Protein 2WKJ (pdb70)

Secondary structure (DSSP, 8-state):
-GGGGGG-SEEEE----B-TTSSB-HHHHHHHHHHHHHTT-SEEEESSTTTTGGGS-HHHHHHHHHHHHHHHTTTSEEEEE---SSHHHHHHHHHHHHHHT-SEEEEEPP-SS---HHHHHHHHHHHHHHHTTPPEEEE--HHHH-----HHHHHHHHTSTTEEE------HHHHHHHHHH-TT-B-EE--GGGHHHHHHHT--EEEETTHHHHHHHHHHHHHHHHHT-HHHHHHHHHHHHHHHHHHHHH-HHHHHHHHHHHTTS-SS-PPPTTS-PPPGGGHHHHHHHHHHHHHH-/-GGGGGG-SEEEE----B-TTS-B-HHHHHHHHHHHHHHT-SEEEESSTTTTGGGS-HHHHHHHHHHHHHHHBTTBEEEEE---SSHHHHHHHHHHHHHHT-SEEEEEPP-SS---HHHHHHHHHHHHHHHTTPPEEEE--HHHH-----HHHHHHHTTSTTEEE------HHHHHHHHHH-TT-B-EE--GGGHHHHHHHT--EEEETTHHHHHHHHHHHHHHHHHT-HHHHHHHHHHHHHHHHHHHHH-HHHHHHHHHHHTTS-SS-PPPTTS-PPPGGGHHHHHHHHHHHHHH-/-GGGGGG-SEEEE----B-TTS-B-HHHHHHHHHHHHHTT-SEEEESSTTTTGGGS-HHHHHHHHHHHHHHHBTTBEEEEE---SSHHHHHHHHHHHHHHT-SEEEEEPP-SS---HHHHHHHHHHHHHHHTTPPEEEE--HHHH-----HHHHHHHHTSTTEEE------HHHHHHHHHH-TT-B-EE--GGGHHHHHHHT--EEEESTHHHHHHHHHHHHHHHHTT-HHHHHHHHHHHHHHHHHHHHH-HHHHHHHHHHHTTS-S--PPPTTS-PPPGGGHHHHHHHHHHHHHH-/-GGGGGG-SEEEE----B-TTSSB-HHHHHHHHHHHHHHT-SEEEESSTTTTGGGS-HHHHHHHHHHHHHHHTTTSEEEEE---SSHHHHHHHHHHHHHTT-SEEEEEPP-SS---HHHHHHHHHHHHHHTTTPPEEEE--HHHH-----HHHHHHHHTSTTEEE------HHHHHHHHHH-TT-B-EE--GGGHHHHHHHT--EEEETTHHHHHHHHHHHHHHHHHT-HHHHHHHHHHHHHHHHHHHHH-HHHHHHHHHHHTTS-SS-PPPTTS-PPPGGGHHHHHHHHHHHHHH-

Foldseek 3Di:
DQVVLLVFAAAEADAFFADPVRAGPLQLLLLLLVLLLVVPGQEYEALDVLNVVVVDDLVSSLVSLLSSLVRPPPSHAYEYEQEELDLVSSLVSLLSNLVSRHQAYEYEQRADDDDDLVRSQVSVVSNLVSNPQRAYEYEYACVPRVDDDDLVSVVVNCPPPRHQAYDADPPLVSLLVVCVVPVNGQYAHEDLLCLLVSVVSHHRYHYYNCCSQPVVLSVQLNVCVVVVNVVSNVVSSVVVVVVVVLCVVFPPSLLSLLLCCLLVSHVDSDDDPVDDHGDPVSNVVSNVSSVVSVVVD/DQVLLLVAAAAEADAFFADPVRHGDLQLLLLLLVLLLVLVGQEYEALDPLNVVAVDDLVRSLVSLLSSLVNDPPSHAYEYALAELDLVSSLVSLLSNLVSRHQAYEYEQRADDDDDLVVSLVSVVSSLVSNPQRAYEYEYDCVPRVDDDDLVSVVVNCPPPRHQAYDADPPLVSLLVNCVVPVNHAYAHEDLLCLLVSVVSPHRYHYYHLCSQPVNLSVQLNVCVVVVNVVSNVVSSVVVVVVVVLCVVFPPSLLSLLLCVLVVSHVHSDDDPVDDHGDPVSNVVSNVVSVVSVVVD/DLVLLLVAAAAEADAFFADPVRHGDLQLLLLLLVLLLVLVGQEYEALDVLNVVVPDDLVRSLVSLLSSLVRPPPSHAYEYALADLDLVSSLVSLLSNLVSRHQAYEYEQRADDDDDLVRSLVSVVSSLVSNPQRAYEYEYACVPRVDDDDLVSVVVNCPPPRHQAYDADPPLLSLLVVCVSPVNHAYAHEDLLCLLVSVVSHHRYHYYPLCSQNVNLSVVLNVCVVVVNVVSNVVSSVVVVVVVVLCVVFPPSLLSLLLCCLLVSHVHSDDDPPDDHGDPVSNVVSNVVSVVSVVVD/DQVLLLVFAAEEADAFFADPVRAGPLQLLLLLLVLLLVLVGQEYEALDVLNVNVVDDLVRSLVSLLSSLVRPPPSHAYEYEQAELDLVSSLVSLLSNLVSRHQAYEYEQRADDDDDLVRSQVSVVSSLVSNPQRAYEYEYACVPRVDDDDLVSVLVNCPDPRHQEYDADPPLVSLLVVCVSPVNGAYAHEDLLCLLVSVVSPHRYHYYNLCSLPVVLSVQLNVCVVVVNVVSNVVSSVVVVVVVVLCVVQPPSLLSLLLCCLLVSHVDSDDDPPDDHGDPVCNVVSNVSSVVSVVVD

InterPro domains:
  IPR002220 DapA-like [PF00701] (5-291)
  IPR002220 DapA-like [PIRSF001365] (3-296)
  IPR002220 DapA-like [PR00146] (38-59)
  IPR002220 DapA-like [PR00146] (74-92)
  IPR002220 DapA-like [PR00146] (106-122)
  IPR002220 DapA-like [PR00146] (132-149)
  IPR002220 DapA-like [SM01130] (4-293)
  IPR005264 N-acetylneuraminate lyase [MF_01237] (5-294)
  IPR005264 N-acetylneuraminate lyase [TIGR00683] (5-297)
  IPR005264 N-acetylneuraminate lyase [cd00954] (5-291)
  IPR013785 Aldolase-type TIM barrel [G3DSA:3.20.20.70] (3-297)
  IPR020624 Schiff base-forming aldolase, conserved site [PS00665] (41-58)
  IPR020625 Schiff base-forming aldolase, active site [PS00666] (137-167)

Radius of gyration: 31.46 Å; Cα contacts (8 Å, |Δi|>4): 2520; chains: 4; bounding box: 77×76×75 Å

B-factor: mean 15.59, std 8.0, range [2.0, 92.49]

Solvent-accessible surface area: 40387 Å² total

Organism: Escherichia coli (strain K12) (NCBI:txid83333)

Nearest PDB structures (foldseek):
  1f5z-assembly1_D  TM=9.590E-01  e=2.323E-27  Haemophilus influenzae
  4imd-assembly1_D  TM=9.366E-01  e=3.980E-27  Pasteurella multocida subsp. gallicida P1059
  4ime-assembly1_D  TM=9.430E-01  e=1.703E-26  Pasteurella multocida subsp. gallicida P1059
  5zjm-assembly1_B  TM=9.248E-01  e=1.076E-24  Fusobacterium nucleatum subsp. nucleatum ATCC 25586
  2yxg-assembly1_D  TM=9.087E-01  e=9.639E-21  Methanocaldococcus jannaschii DSM 2661

Structure (mmCIF, N/CA/C/O backbone):
data_2WKJ
#
_entry.id   2WKJ
#
_cell.length_a   78.329
_cell.length_b   108.049
_cell.length_c   148.309
_cell.angle_alpha   90.00
_cell.angle_beta   90.00
_cell.angle_gamma   90.00
#
_symmetry.space_group_name_H-M   'P 21 21 21'
#
loop_
_entity.id
_entity.type
_entity.pdbx_description
1 polymer 'N-ACETYLNEURAMINATE LYASE'
2 non-polymer 'PENTAETHYLENE GLYCOL'
3 non-polymer 'PYRUVIC ACID'
4 water water
#
loop_
_atom_site.group_PDB
_atom_site.id
_atom_site.type_symbol
_atom_site.label_atom_id
_atom_site.label_alt_id
_atom_site.label_comp_id
_atom_site.label_asym_id
_atom_site.label_entity_id
_atom_site.label_seq_id
_atom_site.pdbx_PDB_ins_code
_atom_site.Cartn_x
_atom_site.Cartn_y
_atom_site.Cartn_z
_atom_site.occupancy
_atom_site.B_iso_or_equiv
_atom_site.auth_seq_id
_atom_site.auth_comp_id
_atom_site.auth_asym_id
_atom_site.auth_atom_id
_atom_site.pdbx_PDB_model_num
ATOM 1 N N . HIS A 1 6 ? 29.734 -3.927 19.514 1.00 41.97 -1 HIS A N 1
ATOM 2 C CA . HIS A 1 6 ? 29.087 -5.167 19.014 1.00 40.90 -1 HIS A CA 1
ATOM 3 C C . HIS A 1 6 ? 29.918 -6.396 19.349 1.00 42.48 -1 HIS A C 1
ATOM 4 O O . HIS A 1 6 ? 29.378 -7.428 19.755 1.00 43.88 -1 HIS A O 1
ATOM 11 N N . HIS A 1 7 ? 31.228 -6.285 19.152 1.00 42.77 0 HIS A N 1
ATOM 12 C CA . HIS A 1 7 ? 32.136 -7.409 19.363 1.00 45.10 0 HIS A CA 1
ATOM 13 C C . HIS A 1 7 ? 32.084 -7.879 20.816 1.00 49.10 0 HIS A C 1
ATOM 14 O O . HIS A 1 7 ? 32.251 -9.067 21.103 1.00 52.14 0 HIS A O 1
ATOM 16 N N . HIS A 1 8 ? 31.830 -6.945 21.728 1.00 50.25 1 HIS A N 1
ATOM 17 C CA . HIS A 1 8 ? 31.829 -7.257 23.157 1.00 55.26 1 HIS A CA 1
ATOM 18 C C . HIS A 1 8 ? 30.624 -8.099 23.589 1.00 56.68 1 HIS A C 1
ATOM 19 O O . HIS A 1 8 ? 30.695 -8.800 24.595 1.00 62.10 1 HIS A O 1
ATOM 21 N N . ALA A 1 9 ? 29.528 -8.042 22.836 1.00 52.90 2 ALA A N 1
ATOM 22 C CA . ALA A 1 9 ? 28.314 -8.787 23.195 1.00 54.03 2 ALA A CA 1
ATOM 23 C C . ALA A 1 9 ? 28.142 -10.098 22.408 1.00 53.43 2 ALA A C 1
ATOM 24 O O . ALA A 1 9 ? 27.064 -10.684 22.391 1.00 53.35 2 ALA A O 1
ATOM 26 N N . THR A 1 10 ? 29.218 -10.552 21.773 1.00 53.64 3 THR A N 1
ATOM 27 C CA . THR A 1 10 ? 29.235 -11.825 21.044 1.00 54.74 3 THR A CA 1
ATOM 28 C C . THR A 1 10 ? 28.463 -12.968 21.721 1.00 58.65 3 THR A C 1
ATOM 29 O O . THR A 1 10 ? 27.803 -13.752 21.039 1.00 58.30 3 THR A O 1
ATOM 33 N N . ASN A 1 11 ? 28.565 -13.077 23.047 1.00 63.12 4 ASN A N 1
ATOM 34 C CA . ASN A 1 11 ? 27.978 -14.208 23.765 1.00 68.20 4 ASN A CA 1
ATOM 35 C C . ASN A 1 11 ? 26.447 -14.217 23.760 1.00 65.82 4 ASN A C 1
ATOM 36 O O . ASN A 1 11 ? 25.826 -15.123 24.316 1.00 69.75 4 ASN A O 1
ATOM 41 N N . LEU A 1 12 ? 25.851 -13.210 23.131 1.00 59.95 5 LEU A N 1
ATOM 42 C CA . LEU A 1 12 ? 24.397 -13.144 22.983 1.00 57.42 5 LEU A CA 1
ATOM 43 C C . LEU A 1 12 ? 23.944 -13.874 21.724 1.00 55.07 5 LEU A C 1
ATOM 44 O O . LEU A 1 12 ? 22.750 -14.035 21.477 1.00 53.34 5 LEU A O 1
ATOM 49 N N . ARG A 1 13 ? 24.905 -14.315 20.927 1.00 55.62 6 ARG A N 1
ATOM 50 C CA . ARG A 1 13 ? 24.613 -15.021 19.698 1.00 54.85 6 ARG A CA 1
ATOM 51 C C . ARG A 1 13 ? 23.951 -16.363 19.992 1.00 58.92 6 ARG A C 1
ATOM 52 O O . ARG A 1 13 ? 24.328 -17.065 20.920 1.00 64.07 6 ARG A O 1
ATOM 60 N N . GLY A 1 14 ? 22.937 -16.697 19.205 1.00 13.16 7 GLY A N 1
ATOM 61 C CA . GLY A 1 14 ? 22.259 -17.976 19.327 1.00 13.15 7 GLY A CA 1
ATOM 62 C C . GLY A 1 14 ? 20.774 -18.008 19.018 1.00 12.19 7 GLY A C 1
ATOM 63 O O . GLY A 1 14 ? 20.215 -17.102 18.372 1.00 12.47 7 GLY A O 1
ATOM 64 N N . VAL A 1 15 ? 20.146 -19.090 19.468 1.00 11.85 8 VAL A N 1
ATOM 65 C CA . VAL A 1 15 ? 18.765 -19.389 19.179 1.00 11.60 8 VAL A CA 1
ATOM 66 C C . VAL A 1 15 ? 18.020 -19.309 20.515 1.00 10.88 8 VAL A C 1
ATOM 67 O O . VAL A 1 15 ? 18.198 -20.196 21.368 1.00 11.57 8 VAL A O 1
ATOM 71 N N . MET A 1 16 ? 17.180 -18.281 20.669 1.00 10.31 9 MET A N 1
ATOM 72 C CA A MET A 1 16 ? 16.544 -17.908 21.947 0.50 10.35 9 MET A CA 1
ATOM 73 C CA B MET A 1 16 ? 16.542 -18.037 21.944 0.50 11.08 9 MET A CA 1
ATOM 74 C C . MET A 1 16 ? 15.036 -17.991 21.786 1.00 10.31 9 MET A C 1
ATOM 75 O O . MET A 1 16 ? 14.491 -17.296 20.947 1.00 10.66 9 MET A O 1
ATOM 84 N N . ALA A 1 17 ? 14.356 -18.786 22.600 1.00 9.29 10 ALA A N 1
ATOM 85 C CA . ALA A 1 17 ? 12.912 -18.855 22.493 1.00 9.03 10 ALA A CA 1
ATOM 86 C C . ALA A 1 17 ? 12.272 -17.599 23.069 1.00 8.51 10 ALA A C 1
ATOM 87 O O . ALA A 1 17 ? 12.683 -17.108 24.140 1.00 9.48 10 ALA A O 1
ATOM 89 N N . ALA A 1 18 ? 11.289 -17.068 22.347 1.00 8.52 11 ALA A N 1
ATOM 90 C CA . ALA A 1 18 ? 10.447 -15.988 22.849 1.00 8.49 11 ALA A CA 1
ATOM 91 C C . ALA A 1 18 ? 9.419 -16.639 23.752 1.00 8.23 11 ALA A C 1
ATOM 92 O O . ALA A 1 18 ? 8.450 -17.259 23.310 1.00 9.19 11 ALA A O 1
ATOM 94 N N . LEU A 1 19 ? 9.663 -16.504 25.043 1.00 8.77 12 LEU A N 1
ATOM 95 C CA . LEU A 1 19 ? 8.887 -17.254 26.031 1.00 8.83 12 LEU A CA 1
ATOM 96 C C . LEU A 1 19 ? 7.420 -16.826 26.058 1.00 8.50 12 LEU A C 1
ATOM 97 O O . LEU A 1 19 ? 7.072 -15.648 26.029 1.00 8.51 12 LEU A O 1
ATOM 102 N N . LEU A 1 20 ? 6.538 -17.826 26.096 1.00 8.43 13 LEU A N 1
ATOM 103 C CA . LEU A 1 20 ? 5.123 -17.592 26.293 1.00 8.76 13 LEU A CA 1
ATOM 104 C C . LEU A 1 20 ? 4.848 -17.357 27.769 1.00 8.56 13 LEU A C 1
ATOM 105 O O . LEU A 1 20 ? 5.579 -17.854 28.637 1.00 8.72 13 LEU A O 1
ATOM 110 N N . THR A 1 21 ? 3.770 -16.644 28.073 1.00 8.61 14 THR A N 1
ATOM 111 C CA . THR A 1 21 ? 3.373 -16.442 29.470 1.00 8.93 14 THR A CA 1
ATOM 112 C C . THR A 1 21 ? 2.114 -17.232 29.724 1.00 9.21 14 THR A C 1
ATOM 113 O O . THR A 1 21 ? 1.053 -16.864 29.264 1.00 9.43 14 THR A O 1
ATOM 117 N N . PRO A 1 22 ? 2.201 -18.298 30.547 1.00 9.17 15 PRO A N 1
ATOM 118 C CA . PRO A 1 22 ? 1.007 -19.101 30.828 1.00 9.79 15 PRO A CA 1
ATOM 119 C C . PRO A 1 22 ? 0.040 -18.385 31.759 1.00 10.38 15 PRO A C 1
ATOM 120 O O . PRO A 1 22 ? 0.469 -17.691 32.701 1.00 10.90 15 PRO A O 1
ATOM 124 N N . PHE A 1 23 ? -1.254 -18.554 31.493 1.00 10.98 16 PHE A N 1
ATOM 125 C CA . PHE A 1 23 ? -2.318 -18.010 32.354 1.00 10.82 16 PHE A CA 1
ATOM 126 C C . PHE A 1 23 ? -3.195 -19.147 32.877 1.00 12.91 16 PHE A C 1
ATOM 127 O O . PHE A 1 23 ? -3.305 -20.220 32.265 1.00 12.65 16 PHE A O 1
ATOM 135 N N . ASP A 1 24 ? -3.811 -18.913 34.024 1.00 13.24 17 ASP A N 1
ATOM 136 C CA . ASP A 1 24 ? -4.729 -19.876 34.614 1.00 15.64 17 ASP A CA 1
ATOM 137 C C . ASP A 1 24 ? -6.149 -19.636 34.069 1.00 16.21 17 ASP A C 1
ATOM 138 O O . ASP A 1 24 ? -6.384 -18.766 33.207 1.00 16.40 17 ASP A O 1
ATOM 143 N N . GLN A 1 25 ? -7.108 -20.408 34.578 1.00 18.80 18 GLN A N 1
ATOM 144 C CA . GLN A 1 25 ? -8.472 -20.305 34.073 1.00 20.70 18 GLN A CA 1
ATOM 145 C C . GLN A 1 25 ? -9.114 -18.939 34.309 1.00 20.29 18 GLN A C 1
ATOM 146 O O . GLN A 1 25 ? -10.038 -18.557 33.584 1.00 22.25 18 GLN A O 1
ATOM 152 N N . GLN A 1 26 ? -8.608 -18.195 35.287 1.00 20.00 19 GLN A N 1
ATOM 153 C CA . GLN A 1 26 ? -9.119 -16.853 35.604 1.00 20.69 19 GLN A CA 1
ATOM 154 C C . GLN A 1 26 ? -8.301 -15.767 34.909 1.00 18.91 19 GLN A C 1
ATOM 155 O O . GLN A 1 26 ? -8.506 -14.573 35.139 1.00 19.61 19 GLN A O 1
ATOM 161 N N . GLN A 1 27 ? -7.362 -16.200 34.070 1.00 17.17 20 GLN A N 1
ATOM 162 C CA . GLN A 1 27 ? -6.502 -15.312 33.274 1.00 15.73 20 GLN A CA 1
ATOM 163 C C . GLN A 1 27 ? -5.419 -14.640 34.098 1.00 14.73 20 GLN A C 1
ATOM 164 O O . GLN A 1 27 ? -4.808 -13.678 33.661 1.00 13.06 20 GLN A O 1
ATOM 170 N N . ALA A 1 28 ? -5.149 -15.157 35.291 1.00 14.21 21 ALA A N 1
ATOM 171 C CA . ALA A 1 28 ? -4.023 -14.648 36.061 1.00 14.16 21 ALA A CA 1
ATOM 172 C C . ALA A 1 28 ? -2.797 -15.428 35.651 1.00 12.16 21 ALA A C 1
ATOM 173 O O . ALA A 1 28 ? -2.903 -16.490 35.040 1.00 12.32 21 ALA A O 1
ATOM 175 N N . LEU A 1 29 ? -1.624 -14.925 36.000 1.00 12.21 22 LEU A N 1
ATOM 176 C CA A LEU A 1 29 ? -0.390 -15.641 35.751 0.50 11.41 22 LEU A CA 1
ATOM 177 C CA B LEU A 1 29 ? -0.398 -15.664 35.744 0.50 11.25 22 LEU A CA 1
ATOM 178 C C . LEU A 1 29 ? -0.469 -17.045 36.368 1.00 11.59 22 LEU A C 1
ATOM 179 O O . LEU A 1 29 ? -0.816 -17.192 37.542 1.00 13.80 22 LEU A O 1
ATOM 188 N N . ASP A 1 30 ? -0.139 -18.053 35.575 1.00 10.79 23 ASP A N 1
ATOM 189 C CA . ASP A 1 30 ? -0.019 -19.429 36.064 1.00 11.61 23 ASP A CA 1
ATOM 190 C C . ASP A 1 30 ? 1.456 -19.683 36.337 1.00 12.36 23 ASP A C 1
ATOM 191 O O . ASP A 1 30 ? 2.241 -20.073 35.469 1.00 12.55 23 ASP A O 1
ATOM 196 N N . LYS A 1 31 ? 1.827 -19.444 37.589 1.00 12.87 24 LYS A N 1
ATOM 197 C CA . LYS A 1 31 ? 3.237 -19.503 37.983 1.00 13.54 24 LYS A CA 1
ATOM 198 C C . LYS A 1 31 ? 3.822 -20.913 37.850 1.00 13.23 24 LYS A C 1
ATOM 199 O O . LYS A 1 31 ? 4.972 -21.089 37.425 1.00 13.88 24 LYS A O 1
ATOM 205 N N . ALA A 1 32 ? 3.032 -21.930 38.174 1.00 13.63 25 ALA A N 1
ATOM 206 C CA . ALA A 1 32 ? 3.502 -23.290 38.066 1.00 13.78 25 ALA A CA 1
ATOM 207 C C . ALA A 1 32 ? 3.773 -23.695 36.629 1.00 13.29 25 ALA A C 1
ATOM 208 O O . ALA A 1 32 ? 4.762 -24.338 36.341 1.00 12.03 25 ALA A O 1
ATOM 210 N N . SER A 1 33 ? 2.896 -23.292 35.727 1.00 12.69 26 SER A N 1
ATOM 211 C CA . SER A 1 33 ? 3.138 -23.548 34.306 1.00 12.12 26 SER A CA 1
ATOM 212 C C . SER A 1 33 ? 4.288 -22.704 33.755 1.00 10.58 26 SER A C 1
ATOM 213 O O . SER A 1 33 ? 5.042 -23.183 32.904 1.00 11.41 26 SER A O 1
ATOM 216 N N . LEU A 1 34 ? 4.446 -21.484 34.263 1.00 11.35 27 LEU A N 1
ATOM 217 C CA . LEU A 1 34 ? 5.572 -20.666 33.849 1.00 10.62 27 LEU A CA 1
ATOM 218 C C . LEU A 1 34 ? 6.896 -21.366 34.236 1.00 10.84 27 LEU A C 1
ATOM 219 O O . LEU A 1 34 ? 7.816 -21.478 33.437 1.00 11.01 27 LEU A O 1
ATOM 224 N N . ARG A 1 35 ? 6.991 -21.864 35.466 1.00 11.04 28 ARG A N 1
ATOM 225 C CA . ARG A 1 35 ? 8.227 -22.500 35.912 1.00 11.84 28 ARG A CA 1
ATOM 226 C C . ARG A 1 35 ? 8.480 -23.782 35.120 1.00 11.28 28 ARG A C 1
ATOM 227 O O . ARG A 1 35 ? 9.596 -24.029 34.679 1.00 11.59 28 ARG A O 1
ATOM 235 N N . ARG A 1 36 ? 7.425 -24.568 34.882 1.00 11.98 29 ARG A N 1
ATOM 236 C CA . ARG A 1 36 ? 7.562 -25.770 34.086 1.00 11.93 29 ARG A CA 1
ATOM 237 C C . ARG A 1 36 ? 8.005 -25.481 32.673 1.00 12.23 29 ARG A C 1
ATOM 238 O O . ARG A 1 36 ? 8.854 -26.169 32.111 1.00 11.60 29 ARG A O 1
ATOM 246 N N . LEU A 1 37 ? 7.479 -24.407 32.118 1.00 11.21 30 LEU A N 1
ATOM 247 C CA . LEU A 1 37 ? 7.821 -24.041 30.741 1.00 11.03 30 LEU A CA 1
ATOM 248 C C . LEU A 1 37 ? 9.277 -23.603 30.617 1.00 10.83 30 LEU A C 1
ATOM 249 O O . LEU A 1 37 ? 9.937 -23.935 29.639 1.00 10.82 30 LEU A O 1
ATOM 254 N N . VAL A 1 38 ? 9.764 -22.848 31.593 1.00 10.91 31 VAL A N 1
ATOM 255 C CA . VAL A 1 38 ? 11.184 -22.476 31.637 1.00 11.46 31 VAL A CA 1
ATOM 256 C C . VAL A 1 38 ? 12.063 -23.722 31.744 1.00 12.64 31 VAL A C 1
ATOM 257 O O . VAL A 1 38 ? 13.039 -23.864 30.996 1.00 13.27 31 VAL A O 1
ATOM 261 N N . GLN A 1 39 ? 11.736 -24.624 32.666 1.00 13.20 32 GLN A N 1
ATOM 262 C CA . GLN A 1 39 ? 12.544 -25.827 32.827 1.00 13.92 32 GLN A CA 1
ATOM 263 C C . GLN A 1 39 ? 12.517 -26.676 31.551 1.00 14.61 32 GLN A C 1
ATOM 264 O O . GLN A 1 39 ? 13.537 -27.218 31.153 1.00 15.54 32 GLN A O 1
ATOM 270 N N . PHE A 1 40 ? 11.362 -26.768 30.900 1.00 13.57 33 PHE A N 1
ATOM 271 C CA . PHE A 1 40 ? 11.209 -27.528 29.660 1.00 13.80 33 PHE A CA 1
ATOM 272 C C . PHE A 1 40 ? 12.102 -26.951 28.557 1.00 13.36 33 PHE A C 1
ATOM 273 O O . PHE A 1 40 ? 12.777 -27.687 27.859 1.00 14.18 33 PHE A O 1
ATOM 281 N N . ASN A 1 41 ? 12.104 -25.632 28.410 1.00 13.15 34 ASN A N 1
ATOM 282 C CA . ASN A 1 41 ? 12.977 -24.983 27.465 1.00 12.85 34 ASN A CA 1
ATOM 283 C C . ASN A 1 41 ? 14.459 -25.273 27.745 1.00 13.40 34 ASN A C 1
ATOM 284 O O . ASN A 1 41 ? 15.224 -25.549 26.809 1.00 14.89 34 ASN A O 1
ATOM 289 N N . ILE A 1 42 ? 14.862 -25.209 29.007 1.00 14.22 35 ILE A N 1
ATOM 290 C CA . ILE A 1 42 ? 16.229 -25.507 29.393 1.00 14.40 35 ILE A CA 1
ATOM 291 C C . ILE A 1 42 ? 16.586 -26.944 29.057 1.00 15.98 35 ILE A C 1
ATOM 292 O O . ILE A 1 42 ? 17.641 -27.214 28.452 1.00 16.81 35 ILE A O 1
ATOM 297 N N . GLN A 1 43 ? 15.683 -27.850 29.410 1.00 15.78 36 GLN A N 1
ATOM 298 C CA A GLN A 1 43 ? 15.927 -29.281 29.227 0.50 16.71 36 GLN A CA 1
ATOM 299 C CA B GLN A 1 43 ? 15.909 -29.283 29.230 0.50 16.58 36 GLN A CA 1
ATOM 300 C C . GLN A 1 43 ? 16.122 -29.628 27.758 1.00 16.79 36 GLN A C 1
ATOM 301 O O . GLN A 1 43 ? 16.920 -30.501 27.422 1.00 17.44 36 GLN A O 1
ATOM 312 N N . GLN A 1 44 ? 15.416 -28.936 26.869 1.00 16.57 37 GLN A N 1
ATOM 313 C CA . GLN A 1 44 ? 15.558 -29.236 25.446 1.00 17.51 37 GLN A CA 1
ATOM 314 C C . GLN A 1 44 ? 16.716 -28.508 24.776 1.00 16.63 37 GLN A C 1
ATOM 315 O O . GLN A 1 44 ? 16.894 -28.646 23.583 1.00 16.83 37 GLN A O 1
ATOM 321 N N . GLY A 1 45 ? 17.513 -27.764 25.540 1.00 15.48 38 GLY A N 1
ATOM 322 C CA . GLY A 1 45 ? 18.777 -27.251 25.019 1.00 15.60 38 GLY A CA 1
ATOM 323 C C . GLY A 1 45 ? 18.739 -25.877 24.377 1.00 14.59 38 GLY A C 1
ATOM 324 O O . GLY A 1 45 ? 19.644 -25.543 23.623 1.00 14.32 38 GLY A O 1
ATOM 325 N N . ILE A 1 46 ? 17.734 -25.058 24.676 1.00 13.33 39 ILE A N 1
ATOM 326 C CA . ILE A 1 46 ? 17.664 -23.729 24.084 1.00 13.19 39 ILE A CA 1
ATOM 327 C C . ILE A 1 46 ? 18.834 -22.877 24.552 1.00 13.00 39 ILE A C 1
ATOM 328 O O . ILE A 1 46 ? 19.333 -23.043 25.641 1.00 13.73 39 ILE A O 1
ATOM 333 N N . ASP A 1 47 ? 19.309 -21.958 23.718 1.00 11.89 40 ASP A N 1
ATOM 334 C CA . ASP A 1 47 ? 20.461 -21.142 24.116 1.00 11.81 40 ASP A CA 1
ATOM 335 C C . ASP A 1 47 ? 20.086 -20.068 25.126 1.00 11.89 40 ASP A C 1
ATOM 336 O O . ASP A 1 47 ? 20.934 -19.602 25.883 1.00 13.40 40 ASP A O 1
ATOM 341 N N . GLY A 1 48 ? 18.817 -19.676 25.140 1.00 10.78 41 GLY A N 1
ATOM 342 C CA . GLY A 1 48 ? 18.371 -18.605 26.024 1.00 9.99 41 GLY A CA 1
ATOM 343 C C . GLY A 1 48 ? 16.900 -18.346 25.866 1.00 9.92 41 GLY A C 1
ATOM 344 O O . GLY A 1 48 ? 16.234 -18.985 25.024 1.00 9.92 41 GLY A O 1
ATOM 345 N N . LEU A 1 49 ? 16.406 -17.406 26.663 1.00 9.88 42 LEU A N 1
ATOM 346 C CA . LEU A 1 49 ? 15.007 -17.008 26.652 1.00 10.12 42 LEU A CA 1
ATOM 347 C C . LEU A 1 49 ? 14.903 -15.506 26.509 1.00 10.48 42 LEU A C 1
ATOM 348 O O . LEU A 1 49 ? 15.649 -14.760 27.157 1.00 10.84 42 LEU A O 1
ATOM 353 N N . TYR A 1 50 ? 13.943 -15.085 25.690 1.00 8.99 43 TYR A N 1
ATOM 354 C CA . TYR A 1 50 ? 13.565 -13.715 25.470 1.00 8.94 43 TYR A CA 1
ATOM 355 C C . TYR A 1 50 ? 12.205 -13.553 26.143 1.00 8.89 43 TYR A C 1
ATOM 356 O O . TYR A 1 50 ? 11.200 -14.111 25.678 1.00 9.02 43 TYR A O 1
ATOM 365 N N . VAL A 1 51 ? 12.193 -12.822 27.264 1.00 8.19 44 VAL A N 1
ATOM 366 C CA . VAL A 1 51 ? 11.069 -12.859 28.197 1.00 9.14 44 VAL A CA 1
ATOM 367 C C . VAL A 1 51 ? 10.248 -11.547 28.125 1.00 8.59 44 VAL A C 1
ATOM 368 O O . VAL A 1 51 ? 10.808 -10.463 28.121 1.00 9.98 44 VAL A O 1
ATOM 372 N N . GLY A 1 52 ? 8.922 -11.661 28.093 1.00 8.73 45 GLY A N 1
ATOM 373 C CA . GLY A 1 52 ? 8.064 -10.493 28.105 1.00 9.28 45 GLY A CA 1
ATOM 374 C C . GLY A 1 52 ? 8.006 -9.762 26.796 1.00 8.48 45 GLY A C 1
ATOM 375 O O . GLY A 1 52 ? 7.756 -8.558 26.739 1.00 9.18 45 GLY A O 1
ATOM 376 N N . GLY A 1 53 ? 8.264 -10.500 25.723 1.00 7.80 46 GLY A N 1
ATOM 377 C CA . GLY A 1 53 ? 8.164 -9.944 24.375 1.00 8.02 46 GLY A CA 1
ATOM 378 C C . GLY A 1 53 ? 6.743 -10.002 23.847 1.00 8.84 46 GLY A C 1
ATOM 379 O O . GLY A 1 53 ? 5.782 -10.192 24.595 1.00 8.85 46 GLY A O 1
ATOM 380 N N . SER A 1 54 ? 6.601 -9.805 22.534 1.00 8.86 47 SER A N 1
ATOM 381 C CA . SER A 1 54 ? 5.302 -9.891 21.889 1.00 9.23 47 SER A CA 1
ATOM 382 C C . SER A 1 54 ? 4.660 -11.240 22.197 1.00 9.34 47 SER A C 1
ATOM 383 O O . SER A 1 54 ? 3.502 -11.310 22.576 1.00 9.65 47 SER A O 1
ATOM 386 N N . THR A 1 55 ? 5.442 -12.297 22.037 1.00 8.87 48 THR A N 1
ATOM 387 C CA . THR A 1 55 ? 4.984 -13.681 22.229 1.00 9.35 48 THR A CA 1
ATOM 388 C C . THR A 1 55 ? 4.595 -13.909 23.680 1.00 9.40 48 THR A C 1
ATOM 389 O O . THR A 1 55 ? 3.730 -14.758 23.979 1.00 10.28 48 THR A O 1
ATOM 393 N N . GLY A 1 56 ? 5.237 -13.157 24.587 1.00 9.08 49 GLY A N 1
ATOM 394 C CA . GLY A 1 56 ? 4.941 -13.246 26.008 1.00 9.27 49 GLY A CA 1
ATOM 395 C C . GLY A 1 56 ? 3.661 -12.536 26.442 1.00 8.99 49 GLY A C 1
ATOM 396 O O . GLY A 1 56 ? 3.345 -12.455 27.620 1.00 9.53 49 GLY A O 1
ATOM 397 N N . GLU A 1 57 ? 2.960 -11.931 25.473 1.00 8.34 50 GLU A N 1
ATOM 398 C CA . GLU A 1 57 ? 1.729 -11.201 25.751 1.00 8.48 50 GLU A CA 1
ATOM 399 C C . GLU A 1 57 ? 1.968 -10.006 26.667 1.00 9.36 50 GLU A C 1
ATOM 400 O O . GLU A 1 57 ? 1.114 -9.625 27.442 1.00 9.38 50 GLU A O 1
ATOM 406 N N . ALA A 1 58 ? 3.131 -9.365 26.494 1.00 8.85 51 ALA A N 1
ATOM 407 C CA . ALA A 1 58 ? 3.519 -8.225 27.303 1.00 9.61 51 ALA A CA 1
ATOM 408 C C . ALA A 1 58 ? 2.467 -7.157 27.303 1.00 8.83 51 ALA A C 1
ATOM 409 O O . ALA A 1 58 ? 2.231 -6.518 28.319 1.00 8.87 51 ALA A O 1
ATOM 411 N N . PHE A 1 59 ? 1.887 -6.899 26.133 1.00 8.39 52 PHE A N 1
ATOM 412 C CA . PHE A 1 59 ? 1.086 -5.704 25.957 1.00 9.11 52 PHE A CA 1
ATOM 413 C C . PHE A 1 59 ? -0.335 -5.844 26.461 1.00 9.19 52 PHE A C 1
ATOM 414 O O . PHE A 1 59 ? -1.133 -4.901 26.379 1.00 10.21 52 PHE A O 1
ATOM 422 N N . VAL A 1 60 ? -0.610 -7.004 27.059 1.00 9.08 53 VAL A N 1
ATOM 423 C CA . VAL A 1 60 ? -1.840 -7.210 27.798 1.00 9.91 53 VAL A CA 1
ATOM 424 C C . VAL A 1 60 ? -1.550 -7.563 29.264 1.00 10.08 53 VAL A C 1
ATOM 425 O O . VAL A 1 60 ? -2.409 -8.116 29.963 1.00 11.82 53 VAL A O 1
ATOM 429 N N . GLN A 1 61 ? -0.395 -7.188 29.789 1.00 9.93 54 GLN A N 1
ATOM 430 C CA A GLN A 1 61 ? 0.080 -7.298 31.165 0.50 10.27 54 GLN A CA 1
ATOM 431 C CA B GLN A 1 61 ? 0.082 -7.279 31.162 0.50 10.28 54 GLN A CA 1
ATOM 432 C C . GLN A 1 61 ? 0.436 -5.930 31.738 1.00 10.54 54 GLN A C 1
ATOM 433 O O . GLN A 1 61 ? 0.881 -5.035 31.039 1.00 10.78 54 GLN A O 1
ATOM 444 N N . SER A 1 62 ? 0.229 -5.793 33.033 1.00 11.18 55 SER A N 1
ATOM 445 C CA . SER A 1 62 ? 0.725 -4.634 33.762 1.00 11.61 55 SER A CA 1
ATOM 446 C C . SER A 1 62 ? 2.231 -4.723 33.956 1.00 11.07 55 SER A C 1
ATOM 447 O O . SER A 1 62 ? 2.837 -5.786 33.811 1.00 11.30 55 SER A O 1
ATOM 450 N N . LEU A 1 63 ? 2.835 -3.609 34.335 1.00 12.36 56 LEU A N 1
ATOM 451 C CA . LEU A 1 63 ? 4.276 -3.599 34.674 1.00 11.90 56 LEU A CA 1
ATOM 452 C C . LEU A 1 63 ? 4.566 -4.601 35.795 1.00 12.06 56 LEU A C 1
ATOM 453 O O . LEU A 1 63 ? 5.530 -5.355 35.714 1.00 12.07 56 LEU A O 1
ATOM 458 N N . SER A 1 64 ? 3.727 -4.611 36.826 1.00 13.43 57 SER A N 1
ATOM 459 C CA . SER A 1 64 ? 3.920 -5.520 37.941 1.00 13.17 57 SER A CA 1
ATOM 460 C C . SER A 1 64 ? 3.889 -6.987 37.486 1.00 12.06 57 SER A C 1
ATOM 461 O O . SER A 1 64 ? 4.678 -7.808 37.924 1.00 12.56 57 SER A O 1
ATOM 464 N N . GLU A 1 65 ? 2.941 -7.310 36.629 1.00 12.07 58 GLU A N 1
ATOM 465 C CA . GLU A 1 65 ? 2.836 -8.656 36.095 1.00 11.95 58 GLU A CA 1
ATOM 466 C C . GLU A 1 65 ? 4.073 -9.030 35.259 1.00 11.29 58 GLU A C 1
ATOM 467 O O . GLU A 1 65 ? 4.599 -10.124 35.379 1.00 11.74 58 GLU A O 1
ATOM 473 N N . ARG A 1 66 ? 4.537 -8.103 34.440 1.00 10.15 59 ARG A N 1
ATOM 474 C CA . ARG A 1 66 ? 5.730 -8.351 33.655 1.00 10.15 59 ARG A CA 1
ATOM 475 C C . ARG A 1 66 ? 6.947 -8.591 34.547 1.00 10.49 59 ARG A C 1
ATOM 476 O O . ARG A 1 66 ? 7.737 -9.490 34.272 1.00 10.23 59 ARG A O 1
ATOM 484 N N . GLU A 1 67 ? 7.061 -7.801 35.620 1.00 11.13 60 GLU A N 1
ATOM 485 C CA . GLU A 1 67 ? 8.149 -7.967 36.579 1.00 11.86 60 GLU A CA 1
ATOM 486 C C . GLU A 1 67 ? 8.080 -9.295 37.268 1.00 11.95 60 GLU A C 1
ATOM 487 O O . GLU A 1 67 ? 9.110 -9.954 37.463 1.00 12.75 60 GLU A O 1
ATOM 493 N N . GLN A 1 68 ? 6.882 -9.719 37.645 1.00 12.77 61 GLN A N 1
ATOM 494 C CA A GLN A 1 68 ? 6.741 -11.020 38.310 0.50 12.10 61 GLN A CA 1
ATOM 495 C CA B GLN A 1 68 ? 6.712 -11.007 38.298 0.50 12.27 61 GLN A CA 1
ATOM 496 C C . GLN A 1 68 ? 7.219 -12.157 37.412 1.00 11.88 61 GLN A C 1
ATOM 497 O O . GLN A 1 68 ? 7.881 -13.089 37.884 1.00 12.24 61 GLN A O 1
ATOM 508 N N . VAL A 1 69 ? 6.877 -12.092 36.131 1.00 11.20 62 VAL A N 1
ATOM 509 C CA . VAL A 1 69 ? 7.369 -13.077 35.176 1.00 11.06 62 VAL A CA 1
ATOM 510 C C . VAL A 1 69 ? 8.892 -13.018 35.054 1.00 10.29 62 VAL A C 1
ATOM 511 O O . VAL A 1 69 ? 9.551 -14.026 35.065 1.00 11.11 62 VAL A O 1
ATOM 515 N N . LEU A 1 70 ? 9.458 -11.835 34.871 1.00 10.12 63 LEU A N 1
ATOM 516 C CA . LEU A 1 70 ? 10.920 -11.699 34.798 1.00 11.05 63 LEU A CA 1
ATOM 517 C C . LEU A 1 70 ? 11.596 -12.318 36.028 1.00 11.76 63 LEU A C 1
ATOM 518 O O . LEU A 1 70 ? 12.586 -13.064 35.912 1.00 12.24 63 LEU A O 1
ATOM 523 N N . GLU A 1 71 ? 11.079 -11.984 37.199 1.00 12.43 64 GLU A N 1
ATOM 524 C CA . GLU A 1 71 ? 11.662 -12.459 38.444 1.00 13.17 64 GLU A CA 1
ATOM 525 C C . GLU A 1 71 ? 11.648 -13.995 38.502 1.00 13.30 64 GLU A C 1
ATOM 526 O O . GLU A 1 71 ? 12.651 -14.616 38.838 1.00 14.53 64 GLU A O 1
ATOM 532 N N . ILE A 1 72 ? 10.521 -14.612 38.162 1.00 13.56 65 ILE A N 1
ATOM 533 C CA . ILE A 1 72 ? 10.399 -16.075 38.241 1.00 13.40 65 ILE A CA 1
ATOM 534 C C . ILE A 1 72 ? 11.306 -16.759 37.195 1.00 12.92 65 ILE A C 1
ATOM 535 O O . ILE A 1 72 ? 11.976 -17.741 37.483 1.00 14.03 65 ILE A O 1
ATOM 540 N N . VAL A 1 73 ? 11.353 -16.219 35.979 1.00 11.47 66 VAL A N 1
ATOM 541 C CA . VAL A 1 73 ? 12.218 -16.824 34.966 1.00 11.67 66 VAL A CA 1
ATOM 542 C C . VAL A 1 73 ? 13.684 -16.782 35.419 1.00 11.68 66 VAL A C 1
ATOM 543 O O . VAL A 1 73 ? 14.409 -17.768 35.275 1.00 12.73 66 VAL A O 1
ATOM 547 N N . ALA A 1 74 ? 14.132 -15.651 35.952 1.00 12.30 67 ALA A N 1
ATOM 548 C CA . ALA A 1 74 ? 15.504 -15.568 36.436 1.00 12.75 67 ALA A CA 1
ATOM 549 C C . ALA A 1 74 ? 15.764 -16.548 37.589 1.00 13.76 67 ALA A C 1
ATOM 550 O O . ALA A 1 74 ? 16.818 -17.197 37.636 1.00 15.93 67 ALA A O 1
ATOM 552 N N . GLU A 1 75 ? 14.820 -16.682 38.523 1.00 14.40 68 GLU A N 1
ATOM 553 C CA . GLU A 1 75 ? 14.950 -17.688 39.603 1.00 16.25 68 GLU A CA 1
ATOM 554 C C . GLU A 1 75 ? 15.222 -19.070 39.005 1.00 16.46 68 GLU A C 1
ATOM 555 O O . GLU A 1 75 ? 16.052 -19.826 39.485 1.00 17.77 68 GLU A O 1
ATOM 561 N N . GLU A 1 76 ? 14.460 -19.421 37.978 1.00 15.17 69 GLU A N 1
ATOM 562 C CA . GLU A 1 76 ? 14.536 -20.744 37.376 1.00 15.58 69 GLU A CA 1
ATOM 563 C C . GLU A 1 76 ? 15.754 -20.945 36.480 1.00 16.00 69 GLU A C 1
ATOM 564 O O . GLU A 1 76 ? 16.264 -22.052 36.378 1.00 17.98 69 GLU A O 1
ATOM 570 N N . ALA A 1 77 ? 16.206 -19.892 35.812 1.00 15.14 70 ALA A N 1
ATOM 571 C CA . ALA A 1 77 ? 17.127 -20.041 34.672 1.00 15.39 70 ALA A CA 1
ATOM 572 C C . ALA A 1 77 ? 18.438 -19.258 34.785 1.00 15.56 70 ALA A C 1
ATOM 573 O O . ALA A 1 77 ? 19.359 -19.523 34.011 1.00 15.93 70 ALA A O 1
ATOM 575 N N . LYS A 1 78 ? 18.529 -18.260 35.666 1.00 16.43 71 LYS A N 1
ATOM 576 C CA . LYS A 1 78 ? 19.756 -17.429 35.707 1.00 16.27 71 LYS A CA 1
ATOM 577 C C . LYS A 1 78 ? 21.018 -18.305 35.826 1.00 17.18 71 LYS A C 1
ATOM 578 O O . LYS A 1 78 ? 21.077 -19.209 36.644 1.00 18.12 71 LYS A O 1
ATOM 584 N N . GLY A 1 79 ? 21.999 -18.030 34.957 1.00 17.69 72 GLY A N 1
ATOM 585 C CA . GLY A 1 79 ? 23.259 -18.768 34.920 1.00 18.79 72 GLY A CA 1
ATOM 586 C C . GLY A 1 79 ? 23.234 -20.100 34.187 1.00 19.45 72 GLY A C 1
ATOM 587 O O . GLY A 1 79 ? 24.277 -20.701 33.999 1.00 21.60 72 GLY A O 1
ATOM 588 N N . LYS A 1 80 ? 22.057 -20.579 33.781 1.00 18.14 73 LYS A N 1
ATOM 589 C CA . LYS A 1 80 ? 21.951 -21.853 33.077 1.00 17.09 73 LYS A CA 1
ATOM 590 C C . LYS A 1 80 ? 21.850 -21.621 31.568 1.00 15.65 73 LYS A C 1
ATOM 591 O O . LYS A 1 80 ? 22.425 -22.376 30.781 1.00 15.78 73 LYS A O 1
ATOM 597 N N . ILE A 1 81 ? 21.077 -20.606 31.181 1.00 14.97 74 ILE A N 1
ATOM 598 C CA . ILE A 1 81 ? 20.935 -20.191 29.778 1.00 14.00 74 ILE A CA 1
ATOM 599 C C . ILE A 1 81 ? 20.936 -18.676 29.754 1.00 12.72 74 ILE A C 1
ATOM 600 O O . ILE A 1 81 ? 20.777 -18.056 30.811 1.00 13.91 74 ILE A O 1
ATOM 605 N N . LYS A 1 82 ? 21.064 -18.066 28.564 1.00 11.77 75 LYS A N 1
ATOM 606 C CA . LYS A 1 82 ? 21.084 -16.595 28.460 1.00 12.30 75 LYS A CA 1
ATOM 607 C C . LYS A 1 82 ? 19.683 -16.067 28.665 1.00 10.94 75 LYS A C 1
ATOM 608 O O . LYS A 1 82 ? 18.726 -16.718 28.283 1.00 11.45 75 LYS A O 1
ATOM 614 N N . LEU A 1 83 ? 19.568 -14.896 29.293 1.00 10.57 76 LEU A N 1
ATOM 615 C CA . LEU A 1 83 ? 18.275 -14.294 29.591 1.00 9.96 76 LEU A CA 1
ATOM 616 C C . LEU A 1 83 ? 18.200 -12.867 29.104 1.00 9.98 76 LEU A C 1
ATOM 617 O O . LEU A 1 83 ? 18.986 -12.029 29.530 1.00 10.47 76 LEU A O 1
ATOM 622 N N . ILE A 1 84 ? 17.247 -12.601 28.220 1.00 10.04 77 ILE A N 1
ATOM 623 C CA . ILE A 1 84 ? 17.034 -11.278 27.674 1.00 9.60 77 ILE A CA 1
ATOM 624 C C . ILE A 1 84 ? 15.654 -10.817 28.087 1.00 9.04 77 ILE A C 1
ATOM 625 O O . ILE A 1 84 ? 14.655 -11.541 27.834 1.00 9.25 77 ILE A O 1
ATOM 630 N N . ALA A 1 85 ? 15.585 -9.666 28.757 1.00 7.98 78 ALA A N 1
ATOM 631 C CA . ALA A 1 85 ? 14.320 -9.102 29.210 1.00 8.25 78 ALA A CA 1
ATOM 632 C C . ALA A 1 85 ? 13.784 -8.122 28.208 1.00 8.04 78 ALA A C 1
ATOM 633 O O . ALA A 1 85 ? 14.405 -7.082 27.994 1.00 8.65 78 ALA A O 1
ATOM 635 N N . HIS A 1 86 ? 12.629 -8.413 27.628 1.00 7.88 79 HIS A N 1
ATOM 636 C CA . HIS A 1 86 ? 11.968 -7.410 26.826 1.00 8.35 79 HIS A CA 1
ATOM 637 C C . HIS A 1 86 ? 11.223 -6.460 27.784 1.00 9.02 79 HIS A C 1
ATOM 638 O O . HIS A 1 86 ? 10.215 -6.832 28.397 1.00 8.35 79 HIS A O 1
ATOM 645 N N . VAL A 1 87 ? 11.705 -5.226 27.850 1.00 9.12 80 VAL A N 1
ATOM 646 C CA . VAL A 1 87 ? 11.245 -4.214 28.783 1.00 8.39 80 VAL A CA 1
ATOM 647 C C . VAL A 1 87 ? 10.431 -3.145 28.087 1.00 8.80 80 VAL A C 1
ATOM 648 O O . VAL A 1 87 ? 9.977 -2.207 28.707 1.00 9.14 80 VAL A O 1
ATOM 652 N N . GLY A 1 88 ? 10.246 -3.278 26.780 1.00 8.68 81 GLY A N 1
ATOM 653 C CA . GLY A 1 88 ? 9.655 -2.193 26.026 1.00 8.59 81 GLY A CA 1
ATOM 654 C C . GLY A 1 88 ? 8.192 -1.961 26.280 1.00 9.10 81 GLY A C 1
ATOM 655 O O . GLY A 1 88 ? 7.406 -2.903 26.364 1.00 9.61 81 GLY A O 1
ATOM 656 N N . CYS A 1 89 ? 7.870 -0.681 26.449 1.00 9.64 82 CYS A N 1
ATOM 657 C CA . CYS A 1 89 ? 6.516 -0.140 26.501 1.00 9.49 82 CYS A CA 1
ATOM 658 C C . CYS A 1 89 ? 6.456 1.057 25.541 1.00 9.41 82 CYS A C 1
ATOM 659 O O . CYS A 1 89 ? 7.477 1.500 25.041 1.00 9.35 82 CYS A O 1
ATOM 662 N N . VAL A 1 90 ? 5.265 1.589 25.316 1.00 9.71 83 VAL A N 1
ATOM 663 C CA . VAL A 1 90 ? 5.181 2.856 24.596 1.00 9.22 83 VAL A CA 1
ATOM 664 C C . VAL A 1 90 ? 5.881 3.947 25.424 1.00 9.93 83 VAL A C 1
ATOM 665 O O . VAL A 1 90 ? 6.695 4.689 24.893 1.00 10.58 83 VAL A O 1
ATOM 669 N N . SER A 1 91 ? 5.581 4.023 26.724 1.00 9.62 84 SER A N 1
ATOM 670 C CA . SER A 1 91 ? 6.205 4.988 27.615 1.00 10.49 84 SER A CA 1
ATOM 671 C C . SER A 1 91 ? 7.678 4.680 27.854 1.00 10.59 84 SER A C 1
ATOM 672 O O . SER A 1 91 ? 8.036 3.553 28.176 1.00 9.94 84 SER A O 1
ATOM 675 N N . THR A 1 92 ? 8.534 5.699 27.746 1.00 10.02 85 THR A N 1
ATOM 676 C CA . THR A 1 92 ? 9.931 5.571 28.103 1.00 9.97 85 THR A CA 1
ATOM 677 C C . THR A 1 92 ? 10.088 5.258 29.602 1.00 9.91 85 THR A C 1
ATOM 678 O O . THR A 1 92 ? 10.810 4.337 29.972 1.00 10.47 85 THR A O 1
ATOM 682 N N . ALA A 1 93 ? 9.380 5.995 30.449 1.00 9.95 86 ALA A N 1
ATOM 683 C CA . ALA A 1 93 ? 9.519 5.782 31.903 1.00 10.89 86 ALA A CA 1
ATOM 684 C C . ALA A 1 93 ? 9.129 4.388 32.335 1.00 10.34 86 ALA A C 1
ATOM 685 O O . ALA A 1 93 ? 9.791 3.777 33.164 1.00 11.15 86 ALA A O 1
ATOM 687 N N . GLU A 1 94 ? 8.069 3.841 31.757 1.00 9.82 87 GLU A N 1
ATOM 688 C CA . GLU A 1 94 ? 7.648 2.488 32.079 1.00 10.06 87 GLU A CA 1
ATOM 689 C C . GLU A 1 94 ? 8.693 1.484 31.653 1.00 9.32 87 GLU A C 1
ATOM 690 O O . GLU A 1 94 ? 8.986 0.518 32.375 1.00 10.72 87 GLU A O 1
ATOM 696 N N . SER A 1 95 ? 9.270 1.704 30.481 1.00 8.44 88 SER A N 1
ATOM 697 C CA . SER A 1 95 ? 10.310 0.834 29.941 1.00 9.23 88 SER A CA 1
ATOM 698 C C . SER A 1 95 ? 11.539 0.863 30.867 1.00 9.21 88 SER A C 1
ATOM 699 O O . SER A 1 95 ? 12.165 -0.177 31.136 1.00 9.95 88 SER A O 1
ATOM 702 N N . GLN A 1 96 ? 11.859 2.058 31.358 1.00 9.71 89 GLN A N 1
ATOM 703 C CA . GLN A 1 96 ? 12.990 2.252 32.295 1.00 9.82 89 GLN A CA 1
ATOM 704 C C . GLN A 1 96 ? 12.742 1.492 33.598 1.00 10.31 89 GLN A C 1
ATOM 705 O O . GLN A 1 96 ? 13.675 0.908 34.156 1.00 10.19 89 GLN A O 1
ATOM 711 N N . GLN A 1 97 ? 11.510 1.527 34.115 1.00 9.47 90 GLN A N 1
ATOM 712 C CA . GLN A 1 97 ? 11.172 0.749 35.316 1.00 10.29 90 GLN A CA 1
ATOM 713 C C . GLN A 1 97 ? 11.472 -0.716 35.078 1.00 9.60 90 GLN A C 1
ATOM 714 O O . GLN A 1 97 ? 12.071 -1.380 35.938 1.00 9.81 90 GLN A O 1
ATOM 720 N N . LEU A 1 98 ? 11.011 -1.257 33.952 1.00 9.53 91 LEU A N 1
ATOM 721 C CA . LEU A 1 98 ? 11.252 -2.652 33.654 1.00 9.01 91 LEU A CA 1
ATOM 722 C C . LEU A 1 98 ? 12.731 -2.965 33.451 1.00 9.84 91 LEU A C 1
ATOM 723 O O . LEU A 1 98 ? 13.199 -4.020 33.866 1.00 9.60 91 LEU A O 1
ATOM 728 N N . ALA A 1 99 ? 13.485 -2.064 32.827 1.00 9.78 92 ALA A N 1
ATOM 729 C CA . ALA A 1 99 ? 14.932 -2.264 32.664 1.00 10.54 92 ALA A CA 1
ATOM 730 C C . ALA A 1 99 ? 15.639 -2.360 34.028 1.00 9.82 92 ALA A C 1
ATOM 731 O O . ALA A 1 99 ? 16.512 -3.204 34.250 1.00 10.47 92 ALA A O 1
ATOM 733 N N . ALA A 1 100 ? 15.267 -1.490 34.949 1.00 9.79 93 ALA A N 1
ATOM 734 C CA . ALA A 1 100 ? 15.846 -1.523 36.301 1.00 9.73 93 ALA A CA 1
ATOM 735 C C . ALA A 1 100 ? 15.540 -2.838 36.973 1.00 9.67 93 ALA A C 1
ATOM 736 O O . ALA A 1 100 ? 16.400 -3.428 37.647 1.00 10.38 93 ALA A O 1
ATOM 738 N N . SER A 1 101 ? 14.312 -3.318 36.799 1.00 9.90 94 SER A N 1
ATOM 739 C CA . SER A 1 101 ? 13.922 -4.597 37.368 1.00 10.30 94 SER A CA 1
ATOM 740 C C . SER A 1 101 ? 14.712 -5.737 36.726 1.00 9.76 94 SER A C 1
ATOM 741 O O . SER A 1 101 ? 15.197 -6.592 37.433 1.00 10.94 94 SER A O 1
ATOM 744 N N . ALA A 1 102 ? 14.875 -5.732 35.404 1.00 10.25 95 ALA A N 1
ATOM 745 C CA . ALA A 1 102 ? 15.638 -6.779 34.748 1.00 10.20 95 ALA A CA 1
ATOM 746 C C . ALA A 1 102 ? 17.071 -6.829 35.285 1.00 9.99 95 ALA A C 1
ATOM 747 O O . ALA A 1 102 ? 17.622 -7.893 35.519 1.00 10.84 95 ALA A O 1
ATOM 749 N N . LYS A 1 103 ? 17.657 -5.658 35.538 1.00 10.31 96 LYS A N 1
ATOM 750 C CA . LYS A 1 103 ? 18.979 -5.589 36.136 1.00 11.17 96 LYS A CA 1
ATOM 751 C C . LYS A 1 103 ? 18.990 -6.201 37.546 1.00 10.82 96 LYS A C 1
ATOM 752 O O . LYS A 1 103 ? 19.853 -7.024 37.867 1.00 11.62 96 LYS A O 1
ATOM 758 N N . ARG A 1 104 ? 18.045 -5.810 38.403 1.00 11.59 97 ARG A N 1
ATOM 759 C CA . ARG A 1 104 ? 17.952 -6.381 39.746 1.00 12.58 97 ARG A CA 1
ATOM 760 C C . ARG A 1 104 ? 17.806 -7.896 39.750 1.00 11.77 97 ARG A C 1
ATOM 761 O O . ARG A 1 104 ? 18.306 -8.549 40.650 1.00 12.64 97 ARG A O 1
ATOM 769 N N . TYR A 1 105 ? 17.113 -8.474 38.759 1.00 11.50 98 TYR A N 1
ATOM 770 C CA . TYR A 1 105 ? 16.904 -9.935 38.732 1.00 12.17 98 TYR A CA 1
ATOM 771 C C . TYR A 1 105 ? 18.048 -10.706 38.045 1.00 12.30 98 TYR A C 1
ATOM 772 O O . TYR A 1 105 ? 18.047 -11.943 38.024 1.00 13.88 98 TYR A O 1
ATOM 781 N N . GLY A 1 106 ? 19.032 -9.992 37.525 1.00 11.28 99 GLY A N 1
ATOM 782 C CA . GLY A 1 106 ? 20.249 -10.622 36.989 1.00 11.13 99 GLY A CA 1
ATOM 783 C C . GLY A 1 106 ? 20.138 -11.097 35.565 1.00 11.87 99 GLY A C 1
ATOM 784 O O . GLY A 1 106 ? 20.820 -12.033 35.146 1.00 13.03 99 GLY A O 1
ATOM 785 N N . PHE A 1 107 ? 19.316 -10.419 34.774 1.00 10.77 100 PHE A N 1
ATOM 786 C CA . PHE A 1 107 ? 19.268 -10.723 33.347 1.00 10.71 100 PHE A CA 1
ATOM 787 C C . PHE A 1 107 ? 20.587 -10.379 32.655 1.00 10.80 100 PHE A C 1
ATOM 788 O O . PHE A 1 107 ? 21.380 -9.562 33.139 1.00 11.32 100 PHE A O 1
ATOM 796 N N . ASP A 1 108 ? 20.800 -11.001 31.497 1.00 11.36 101 ASP A N 1
ATOM 797 C CA . ASP A 1 108 ? 22.006 -10.769 30.721 1.00 11.16 101 ASP A CA 1
ATOM 798 C C . ASP A 1 108 ? 21.874 -9.592 29.761 1.00 11.70 101 ASP A C 1
ATOM 799 O O . ASP A 1 108 ? 22.892 -9.009 29.362 1.00 12.14 101 ASP A O 1
ATOM 804 N N . ALA A 1 109 ? 20.645 -9.239 29.385 1.00 10.18 102 ALA A N 1
ATOM 805 C CA . ALA A 1 109 ? 20.403 -8.184 28.415 1.00 10.48 102 ALA A CA 1
ATOM 806 C C . ALA A 1 109 ? 18.973 -7.687 28.522 1.00 10.06 102 ALA A C 1
ATOM 807 O O . ALA A 1 109 ? 18.139 -8.368 29.115 1.00 10.69 102 ALA A O 1
ATOM 809 N N . VAL A 1 110 ? 18.716 -6.490 27.996 1.00 9.75 103 VAL A N 1
ATOM 810 C CA . VAL A 1 110 ? 17.376 -5.951 27.861 1.00 9.33 103 VAL A CA 1
ATOM 811 C C . VAL A 1 110 ? 17.079 -5.763 26.379 1.00 9.66 103 VAL A C 1
ATOM 812 O O . VAL A 1 110 ? 17.982 -5.847 25.532 1.00 9.67 103 VAL A O 1
ATOM 816 N N . SER A 1 111 ? 15.793 -5.563 26.088 1.00 8.85 104 SER A N 1
ATOM 817 C CA . SER A 1 111 ? 15.334 -5.331 24.732 1.00 8.77 104 SER A CA 1
ATOM 818 C C . SER A 1 111 ? 14.101 -4.456 24.779 1.00 8.67 104 SER A C 1
ATOM 819 O O . SER A 1 111 ? 13.357 -4.469 25.742 1.00 8.81 104 SER A O 1
ATOM 822 N N . ALA A 1 112 ? 13.863 -3.706 23.704 1.00 7.85 105 ALA A N 1
ATOM 823 C CA . ALA A 1 112 ? 12.666 -2.878 23.616 1.00 8.59 105 ALA A CA 1
ATOM 824 C C . ALA A 1 112 ? 12.199 -2.736 22.184 1.00 8.18 105 ALA A C 1
ATOM 825 O O . ALA A 1 112 ? 12.956 -2.340 21.319 1.00 7.68 105 ALA A O 1
ATOM 827 N N . VAL A 1 113 ? 10.939 -3.062 21.967 1.00 8.42 106 VAL A N 1
ATOM 828 C CA . VAL A 1 113 ? 10.279 -2.755 20.713 1.00 9.59 106 VAL A CA 1
ATOM 829 C C . VAL A 1 113 ? 10.288 -1.247 20.461 1.00 8.99 106 VAL A C 1
ATOM 830 O O . VAL A 1 113 ? 10.189 -0.430 21.392 1.00 8.96 106 VAL A O 1
ATOM 834 N N . THR A 1 114 ? 10.418 -0.821 19.204 1.00 9.86 107 THR A N 1
ATOM 835 C CA . THR A 1 114 ? 10.256 0.552 18.883 1.00 9.67 107 THR A CA 1
ATOM 836 C C . THR A 1 114 ? 8.872 0.969 19.387 1.00 9.65 107 THR A C 1
ATOM 837 O O . THR A 1 114 ? 7.872 0.334 19.045 1.00 10.79 107 THR A O 1
ATOM 841 N N . PRO A 1 115 ? 8.794 2.049 20.177 1.00 9.73 108 PRO A N 1
ATOM 842 C CA . PRO A 1 115 ? 7.505 2.377 20.742 1.00 9.92 108 PRO A CA 1
ATOM 843 C C . PRO A 1 115 ? 6.470 2.740 19.692 1.00 9.13 108 PRO A C 1
ATOM 844 O O . PRO A 1 115 ? 6.782 3.391 18.707 1.00 9.21 108 PRO A O 1
ATOM 848 N N . PHE A 1 116 ? 5.241 2.283 19.928 1.00 9.60 109 PHE A N 1
ATOM 849 C CA . PHE A 1 116 ? 4.226 2.202 18.903 1.00 9.54 109 PHE A CA 1
ATOM 850 C C . PHE A 1 116 ? 2.984 3.061 19.213 1.00 9.16 109 PHE A C 1
ATOM 851 O O . PHE A 1 116 ? 2.995 3.875 20.166 1.00 10.30 109 PHE A O 1
ATOM 859 N N . TYR A 1 117 ? 1.948 2.901 18.396 1.00 9.75 110 TYR A N 1
ATOM 860 C CA . TYR A 1 117 ? 0.682 3.690 18.459 1.00 9.71 110 TYR A CA 1
ATOM 861 C C . TYR A 1 117 ? 0.869 5.138 18.018 1.00 10.99 110 TYR A C 1
ATOM 862 O O . TYR A 1 117 ? 0.416 5.506 16.932 1.00 11.29 110 TYR A O 1
ATOM 871 N N . TYR A 1 118 ? 1.489 5.958 18.851 1.00 10.15 111 TYR A N 1
ATOM 872 C CA . TYR A 1 118 ? 1.729 7.334 18.495 1.00 10.68 111 TYR A CA 1
ATOM 873 C C . TYR A 1 118 ? 2.946 7.431 17.577 1.00 10.94 111 TYR A C 1
ATOM 874 O O . TYR A 1 118 ? 3.998 6.866 17.897 1.00 11.03 111 TYR A O 1
ATOM 883 N N . PRO A 1 119 ? 2.839 8.200 16.496 1.00 11.71 112 PRO A N 1
ATOM 884 C CA . PRO A 1 119 ? 4.055 8.428 15.723 1.00 12.60 112 PRO A CA 1
ATOM 885 C C . PRO A 1 119 ? 5.099 9.246 16.509 1.00 12.63 112 PRO A C 1
ATOM 886 O O . PRO A 1 119 ? 4.777 10.262 17.130 1.00 13.55 112 PRO A O 1
ATOM 890 N N . PHE A 1 120 ? 6.332 8.770 16.499 1.00 12.49 113 PHE A N 1
ATOM 891 C CA . PHE A 1 120 ? 7.465 9.468 17.111 1.00 11.83 113 PHE A CA 1
ATOM 892 C C . PHE A 1 120 ? 8.528 9.725 16.035 1.00 12.42 113 PHE A C 1
ATOM 893 O O . PHE A 1 120 ? 8.662 8.939 15.093 1.00 15.20 113 PHE A O 1
ATOM 901 N N . SER A 1 121 ? 9.302 10.765 16.214 1.00 13.33 114 SER A N 1
ATOM 902 C CA . SER A 1 121 ? 10.374 11.079 15.275 1.00 13.46 114 SER A CA 1
ATOM 903 C C . SER A 1 121 ? 11.519 10.100 15.525 1.00 13.49 114 SER A C 1
ATOM 904 O O . SER A 1 121 ? 11.612 9.427 16.573 1.00 12.42 114 SER A O 1
ATOM 907 N N . PHE A 1 122 ? 12.444 10.054 14.585 1.00 14.22 115 PHE A N 1
ATOM 908 C CA . PHE A 1 122 ? 13.594 9.201 14.750 1.00 13.68 115 PHE A CA 1
ATOM 909 C C . PHE A 1 122 ? 14.426 9.620 15.950 1.00 13.39 115 PHE A C 1
ATOM 910 O O . PHE A 1 122 ? 14.885 8.779 16.707 1.00 13.23 115 PHE A O 1
ATOM 918 N N . GLU A 1 123 ? 14.605 10.920 16.156 1.00 14.37 116 GLU A N 1
ATOM 919 C CA . GLU A 1 123 ? 15.345 11.395 17.298 1.00 14.65 116 GLU A CA 1
ATOM 920 C C . GLU A 1 123 ? 14.665 10.924 18.590 1.00 14.06 116 GLU A C 1
ATOM 921 O O . GLU A 1 123 ? 15.328 10.516 19.524 1.00 14.29 116 GLU A O 1
ATOM 927 N N . GLU A 1 124 ? 13.341 11.018 18.639 1.00 12.98 117 GLU A N 1
ATOM 928 C CA . GLU A 1 124 ? 12.571 10.526 19.777 1.00 12.36 117 GLU A CA 1
ATOM 929 C C . GLU A 1 124 ? 12.815 9.033 20.047 1.00 11.72 117 GLU A C 1
ATOM 930 O O . GLU A 1 124 ? 12.996 8.617 21.220 1.00 11.18 117 GLU A O 1
ATOM 936 N N . HIS A 1 125 ? 12.793 8.209 19.001 1.00 10.67 118 HIS A N 1
ATOM 937 C CA . HIS A 1 125 ? 13.158 6.812 19.120 1.00 10.63 118 HIS A CA 1
ATOM 938 C C . HIS A 1 125 ? 14.570 6.646 19.704 1.00 10.30 118 HIS A C 1
ATOM 939 O O . HIS A 1 125 ? 14.764 5.838 20.626 1.00 11.65 118 HIS A O 1
ATOM 946 N N . CYS A 1 126 ? 15.543 7.381 19.189 1.00 11.54 119 CYS A N 1
ATOM 947 C CA . CYS A 1 126 ? 16.894 7.265 19.697 1.00 11.90 119 CYS A CA 1
ATOM 948 C C . CYS A 1 126 ? 16.961 7.644 21.204 1.00 11.82 119 CYS A C 1
ATOM 949 O O . CYS A 1 126 ? 17.596 6.946 21.999 1.00 12.69 119 CYS A O 1
ATOM 952 N N . ASP A 1 127 ? 16.294 8.717 21.612 1.00 12.03 120 ASP A N 1
ATOM 953 C CA . ASP A 1 127 ? 16.375 9.154 23.001 1.00 12.31 120 ASP A CA 1
ATOM 954 C C . ASP A 1 127 ? 15.704 8.107 23.892 1.00 11.96 120 ASP A C 1
ATOM 955 O O . ASP A 1 127 ? 16.110 7.902 25.041 1.00 11.34 120 ASP A O 1
ATOM 960 N N . HIS A 1 128 ? 14.655 7.470 23.384 1.00 10.62 121 HIS A N 1
ATOM 961 C CA . HIS A 1 128 ? 13.967 6.390 24.116 1.00 10.09 121 HIS A CA 1
ATOM 962 C C . HIS A 1 128 ? 14.919 5.245 24.418 1.00 10.41 121 HIS A C 1
ATOM 963 O O . HIS A 1 128 ? 14.998 4.745 25.557 1.00 10.28 121 HIS A O 1
ATOM 970 N N . TYR A 1 129 ? 15.611 4.766 23.386 1.00 10.70 122 TYR A N 1
ATOM 971 C CA . TYR A 1 129 ? 16.595 3.716 23.611 1.00 10.19 122 TYR A CA 1
ATOM 972 C C . TYR A 1 129 ? 17.718 4.172 24.562 1.00 10.68 122 TYR A C 1
ATOM 973 O O . TYR A 1 129 ? 18.149 3.422 25.408 1.00 9.88 122 TYR A O 1
ATOM 982 N N . ARG A 1 130 ? 18.212 5.393 24.409 1.00 11.40 123 ARG A N 1
ATOM 983 C CA . ARG A 1 130 ? 19.285 5.833 25.280 1.00 11.70 123 ARG A CA 1
ATOM 984 C C . ARG A 1 130 ? 18.847 5.820 26.746 1.00 11.79 123 ARG A C 1
ATOM 985 O O . ARG A 1 130 ? 19.628 5.446 27.602 1.00 12.25 123 ARG A O 1
ATOM 993 N N . ALA A 1 131 ? 17.622 6.266 27.020 1.00 11.21 124 ALA A N 1
ATOM 994 C CA . ALA A 1 131 ? 17.118 6.286 28.390 1.00 10.82 124 ALA A CA 1
ATOM 995 C C . ALA A 1 131 ? 17.018 4.873 28.956 1.00 10.84 124 ALA A C 1
ATOM 996 O O . ALA A 1 131 ? 17.323 4.622 30.136 1.00 11.93 124 ALA A O 1
ATOM 998 N N . ILE A 1 132 ? 16.527 3.941 28.153 1.00 10.80 125 ILE A N 1
ATOM 999 C CA . ILE A 1 132 ? 16.366 2.583 28.627 1.00 10.65 125 ILE A CA 1
ATOM 1000 C C . ILE A 1 132 ? 17.720 1.936 28.866 1.00 10.79 125 ILE A C 1
ATOM 1001 O O . ILE A 1 132 ? 17.911 1.236 29.857 1.00 11.26 125 ILE A O 1
ATOM 1006 N N . ILE A 1 133 ? 18.669 2.200 27.970 1.00 10.72 126 ILE A N 1
ATOM 1007 C CA . ILE A 1 133 ? 20.017 1.673 28.112 1.00 10.86 126 ILE A CA 1
ATOM 1008 C C . ILE A 1 133 ? 20.597 2.178 29.428 1.00 11.57 126 ILE A C 1
ATOM 1009 O O . ILE A 1 133 ? 21.211 1.418 30.171 1.00 13.07 126 ILE A O 1
ATOM 1014 N N . ASP A 1 134 ? 20.380 3.448 29.745 1.00 12.54 127 ASP A N 1
ATOM 1015 C CA . ASP A 1 134 ? 20.929 4.005 30.985 1.00 13.34 127 ASP A CA 1
ATOM 1016 C C . ASP A 1 134 ? 20.338 3.284 32.196 1.00 13.11 127 ASP A C 1
ATOM 1017 O O . ASP A 1 134 ? 21.061 2.898 33.121 1.00 13.91 127 ASP A O 1
ATOM 1022 N N . SER A 1 135 ? 19.027 3.063 32.180 1.00 12.69 128 SER A N 1
ATOM 1023 C CA . SER A 1 135 ? 18.372 2.365 33.299 1.00 12.74 128 SER A CA 1
ATOM 1024 C C . SER A 1 135 ? 18.767 0.908 33.434 1.00 12.72 128 SER A C 1
ATOM 1025 O O . SER A 1 135 ? 18.700 0.347 34.535 1.00 13.19 128 SER A O 1
ATOM 1028 N N . ALA A 1 136 ? 19.132 0.282 32.322 1.00 12.15 129 ALA A N 1
ATOM 1029 C CA . ALA A 1 136 ? 19.621 -1.083 32.341 1.00 11.70 129 ALA A CA 1
ATOM 1030 C C . ALA A 1 136 ? 21.010 -1.232 32.975 1.00 11.55 129 ALA A C 1
ATOM 1031 O O . ALA A 1 136 ? 21.452 -2.342 33.254 1.00 12.40 129 ALA A O 1
ATOM 1033 N N . ASP A 1 137 ? 21.685 -0.110 33.190 1.00 12.34 130 ASP A N 1
ATOM 1034 C CA . ASP A 1 137 ? 22.932 -0.040 33.950 1.00 13.43 130 ASP A CA 1
ATOM 1035 C C . ASP A 1 137 ? 23.922 -1.134 33.645 1.00 13.48 130 ASP A C 1
ATOM 1036 O O . ASP A 1 137 ? 24.423 -1.828 34.548 1.00 15.40 130 ASP A O 1
ATOM 1041 N N . GLY A 1 138 ? 24.247 -1.290 32.373 1.00 14.08 131 GLY A N 1
ATOM 1042 C CA . GLY A 1 138 ? 25.304 -2.220 31.993 1.00 14.66 131 GLY A CA 1
ATOM 1043 C C . GLY A 1 138 ? 24.821 -3.405 31.181 1.00 14.83 131 GLY A C 1
ATOM 1044 O O . GLY A 1 138 ? 25.616 -4.035 30.479 1.00 17.59 131 GLY A O 1
ATOM 1045 N N . LEU A 1 139 ? 23.534 -3.722 31.249 1.00 14.53 132 LEU A N 1
ATOM 1046 C CA . LEU A 1 139 ? 23.011 -4.813 30.426 1.00 13.96 132 LEU A CA 1
ATOM 1047 C C . LEU A 1 139 ? 22.917 -4.343 28.983 1.00 13.98 132 LEU A C 1
ATOM 1048 O O . LEU A 1 139 ? 22.309 -3.307 28.716 1.00 14.37 132 LEU A O 1
ATOM 1053 N N . PRO A 1 140 ? 23.481 -5.122 28.054 1.00 12.76 133 PRO A N 1
ATOM 1054 C CA . PRO A 1 140 ? 23.343 -4.674 26.643 1.00 12.60 133 PRO A CA 1
ATOM 1055 C C . PRO A 1 140 ? 21.890 -4.634 26.193 1.00 11.95 133 PRO A C 1
ATOM 1056 O O . PRO A 1 140 ? 21.068 -5.407 26.693 1.00 11.16 133 PRO A O 1
ATOM 1060 N N . MET A 1 141 ? 21.619 -3.771 25.217 1.00 10.79 134 MET A N 1
ATOM 1061 C CA . MET A 1 141 ? 20.291 -3.568 24.631 1.00 10.37 134 MET A CA 1
ATOM 1062 C C . MET A 1 141 ? 20.175 -4.288 23.280 1.00 10.81 134 MET A C 1
ATOM 1063 O O . MET A 1 141 ? 21.093 -4.222 22.436 1.00 10.63 134 MET A O 1
ATOM 1068 N N . VAL A 1 142 ? 19.063 -5.017 23.118 1.00 9.31 135 VAL A N 1
ATOM 1069 C CA . VAL A 1 142 ? 18.699 -5.639 21.884 1.00 10.05 135 VAL A CA 1
ATOM 1070 C C . VAL A 1 142 ? 17.595 -4.773 21.283 1.00 9.00 135 VAL A C 1
ATOM 1071 O O . VAL A 1 142 ? 16.458 -4.777 21.768 1.00 8.91 135 VAL A O 1
ATOM 1075 N N . VAL A 1 143 ? 17.903 -3.995 20.240 1.00 8.86 136 VAL A N 1
ATOM 1076 C CA . VAL A 1 143 ? 16.871 -3.223 19.576 1.00 9.16 136 VAL A CA 1
ATOM 1077 C C . VAL A 1 143 ? 15.905 -4.240 18.937 1.00 9.27 136 VAL A C 1
ATOM 1078 O O . VAL A 1 143 ? 16.342 -5.204 18.326 1.00 9.97 136 VAL A O 1
ATOM 1082 N N . TYR A 1 144 ? 14.596 -3.993 19.024 1.00 9.80 137 TYR A N 1
ATOM 1083 C CA . TYR A 1 144 ? 13.584 -4.910 18.472 1.00 9.12 137 TYR A CA 1
ATOM 1084 C C . TYR A 1 144 ? 12.722 -4.164 17.443 1.00 9.14 137 TYR A C 1
ATOM 1085 O O . TYR A 1 144 ? 11.986 -3.253 17.761 1.00 9.74 137 TYR A O 1
ATOM 1094 N N . ASN A 1 145 ? 12.860 -4.590 16.198 1.00 9.50 138 ASN A N 1
ATOM 1095 C CA . ASN A 1 145 ? 12.210 -3.990 15.030 1.00 9.27 138 ASN A CA 1
ATOM 1096 C C . ASN A 1 145 ? 11.170 -5.001 14.517 1.00 9.26 138 ASN A C 1
ATOM 1097 O O . ASN A 1 145 ? 11.530 -6.120 14.114 1.00 10.02 138 ASN A O 1
ATOM 1102 N N . ILE A 1 146 ? 9.902 -4.613 14.537 1.00 9.06 139 ILE A N 1
ATOM 1103 C CA . ILE A 1 146 ? 8.808 -5.445 14.018 1.00 10.12 139 ILE A CA 1
ATOM 1104 C C . ILE A 1 146 ? 7.816 -4.512 13.324 1.00 10.49 139 ILE A C 1
ATOM 1105 O O . ILE A 1 146 ? 6.768 -4.139 13.864 1.00 10.96 139 ILE A O 1
ATOM 1110 N N . PRO A 1 147 ? 8.192 -4.044 12.137 1.00 10.23 140 PRO A N 1
ATOM 1111 C CA . PRO A 1 147 ? 7.352 -3.034 11.495 1.00 11.00 140 PRO A CA 1
ATOM 1112 C C . PRO A 1 147 ? 5.890 -3.443 11.272 1.00 11.36 140 PRO A C 1
ATOM 1113 O O . PRO A 1 147 ? 5.010 -2.571 11.238 1.00 12.44 140 PRO A O 1
ATOM 1117 N N . ALA A 1 148 ? 5.612 -4.729 11.064 1.00 11.00 141 ALA A N 1
ATOM 1118 C CA . ALA A 1 148 ? 4.240 -5.134 10.770 1.00 12.19 141 ALA A CA 1
ATOM 1119 C C . ALA A 1 148 ? 3.273 -4.793 11.872 1.00 13.29 141 ALA A C 1
ATOM 1120 O O . ALA A 1 148 ? 2.113 -4.451 11.593 1.00 14.46 141 ALA A O 1
ATOM 1122 N N . LEU A 1 149 ? 3.747 -4.865 13.107 1.00 12.65 142 LEU A N 1
ATOM 1123 C CA . LEU A 1 149 ? 2.896 -4.606 14.266 1.00 12.38 142 LEU A CA 1
ATOM 1124 C C . LEU A 1 149 ? 3.146 -3.232 14.871 1.00 12.30 142 LEU A C 1
ATOM 1125 O O . LEU A 1 149 ? 2.230 -2.615 15.413 1.00 12.50 142 LEU A O 1
ATOM 1130 N N . SER A 1 150 ? 4.383 -2.747 14.828 1.00 12.24 143 SER A N 1
ATOM 1131 C CA . SER A 1 150 ? 4.681 -1.465 15.485 1.00 12.46 143 SER A CA 1
ATOM 1132 C C . SER A 1 150 ? 4.212 -0.241 14.707 1.00 12.20 143 SER A C 1
ATOM 1133 O O . SER A 1 150 ? 4.012 0.841 15.280 1.00 12.70 143 SER A O 1
ATOM 1136 N N . GLY A 1 151 ? 4.087 -0.385 13.400 1.00 13.30 144 GLY A N 1
ATOM 1137 C CA . GLY A 1 151 ? 3.816 0.760 12.534 1.00 13.51 144 GLY A CA 1
ATOM 1138 C C . GLY A 1 151 ? 4.988 1.703 12.327 1.00 13.70 144 GLY A C 1
ATOM 1139 O O . GLY A 1 151 ? 4.836 2.748 11.668 1.00 14.81 144 GLY A O 1
ATOM 1140 N N . VAL A 1 152 ? 6.147 1.357 12.888 1.00 13.14 145 VAL A N 1
ATOM 1141 C CA . VAL A 1 152 ? 7.339 2.178 12.765 1.00 13.12 145 VAL A CA 1
ATOM 1142 C C . VAL A 1 152 ? 8.119 1.741 11.544 1.00 14.38 145 VAL A C 1
ATOM 1143 O O . VAL A 1 152 ? 8.415 0.559 11.397 1.00 14.81 145 VAL A O 1
ATOM 1147 N N . LYS A 1 153 ? 8.487 2.714 10.710 1.00 16.20 146 LYS A N 1
ATOM 1148 C CA . LYS A 1 153 ? 9.111 2.428 9.412 1.00 17.59 146 LYS A CA 1
ATOM 1149 C C . LYS A 1 153 ? 10.473 3.113 9.301 1.00 17.59 146 LYS A C 1
ATOM 1150 O O . LYS A 1 153 ? 10.646 4.068 8.559 1.00 18.78 146 LYS A O 1
ATOM 1156 N N . LEU A 1 154 ? 11.437 2.623 10.072 1.00 17.50 147 LEU A N 1
ATOM 1157 C CA . LEU A 1 154 ? 12.800 3.111 10.008 1.00 17.07 147 LEU A CA 1
ATOM 1158 C C . LEU A 1 154 ? 13.452 2.833 8.646 1.00 16.36 147 LEU A C 1
ATOM 1159 O O . LEU A 1 154 ? 13.218 1.795 8.021 1.00 16.49 147 LEU A O 1
ATOM 1164 N N . THR A 1 155 ? 14.249 3.787 8.180 1.00 16.24 148 THR A N 1
ATOM 1165 C CA . THR A 1 155 ? 15.120 3.551 7.013 1.00 15.77 148 THR A CA 1
ATOM 1166 C C . THR A 1 155 ? 16.332 2.713 7.445 1.00 15.25 148 THR A C 1
ATOM 1167 O O . THR A 1 155 ? 16.625 2.578 8.632 1.00 14.14 148 THR A O 1
ATOM 1171 N N . LEU A 1 156 ? 17.063 2.166 6.490 1.00 13.94 149 LEU A N 1
ATOM 1172 C CA . LEU A 1 156 ? 18.296 1.451 6.788 1.00 13.79 149 LEU A CA 1
ATOM 1173 C C . LEU A 1 156 ? 19.290 2.348 7.548 1.00 14.10 149 LEU A C 1
ATOM 1174 O O . LEU A 1 156 ? 19.897 1.918 8.527 1.00 13.71 149 LEU A O 1
ATOM 1179 N N . ASP A 1 157 ? 19.456 3.589 7.093 1.00 14.78 150 ASP A N 1
ATOM 1180 C CA . ASP A 1 157 ? 20.362 4.534 7.767 1.00 15.89 150 ASP A CA 1
ATOM 1181 C C . ASP A 1 157 ? 19.915 4.768 9.210 1.00 15.57 150 ASP A C 1
ATOM 1182 O O . ASP A 1 157 ? 20.744 4.854 10.090 1.00 15.30 150 ASP A O 1
ATOM 1187 N N . GLN A 1 158 ? 18.608 4.811 9.450 1.00 15.60 151 GLN A N 1
ATOM 1188 C CA . GLN A 1 158 ? 18.094 4.966 10.815 1.00 15.13 151 GLN A CA 1
ATOM 1189 C C . GLN A 1 158 ? 18.385 3.717 11.650 1.00 14.71 151 GLN A C 1
ATOM 1190 O O . GLN A 1 158 ? 18.817 3.831 12.796 1.00 14.48 151 GLN A O 1
ATOM 1196 N N . ILE A 1 159 ? 18.180 2.530 11.086 1.00 13.27 152 ILE A N 1
ATOM 1197 C CA . ILE A 1 159 ? 18.533 1.296 11.766 1.00 13.10 152 ILE A CA 1
ATOM 1198 C C . ILE A 1 159 ? 20.032 1.289 12.134 1.00 13.05 152 ILE A C 1
ATOM 1199 O O . ILE A 1 159 ? 20.419 0.912 13.265 1.00 12.51 152 ILE A O 1
ATOM 1204 N N . ASN A 1 160 ? 20.878 1.713 11.196 1.00 12.68 153 ASN A N 1
ATOM 1205 C CA . ASN A 1 160 ? 22.314 1.750 11.443 1.00 13.09 153 ASN A CA 1
ATOM 1206 C C . ASN A 1 160 ? 22.673 2.657 12.613 1.00 13.50 153 ASN A C 1
ATOM 1207 O O . ASN A 1 160 ? 23.516 2.320 13.434 1.00 13.90 153 ASN A O 1
ATOM 1212 N N . THR A 1 161 ? 22.058 3.832 12.679 1.00 14.07 154 THR A N 1
ATOM 1213 C CA . THR A 1 161 ? 22.271 4.737 13.800 1.00 15.03 154 THR A CA 1
ATOM 1214 C C . THR A 1 161 ? 21.791 4.116 15.122 1.00 14.86 154 THR A C 1
ATOM 1215 O O . THR A 1 161 ? 22.463 4.214 16.149 1.00 14.89 154 THR A O 1
ATOM 1219 N N . LEU A 1 162 ? 20.616 3.509 15.107 1.00 14.50 155 LEU A N 1
ATOM 1220 C CA . LEU A 1 162 ? 20.077 2.900 16.313 1.00 14.62 155 LEU A CA 1
ATOM 1221 C C . LEU A 1 162 ? 20.996 1.800 16.840 1.00 14.18 155 LEU A C 1
ATOM 1222 O O . LEU A 1 162 ? 21.266 1.720 18.035 1.00 14.02 155 LEU A O 1
ATOM 1227 N N . VAL A 1 163 ? 21.449 0.911 15.951 1.00 13.02 156 VAL A N 1
ATOM 1228 C CA . VAL A 1 163 ? 22.187 -0.267 16.406 1.00 12.76 156 VAL A CA 1
ATOM 1229 C C . VAL A 1 163 ? 23.635 0.078 16.761 1.00 13.28 156 VAL A C 1
ATOM 1230 O O . VAL A 1 163 ? 24.352 -0.772 17.275 1.00 15.14 156 VAL A O 1
ATOM 1234 N N . THR A 1 164 ? 24.046 1.328 16.547 1.00 13.28 157 THR A N 1
ATOM 1235 C CA . THR A 1 164 ? 25.395 1.749 16.931 1.00 14.00 157 THR A CA 1
ATOM 1236 C C . THR A 1 164 ? 25.350 2.710 18.110 1.00 13.79 157 THR A C 1
ATOM 1237 O O . THR A 1 164 ? 26.368 3.265 18.525 1.00 15.42 157 THR A O 1
ATOM 1241 N N . LEU A 1 165 ? 24.181 2.863 18.712 1.00 13.67 158 LEU A N 1
ATOM 1242 C CA . LEU A 1 165 ? 24.143 3.628 19.979 1.00 13.98 158 LEU A CA 1
ATOM 1243 C C . LEU A 1 165 ? 24.993 2.949 21.034 1.00 13.94 158 LEU A C 1
ATOM 1244 O O . LEU A 1 165 ? 25.040 1.737 21.119 1.00 14.84 158 LEU A O 1
ATOM 1249 N N . PRO A 1 166 ? 25.633 3.735 21.899 1.00 14.31 159 PRO A N 1
ATOM 1250 C CA . PRO A 1 166 ? 26.361 3.098 22.977 1.00 14.87 159 PRO A CA 1
ATOM 1251 C C . PRO A 1 166 ? 25.438 2.194 23.784 1.00 14.78 159 PRO A C 1
ATOM 1252 O O . PRO A 1 166 ? 24.339 2.611 24.170 1.00 15.41 159 PRO A O 1
ATOM 1256 N N . GLY A 1 167 ? 25.895 0.973 24.056 1.00 14.66 160 GLY A N 1
ATOM 1257 C CA . GLY A 1 167 ? 25.132 0.010 24.849 1.00 14.98 160 GLY A CA 1
ATOM 1258 C C . GLY A 1 167 ? 24.264 -0.943 24.046 1.00 14.89 160 GLY A C 1
ATOM 1259 O O . GLY A 1 167 ? 23.728 -1.892 24.602 1.00 15.50 160 GLY A O 1
ATOM 1260 N N . VAL A 1 168 ? 24.097 -0.697 22.752 1.00 13.49 161 VAL A N 1
ATOM 1261 C CA . VAL A 1 168 ? 23.373 -1.644 21.896 1.00 12.71 161 VAL A CA 1
ATOM 1262 C C . VAL A 1 168 ? 24.289 -2.768 21.469 1.00 13.97 161 VAL A C 1
ATOM 1263 O O . VAL A 1 168 ? 25.358 -2.532 20.856 1.00 16.09 161 VAL A O 1
ATOM 1267 N N . GLY A 1 169 ? 23.858 -3.994 21.754 1.00 13.82 162 GLY A N 1
ATOM 1268 C CA . GLY A 1 169 ? 24.637 -5.159 21.399 1.00 14.68 162 GLY A CA 1
ATOM 1269 C C . GLY A 1 169 ? 23.981 -6.137 20.437 1.00 14.43 162 GLY A C 1
ATOM 1270 O O . GLY A 1 169 ? 24.580 -7.163 20.126 1.00 17.46 162 GLY A O 1
ATOM 1271 N N . ALA A 1 170 ? 22.783 -5.838 19.944 1.00 12.37 163 ALA A N 1
ATOM 1272 C CA . ALA A 1 170 ? 22.117 -6.754 19.030 1.00 11.18 163 ALA A CA 1
ATOM 1273 C C . ALA A 1 170 ? 20.890 -6.113 18.449 1.00 10.19 163 ALA A C 1
ATOM 1274 O O . ALA A 1 170 ? 20.384 -5.119 18.981 1.00 10.17 163 ALA A O 1
ATOM 1276 N N . LEU A 1 171 ? 20.413 -6.704 17.354 1.00 9.91 164 LEU A N 1
ATOM 1277 C CA . LEU A 1 171 ? 19.157 -6.326 16.719 1.00 9.83 164 LEU A CA 1
ATOM 1278 C C . LEU A 1 171 ? 18.331 -7.571 16.578 1.00 9.85 164 LEU A C 1
ATOM 1279 O O . LEU A 1 171 ? 18.807 -8.582 16.019 1.00 10.32 164 LEU A O 1
ATOM 1298 N N . GLN A 1 173 ? 15.465 -8.612 14.436 1.00 8.63 166 GLN A N 1
ATOM 1299 C CA . GLN A 1 173 ? 14.948 -8.117 13.158 1.00 9.12 166 GLN A CA 1
ATOM 1300 C C . GLN A 1 173 ? 13.756 -8.969 12.737 1.00 8.68 166 GLN A C 1
ATOM 1301 O O . GLN A 1 173 ? 13.904 -9.990 12.067 1.00 8.58 166 GLN A O 1
ATOM 1307 N N . THR A 1 174 ? 12.557 -8.571 13.153 1.00 9.33 167 THR A N 1
ATOM 1308 C CA . THR A 1 174 ? 11.349 -9.258 12.735 1.00 9.65 167 THR A CA 1
ATOM 1309 C C . THR A 1 174 ? 10.856 -8.562 11.487 1.00 10.01 167 THR A C 1
ATOM 1310 O O . THR A 1 174 ? 9.903 -7.781 11.475 1.00 9.63 167 THR A O 1
ATOM 1314 N N . SER A 1 175 ? 11.535 -8.901 10.403 1.00 9.25 168 SER A N 1
ATOM 1315 C CA . SER A 1 175 ? 11.223 -8.377 9.064 1.00 9.16 168 SER A CA 1
ATOM 1316 C C . SER A 1 175 ? 11.548 -9.455 8.045 1.00 9.40 168 SER A C 1
ATOM 1317 O O . SER A 1 175 ? 12.540 -10.161 8.161 1.00 9.81 168 SER A O 1
ATOM 1320 N N . GLY A 1 176 ? 10.696 -9.561 7.038 1.00 9.27 169 GLY A N 1
ATOM 1321 C CA . GLY A 1 176 ? 10.917 -10.479 5.944 1.00 9.55 169 GLY A CA 1
ATOM 1322 C C . GLY A 1 176 ? 11.721 -9.892 4.798 1.00 8.70 169 GLY A C 1
ATOM 1323 O O . GLY A 1 176 ? 11.850 -10.574 3.774 1.00 10.06 169 GLY A O 1
ATOM 1324 N N . ASP A 1 177 ? 12.291 -8.707 4.962 1.00 8.42 170 ASP A N 1
ATOM 1325 C CA . ASP A 1 177 ? 13.102 -8.072 3.909 1.00 8.20 170 ASP A CA 1
ATOM 1326 C C . ASP A 1 177 ? 14.540 -8.560 4.022 1.00 7.85 170 ASP A C 1
ATOM 1327 O O . ASP A 1 177 ? 15.315 -8.091 4.839 1.00 8.07 170 ASP A O 1
ATOM 1332 N N . LEU A 1 178 ? 14.870 -9.580 3.255 1.00 8.62 171 LEU A N 1
ATOM 1333 C CA . LEU A 1 178 ? 16.187 -10.200 3.373 1.00 9.47 171 LEU A CA 1
ATOM 1334 C C . LEU A 1 178 ? 17.262 -9.484 2.567 1.00 9.39 171 LEU A C 1
ATOM 1335 O O . LEU A 1 178 ? 18.449 -9.750 2.709 1.00 10.02 171 LEU A O 1
ATOM 1340 N N . TYR A 1 179 ? 16.866 -8.497 1.770 1.00 7.87 172 TYR A N 1
ATOM 1341 C CA . TYR A 1 179 ? 17.858 -7.572 1.251 1.00 8.60 172 TYR A CA 1
ATOM 1342 C C . TYR A 1 179 ? 18.379 -6.725 2.409 1.00 8.93 172 TYR A C 1
ATOM 1343 O O . TYR A 1 179 ? 19.588 -6.571 2.576 1.00 9.45 172 TYR A O 1
ATOM 1352 N N . GLN A 1 180 ? 17.455 -6.141 3.188 1.00 8.67 173 GLN A N 1
ATOM 1353 C CA . GLN A 1 180 ? 17.837 -5.352 4.334 1.00 8.90 173 GLN A CA 1
ATOM 1354 C C . GLN A 1 180 ? 18.627 -6.206 5.332 1.00 9.09 173 GLN A C 1
ATOM 1355 O O . GLN A 1 180 ? 19.594 -5.734 5.915 1.00 8.71 173 GLN A O 1
ATOM 1361 N N . MET A 1 181 ? 18.234 -7.466 5.542 1.00 8.38 174 MET A N 1
ATOM 1362 C CA . MET A 1 181 ? 19.022 -8.320 6.434 1.00 8.12 174 MET A CA 1
ATOM 1363 C C . MET A 1 181 ? 20.499 -8.354 5.995 1.00 8.51 174 MET A C 1
ATOM 1364 O O . MET A 1 181 ? 21.416 -8.216 6.810 1.00 8.41 174 MET A O 1
ATOM 1369 N N . GLU A 1 182 ? 20.731 -8.565 4.699 1.00 7.72 175 GLU A N 1
ATOM 1370 C CA . GLU A 1 182 ? 22.077 -8.602 4.162 1.00 8.62 175 GLU A CA 1
ATOM 1371 C C . GLU A 1 182 ? 22.784 -7.252 4.304 1.00 8.94 175 GLU A C 1
ATOM 1372 O O . GLU A 1 182 ? 23.951 -7.194 4.671 1.00 10.21 175 GLU A O 1
ATOM 1378 N N . GLN A 1 183 ? 22.061 -6.163 4.075 1.00 8.27 176 GLN A N 1
ATOM 1379 C CA . GLN A 1 183 ? 22.649 -4.836 4.176 1.00 8.50 176 GLN A CA 1
ATOM 1380 C C . GLN A 1 183 ? 23.085 -4.534 5.612 1.00 8.76 176 GLN A C 1
ATOM 1381 O O . GLN A 1 183 ? 24.123 -3.922 5.868 1.00 10.85 176 GLN A O 1
ATOM 1387 N N . ILE A 1 184 ? 22.273 -4.953 6.565 1.00 9.30 177 ILE A N 1
ATOM 1388 C CA . ILE A 1 184 ? 22.641 -4.780 7.972 1.00 8.97 177 ILE A CA 1
ATOM 1389 C C . ILE A 1 184 ? 23.909 -5.587 8.325 1.00 9.81 177 ILE A C 1
ATOM 1390 O O . ILE A 1 184 ? 24.846 -5.048 8.947 1.00 9.87 177 ILE A O 1
ATOM 1395 N N . ARG A 1 185 ? 23.968 -6.844 7.919 1.00 9.54 178 ARG A N 1
ATOM 1396 C CA . ARG A 1 185 ? 25.163 -7.643 8.149 1.00 10.43 178 ARG A CA 1
ATOM 1397 C C . ARG A 1 185 ? 26.388 -6.985 7.490 1.00 10.16 178 ARG A C 1
ATOM 1398 O O . ARG A 1 185 ? 27.471 -6.896 8.077 1.00 11.86 178 ARG A O 1
ATOM 1406 N N . ARG A 1 186 ? 26.232 -6.502 6.260 1.00 10.21 179 ARG A N 1
ATOM 1407 C CA . ARG A 1 186 ? 27.334 -5.905 5.546 1.00 11.55 179 ARG A CA 1
ATOM 1408 C C . ARG A 1 186 ? 27.875 -4.669 6.266 1.00 11.67 179 ARG A C 1
ATOM 1409 O O . ARG A 1 186 ? 29.079 -4.506 6.346 1.00 13.75 179 ARG A O 1
ATOM 1417 N N . GLU A 1 187 ? 26.993 -3.845 6.821 1.00 11.89 180 GLU A N 1
ATOM 1418 C CA . GLU A 1 187 ? 27.399 -2.625 7.528 1.00 12.04 180 GLU A CA 1
ATOM 1419 C C . GLU A 1 187 ? 28.017 -2.945 8.898 1.00 12.18 180 GLU A C 1
ATOM 1420 O O . GLU A 1 187 ? 28.912 -2.244 9.366 1.00 12.83 180 GLU A O 1
ATOM 1426 N N . HIS A 1 188 ? 27.525 -4.002 9.528 1.00 12.15 181 HIS A N 1
ATOM 1427 C CA . HIS A 1 188 ? 27.890 -4.312 10.913 1.00 12.99 181 HIS A CA 1
ATOM 1428 C C . HIS A 1 188 ? 28.354 -5.759 11.006 1.00 13.28 181 HIS A C 1
ATOM 1429 O O . HIS A 1 188 ? 27.626 -6.653 11.470 1.00 12.24 181 HIS A O 1
ATOM 1436 N N . PRO A 1 189 ? 29.592 -6.021 10.570 1.00 14.35 182 PRO A N 1
ATOM 1437 C CA . PRO A 1 189 ? 30.077 -7.392 10.524 1.00 15.18 182 PRO A CA 1
ATOM 1438 C C . PRO A 1 189 ? 30.044 -8.145 11.872 1.00 15.55 182 PRO A C 1
ATOM 1439 O O . PRO A 1 189 ? 29.989 -9.367 11.881 1.00 16.54 182 PRO A O 1
ATOM 1443 N N . ASP A 1 190 ? 30.043 -7.422 12.987 1.00 15.87 183 ASP A N 1
ATOM 1444 C CA . ASP A 1 190 ? 30.150 -8.071 14.300 1.00 16.77 183 ASP A CA 1
ATOM 1445 C C . ASP A 1 190 ? 28.832 -8.049 15.084 1.00 15.38 183 ASP A C 1
ATOM 1446 O O . ASP A 1 190 ? 28.760 -8.530 16.214 1.00 16.57 183 ASP A O 1
ATOM 1451 N N . LEU A 1 191 ? 27.790 -7.459 14.516 1.00 13.61 184 LEU A N 1
ATOM 1452 C CA . LEU A 1 191 ? 26.532 -7.311 15.220 1.00 12.66 184 LEU A CA 1
ATOM 1453 C C . LEU A 1 191 ? 25.828 -8.648 15.391 1.00 12.33 184 LEU A C 1
ATOM 1454 O O . LEU A 1 191 ? 25.689 -9.413 14.429 1.00 13.15 184 LEU A O 1
ATOM 1459 N N . VAL A 1 192 ? 25.327 -8.909 16.592 1.00 11.87 185 VAL A N 1
ATOM 1460 C CA . VAL A 1 192 ? 24.416 -10.004 16.831 1.00 11.97 185 VAL A CA 1
ATOM 1461 C C . VAL A 1 192 ? 23.080 -9.646 16.172 1.00 10.89 185 VAL A C 1
ATOM 1462 O O . VAL A 1 192 ? 22.489 -8.604 16.472 1.00 11.49 185 VAL A O 1
ATOM 1466 N N . LEU A 1 193 ? 22.639 -10.510 15.266 1.00 10.04 186 LEU A N 1
ATOM 1467 C CA . LEU A 1 193 ? 21.516 -10.210 14.372 1.00 9.53 186 LEU A CA 1
ATOM 1468 C C . LEU A 1 193 ? 20.553 -11.399 14.416 1.00 9.72 186 LEU A C 1
ATOM 1469 O O . LEU A 1 193 ? 20.796 -12.449 13.814 1.00 9.81 186 LEU A O 1
ATOM 1474 N N . TYR A 1 194 ? 19.457 -11.227 15.133 1.00 8.82 187 TYR A N 1
ATOM 1475 C CA . TYR A 1 194 ? 18.496 -12.277 15.328 1.00 9.55 187 TYR A CA 1
ATOM 1476 C C . TYR A 1 194 ? 17.400 -12.204 14.280 1.00 8.95 187 TYR A C 1
ATOM 1477 O O . TYR A 1 194 ? 16.705 -11.209 14.144 1.00 9.73 187 TYR A O 1
ATOM 1486 N N . ASN A 1 195 ? 17.219 -13.299 13.542 1.00 9.38 188 ASN A N 1
ATOM 1487 C CA . ASN A 1 195 ? 16.090 -13.453 12.658 1.00 8.73 188 ASN A CA 1
ATOM 1488 C C . ASN A 1 195 ? 14.829 -13.592 13.503 1.00 9.35 188 ASN A C 1
ATOM 1489 O O . ASN A 1 195 ? 14.794 -14.447 14.382 1.00 9.89 188 ASN A O 1
ATOM 1494 N N . GLY A 1 196 ? 13.816 -12.793 13.202 1.00 8.66 189 GLY A N 1
ATOM 1495 C CA . GLY A 1 196 ? 12.570 -12.745 13.970 1.00 8.46 189 GLY A CA 1
ATOM 1496 C C . GLY A 1 196 ? 11.359 -13.507 13.428 1.00 9.10 189 GLY A C 1
ATOM 1497 O O . GLY A 1 196 ? 10.470 -13.890 14.203 1.00 11.19 189 GLY A O 1
ATOM 1498 N N . TYR A 1 197 ? 11.307 -13.723 12.108 1.00 8.08 190 TYR A N 1
ATOM 1499 C CA . TYR A 1 197 ? 10.240 -14.541 11.482 1.00 8.36 190 TYR A CA 1
ATOM 1500 C C . TYR A 1 197 ? 10.688 -15.986 11.294 1.00 8.79 190 TYR A C 1
ATOM 1501 O O . TYR A 1 197 ? 11.539 -16.315 10.465 1.00 9.49 190 TYR A O 1
ATOM 1510 N N . ASP A 1 198 ? 10.114 -16.870 12.094 1.00 8.93 191 ASP A N 1
ATOM 1511 C CA . ASP A 1 198 ? 10.571 -18.252 12.177 1.00 8.98 191 ASP A CA 1
ATOM 1512 C C . ASP A 1 198 ? 10.473 -18.936 10.813 1.00 8.20 191 ASP A C 1
ATOM 1513 O O . ASP A 1 198 ? 11.294 -19.797 10.485 1.00 9.22 191 ASP A O 1
ATOM 1518 N N . ASN A 1 199 ? 9.446 -18.562 10.044 1.00 8.47 192 ASN A N 1
ATOM 1519 C CA . ASN A 1 199 ? 9.170 -19.215 8.776 1.00 8.53 192 ASN A CA 1
ATOM 1520 C C . ASN A 1 199 ? 10.107 -18.828 7.627 1.00 8.97 192 ASN A C 1
ATOM 1521 O O . ASN A 1 199 ? 9.963 -19.327 6.529 1.00 7.88 192 ASN A O 1
ATOM 1526 N N . ILE A 1 200 ? 11.091 -17.977 7.919 1.00 7.71 193 ILE A N 1
ATOM 1527 C CA . ILE A 1 200 ? 12.176 -17.711 6.974 1.00 8.64 193 ILE A CA 1
ATOM 1528 C C . ILE A 1 200 ? 13.567 -17.894 7.582 1.00 8.89 193 ILE A C 1
ATOM 1529 O O . ILE A 1 200 ? 14.565 -17.435 7.027 1.00 9.36 193 ILE A O 1
ATOM 1534 N N . PHE A 1 201 ? 13.643 -18.589 8.715 1.00 8.56 194 PHE A N 1
ATOM 1535 C CA . PHE A 1 201 ? 14.896 -18.710 9.459 1.00 7.80 194 PHE A CA 1
ATOM 1536 C C . PHE A 1 201 ? 16.120 -19.085 8.600 1.00 8.07 194 PHE A C 1
ATOM 1537 O O . PHE A 1 201 ? 17.134 -18.394 8.636 1.00 9.42 194 PHE A O 1
ATOM 1545 N N . ALA A 1 202 ? 16.025 -20.157 7.826 1.00 9.04 195 ALA A N 1
ATOM 1546 C CA . ALA A 1 202 ? 17.177 -20.620 7.068 1.00 9.24 195 ALA A CA 1
ATOM 1547 C C . ALA A 1 202 ? 17.614 -19.525 6.085 1.00 8.67 195 ALA A C 1
ATOM 1548 O O . ALA A 1 202 ? 18.790 -19.207 5.957 1.00 9.36 195 ALA A O 1
ATOM 1550 N N . SER A 1 203 ? 16.654 -18.955 5.362 1.00 8.98 196 SER A N 1
ATOM 1551 C CA . SER A 1 203 ? 16.915 -17.855 4.433 1.00 8.56 196 SER A CA 1
ATOM 1552 C C . SER A 1 203 ? 17.472 -16.596 5.121 1.00 9.00 196 SER A C 1
ATOM 1553 O O . SER A 1 203 ? 18.313 -15.886 4.548 1.00 9.23 196 SER A O 1
ATOM 1556 N N . GLY A 1 204 ? 16.992 -16.305 6.344 1.00 8.67 197 GLY A N 1
ATOM 1557 C CA . GLY A 1 204 ? 17.503 -15.213 7.137 1.00 8.94 197 GLY A CA 1
ATOM 1558 C C . GLY A 1 204 ? 18.957 -15.399 7.530 1.00 9.35 197 GLY A C 1
ATOM 1559 O O . GLY A 1 204 ? 19.756 -14.457 7.429 1.00 9.08 197 GLY A O 1
ATOM 1560 N N . LEU A 1 205 ? 19.293 -16.592 8.014 1.00 9.98 198 LEU A N 1
ATOM 1561 C CA . LEU A 1 205 ? 20.681 -16.922 8.285 1.00 10.69 198 LEU A CA 1
ATOM 1562 C C . LEU A 1 205 ? 21.546 -16.766 7.049 1.00 10.24 198 LEU A C 1
ATOM 1563 O O . LEU A 1 205 ? 22.611 -16.152 7.110 1.00 10.46 198 LEU A O 1
ATOM 1568 N N . LEU A 1 206 ? 21.068 -17.272 5.921 1.00 9.50 199 LEU A N 1
ATOM 1569 C CA . LEU A 1 206 ? 21.869 -17.188 4.693 1.00 9.95 199 LEU A CA 1
ATOM 1570 C C . LEU A 1 206 ? 22.110 -15.727 4.308 1.00 9.51 199 LEU A C 1
ATOM 1571 O O . LEU A 1 206 ? 23.167 -15.389 3.807 1.00 11.19 199 LEU A O 1
ATOM 1576 N N . ALA A 1 207 ? 21.128 -14.865 4.536 1.00 9.29 200 ALA A N 1
ATOM 1577 C CA . ALA A 1 207 ? 21.272 -13.427 4.280 1.00 8.93 200 ALA A CA 1
ATOM 1578 C C . ALA A 1 207 ? 22.211 -12.705 5.223 1.00 9.56 200 ALA A C 1
ATOM 1579 O O . ALA A 1 207 ? 22.723 -11.621 4.887 1.00 9.31 200 ALA A O 1
ATOM 1581 N N . GLY A 1 208 ? 22.408 -13.251 6.420 1.00 9.42 201 GLY A N 1
ATOM 1582 C CA . GLY A 1 208 ? 23.356 -12.653 7.367 1.00 10.39 201 GLY A CA 1
ATOM 1583 C C . GLY A 1 208 ? 22.998 -12.695 8.835 1.00 9.37 201 GLY A C 1
ATOM 1584 O O . GLY A 1 208 ? 23.832 -12.370 9.676 1.00 9.08 201 GLY A O 1
ATOM 1585 N N . ALA A 1 209 ? 21.781 -13.102 9.173 1.00 9.18 202 ALA A N 1
ATOM 1586 C CA . ALA A 1 209 ? 21.471 -13.282 10.585 1.00 8.87 202 ALA A CA 1
ATOM 1587 C C . ALA A 1 209 ? 22.391 -14.348 11.146 1.00 9.68 202 ALA A C 1
ATOM 1588 O O . ALA A 1 209 ? 22.819 -15.243 10.433 1.00 9.70 202 ALA A O 1
ATOM 1590 N N . ASP A 1 210 ? 22.702 -14.258 12.436 1.00 9.73 203 ASP A N 1
ATOM 1591 C CA . ASP A 1 210 ? 23.542 -15.261 13.076 1.00 10.55 203 ASP A CA 1
ATOM 1592 C C . ASP A 1 210 ? 22.855 -16.033 14.227 1.00 9.99 203 ASP A C 1
ATOM 1593 O O . ASP A 1 210 ? 23.501 -16.672 15.036 1.00 12.33 203 ASP A O 1
ATOM 1598 N N . GLY A 1 211 ? 21.534 -15.961 14.252 1.00 9.00 204 GLY A N 1
ATOM 1599 C CA . GLY A 1 211 ? 20.730 -16.642 15.220 1.00 9.68 204 GLY A CA 1
ATOM 1600 C C . GLY A 1 211 ? 19.309 -16.159 15.067 1.00 9.64 204 GLY A C 1
ATOM 1601 O O . GLY A 1 211 ? 18.928 -15.618 14.041 1.00 9.33 204 GLY A O 1
ATOM 1602 N N . GLY A 1 212 ? 18.502 -16.407 16.082 1.00 9.25 205 GLY A N 1
ATOM 1603 C CA . GLY A 1 212 ? 17.124 -15.974 16.014 1.00 9.83 205 GLY A CA 1
ATOM 1604 C C . GLY A 1 212 ? 16.466 -15.900 17.362 1.00 9.80 205 GLY A C 1
ATOM 1605 O O . GLY A 1 212 ? 16.971 -16.466 18.344 1.00 9.37 205 GLY A O 1
ATOM 1606 N N . ILE A 1 213 ? 15.329 -15.224 17.399 1.00 8.59 206 ILE A N 1
ATOM 1607 C CA . ILE A 1 213 ? 14.428 -15.225 18.536 1.00 9.14 206 ILE A CA 1
ATOM 1608 C C . ILE A 1 213 ? 13.058 -15.494 17.953 1.00 9.13 206 ILE A C 1
ATOM 1609 O O . ILE A 1 213 ? 12.634 -14.788 17.025 1.00 8.79 206 ILE A O 1
ATOM 1614 N N . GLY A 1 214 ? 12.350 -16.469 18.510 1.00 8.49 207 GLY A N 1
ATOM 1615 C CA . GLY A 1 214 ? 11.095 -16.870 17.927 1.00 8.43 207 GLY A CA 1
ATOM 1616 C C . GLY A 1 214 ? 10.140 -17.578 18.850 1.00 8.61 207 GLY A C 1
ATOM 1617 O O . GLY A 1 214 ? 10.535 -18.339 19.763 1.00 9.66 207 GLY A O 1
ATOM 1618 N N . SER A 1 215 ? 8.854 -17.364 18.598 1.00 9.22 208 SER A N 1
ATOM 1619 C CA . SER A 1 215 ? 7.824 -18.017 19.359 1.00 9.05 208 SER A CA 1
ATOM 1620 C C . SER A 1 215 ? 7.802 -19.551 19.241 1.00 9.05 208 SER A C 1
ATOM 1621 O O . SER A 1 215 ? 7.590 -20.263 20.235 1.00 8.59 208 SER A O 1
ATOM 1624 N N . THR A 1 216 ? 7.995 -20.083 18.048 1.00 8.87 209 THR A N 1
ATOM 1625 C CA . THR A 1 216 ? 7.859 -21.527 17.852 1.00 9.44 209 THR A CA 1
ATOM 1626 C C . THR A 1 216 ? 9.022 -22.323 18.469 1.00 9.61 209 THR A C 1
ATOM 1627 O O . THR A 1 216 ? 8.967 -23.539 18.574 1.00 10.57 209 THR A O 1
ATOM 1631 N N . TYR A 1 217 ? 10.056 -21.631 18.910 1.00 9.34 210 TYR A N 1
ATOM 1632 C CA . TYR A 1 217 ? 11.194 -22.306 19.505 1.00 9.28 210 TYR A CA 1
ATOM 1633 C C . TYR A 1 217 ? 10.794 -22.951 20.840 1.00 9.78 210 TYR A C 1
ATOM 1634 O O . TYR A 1 217 ? 11.463 -23.873 21.331 1.00 11.30 210 TYR A O 1
ATOM 1643 N N . ASN A 1 218 ? 9.696 -22.490 21.441 1.00 9.22 211 ASN A N 1
ATOM 1644 C CA . ASN A 1 218 ? 9.204 -23.114 22.679 1.00 9.83 211 ASN A CA 1
ATOM 1645 C C . ASN A 1 218 ? 8.908 -24.576 22.449 1.00 10.61 211 ASN A C 1
ATOM 1646 O O . ASN A 1 218 ? 9.039 -25.377 23.381 1.00 10.65 211 ASN A O 1
ATOM 1651 N N . ILE A 1 219 ? 8.459 -24.946 21.249 1.00 10.71 212 ILE A N 1
ATOM 1652 C CA . ILE A 1 219 ? 8.102 -26.324 20.973 1.00 11.11 212 ILE A CA 1
ATOM 1653 C C . ILE A 1 219 ? 9.083 -27.091 20.088 1.00 12.02 212 ILE A C 1
ATOM 1654 O O . ILE A 1 219 ? 9.062 -28.324 20.077 1.00 13.62 212 ILE A O 1
ATOM 1659 N N . MET A 1 220 ? 9.920 -26.392 19.337 1.00 11.18 213 MET A N 1
ATOM 1660 C CA . MET A 1 220 ? 10.819 -27.085 18.426 1.00 11.63 213 MET A CA 1
ATOM 1661 C C . MET A 1 220 ? 12.109 -26.324 18.165 1.00 11.14 213 MET A C 1
ATOM 1662 O O . MET A 1 220 ? 12.656 -26.347 17.074 1.00 11.11 213 MET A O 1
ATOM 1667 N N . GLY A 1 221 ? 12.602 -25.629 19.186 1.00 11.66 214 GLY A N 1
ATOM 1668 C CA . GLY A 1 221 ? 13.825 -24.837 19.054 1.00 12.05 214 GLY A CA 1
ATOM 1669 C C . GLY A 1 221 ? 15.010 -25.598 18.496 1.00 12.17 214 GLY A C 1
ATOM 1670 O O . GLY A 1 221 ? 15.831 -25.002 17.815 1.00 11.63 214 GLY A O 1
ATOM 1671 N N . TRP A 1 222 ? 15.120 -26.887 18.805 1.00 13.70 215 TRP A N 1
ATOM 1672 C CA . TRP A 1 222 ? 16.261 -27.655 18.362 1.00 13.54 215 TRP A CA 1
ATOM 1673 C C . TRP A 1 222 ? 16.254 -27.778 16.841 1.00 13.02 215 TRP A C 1
ATOM 1674 O O . TRP A 1 222 ? 17.305 -28.003 16.257 1.00 13.90 215 TRP A O 1
ATOM 1685 N N . ARG A 1 223 ? 15.102 -27.611 16.189 1.00 12.55 216 ARG A N 1
ATOM 1686 C CA . ARG A 1 223 ? 15.115 -27.629 14.711 1.00 12.22 216 ARG A CA 1
ATOM 1687 C C . ARG A 1 223 ? 15.859 -26.419 14.147 1.00 11.72 216 ARG A C 1
ATOM 1688 O O . ARG A 1 223 ? 16.636 -26.523 13.192 1.00 11.53 216 ARG A O 1
ATOM 1696 N N . TYR A 1 224 ? 15.653 -25.268 14.773 1.00 11.23 217 TYR A N 1
ATOM 1697 C CA . TYR A 1 224 ? 16.347 -24.076 14.374 1.00 10.45 217 TYR A CA 1
ATOM 1698 C C . TYR A 1 224 ? 17.864 -24.199 14.650 1.00 10.76 217 TYR A C 1
ATOM 1699 O O . TYR A 1 224 ? 18.687 -23.809 13.810 1.00 11.48 217 TYR A O 1
ATOM 1708 N N . GLN A 1 225 ? 18.243 -24.731 15.808 1.00 11.70 218 GLN A N 1
ATOM 1709 C CA . GLN A 1 225 ? 19.652 -25.029 16.077 1.00 12.55 218 GLN A CA 1
ATOM 1710 C C . GLN A 1 225 ? 20.200 -25.998 15.016 1.00 12.45 218 GLN A C 1
ATOM 1711 O O . GLN A 1 225 ? 21.364 -25.890 14.630 1.00 13.72 218 GLN A O 1
ATOM 1717 N N . GLY A 1 226 ? 19.378 -26.950 14.572 1.00 12.24 219 GLY A N 1
ATOM 1718 C CA . GLY A 1 226 ? 19.769 -27.881 13.516 1.00 12.66 219 GLY A CA 1
ATOM 1719 C C . GLY A 1 226 ? 20.034 -27.182 12.196 1.00 12.42 219 GLY A C 1
ATOM 1720 O O . GLY A 1 226 ? 20.961 -27.545 11.458 1.00 13.86 219 GLY A O 1
ATOM 1721 N N . ILE A 1 227 ? 19.210 -26.194 11.889 1.00 12.25 220 ILE A N 1
ATOM 1722 C CA . ILE A 1 227 ? 19.448 -25.367 10.710 1.00 12.02 220 ILE A CA 1
ATOM 1723 C C . ILE A 1 227 ? 20.769 -24.585 10.774 1.00 13.41 220 ILE A C 1
ATOM 1724 O O . ILE A 1 227 ? 21.512 -24.537 9.791 1.00 13.87 220 ILE A O 1
ATOM 1729 N N . VAL A 1 228 ? 21.067 -24.011 11.941 1.00 13.24 221 VAL A N 1
ATOM 1730 C CA . VAL A 1 228 ? 22.334 -23.319 12.127 1.00 14.62 221 VAL A CA 1
ATOM 1731 C C . VAL A 1 228 ? 23.508 -24.256 11.828 1.00 15.43 221 VAL A C 1
ATOM 1732 O O . VAL A 1 228 ? 24.445 -23.915 11.090 1.00 16.61 221 VAL A O 1
ATOM 1736 N N . LYS A 1 229 ? 23.462 -25.444 12.421 1.00 15.36 222 LYS A N 1
ATOM 1737 C CA . LYS A 1 229 ? 24.515 -26.432 12.248 1.00 17.03 222 LYS A CA 1
ATOM 1738 C C . LYS A 1 229 ? 24.658 -26.884 10.799 1.00 17.33 222 LYS A C 1
ATOM 1739 O O . LYS A 1 229 ? 25.766 -26.975 10.273 1.00 18.50 222 LYS A O 1
ATOM 1745 N N . ALA A 1 230 ? 23.528 -27.172 10.164 1.00 16.23 223 ALA A N 1
ATOM 1746 C CA . ALA A 1 230 ? 23.539 -27.650 8.795 1.00 16.64 223 ALA A CA 1
ATOM 1747 C C . ALA A 1 230 ? 24.132 -26.598 7.869 1.00 17.56 223 ALA A C 1
ATOM 1748 O O . ALA A 1 230 ? 24.978 -26.915 7.046 1.00 18.42 223 ALA A O 1
ATOM 1750 N N . LEU A 1 231 ? 23.738 -25.335 8.016 1.00 16.97 224 LEU A N 1
ATOM 1751 C CA . LEU A 1 231 ? 24.321 -24.297 7.154 1.00 18.56 224 LEU A CA 1
ATOM 1752 C C . LEU A 1 231 ? 25.809 -24.135 7.438 1.00 20.65 224 LEU A C 1
ATOM 1753 O O . LEU A 1 231 ? 26.605 -23.974 6.524 1.00 21.15 224 LEU A O 1
ATOM 1758 N N . LYS A 1 232 ? 26.197 -24.200 8.706 1.00 19.87 225 LYS A N 1
ATOM 1759 C CA . LYS A 1 232 ? 27.612 -24.102 9.067 1.00 22.87 225 LYS A CA 1
ATOM 1760 C C . LYS A 1 232 ? 28.430 -25.222 8.405 1.00 24.52 225 LYS A C 1
ATOM 1761 O O . LYS A 1 232 ? 29.596 -25.023 8.054 1.00 26.29 225 LYS A O 1
ATOM 1767 N N . GLU A 1 233 ? 27.815 -26.395 8.255 1.00 24.14 226 GLU A N 1
ATOM 1768 C CA . GLU A 1 233 ? 28.494 -27.564 7.719 1.00 27.42 226 GLU A CA 1
ATOM 1769 C C . GLU A 1 233 ? 28.344 -27.713 6.207 1.00 28.56 226 GLU A C 1
ATOM 1770 O O . GLU A 1 233 ? 28.894 -28.641 5.629 1.00 30.49 226 GLU A O 1
ATOM 1776 N N . GLY A 1 234 ? 27.604 -26.813 5.574 1.00 27.25 227 GLY A N 1
ATOM 1777 C CA . GLY A 1 234 ? 27.440 -26.868 4.107 1.00 28.91 227 GLY A CA 1
ATOM 1778 C C . GLY A 1 234 ? 26.435 -27.921 3.667 1.00 28.64 227 GLY A C 1
ATOM 1779 O O . GLY A 1 234 ? 26.450 -28.389 2.520 1.00 31.07 227 GLY A O 1
ATOM 1780 N N . ASP A 1 235 ? 25.554 -28.293 4.587 1.00 26.75 228 ASP A N 1
ATOM 1781 C CA . ASP A 1 235 ? 24.519 -29.285 4.317 1.00 26.50 228 ASP A CA 1
ATOM 1782 C C . ASP A 1 235 ? 23.187 -28.585 4.032 1.00 24.79 228 ASP A C 1
ATOM 1783 O O . ASP A 1 235 ? 22.301 -28.500 4.885 1.00 22.39 228 ASP A O 1
ATOM 1788 N N . ILE A 1 236 ? 23.039 -28.104 2.804 1.00 25.29 229 ILE A N 1
ATOM 1789 C CA . ILE A 1 236 ? 21.892 -27.289 2.427 1.00 24.48 229 ILE A CA 1
ATOM 1790 C C . ILE A 1 236 ? 20.601 -28.118 2.471 1.00 23.48 229 ILE A C 1
ATOM 1791 O O . ILE A 1 236 ? 19.552 -27.640 2.916 1.00 20.86 229 ILE A O 1
ATOM 1796 N N . GLN A 1 237 ? 20.683 -29.376 2.057 1.00 25.17 230 GLN A N 1
ATOM 1797 C CA . GLN A 1 237 ? 19.502 -30.218 2.018 1.00 25.65 230 GLN A CA 1
ATOM 1798 C C . GLN A 1 237 ? 18.913 -30.375 3.410 1.00 23.59 230 GLN A C 1
ATOM 1799 O O . GLN A 1 237 ? 17.710 -30.212 3.594 1.00 22.46 230 GLN A O 1
ATOM 1805 N N . THR A 1 238 ? 19.759 -30.670 4.394 1.00 23.27 231 THR A N 1
ATOM 1806 C CA . THR A 1 238 ? 19.292 -30.816 5.759 1.00 21.20 231 THR A CA 1
ATOM 1807 C C . THR A 1 238 ? 18.650 -29.538 6.268 1.00 18.27 231 THR A C 1
ATOM 1808 O O . THR A 1 238 ? 17.619 -29.580 6.907 1.00 17.49 231 THR A O 1
ATOM 1812 N N . ALA A 1 239 ? 19.235 -28.390 5.951 1.00 16.58 232 ALA A N 1
ATOM 1813 C CA . ALA A 1 239 ? 18.683 -27.124 6.399 1.00 15.66 232 ALA A CA 1
ATOM 1814 C C . ALA A 1 239 ? 17.307 -26.897 5.784 1.00 14.76 232 ALA A C 1
ATOM 1815 O O . ALA A 1 239 ? 16.379 -26.460 6.465 1.00 13.60 232 ALA A O 1
ATOM 1817 N N . GLN A 1 240 ? 17.182 -27.120 4.485 1.00 15.59 233 GLN A N 1
ATOM 1818 C CA . GLN A 1 240 ? 15.906 -26.923 3.798 1.00 15.56 233 GLN A CA 1
ATOM 1819 C C . GLN A 1 240 ? 14.822 -27.854 4.344 1.00 14.89 233 GLN A C 1
ATOM 1820 O O . GLN A 1 240 ? 13.687 -27.432 4.550 1.00 14.35 233 GLN A O 1
ATOM 1826 N N . LYS A 1 241 ? 15.171 -29.120 4.554 1.00 15.57 234 LYS A N 1
ATOM 1827 C CA A LYS A 1 241 ? 14.257 -30.120 5.114 0.50 15.93 234 LYS A CA 1
ATOM 1828 C CA B LYS A 1 241 ? 14.204 -30.079 5.061 0.50 16.01 234 LYS A CA 1
ATOM 1829 C C . LYS A 1 241 ? 13.699 -29.667 6.456 1.00 14.40 234 LYS A C 1
ATOM 1830 O O . LYS A 1 241 ? 12.496 -29.763 6.737 1.00 13.79 234 LYS A O 1
ATOM 1841 N N . LEU A 1 242 ? 14.597 -29.177 7.308 1.00 13.23 235 LEU A N 1
ATOM 1842 C CA . LEU A 1 242 ? 14.213 -28.687 8.638 1.00 12.65 235 LEU A CA 1
ATOM 1843 C C . LEU A 1 242 ? 13.318 -27.476 8.500 1.00 11.52 235 LEU A C 1
ATOM 1844 O O . LEU A 1 242 ? 12.291 -27.384 9.150 1.00 10.95 235 LEU A O 1
ATOM 1849 N N . GLN A 1 243 ? 13.699 -26.534 7.642 1.00 10.61 236 GLN A N 1
ATOM 1850 C CA . GLN A 1 243 ? 12.848 -25.369 7.434 1.00 9.80 236 GLN A CA 1
ATOM 1851 C C . GLN A 1 243 ? 11.461 -25.744 6.903 1.00 9.95 236 GLN A C 1
ATOM 1852 O O . GLN A 1 243 ? 10.445 -25.158 7.324 1.00 9.96 236 GLN A O 1
ATOM 1858 N N . THR A 1 244 ? 11.400 -26.728 6.012 1.00 11.09 237 THR A N 1
ATOM 1859 C CA . THR A 1 244 ? 10.122 -27.206 5.538 1.00 10.82 237 THR A CA 1
ATOM 1860 C C . THR A 1 244 ? 9.259 -27.769 6.662 1.00 10.96 237 THR A C 1
ATOM 1861 O O . THR A 1 244 ? 8.047 -27.486 6.743 1.00 11.17 237 THR A O 1
ATOM 1865 N N . GLU A 1 245 ? 9.864 -28.544 7.552 1.00 11.69 238 GLU A N 1
ATOM 1866 C CA . GLU A 1 245 ? 9.102 -29.085 8.654 1.00 11.81 238 GLU A CA 1
ATOM 1867 C C . GLU A 1 245 ? 8.625 -27.986 9.582 1.00 11.63 238 GLU A C 1
ATOM 1868 O O . GLU A 1 245 ? 7.512 -28.036 10.087 1.00 11.04 238 GLU A O 1
ATOM 1874 N N . CYS A 1 246 ? 9.459 -26.982 9.814 1.00 10.55 239 CYS A N 1
ATOM 1875 C CA . CYS A 1 246 ? 9.033 -25.867 10.650 1.00 10.56 239 CYS A CA 1
ATOM 1876 C C . CYS A 1 246 ? 7.839 -25.173 10.010 1.00 10.31 239 CYS A C 1
ATOM 1877 O O . CYS A 1 246 ? 6.887 -24.781 10.695 1.00 10.19 239 CYS A O 1
ATOM 1880 N N . ASN A 1 247 ? 7.917 -24.931 8.697 1.00 9.71 240 ASN A N 1
ATOM 1881 C CA . ASN A 1 247 ? 6.850 -24.185 8.048 1.00 9.66 240 ASN A CA 1
ATOM 1882 C C . ASN A 1 247 ? 5.518 -24.948 7.954 1.00 10.04 240 ASN A C 1
ATOM 1883 O O . ASN A 1 247 ? 4.456 -24.347 7.961 1.00 9.82 240 ASN A O 1
ATOM 1888 N N . LYS A 1 248 ? 5.557 -26.273 7.873 1.00 10.28 241 LYS A N 1
ATOM 1889 C CA . LYS A 1 248 ? 4.309 -27.035 7.990 1.00 10.75 241 LYS A CA 1
ATOM 1890 C C . LYS A 1 248 ? 3.620 -26.739 9.308 1.00 10.93 241 LYS A C 1
ATOM 1891 O O . LYS A 1 248 ? 2.407 -26.587 9.375 1.00 11.92 241 LYS A O 1
ATOM 1897 N N . VAL A 1 249 ? 4.423 -26.646 10.365 1.00 10.54 242 VAL A N 1
ATOM 1898 C CA . VAL A 1 249 ? 3.901 -26.348 11.681 1.00 10.30 242 VAL A CA 1
ATOM 1899 C C . VAL A 1 249 ? 3.410 -24.910 11.719 1.00 9.47 242 VAL A C 1
ATOM 1900 O O . VAL A 1 249 ? 2.332 -24.616 12.269 1.00 8.71 242 VAL A O 1
ATOM 1904 N N . ILE A 1 250 ? 4.189 -23.994 11.157 1.00 9.17 243 ILE A N 1
ATOM 1905 C CA . ILE A 1 250 ? 3.783 -22.612 11.178 1.00 8.79 243 ILE A CA 1
ATOM 1906 C C . ILE A 1 250 ? 2.484 -22.348 10.391 1.00 9.78 243 ILE A C 1
ATOM 1907 O O . ILE A 1 250 ? 1.654 -21.537 10.817 1.00 9.53 243 ILE A O 1
ATOM 1912 N N . ASP A 1 251 ? 2.296 -23.027 9.274 1.00 9.87 244 ASP A N 1
ATOM 1913 C CA . ASP A 1 251 ? 1.020 -22.918 8.559 1.00 10.41 244 ASP A CA 1
ATOM 1914 C C . ASP A 1 251 ? -0.123 -23.191 9.530 1.00 10.18 244 ASP A C 1
ATOM 1915 O O . ASP A 1 251 ? -1.130 -22.483 9.550 1.00 11.92 244 ASP A O 1
ATOM 1920 N N . LEU A 1 252 ? -0.005 -24.278 10.279 1.00 10.08 245 LEU A N 1
ATOM 1921 C CA . LEU A 1 252 ? -1.052 -24.652 11.234 1.00 10.08 245 LEU A CA 1
ATOM 1922 C C . LEU A 1 252 ? -1.242 -23.572 12.308 1.00 10.31 245 LEU A C 1
ATOM 1923 O O . LEU A 1 252 ? -2.370 -23.158 12.623 1.00 9.93 245 LEU A O 1
ATOM 1928 N N . LEU A 1 253 ? -0.142 -23.109 12.889 1.00 9.07 246 LEU A N 1
ATOM 1929 C CA . LEU A 1 253 ? -0.217 -22.139 13.974 1.00 8.74 246 LEU A CA 1
ATOM 1930 C C . LEU A 1 253 ? -0.809 -20.804 13.501 1.00 9.67 246 LEU A C 1
ATOM 1931 O O . LEU A 1 253 ? -1.505 -20.134 14.261 1.00 9.71 246 LEU A O 1
ATOM 1936 N N . ILE A 1 254 ? -0.545 -20.416 12.256 1.00 10.12 247 ILE A N 1
ATOM 1937 C CA . ILE A 1 254 ? -1.180 -19.222 11.731 1.00 11.93 247 ILE A CA 1
ATOM 1938 C C . ILE A 1 254 ? -2.687 -19.411 11.629 1.00 12.55 247 ILE A C 1
ATOM 1939 O O . ILE A 1 254 ? -3.436 -18.465 11.931 1.00 13.42 247 ILE A O 1
ATOM 1944 N N . LYS A 1 255 ? -3.128 -20.597 11.215 1.00 12.50 248 LYS A N 1
ATOM 1945 C CA . LYS A 1 255 ? -4.567 -20.910 11.186 1.00 13.65 248 LYS A CA 1
ATOM 1946 C C . LYS A 1 255 ? -5.154 -20.892 12.603 1.00 13.50 248 LYS A C 1
ATOM 1947 O O . LYS A 1 255 ? -6.210 -20.296 12.847 1.00 13.05 248 LYS A O 1
ATOM 1953 N N . THR A 1 256 ? -4.477 -21.532 13.554 1.00 12.03 249 THR A N 1
ATOM 1954 C CA . THR A 1 256 ? -5.022 -21.617 14.931 1.00 11.31 249 THR A CA 1
ATOM 1955 C C . THR A 1 256 ? -4.938 -20.315 15.718 1.00 10.86 249 THR A C 1
ATOM 1956 O O . THR A 1 256 ? -5.692 -20.129 16.672 1.00 11.92 249 THR A O 1
ATOM 1960 N N . GLY A 1 257 ? -4.015 -19.439 15.347 1.00 9.92 250 GLY A N 1
ATOM 1961 C CA . GLY A 1 257 ? -3.579 -18.325 16.185 1.00 9.21 250 GLY A CA 1
ATOM 1962 C C . GLY A 1 257 ? -2.280 -18.807 16.827 1.00 9.62 250 GLY A C 1
ATOM 1963 O O . GLY A 1 257 ? -2.254 -19.869 17.435 1.00 9.35 250 GLY A O 1
ATOM 1964 N N . VAL A 1 258 ? -1.180 -18.101 16.615 1.00 9.79 251 VAL A N 1
ATOM 1965 C CA . VAL A 1 258 ? 0.140 -18.658 16.940 1.00 9.57 251 VAL A CA 1
ATOM 1966 C C . VAL A 1 258 ? 0.370 -18.881 18.453 1.00 9.97 251 VAL A C 1
ATOM 1967 O O . VAL A 1 258 ? 0.736 -19.981 18.906 1.00 9.54 251 VAL A O 1
ATOM 1971 N N . PHE A 1 259 ? 0.171 -17.859 19.269 1.00 9.39 252 PHE A N 1
ATOM 1972 C CA . PHE A 1 259 ? 0.455 -17.994 20.705 1.00 10.19 252 PHE A CA 1
ATOM 1973 C C . PHE A 1 259 ? -0.420 -19.057 21.315 1.00 9.62 252 PHE A C 1
ATOM 1974 O O . PHE A 1 259 ? 0.068 -19.912 22.051 1.00 9.97 252 PHE A O 1
ATOM 1982 N N . ARG A 1 260 ? -1.719 -19.013 21.047 1.00 9.08 253 ARG A N 1
ATOM 1983 C CA . ARG A 1 260 ? -2.621 -20.001 21.658 1.00 9.39 253 ARG A CA 1
ATOM 1984 C C . ARG A 1 260 ? -2.404 -21.416 21.090 1.00 9.88 253 ARG A C 1
ATOM 1985 O O . ARG A 1 260 ? -2.511 -22.408 21.822 1.00 10.78 253 ARG A O 1
ATOM 1993 N N . GLY A 1 261 ? -2.047 -21.510 19.819 1.00 9.35 254 GLY A N 1
ATOM 1994 C CA . GLY A 1 261 ? -1.710 -22.783 19.222 1.00 9.30 254 GLY A CA 1
ATOM 1995 C C . GLY A 1 261 ? -0.500 -23.391 19.924 1.00 8.84 254 GLY A C 1
ATOM 1996 O O . GLY A 1 261 ? -0.488 -24.584 20.283 1.00 9.19 254 GLY A O 1
ATOM 1997 N N . LEU A 1 262 ? 0.520 -22.573 20.174 1.00 8.50 255 LEU A N 1
ATOM 1998 C CA . LEU A 1 262 ? 1.736 -23.061 20.809 1.00 8.67 255 LEU A CA 1
ATOM 1999 C C . LEU A 1 262 ? 1.402 -23.477 22.241 1.00 9.14 255 LEU A C 1
ATOM 2000 O O . LEU A 1 262 ? 1.875 -24.488 22.731 1.00 9.79 255 LEU A O 1
ATOM 2005 N N . LYS A 1 263 ? 0.619 -22.650 22.930 1.00 8.93 256 LYS A N 1
ATOM 2006 C CA . LYS A 1 263 ? 0.209 -22.997 24.285 1.00 9.65 256 LYS A CA 1
ATOM 2007 C C . LYS A 1 263 ? -0.548 -24.306 24.312 1.00 9.41 256 LYS A C 1
ATOM 2008 O O . LYS A 1 263 ? -0.410 -25.133 25.235 1.00 9.91 256 LYS A O 1
ATOM 2014 N N . THR A 1 264 ? -1.370 -24.526 23.297 1.00 9.23 257 THR A N 1
ATOM 2015 C CA . THR A 1 264 ? -2.137 -25.764 23.220 1.00 9.85 257 THR A CA 1
ATOM 2016 C C . THR A 1 264 ? -1.248 -27.000 22.964 1.00 10.49 257 THR A C 1
ATOM 2017 O O . THR A 1 264 ? -1.405 -28.027 23.603 1.00 10.76 257 THR A O 1
ATOM 2021 N N . VAL A 1 265 ? -0.283 -26.893 22.058 1.00 10.36 258 VAL A N 1
ATOM 2022 C CA . VAL A 1 265 ? 0.713 -27.953 21.906 1.00 10.94 258 VAL A CA 1
ATOM 2023 C C . VAL A 1 265 ? 1.414 -28.222 23.245 1.00 10.40 258 VAL A C 1
ATOM 2024 O O . VAL A 1 265 ? 1.556 -29.365 23.682 1.00 12.13 258 VAL A O 1
ATOM 2028 N N . LEU A 1 266 ? 1.830 -27.154 23.917 1.00 10.80 259 LEU A N 1
ATOM 2029 C CA . LEU A 1 266 ? 2.511 -27.345 25.188 1.00 11.32 259 LEU A CA 1
ATOM 2030 C C . LEU A 1 266 ? 1.620 -27.972 26.258 1.00 11.80 259 LEU A C 1
ATOM 2031 O O . LEU A 1 266 ? 2.116 -28.704 27.122 1.00 11.73 259 LEU A O 1
ATOM 2036 N N . HIS A 1 267 ? 0.322 -27.687 26.206 1.00 11.79 260 HIS A N 1
ATOM 2037 C CA . HIS A 1 267 ? -0.648 -28.323 27.080 1.00 12.30 260 HIS A CA 1
ATOM 2038 C C . HIS A 1 267 ? -0.645 -29.853 26.877 1.00 12.90 260 HIS A C 1
ATOM 2039 O O . HIS A 1 267 ? -0.563 -30.627 27.842 1.00 13.34 260 HIS A O 1
ATOM 2046 N N . TYR A 1 268 ? -0.672 -30.283 25.614 1.00 12.93 261 TYR A N 1
ATOM 2047 C CA . TYR A 1 268 ? -0.672 -31.713 25.298 1.00 14.33 261 TYR A CA 1
ATOM 2048 C C . TYR A 1 268 ? 0.694 -32.368 25.546 1.00 15.30 261 TYR A C 1
ATOM 2049 O O . TYR A 1 268 ? 0.790 -33.609 25.625 1.00 17.46 261 TYR A O 1
ATOM 2058 N N . MET A 1 269 ? 1.732 -31.549 25.703 1.00 15.15 262 MET A N 1
ATOM 2059 C CA . MET A 1 269 ? 3.056 -32.019 26.120 1.00 16.47 262 MET A CA 1
ATOM 2060 C C . MET A 1 269 ? 3.198 -32.010 27.644 1.00 17.07 262 MET A C 1
ATOM 2061 O O . MET A 1 269 ? 4.283 -32.272 28.149 1.00 17.39 262 MET A O 1
ATOM 2066 N N . ASP A 1 270 ? 2.103 -31.720 28.360 1.00 16.25 263 ASP A N 1
ATOM 2067 C CA A ASP A 1 270 ? 2.068 -31.699 29.819 0.50 16.75 263 ASP A CA 1
ATOM 2068 C CA B ASP A 1 270 ? 2.117 -31.718 29.826 0.50 17.13 263 ASP A CA 1
ATOM 2069 C C . ASP A 1 270 ? 2.969 -30.605 30.397 1.00 16.27 263 ASP A C 1
ATOM 2070 O O . ASP A 1 270 ? 3.585 -30.784 31.447 1.00 16.71 263 ASP A O 1
ATOM 2079 N N . VAL A 1 271 ? 3.015 -29.450 29.716 1.00 14.57 264 VAL A N 1
ATOM 2080 C CA . VAL A 1 271 ? 3.830 -28.346 30.220 1.00 14.00 264 VAL A CA 1
ATOM 2081 C C . VAL A 1 271 ? 2.977 -27.184 30.722 1.00 13.42 264 VAL A C 1
ATOM 2082 O O . VAL A 1 271 ? 3.228 -26.596 31.801 1.00 14.00 264 VAL A O 1
ATOM 2086 N N . VAL A 1 272 ? 2.000 -26.799 29.904 1.00 12.68 265 VAL A N 1
ATOM 2087 C CA . VAL A 1 272 ? 1.092 -25.694 30.219 1.00 12.00 265 VAL A CA 1
ATOM 2088 C C . VAL A 1 272 ? -0.288 -26.224 30.619 1.00 12.52 265 VAL A C 1
ATOM 2089 O O . VAL A 1 272 ? -0.971 -26.914 29.836 1.00 13.56 265 VAL A O 1
ATOM 2093 N N . SER A 1 273 ? -0.704 -25.906 31.834 1.00 13.06 266 SER A N 1
ATOM 2094 C CA . SER A 1 273 ? -1.924 -26.459 32.392 1.00 13.62 266 SER A CA 1
ATOM 2095 C C . SER A 1 273 ? -3.192 -25.997 31.671 1.00 13.83 266 SER A C 1
ATOM 2096 O O . SER A 1 273 ? -4.091 -26.796 31.430 1.00 15.44 266 SER A O 1
ATOM 2099 N N . VAL A 1 274 ? -3.254 -24.715 31.347 1.00 12.78 267 VAL A N 1
ATOM 2100 C CA . VAL A 1 274 ? -4.435 -24.135 30.726 1.00 13.20 267 VAL A CA 1
ATOM 2101 C C . VAL A 1 274 ? -3.924 -23.285 29.557 1.00 11.45 267 VAL A C 1
ATOM 2102 O O . VAL A 1 274 ? -3.231 -22.320 29.774 1.00 13.38 267 VAL A O 1
ATOM 2106 N N . PRO A 1 275 ? -4.235 -23.671 28.314 1.00 11.78 268 PRO A N 1
ATOM 2107 C CA . PRO A 1 275 ? -3.602 -23.046 27.131 1.00 11.47 268 PRO A CA 1
ATOM 2108 C C . PRO A 1 275 ? -4.247 -21.748 26.619 1.00 12.36 268 PRO A C 1
ATOM 2109 O O . PRO A 1 275 ? -4.194 -21.461 25.421 1.00 13.15 268 PRO A O 1
ATOM 2113 N N . LEU A 1 276 ? -4.752 -20.922 27.515 1.00 12.35 269 LEU A N 1
ATOM 2114 C CA . LEU A 1 276 ? -5.423 -19.683 27.122 1.00 12.37 269 LEU A CA 1
ATOM 2115 C C . LEU A 1 276 ? -4.438 -18.533 26.954 1.00 11.37 269 LEU A C 1
ATOM 2116 O O . LEU A 1 276 ? -3.456 -18.401 27.705 1.00 10.95 269 LEU A O 1
ATOM 2121 N N . CYS A 1 277 ? -4.734 -17.685 25.980 1.00 10.80 270 CYS A N 1
ATOM 2122 C CA . CYS A 1 277 ? -4.205 -16.332 25.914 1.00 10.59 270 CYS A CA 1
ATOM 2123 C C . CYS A 1 277 ? -5.158 -15.401 26.650 1.00 11.14 270 CYS A C 1
ATOM 2124 O O . CYS A 1 277 ? -6.261 -15.784 27.009 1.00 11.10 270 CYS A O 1
ATOM 2127 N N . ARG A 1 278 ? -4.717 -14.176 26.887 1.00 9.65 271 ARG A N 1
ATOM 2128 C CA . ARG A 1 278 ? -5.549 -13.162 27.538 1.00 10.06 271 ARG A CA 1
ATOM 2129 C C . ARG A 1 278 ? -6.498 -12.457 26.582 1.00 9.96 271 ARG A C 1
ATOM 2130 O O . ARG A 1 278 ? -6.161 -12.167 25.428 1.00 9.46 271 ARG A O 1
ATOM 2138 N N . LYS A 1 279 ? -7.691 -12.159 27.081 1.00 10.12 272 LYS A N 1
ATOM 2139 C CA . LYS A 1 279 ? -8.673 -11.420 26.335 1.00 10.49 272 LYS A CA 1
ATOM 2140 C C . LYS A 1 279 ? -8.038 -10.104 25.896 1.00 10.62 272 LYS A C 1
ATOM 2141 O O . LYS A 1 279 ? -7.433 -9.415 26.725 1.00 10.46 272 LYS A O 1
ATOM 2147 N N . PRO A 1 280 ? -8.259 -9.664 24.636 1.00 9.92 273 PRO A N 1
ATOM 2148 C CA . PRO A 1 280 ? -9.324 -10.128 23.714 1.00 10.15 273 PRO A CA 1
ATOM 2149 C C . PRO A 1 280 ? -9.003 -11.303 22.825 1.00 9.67 273 PRO A C 1
ATOM 2150 O O . PRO A 1 280 ? -9.858 -11.695 22.010 1.00 10.39 273 PRO A O 1
ATOM 2154 N N . PHE A 1 281 ? -7.847 -11.933 22.990 1.00 9.12 274 PHE A N 1
ATOM 2155 C CA . PHE A 1 281 ? -7.665 -13.245 22.351 1.00 8.87 274 PHE A CA 1
ATOM 2156 C C . PHE A 1 281 ? -8.743 -14.213 22.863 1.00 9.68 274 PHE A C 1
ATOM 2157 O O . PHE A 1 281 ? -8.988 -14.301 24.079 1.00 10.42 274 PHE A O 1
ATOM 2165 N N . GLY A 1 282 ? -9.360 -14.939 21.939 1.00 10.67 275 GLY A N 1
ATOM 2166 C CA . GLY A 1 282 ? -10.258 -16.022 22.319 1.00 11.86 275 GLY A CA 1
ATOM 2167 C C . GLY A 1 282 ? -9.563 -17.378 22.330 1.00 12.48 275 GLY A C 1
ATOM 2168 O O . GLY A 1 282 ? -8.368 -17.483 22.087 1.00 11.73 275 GLY A O 1
ATOM 2169 N N . PRO A 1 283 ? -10.317 -18.420 22.642 1.00 13.97 276 PRO A N 1
ATOM 2170 C CA . PRO A 1 283 ? -9.781 -19.774 22.662 1.00 13.99 276 PRO A CA 1
ATOM 2171 C C . PRO A 1 283 ? -9.475 -20.317 21.271 1.00 14.62 276 PRO A C 1
ATOM 2172 O O . PRO A 1 283 ? -9.907 -19.781 20.264 1.00 15.58 276 PRO A O 1
ATOM 2176 N N . VAL A 1 284 ? -8.657 -21.347 21.207 1.00 14.05 277 VAL A N 1
ATOM 2177 C CA . VAL A 1 284 ? -8.441 -22.044 19.967 1.00 14.56 277 VAL A CA 1
ATOM 2178 C C . VAL A 1 284 ? -9.727 -22.748 19.564 1.00 15.31 277 VAL A C 1
ATOM 2179 O O . VAL A 1 284 ? -10.415 -23.363 20.411 1.00 15.24 277 VAL A O 1
ATOM 2183 N N . ASP A 1 285 ? -10.058 -22.676 18.280 1.00 15.94 278 ASP A N 1
ATOM 2184 C CA . ASP A 1 285 ? -11.179 -23.426 17.712 1.00 17.27 278 ASP A CA 1
ATOM 2185 C C . ASP A 1 285 ? -10.929 -24.927 17.841 1.00 17.04 278 ASP A C 1
ATOM 2186 O O . ASP A 1 285 ? -9.876 -25.428 17.466 1.00 15.42 278 ASP A O 1
ATOM 2191 N N . GLU A 1 286 ? -11.901 -25.634 18.398 1.00 18.87 279 GLU A N 1
ATOM 2192 C CA . GLU A 1 286 ? -11.759 -27.050 18.711 1.00 19.14 279 GLU A CA 1
ATOM 2193 C C . GLU A 1 286 ? -11.428 -27.894 17.496 1.00 18.02 279 GLU A C 1
ATOM 2194 O O . GLU A 1 286 ? -10.828 -28.946 17.635 1.00 15.94 279 GLU A O 1
ATOM 2200 N N . LYS A 1 287 ? -11.769 -27.406 16.304 1.00 18.22 280 LYS A N 1
ATOM 2201 C CA . LYS A 1 287 ? -11.507 -28.157 15.076 1.00 18.32 280 LYS A CA 1
ATOM 2202 C C . LYS A 1 287 ? -10.014 -28.367 14.854 1.00 16.47 280 LYS A C 1
ATOM 2203 O O . LYS A 1 287 ? -9.635 -29.270 14.110 1.00 17.03 280 LYS A O 1
ATOM 2209 N N . TYR A 1 288 ? -9.172 -27.529 15.480 1.00 15.25 281 TYR A N 1
ATOM 2210 C CA . TYR A 1 288 ? -7.720 -27.650 15.334 1.00 14.77 281 TYR A CA 1
ATOM 2211 C C . TYR A 1 288 ? -7.035 -28.570 16.334 1.00 13.78 281 TYR A C 1
ATOM 2212 O O . TYR A 1 288 ? -5.840 -28.855 16.186 1.00 13.82 281 TYR A O 1
ATOM 2221 N N . LEU A 1 289 ? -7.772 -29.057 17.329 1.00 13.93 282 LEU A N 1
ATOM 2222 C CA . LEU A 1 289 ? -7.166 -29.867 18.368 1.00 14.16 282 LEU A CA 1
ATOM 2223 C C . LEU A 1 289 ? -6.578 -31.187 17.855 1.00 13.89 282 LEU A C 1
ATOM 2224 O O . LEU A 1 289 ? -5.505 -31.580 18.280 1.00 14.74 282 LEU A O 1
ATOM 2229 N N . PRO A 1 290 ? -7.237 -31.870 16.907 1.00 14.39 283 PRO A N 1
ATOM 2230 C CA . PRO A 1 290 ? -6.566 -33.089 16.470 1.00 14.89 283 PRO A CA 1
ATOM 2231 C C . PRO A 1 290 ? -5.147 -32.840 15.938 1.00 13.81 283 PRO A C 1
ATOM 2232 O O . PRO A 1 290 ? -4.244 -33.627 16.205 1.00 15.74 283 PRO A O 1
ATOM 2236 N N . GLU A 1 291 ? -4.949 -31.788 15.162 1.00 14.04 284 GLU A N 1
ATOM 2237 C CA . GLU A 1 291 ? -3.623 -31.524 14.625 1.00 14.25 284 GLU A CA 1
ATOM 2238 C C . GLU A 1 291 ? -2.657 -31.045 15.689 1.00 13.10 284 GLU A C 1
ATOM 2239 O O . GLU A 1 291 ? -1.467 -31.374 15.648 1.00 13.62 284 GLU A O 1
ATOM 2245 N N . LEU A 1 292 ? -3.138 -30.226 16.613 1.00 12.25 285 LEU A N 1
ATOM 2246 C CA . LEU A 1 292 ? -2.261 -29.740 17.663 1.00 12.95 285 LEU A CA 1
ATOM 2247 C C . LEU A 1 292 ? -1.844 -30.896 18.574 1.00 12.91 285 LEU A C 1
ATOM 2248 O O . LEU A 1 292 ? -0.692 -30.958 19.029 1.00 14.32 285 LEU A O 1
ATOM 2253 N N . LYS A 1 293 ? -2.775 -31.815 18.843 1.00 12.81 286 LYS A N 1
ATOM 2254 C CA A LYS A 1 293 ? -2.475 -32.988 19.671 0.50 14.49 286 LYS A CA 1
ATOM 2255 C CA B LYS A 1 293 ? -2.474 -32.984 19.673 0.50 13.88 286 LYS A CA 1
ATOM 2256 C C . LYS A 1 293 ? -1.462 -33.877 18.961 1.00 14.90 286 LYS A C 1
ATOM 2257 O O . LYS A 1 293 ? -0.503 -34.368 19.565 1.00 16.04 286 LYS A O 1
ATOM 2268 N N . ALA A 1 294 ? -1.661 -34.107 17.670 1.00 16.20 287 ALA A N 1
ATOM 2269 C CA . ALA A 1 294 ? -0.713 -34.935 16.936 1.00 17.54 287 ALA A CA 1
ATOM 2270 C C . ALA A 1 294 ? 0.684 -34.313 16.946 1.00 17.04 287 ALA A C 1
ATOM 2271 O O . ALA A 1 294 ? 1.685 -35.034 17.042 1.00 19.90 287 ALA A O 1
ATOM 2273 N N . LEU A 1 295 ? 0.753 -32.994 16.794 1.00 16.43 288 LEU A N 1
ATOM 2274 C CA . LEU A 1 295 ? 2.030 -32.313 16.761 1.00 15.49 288 LEU A CA 1
ATOM 2275 C C . LEU A 1 295 ? 2.755 -32.478 18.069 1.00 15.95 288 LEU A C 1
ATOM 2276 O O . LEU A 1 295 ? 3.955 -32.713 18.093 1.00 16.51 288 LEU A O 1
ATOM 2281 N N . ALA A 1 296 ? 2.021 -32.325 19.181 1.00 14.33 289 ALA A N 1
ATOM 2282 C CA . ALA A 1 296 ? 2.595 -32.564 20.495 1.00 16.12 289 ALA A CA 1
ATOM 2283 C C . ALA A 1 296 ? 3.189 -33.955 20.564 1.00 18.07 289 ALA A C 1
ATOM 2284 O O . ALA A 1 296 ? 4.310 -34.125 21.003 1.00 19.73 289 ALA A O 1
ATOM 2286 N N . GLN A 1 297 ? 2.416 -34.952 20.145 1.00 18.67 290 GLN A N 1
ATOM 2287 C CA . GLN A 1 297 ? 2.886 -36.339 20.160 1.00 22.13 290 GLN A CA 1
ATOM 2288 C C . GLN A 1 297 ? 4.149 -36.521 19.333 1.00 23.46 290 GLN A C 1
ATOM 2289 O O . GLN A 1 297 ? 5.061 -37.229 19.736 1.00 25.88 290 GLN A O 1
ATOM 2295 N N . GLN A 1 298 ? 4.213 -35.864 18.184 1.00 22.57 291 GLN A N 1
ATOM 2296 C CA . GLN A 1 298 ? 5.364 -36.009 17.302 1.00 24.86 291 GLN A CA 1
ATOM 2297 C C . GLN A 1 298 ? 6.611 -35.379 17.912 1.00 25.19 291 GLN A C 1
ATOM 2298 O O . GLN A 1 298 ? 7.696 -35.977 17.930 1.00 26.69 291 GLN A O 1
ATOM 2304 N N . LEU A 1 299 ? 6.451 -34.164 18.424 1.00 23.67 292 LEU A N 1
ATOM 2305 C CA . LEU A 1 299 ? 7.566 -33.444 18.971 1.00 25.31 292 LEU A CA 1
ATOM 2306 C C . LEU A 1 299 ? 8.125 -34.131 20.226 1.00 27.79 292 LEU A C 1
ATOM 2307 O O . LEU A 1 299 ? 9.330 -34.122 20.441 1.00 30.12 292 LEU A O 1
ATOM 2312 N N . MET A 1 300 ? 7.268 -34.740 21.041 1.00 28.01 293 MET A N 1
ATOM 2313 C CA . MET A 1 300 ? 7.763 -35.467 22.219 1.00 30.61 293 MET A CA 1
ATOM 2314 C C . MET A 1 300 ? 8.645 -36.645 21.831 1.00 33.58 293 MET A C 1
ATOM 2315 O O . MET A 1 300 ? 9.660 -36.908 22.478 1.00 35.88 293 MET A O 1
ATOM 2320 N N . GLN A 1 301 ? 8.252 -37.335 20.766 1.00 33.79 294 GLN A N 1
ATOM 2321 C CA . GLN A 1 301 ? 8.996 -38.477 20.243 1.00 37.48 294 GLN A CA 1
ATOM 2322 C C . GLN A 1 301 ? 10.215 -38.074 19.411 1.00 39.20 294 GLN A C 1
ATOM 2323 O O . GLN A 1 301 ? 11.066 -38.913 19.099 1.00 42.50 294 GLN A O 1
ATOM 2329 N N . GLU A 1 302 ? 10.284 -36.803 19.030 1.00 37.50 295 GLU A N 1
ATOM 2330 C CA . GLU A 1 302 ? 11.431 -36.299 18.292 1.00 39.58 295 GLU A CA 1
ATOM 2331 C C . GLU A 1 302 ? 12.457 -35.764 19.283 1.00 41.60 295 GLU A C 1
ATOM 2332 O O . GLU A 1 302 ? 13.645 -36.076 19.177 1.00 45.39 295 GLU A O 1
ATOM 2338 N N . ARG A 1 303 ? 11.999 -34.969 20.253 1.00 40.10 296 ARG A N 1
ATOM 2339 C CA . ARG A 1 303 ? 12.877 -34.513 21.330 1.00 42.32 296 ARG A CA 1
ATOM 2340 C C . ARG A 1 303 ? 12.979 -35.579 22.422 1.00 44.47 296 ARG A C 1
ATOM 2341 O O . ARG A 1 303 ? 13.147 -36.769 22.142 1.00 47.22 296 ARG A O 1
ATOM 2343 N N . HIS B 1 6 ? -3.480 30.416 -13.592 1.00 35.87 -1 HIS B N 1
ATOM 2344 C CA . HIS B 1 6 ? -4.732 29.725 -13.181 1.00 34.22 -1 HIS B CA 1
ATOM 2345 C C . HIS B 1 6 ? -5.965 30.545 -13.563 1.00 35.20 -1 HIS B C 1
ATOM 2346 O O . HIS B 1 6 ? -6.985 29.997 -13.977 1.00 34.06 -1 HIS B O 1
ATOM 2353 N N . HIS B 1 7 ? -5.871 31.861 -13.419 1.00 37.34 0 HIS B N 1
ATOM 2354 C CA . HIS B 1 7 ? -7.009 32.735 -13.708 1.00 38.83 0 HIS B CA 1
ATOM 2355 C C . HIS B 1 7 ? -7.455 32.608 -15.166 1.00 40.03 0 HIS B C 1
ATOM 2356 O O . HIS B 1 7 ? -8.641 32.741 -15.478 1.00 39.97 0 HIS B O 1
ATOM 2358 N N . HIS B 1 8 ? -6.507 32.326 -16.054 1.00 41.24 1 HIS B N 1
ATOM 2359 C CA . HIS B 1 8 ? -6.799 32.280 -17.483 1.00 42.37 1 HIS B CA 1
ATOM 2360 C C . HIS B 1 8 ? -7.447 30.969 -17.929 1.00 41.24 1 HIS B C 1
ATOM 2361 O O . HIS B 1 8 ? -7.817 30.830 -19.092 1.00 42.43 1 HIS B O 1
ATOM 2363 N N . ALA B 1 9 ? -7.586 30.013 -17.017 1.00 39.55 2 ALA B N 1
ATOM 2364 C CA . ALA B 1 9 ? -8.259 28.747 -17.342 1.00 37.92 2 ALA B CA 1
ATOM 2365 C C . ALA B 1 9 ? -9.618 28.629 -16.637 1.00 36.74 2 ALA B C 1
ATOM 2366 O O . ALA B 1 9 ? -10.266 27.580 -16.673 1.00 35.24 2 ALA B O 1
ATOM 2368 N N . THR B 1 10 ? -10.041 29.714 -16.000 1.00 37.07 3 THR B N 1
ATOM 2369 C CA . THR B 1 10 ? -11.342 29.776 -15.325 1.00 36.50 3 THR B CA 1
ATOM 2370 C C . THR B 1 10 ? -12.481 29.100 -16.099 1.00 35.14 3 THR B C 1
ATOM 2371 O O . THR B 1 10 ? -13.337 28.458 -15.487 1.00 34.26 3 THR B O 1
ATOM 2375 N N . ASN B 1 11 ? -12.514 29.279 -17.428 1.00 34.97 4 ASN B N 1
ATOM 2376 C CA . ASN B 1 11 ? -13.594 28.724 -18.254 1.00 33.30 4 ASN B CA 1
ATOM 2377 C C . ASN B 1 11 ? -13.663 27.188 -18.226 1.00 30.30 4 ASN B C 1
ATOM 2378 O O . ASN B 1 11 ? -14.610 26.607 -18.753 1.00 30.02 4 ASN B O 1
ATOM 2383 N N . LEU B 1 12 ? -12.676 26.541 -17.600 1.00 26.77 5 LEU B N 1
ATOM 2384 C CA . LEU B 1 12 ? -12.675 25.079 -17.463 1.00 23.68 5 LEU B CA 1
ATOM 2385 C C . LEU B 1 12 ? -13.432 24.608 -16.211 1.00 21.10 5 LEU B C 1
ATOM 2386 O O . LEU B 1 12 ? -13.646 23.421 -16.012 1.00 17.67 5 LEU B O 1
ATOM 2391 N N . ARG B 1 13 ? -13.856 25.543 -15.373 1.00 19.64 6 ARG B N 1
ATOM 2392 C CA . ARG B 1 13 ? -14.547 25.171 -14.154 1.00 20.37 6 ARG B CA 1
ATOM 2393 C C . ARG B 1 13 ? -15.887 24.520 -14.493 1.00 19.57 6 ARG B C 1
ATOM 2394 O O . ARG B 1 13 ? -16.578 24.933 -15.430 1.00 20.87 6 ARG B O 1
ATOM 2402 N N . GLY B 1 14 ? -16.273 23.519 -13.713 1.00 18.38 7 GLY B N 1
ATOM 2403 C CA . GLY B 1 14 ? -17.559 22.860 -13.933 1.00 18.30 7 GLY B CA 1
ATOM 2404 C C . GLY B 1 14 ? -17.601 21.367 -13.663 1.00 16.80 7 GLY B C 1
ATOM 2405 O O . GLY B 1 14 ? -16.692 20.797 -13.068 1.00 16.02 7 GLY B O 1
ATOM 2406 N N . VAL B 1 15 ? -18.680 20.759 -14.139 1.00 15.87 8 VAL B N 1
ATOM 2407 C CA . VAL B 1 15 ? -19.004 19.360 -13.940 1.00 15.51 8 VAL B CA 1
ATOM 2408 C C . VAL B 1 15 ? -18.902 18.673 -15.303 1.00 15.20 8 VAL B C 1
ATOM 2409 O O . VAL B 1 15 ? -19.727 18.903 -16.207 1.00 16.02 8 VAL B O 1
ATOM 2413 N N . MET B 1 16 ? -17.852 17.870 -15.457 1.00 14.28 9 MET B N 1
ATOM 2414 C CA A MET B 1 16 ? -17.499 17.228 -16.709 0.50 14.09 9 MET B CA 1
ATOM 2415 C CA B MET B 1 16 ? -17.628 17.218 -16.735 0.50 14.48 9 MET B CA 1
ATOM 2416 C C . MET B 1 16 ? -17.638 15.712 -16.564 1.00 13.67 9 MET B C 1
ATOM 2417 O O . MET B 1 16 ? -16.995 15.150 -15.692 1.00 12.66 9 MET B O 1
ATOM 2426 N N . ALA B 1 17 ? -18.409 15.052 -17.423 1.00 13.52 10 ALA B N 1
ATOM 2427 C CA . ALA B 1 17 ? -18.467 13.598 -17.372 1.00 12.90 10 ALA B CA 1
ATOM 2428 C C . ALA B 1 17 ? -17.203 12.968 -17.929 1.00 12.24 10 ALA B C 1
ATOM 2429 O O . ALA B 1 17 ? -16.689 13.417 -18.959 1.00 13.52 10 ALA B O 1
ATOM 2431 N N . ALA B 1 18 ? -16.720 11.942 -17.226 1.00 12.36 11 ALA B N 1
ATOM 2432 C CA . ALA B 1 18 ? -15.614 11.125 -17.717 1.00 11.49 11 ALA B CA 1
ATOM 2433 C C . ALA B 1 18 ? -16.215 10.102 -18.669 1.00 11.95 11 ALA B C 1
ATOM 2434 O O . ALA B 1 18 ? -16.821 9.097 -18.253 1.00 11.93 11 ALA B O 1
ATOM 2436 N N . LEU B 1 19 ? -16.107 10.393 -19.960 1.00 11.60 12 LEU B N 1
ATOM 2437 C CA . LEU B 1 19 ? -16.831 9.650 -20.964 1.00 11.70 12 LEU B CA 1
ATOM 2438 C C . LEU B 1 19 ? -16.414 8.203 -21.059 1.00 11.39 12 LEU B C 1
ATOM 2439 O O . LEU B 1 19 ? -15.236 7.887 -21.079 1.00 11.44 12 LEU B O 1
ATOM 2444 N N . LEU B 1 20 ? -17.398 7.310 -21.093 1.00 11.48 13 LEU B N 1
ATOM 2445 C CA . LEU B 1 20 ? -17.140 5.903 -21.339 1.00 11.34 13 LEU B CA 1
ATOM 2446 C C . LEU B 1 20 ? -16.848 5.715 -22.822 1.00 11.40 13 LEU B C 1
ATOM 2447 O O . LEU B 1 20 ? -17.358 6.455 -23.646 1.00 11.66 13 LEU B O 1
ATOM 2452 N N . THR B 1 21 ? -16.041 4.717 -23.166 1.00 11.28 14 THR B N 1
ATOM 2453 C CA . THR B 1 21 ? -15.801 4.350 -24.581 1.00 11.43 14 THR B CA 1
ATOM 2454 C C . THR B 1 21 ? -16.581 3.080 -24.920 1.00 11.52 14 THR B C 1
ATOM 2455 O O . THR B 1 21 ? -16.231 2.004 -24.486 1.00 11.49 14 THR B O 1
ATOM 2459 N N . PRO B 1 22 ? -17.628 3.196 -25.731 1.00 11.78 15 PRO B N 1
ATOM 2460 C CA . PRO B 1 22 ? -18.404 2.026 -26.097 1.00 11.97 15 PRO B CA 1
ATOM 2461 C C . PRO B 1 22 ? -17.634 1.041 -26.984 1.00 11.98 15 PRO B C 1
ATOM 2462 O O . PRO B 1 22 ? -16.913 1.450 -27.889 1.00 12.51 15 PRO B O 1
ATOM 2466 N N . PHE B 1 23 ? -17.800 -0.251 -26.711 1.00 12.08 16 PHE B N 1
ATOM 2467 C CA . PHE B 1 23 ? -17.225 -1.299 -27.525 1.00 12.53 16 PHE B CA 1
ATOM 2468 C C . PHE B 1 23 ? -18.344 -2.261 -27.955 1.00 13.17 16 PHE B C 1
ATOM 2469 O O . PHE B 1 23 ? -19.439 -2.238 -27.370 1.00 13.46 16 PHE B O 1
ATOM 2477 N N . ASP B 1 24 ? -18.050 -3.125 -28.921 1.00 13.74 17 ASP B N 1
ATOM 2478 C CA . ASP B 1 24 ? -18.983 -4.178 -29.328 1.00 14.80 17 ASP B CA 1
ATOM 2479 C C . ASP B 1 24 ? -18.526 -5.573 -28.834 1.00 15.21 17 ASP B C 1
ATOM 2480 O O . ASP B 1 24 ? -17.543 -5.699 -28.096 1.00 15.69 17 ASP B O 1
ATOM 2485 N N . GLN B 1 25 ? -19.268 -6.620 -29.212 1.00 17.55 18 GLN B N 1
ATOM 2486 C CA . GLN B 1 25 ? -18.970 -7.966 -28.753 1.00 19.56 18 GLN B CA 1
ATOM 2487 C C . GLN B 1 25 ? -17.630 -8.463 -29.248 1.00 19.06 18 GLN B C 1
ATOM 2488 O O . GLN B 1 25 ? -17.044 -9.380 -28.673 1.00 20.75 18 GLN B O 1
ATOM 2494 N N . GLN B 1 26 ? -17.129 -7.856 -30.318 1.00 17.96 19 GLN B N 1
ATOM 2495 C CA . GLN B 1 26 ? -15.850 -8.251 -30.875 1.00 18.05 19 GLN B CA 1
ATOM 2496 C C . GLN B 1 26 ? -14.715 -7.454 -30.225 1.00 16.31 19 GLN B C 1
ATOM 2497 O O . GLN B 1 26 ? -13.548 -7.582 -30.606 1.00 16.89 19 GLN B O 1
ATOM 2503 N N . GLN B 1 27 ? -15.032 -6.577 -29.280 1.00 15.19 20 GLN B N 1
ATOM 2504 C CA A GLN B 1 27 ? -14.276 -5.620 -28.489 0.50 14.69 20 GLN B CA 1
ATOM 2505 C CA B GLN B 1 27 ? -14.176 -5.661 -28.524 0.50 14.36 20 GLN B CA 1
ATOM 2506 C C . GLN B 1 27 ? -13.754 -4.460 -29.358 1.00 13.95 20 GLN B C 1
ATOM 2507 O O . GLN B 1 27 ? -12.875 -3.690 -28.955 1.00 15.00 20 GLN B O 1
ATOM 2518 N N . ALA B 1 28 ? -14.347 -4.293 -30.532 1.00 13.81 21 ALA B N 1
ATOM 2519 C CA . ALA B 1 28 ? -14.009 -3.159 -31.389 1.00 12.80 21 ALA B CA 1
ATOM 2520 C C . ALA B 1 28 ? -14.719 -1.901 -30.899 1.00 12.63 21 ALA B C 1
ATOM 2521 O O . ALA B 1 28 ? -15.706 -1.997 -30.157 1.00 13.45 21 ALA B O 1
ATOM 2523 N N . LEU B 1 29 ? -14.200 -0.721 -31.243 1.00 12.50 22 LEU B N 1
ATOM 2524 C CA . LEU B 1 29 ? -14.905 0.520 -30.969 1.00 12.25 22 LEU B CA 1
ATOM 2525 C C . LEU B 1 29 ? -16.299 0.474 -31.591 1.00 11.95 22 LEU B C 1
ATOM 2526 O O . LEU B 1 29 ? -16.485 0.037 -32.718 1.00 13.06 22 LEU B O 1
ATOM 2531 N N . ASP B 1 30 ? -17.281 0.950 -30.838 1.00 11.73 23 ASP B N 1
ATOM 2532 C CA . ASP B 1 30 ? -18.626 1.133 -31.375 1.00 12.89 23 ASP B CA 1
ATOM 2533 C C . ASP B 1 30 ? -18.837 2.621 -31.531 1.00 12.46 23 ASP B C 1
ATOM 2534 O O . ASP B 1 30 ? -19.174 3.326 -30.565 1.00 12.75 23 ASP B O 1
ATOM 2539 N N . LYS B 1 31 ? -18.589 3.111 -32.732 1.00 13.34 24 LYS B N 1
ATOM 2540 C CA . LYS B 1 31 ? -18.611 4.528 -32.999 1.00 13.62 24 LYS B CA 1
ATOM 2541 C C . LYS B 1 31 ? -20.022 5.108 -32.962 1.00 14.06 24 LYS B C 1
ATOM 2542 O O . LYS B 1 31 ? -20.197 6.241 -32.565 1.00 15.12 24 LYS B O 1
ATOM 2548 N N . ALA B 1 32 ? -21.017 4.349 -33.407 1.00 14.97 25 ALA B N 1
ATOM 2549 C CA . ALA B 1 32 ? -22.391 4.821 -33.352 1.00 15.71 25 ALA B CA 1
ATOM 2550 C C . ALA B 1 32 ? -22.839 5.080 -31.905 1.00 14.51 25 ALA B C 1
ATOM 2551 O O . ALA B 1 32 ? -23.494 6.083 -31.607 1.00 16.95 25 ALA B O 1
ATOM 2553 N N . SER B 1 33 ? -22.505 4.164 -31.000 1.00 14.57 26 SER B N 1
ATOM 2554 C CA . SER B 1 33 ? -22.883 4.336 -29.587 1.00 13.58 26 SER B CA 1
ATOM 2555 C C . SER B 1 33 ? -22.089 5.470 -28.931 1.00 13.51 26 SER B C 1
ATOM 2556 O O . SER B 1 33 ? -22.604 6.181 -28.048 1.00 14.23 26 SER B O 1
ATOM 2559 N N . LEU B 1 34 ? -20.844 5.642 -29.363 1.00 13.40 27 LEU B N 1
ATOM 2560 C CA . LEU B 1 34 ? -20.052 6.772 -28.908 1.00 12.76 27 LEU B CA 1
ATOM 2561 C C . LEU B 1 34 ? -20.762 8.095 -29.236 1.00 13.36 27 LEU B C 1
ATOM 2562 O O . LEU B 1 34 ? -20.917 8.933 -28.364 1.00 14.13 27 LEU B O 1
ATOM 2567 N N . ARG B 1 35 ? -21.201 8.285 -30.478 1.00 14.43 28 ARG B N 1
ATOM 2568 C CA A ARG B 1 35 ? -21.907 9.509 -30.813 0.50 15.48 28 ARG B CA 1
ATOM 2569 C CA B ARG B 1 35 ? -21.931 9.497 -30.829 0.50 15.45 28 ARG B CA 1
ATOM 2570 C C . ARG B 1 35 ? -23.188 9.654 -29.984 1.00 15.84 28 ARG B C 1
ATOM 2571 O O . ARG B 1 35 ? -23.492 10.748 -29.487 1.00 16.30 28 ARG B O 1
ATOM 2586 N N . ARG B 1 36 ? -23.937 8.566 -29.815 1.00 16.04 29 ARG B N 1
ATOM 2587 C CA A ARG B 1 36 ? -25.166 8.615 -29.036 0.50 17.23 29 ARG B CA 1
ATOM 2588 C CA B ARG B 1 36 ? -25.162 8.638 -29.038 0.50 16.87 29 ARG B CA 1
ATOM 2589 C C . ARG B 1 36 ? -24.861 9.046 -27.605 1.00 16.43 29 ARG B C 1
ATOM 2590 O O . ARG B 1 36 ? -25.588 9.830 -27.009 1.00 17.07 29 ARG B O 1
ATOM 2605 N N . LEU B 1 37 ? -23.777 8.517 -27.055 1.00 14.75 30 LEU B N 1
ATOM 2606 C CA . LEU B 1 37 ? -23.415 8.819 -25.666 1.00 14.25 30 LEU B CA 1
ATOM 2607 C C . LEU B 1 37 ? -22.969 10.276 -25.505 1.00 14.55 30 LEU B C 1
ATOM 2608 O O . LEU B 1 37 ? -23.332 10.933 -24.515 1.00 14.31 30 LEU B O 1
ATOM 2613 N N . VAL B 1 38 ? -22.250 10.809 -26.491 1.00 14.21 31 VAL B N 1
ATOM 2614 C CA . VAL B 1 38 ? -21.899 12.234 -26.490 1.00 14.54 31 VAL B CA 1
ATOM 2615 C C . VAL B 1 38 ? -23.151 13.101 -26.485 1.00 16.14 31 VAL B C 1
ATOM 2616 O O . VAL B 1 38 ? -23.284 14.009 -25.666 1.00 16.66 31 VAL B O 1
ATOM 2620 N N . GLN B 1 39 ? -24.079 12.796 -27.377 1.00 16.10 32 GLN B N 1
ATOM 2621 C CA . GLN B 1 39 ? -25.307 13.598 -27.458 1.00 18.58 32 GLN B CA 1
ATOM 2622 C C . GLN B 1 39 ? -26.147 13.473 -26.192 1.00 18.73 32 GLN B C 1
ATOM 2623 O O . GLN B 1 39 ? -26.736 14.454 -25.736 1.00 20.44 32 GLN B O 1
ATOM 2629 N N . PHE B 1 40 ? -26.196 12.275 -25.616 1.00 18.31 33 PHE B N 1
ATOM 2630 C CA . PHE B 1 40 ? -26.956 12.064 -24.386 1.00 19.22 33 PHE B CA 1
ATOM 2631 C C . PHE B 1 40 ? -26.410 12.951 -23.254 1.00 19.38 33 PHE B C 1
ATOM 2632 O O . PHE B 1 40 ? -27.165 13.562 -22.492 1.00 20.41 33 PHE B O 1
ATOM 2640 N N . ASN B 1 41 ? -25.090 13.015 -23.151 1.00 18.71 34 ASN B N 1
ATOM 2641 C CA . ASN B 1 41 ? -24.441 13.814 -22.130 1.00 18.66 34 ASN B CA 1
ATOM 2642 C C . ASN B 1 41 ? -24.748 15.293 -22.353 1.00 19.08 34 ASN B C 1
ATOM 2643 O O . ASN B 1 41 ? -25.050 16.020 -21.416 1.00 19.05 34 ASN B O 1
ATOM 2648 N N . ILE B 1 42 ? -24.676 15.736 -23.601 1.00 19.59 35 ILE B N 1
ATOM 2649 C CA . ILE B 1 42 ? -24.984 17.128 -23.910 1.00 21.22 35 ILE B CA 1
ATOM 2650 C C . ILE B 1 42 ? -26.387 17.460 -23.418 1.00 23.55 35 ILE B C 1
ATOM 2651 O O . ILE B 1 42 ? -26.591 18.468 -22.737 1.00 24.39 35 ILE B O 1
ATOM 2656 N N . GLN B 1 43 ? -27.352 16.606 -23.744 1.00 24.61 36 GLN B N 1
ATOM 2657 C CA . GLN B 1 43 ? -28.734 16.823 -23.295 1.00 26.96 36 GLN B CA 1
ATOM 2658 C C . GLN B 1 43 ? -28.915 16.819 -21.773 1.00 27.35 36 GLN B C 1
ATOM 2659 O O . GLN B 1 43 ? -29.876 17.411 -21.283 1.00 28.81 36 GLN B O 1
ATOM 2665 N N . GLN B 1 44 ? -28.017 16.184 -21.025 1.00 26.27 37 GLN B N 1
ATOM 2666 C CA A GLN B 1 44 ? -28.155 16.221 -19.574 0.50 26.51 37 GLN B CA 1
ATOM 2667 C CA B GLN B 1 44 ? -28.059 16.179 -19.557 0.50 26.74 37 GLN B CA 1
ATOM 2668 C C . GLN B 1 44 ? -27.748 17.570 -19.013 1.00 27.19 37 GLN B C 1
ATOM 2669 O O . GLN B 1 44 ? -27.991 17.856 -17.846 1.00 27.99 37 GLN B O 1
ATOM 2680 N N . GLY B 1 45 ? -27.154 18.417 -19.844 1.00 21.51 38 GLY B N 1
ATOM 2681 C CA . GLY B 1 45 ? -26.673 19.705 -19.347 1.00 22.21 38 GLY B CA 1
ATOM 2682 C C . GLY B 1 45 ? -25.283 19.653 -18.750 1.00 21.35 38 GLY B C 1
ATOM 2683 O O . GLY B 1 45 ? -24.911 20.488 -17.931 1.00 22.54 38 GLY B O 1
ATOM 2684 N N . ILE B 1 46 ? -24.496 18.644 -19.137 1.00 20.97 39 ILE B N 1
ATOM 2685 C CA . ILE B 1 46 ? -23.143 18.517 -18.654 1.00 20.07 39 ILE B CA 1
ATOM 2686 C C . ILE B 1 46 ? -22.341 19.715 -19.141 1.00 18.78 39 ILE B C 1
ATOM 2687 O O . ILE B 1 46 ? -22.636 20.239 -20.218 1.00 18.23 39 ILE B O 1
ATOM 2692 N N . ASP B 1 47 ? -21.373 20.188 -18.359 1.00 17.81 40 ASP B N 1
ATOM 2693 C CA . ASP B 1 47 ? -20.564 21.342 -18.758 1.00 18.33 40 ASP B CA 1
ATOM 2694 C C . ASP B 1 47 ? -19.530 20.954 -19.806 1.00 16.84 40 ASP B C 1
ATOM 2695 O O . ASP B 1 47 ? -19.070 21.801 -20.582 1.00 16.95 40 ASP B O 1
ATOM 2700 N N . GLY B 1 48 ? -19.146 19.686 -19.818 1.00 15.73 41 GLY B N 1
ATOM 2701 C CA . GLY B 1 48 ? -18.125 19.205 -20.736 1.00 14.68 41 GLY B CA 1
ATOM 2702 C C . GLY B 1 48 ? -17.881 17.724 -20.598 1.00 14.25 41 GLY B C 1
ATOM 2703 O O . GLY B 1 48 ? -18.520 17.047 -19.775 1.00 13.88 41 GLY B O 1
ATOM 2704 N N . LEU B 1 49 ? -16.955 17.227 -21.420 1.00 12.90 42 LEU B N 1
ATOM 2705 C CA . LEU B 1 49 ? -16.568 15.819 -21.421 1.00 13.08 42 LEU B CA 1
ATOM 2706 C C . LEU B 1 49 ? -15.073 15.689 -21.277 1.00 12.73 42 LEU B C 1
ATOM 2707 O O . LEU B 1 49 ? -14.311 16.441 -21.875 1.00 13.69 42 LEU B O 1
ATOM 2712 N N . TYR B 1 50 ? -14.681 14.718 -20.453 1.00 12.40 43 TYR B N 1
ATOM 2713 C CA . TYR B 1 50 ? -13.302 14.316 -20.266 1.00 11.85 43 TYR B CA 1
ATOM 2714 C C . TYR B 1 50 ? -13.152 12.969 -20.961 1.00 11.10 43 TYR B C 1
ATOM 2715 O O . TYR B 1 50 ? -13.721 11.948 -20.539 1.00 11.30 43 TYR B O 1
ATOM 2724 N N . VAL B 1 51 ? -12.379 12.961 -22.033 1.00 11.22 44 VAL B N 1
ATOM 2725 C CA . VAL B 1 51 ? -12.430 11.879 -23.016 1.00 10.77 44 VAL B CA 1
ATOM 2726 C C . VAL B 1 51 ? -11.182 11.025 -22.967 1.00 10.30 44 VAL B C 1
ATOM 2727 O O . VAL B 1 51 ? -10.079 11.556 -22.900 1.00 11.35 44 VAL B O 1
ATOM 2731 N N . GLY B 1 52 ? -11.348 9.708 -22.992 1.00 9.88 45 GLY B N 1
ATOM 2732 C CA . GLY B 1 52 ? -10.225 8.783 -22.942 1.00 9.57 45 GLY B CA 1
ATOM 2733 C C . GLY B 1 52 ? -9.467 8.762 -21.633 1.00 9.19 45 GLY B C 1
ATOM 2734 O O . GLY B 1 52 ? -8.262 8.495 -21.617 1.00 10.28 45 GLY B O 1
ATOM 2735 N N . GLY B 1 53 ? -10.187 8.999 -20.539 1.00 9.79 46 GLY B N 1
ATOM 2736 C CA . GLY B 1 53 ? -9.633 8.825 -19.201 1.00 9.83 46 GLY B CA 1
ATOM 2737 C C . GLY B 1 53 ? -9.665 7.418 -18.663 1.00 10.19 46 GLY B C 1
ATOM 2738 O O . GLY B 1 53 ? -9.799 6.428 -19.411 1.00 8.85 46 GLY B O 1
ATOM 2739 N N . SER B 1 54 ? -9.485 7.293 -17.348 1.00 9.95 47 SER B N 1
ATOM 2740 C CA . SER B 1 54 ? -9.594 6.015 -16.696 1.00 10.01 47 SER B CA 1
ATOM 2741 C C . SER B 1 54 ? -10.929 5.373 -17.064 1.00 9.90 47 SER B C 1
ATOM 2742 O O . SER B 1 54 ? -10.990 4.201 -17.484 1.00 9.90 47 SER B O 1
ATOM 2745 N N . THR B 1 55 ? -11.993 6.133 -16.860 1.00 10.21 48 THR B N 1
ATOM 2746 C CA . THR B 1 55 ? -13.359 5.672 -17.139 1.00 10.13 48 THR B CA 1
ATOM 2747 C C . THR B 1 55 ? -13.540 5.328 -18.621 1.00 10.28 48 THR B C 1
ATOM 2748 O O . THR B 1 55 ? -14.359 4.481 -18.969 1.00 10.54 48 THR B O 1
ATOM 2752 N N . GLY B 1 56 ? -12.811 6.027 -19.475 1.00 9.94 49 GLY B N 1
ATOM 2753 C CA . GLY B 1 56 ? -12.840 5.760 -20.893 1.00 9.79 49 GLY B CA 1
ATOM 2754 C C . GLY B 1 56 ? -12.026 4.548 -21.342 1.00 9.17 49 GLY B C 1
ATOM 2755 O O . GLY B 1 56 ? -11.925 4.288 -22.541 1.00 9.87 49 GLY B O 1
ATOM 2756 N N . GLU B 1 57 ? -11.479 3.793 -20.388 1.00 9.04 50 GLU B N 1
ATOM 2757 C CA . GLU B 1 57 ? -10.744 2.575 -20.699 1.00 8.63 50 GLU B CA 1
ATOM 2758 C C . GLU B 1 57 ? -9.511 2.870 -21.572 1.00 8.96 50 GLU B C 1
ATOM 2759 O O . GLU B 1 57 ? -9.105 2.069 -22.387 1.00 9.38 50 GLU B O 1
ATOM 2765 N N . ALA B 1 58 ? -8.900 4.025 -21.327 1.00 9.30 51 ALA B N 1
ATOM 2766 C CA . ALA B 1 58 ? -7.696 4.436 -22.031 1.00 9.28 51 ALA B CA 1
ATOM 2767 C C . ALA B 1 58 ? -6.645 3.348 -22.107 1.00 9.06 51 ALA B C 1
ATOM 2768 O O . ALA B 1 58 ? -6.050 3.136 -23.146 1.00 9.65 51 ALA B O 1
ATOM 2770 N N . PHE B 1 59 ? -6.427 2.642 -21.000 1.00 8.95 52 PHE B N 1
ATOM 2771 C CA . PHE B 1 59 ? -5.209 1.857 -20.853 1.00 9.69 52 PHE B CA 1
ATOM 2772 C C . PHE B 1 59 ? -5.370 0.437 -21.403 1.00 10.08 52 PHE B C 1
ATOM 2773 O O . PHE B 1 59 ? -4.446 -0.377 -21.335 1.00 11.53 52 PHE B O 1
ATOM 2781 N N . VAL B 1 60 ? -6.522 0.170 -22.026 1.00 9.87 53 VAL B N 1
ATOM 2782 C CA . VAL B 1 60 ? -6.732 -1.052 -22.814 1.00 9.70 53 VAL B CA 1
ATOM 2783 C C . VAL B 1 60 ? -7.016 -0.704 -24.312 1.00 10.15 53 VAL B C 1
ATOM 2784 O O . VAL B 1 60 ? -7.520 -1.540 -25.061 1.00 10.91 53 VAL B O 1
ATOM 2788 N N . GLN B 1 61 ? -6.650 0.509 -24.724 1.00 10.29 54 GLN B N 1
ATOM 2789 C CA . GLN B 1 61 ? -6.757 0.965 -26.128 1.00 10.38 54 GLN B CA 1
ATOM 2790 C C . GLN B 1 61 ? -5.401 1.323 -26.697 1.00 11.07 54 GLN B C 1
ATOM 2791 O O . GLN B 1 61 ? -4.524 1.740 -25.955 1.00 10.99 54 GLN B O 1
ATOM 2797 N N . SER B 1 62 ? -5.273 1.240 -28.016 1.00 12.01 55 SER B N 1
ATOM 2798 C CA . SER B 1 62 ? -4.092 1.714 -28.688 1.00 12.06 55 SER B CA 1
ATOM 2799 C C . SER B 1 62 ? -4.170 3.227 -28.860 1.00 12.26 55 SER B C 1
ATOM 2800 O O . SER B 1 62 ? -5.220 3.830 -28.702 1.00 12.09 55 SER B O 1
ATOM 2803 N N . LEU B 1 63 ? -3.056 3.855 -29.195 1.00 12.79 56 LEU B N 1
ATOM 2804 C CA . LEU B 1 63 ? -3.098 5.286 -29.512 1.00 13.17 56 LEU B CA 1
ATOM 2805 C C . LEU B 1 63 ? -4.063 5.615 -30.635 1.00 12.96 56 LEU B C 1
ATOM 2806 O O . LEU B 1 63 ? -4.819 6.571 -30.567 1.00 12.64 56 LEU B O 1
ATOM 2811 N N . SER B 1 64 ? -4.036 4.812 -31.681 1.00 13.23 57 SER B N 1
ATOM 2812 C CA . SER B 1 64 ? -4.911 5.010 -32.834 1.00 13.26 57 SER B CA 1
ATOM 2813 C C . SER B 1 64 ? -6.389 4.983 -32.425 1.00 12.88 57 SER B C 1
ATOM 2814 O O . SER B 1 64 ? -7.176 5.866 -32.815 1.00 13.74 57 SER B O 1
ATOM 2817 N N . GLU B 1 65 ? -6.758 4.004 -31.590 1.00 12.99 58 GLU B N 1
ATOM 2818 C CA . GLU B 1 65 ? -8.112 3.931 -31.037 1.00 12.19 58 GLU B CA 1
ATOM 2819 C C . GLU B 1 65 ? -8.472 5.150 -30.221 1.00 11.96 58 GLU B C 1
ATOM 2820 O O . GLU B 1 65 ? -9.549 5.707 -30.401 1.00 12.37 58 GLU B O 1
ATOM 2826 N N . ARG B 1 66 ? -7.570 5.560 -29.321 1.00 11.67 59 ARG B N 1
ATOM 2827 C CA . ARG B 1 66 ? -7.836 6.748 -28.510 1.00 10.94 59 ARG B CA 1
ATOM 2828 C C . ARG B 1 66 ? -8.026 7.976 -29.404 1.00 11.10 59 ARG B C 1
ATOM 2829 O O . ARG B 1 66 ? -8.902 8.792 -29.144 1.00 11.96 59 ARG B O 1
ATOM 2837 N N . GLU B 1 67 ? -7.195 8.123 -30.435 1.00 12.06 60 GLU B N 1
ATOM 2838 C CA . GLU B 1 67 ? -7.338 9.245 -31.373 1.00 12.14 60 GLU B CA 1
ATOM 2839 C C . GLU B 1 67 ? -8.665 9.214 -32.135 1.00 12.73 60 GLU B C 1
ATOM 2840 O O . GLU B 1 67 ? -9.302 10.235 -32.369 1.00 13.20 60 GLU B O 1
ATOM 2846 N N . GLN B 1 68 ? -9.093 8.026 -32.518 1.00 13.15 61 GLN B N 1
ATOM 2847 C CA . GLN B 1 68 ? -10.347 7.908 -33.232 1.00 13.86 61 GLN B CA 1
ATOM 2848 C C . GLN B 1 68 ? -11.518 8.397 -32.357 1.00 13.68 61 GLN B C 1
ATOM 2849 O O . GLN B 1 68 ? -12.427 9.062 -32.836 1.00 14.72 61 GLN B O 1
ATOM 2855 N N . VAL B 1 69 ? -11.485 8.035 -31.080 1.00 12.79 62 VAL B N 1
ATOM 2856 C CA . VAL B 1 69 ? -12.483 8.489 -30.125 1.00 11.96 62 VAL B CA 1
ATOM 2857 C C . VAL B 1 69 ? -12.421 10.005 -29.948 1.00 12.56 62 VAL B C 1
ATOM 2858 O O . VAL B 1 69 ? -13.465 10.682 -30.011 1.00 13.19 62 VAL B O 1
ATOM 2862 N N . LEU B 1 70 ? -11.223 10.560 -29.749 1.00 12.63 63 LEU B N 1
ATOM 2863 C CA . LEU B 1 70 ? -11.103 12.002 -29.569 1.00 12.95 63 LEU B CA 1
ATOM 2864 C C . LEU B 1 70 ? -11.685 12.735 -30.781 1.00 13.76 63 LEU B C 1
ATOM 2865 O O . LEU B 1 70 ? -12.407 13.712 -30.636 1.00 14.64 63 LEU B O 1
ATOM 2870 N N . GLU B 1 71 ? -11.372 12.247 -31.966 1.00 13.76 64 GLU B N 1
ATOM 2871 C CA . GLU B 1 71 ? -11.811 12.908 -33.195 1.00 14.50 64 GLU B CA 1
ATOM 2872 C C . GLU B 1 71 ? -13.330 12.926 -33.305 1.00 14.76 64 GLU B C 1
ATOM 2873 O O . GLU B 1 71 ? -13.931 13.941 -33.628 1.00 15.51 64 GLU B O 1
ATOM 2879 N N . ILE B 1 72 ? -13.960 11.783 -33.074 1.00 14.53 65 ILE B N 1
ATOM 2880 C CA . ILE B 1 72 ? -15.413 11.685 -33.127 1.00 14.73 65 ILE B CA 1
ATOM 2881 C C . ILE B 1 72 ? -16.060 12.564 -32.056 1.00 14.35 65 ILE B C 1
ATOM 2882 O O . ILE B 1 72 ? -17.020 13.274 -32.345 1.00 13.97 65 ILE B O 1
ATOM 2887 N N . VAL B 1 73 ? -15.550 12.552 -30.813 1.00 13.24 66 VAL B N 1
ATOM 2888 C CA . VAL B 1 73 ? -16.153 13.407 -29.805 1.00 12.97 66 VAL B CA 1
ATOM 2889 C C . VAL B 1 73 ? -16.073 14.891 -30.202 1.00 13.19 66 VAL B C 1
ATOM 2890 O O . VAL B 1 73 ? -17.019 15.656 -30.015 1.00 14.19 66 VAL B O 1
ATOM 2894 N N . ALA B 1 74 ? -14.953 15.320 -30.756 1.00 14.19 67 ALA B N 1
ATOM 2895 C CA . ALA B 1 74 ? -14.865 16.708 -31.206 1.00 14.92 67 ALA B CA 1
ATOM 2896 C C . ALA B 1 74 ? -15.866 16.998 -32.336 1.00 16.12 67 ALA B C 1
ATOM 2897 O O . ALA B 1 74 ? -16.457 18.067 -32.375 1.00 16.87 67 ALA B O 1
ATOM 2899 N N . GLU B 1 75 ? -16.062 16.048 -33.243 1.00 16.49 68 GLU B N 1
ATOM 2900 C CA . GLU B 1 75 ? -17.053 16.240 -34.312 1.00 17.56 68 GLU B CA 1
ATOM 2901 C C . GLU B 1 75 ? -18.437 16.469 -33.736 1.00 17.90 68 GLU B C 1
ATOM 2902 O O . GLU B 1 75 ? -19.208 17.295 -34.234 1.00 19.23 68 GLU B O 1
ATOM 2908 N N . GLU B 1 76 ? -18.758 15.702 -32.705 1.00 17.17 69 GLU B N 1
ATOM 2909 C CA . GLU B 1 76 ? -20.077 15.704 -32.129 1.00 16.89 69 GLU B CA 1
ATOM 2910 C C . GLU B 1 76 ? -20.331 16.883 -31.220 1.00 16.75 69 GLU B C 1
ATOM 2911 O O . GLU B 1 76 ? -21.476 17.299 -31.076 1.00 18.09 69 GLU B O 1
ATOM 2917 N N . ALA B 1 77 ? -19.287 17.393 -30.567 1.00 16.86 70 ALA B N 1
ATOM 2918 C CA . ALA B 1 77 ? -19.481 18.276 -29.432 1.00 17.44 70 ALA B CA 1
ATOM 2919 C C . ALA B 1 77 ? -18.674 19.571 -29.410 1.00 17.95 70 ALA B C 1
ATOM 2920 O O . ALA B 1 77 ? -18.916 20.430 -28.572 1.00 18.34 70 ALA B O 1
ATOM 2922 N N . LYS B 1 78 ? -17.709 19.737 -30.305 1.00 18.56 71 LYS B N 1
ATOM 2923 C CA . LYS B 1 78 ? -16.868 20.945 -30.244 1.00 19.50 71 LYS B CA 1
ATOM 2924 C C . LYS B 1 78 ? -17.716 22.208 -30.361 1.00 20.38 71 LYS B C 1
ATOM 2925 O O . LYS B 1 78 ? -18.590 22.308 -31.223 1.00 21.04 71 LYS B O 1
ATOM 2931 N N . GLY B 1 79 ? -17.467 23.156 -29.458 1.00 20.81 72 GLY B N 1
ATOM 2932 C CA . GLY B 1 79 ? -18.184 24.407 -29.459 1.00 22.11 72 GLY B CA 1
ATOM 2933 C C . GLY B 1 79 ? -19.469 24.368 -28.668 1.00 22.16 72 GLY B C 1
ATOM 2934 O O . GLY B 1 79 ? -20.012 25.424 -28.372 1.00 24.29 72 GLY B O 1
ATOM 2935 N N . LYS B 1 80 ? -19.961 23.172 -28.323 1.00 20.58 73 LYS B N 1
ATOM 2936 C CA . LYS B 1 80 ? -21.251 23.046 -27.639 1.00 20.80 73 LYS B CA 1
ATOM 2937 C C . LYS B 1 80 ? -21.028 22.912 -26.138 1.00 19.49 73 LYS B C 1
ATOM 2938 O O . LYS B 1 80 ? -21.756 23.495 -25.336 1.00 19.74 73 LYS B O 1
ATOM 2944 N N . ILE B 1 81 ? -19.993 22.162 -25.781 1.00 18.60 74 ILE B N 1
ATOM 2945 C CA . ILE B 1 81 ? -19.598 21.920 -24.395 1.00 18.43 74 ILE B CA 1
ATOM 2946 C C . ILE B 1 81 ? -18.068 21.926 -24.326 1.00 17.58 74 ILE B C 1
ATOM 2947 O O . ILE B 1 81 ? -17.399 21.902 -25.356 1.00 18.44 74 ILE B O 1
ATOM 2952 N N . LYS B 1 82 ? -17.496 21.993 -23.126 1.00 17.40 75 LYS B N 1
ATOM 2953 C CA . LYS B 1 82 ? -16.041 21.971 -23.021 1.00 17.08 75 LYS B CA 1
ATOM 2954 C C . LYS B 1 82 ? -15.527 20.568 -23.283 1.00 15.85 75 LYS B C 1
ATOM 2955 O O . LYS B 1 82 ? -16.170 19.573 -22.916 1.00 15.53 75 LYS B O 1
ATOM 2961 N N . LEU B 1 83 ? -14.348 20.474 -23.884 1.00 15.12 76 LEU B N 1
ATOM 2962 C CA . LEU B 1 83 ? -13.784 19.170 -24.208 1.00 14.26 76 LEU B CA 1
ATOM 2963 C C . LEU B 1 83 ? -12.356 19.062 -23.672 1.00 13.62 76 LEU B C 1
ATOM 2964 O O . LEU B 1 83 ? -11.473 19.845 -24.077 1.00 14.02 76 LEU B O 1
ATOM 2969 N N . ILE B 1 84 ? -12.126 18.081 -22.799 1.00 13.35 77 ILE B N 1
ATOM 2970 C CA . ILE B 1 84 ? -10.801 17.811 -22.267 1.00 12.84 77 ILE B CA 1
ATOM 2971 C C . ILE B 1 84 ? -10.368 16.445 -22.755 1.00 12.31 77 ILE B C 1
ATOM 2972 O O . ILE B 1 84 ? -11.068 15.448 -22.523 1.00 12.58 77 ILE B O 1
ATOM 2977 N N . ALA B 1 85 ? -9.203 16.393 -23.401 1.00 11.82 78 ALA B N 1
ATOM 2978 C CA . ALA B 1 85 ? -8.626 15.143 -23.906 1.00 11.78 78 ALA B CA 1
ATOM 2979 C C . ALA B 1 85 ? -7.689 14.576 -22.874 1.00 11.39 78 ALA B C 1
ATOM 2980 O O . ALA B 1 85 ? -6.666 15.205 -22.572 1.00 11.82 78 ALA B O 1
ATOM 2982 N N . HIS B 1 86 ? -7.995 13.403 -22.319 1.00 11.41 79 HIS B N 1
ATOM 2983 C CA . HIS B 1 86 ? -7.006 12.733 -21.496 1.00 10.40 79 HIS B CA 1
ATOM 2984 C C . HIS B 1 86 ? -6.025 11.996 -22.432 1.00 9.76 79 HIS B C 1
ATOM 2985 O O . HIS B 1 86 ? -6.367 11.029 -23.096 1.00 9.63 79 HIS B O 1
ATOM 2992 N N . VAL B 1 87 ? -4.813 12.520 -22.498 1.00 10.13 80 VAL B N 1
ATOM 2993 C CA . VAL B 1 87 ? -3.779 12.051 -23.401 1.00 10.95 80 VAL B CA 1
ATOM 2994 C C . VAL B 1 87 ? -2.717 11.221 -22.675 1.00 10.46 80 VAL B C 1
ATOM 2995 O O . VAL B 1 87 ? -1.765 10.718 -23.319 1.00 10.65 80 VAL B O 1
ATOM 2999 N N . GLY B 1 88 ? -2.876 11.042 -21.369 1.00 10.47 81 GLY B N 1
ATOM 3000 C CA . GLY B 1 88 ? -1.843 10.388 -20.594 1.00 9.50 81 GLY B CA 1
ATOM 3001 C C . GLY B 1 88 ? -1.627 8.922 -20.926 1.00 10.18 81 GLY B C 1
ATOM 3002 O O . GLY B 1 88 ? -2.580 8.132 -21.053 1.00 9.70 81 GLY B O 1
ATOM 3003 N N . CYS B 1 89 ? -0.337 8.574 -21.021 1.00 10.29 82 CYS B N 1
ATOM 3004 C CA . CYS B 1 89 ? 0.161 7.201 -21.124 1.00 10.19 82 CYS B CA 1
ATOM 3005 C C . CYS B 1 89 ? 1.345 7.107 -20.158 1.00 10.52 82 CYS B C 1
ATOM 3006 O O . CYS B 1 89 ? 1.801 8.125 -19.625 1.00 10.86 82 CYS B O 1
ATOM 3009 N N . VAL B 1 90 ? 1.861 5.902 -19.909 1.00 11.10 83 VAL B N 1
ATOM 3010 C CA . VAL B 1 90 ? 3.139 5.778 -19.193 1.00 10.78 83 VAL B CA 1
ATOM 3011 C C . VAL B 1 90 ? 4.221 6.499 -19.990 1.00 10.23 83 VAL B C 1
ATOM 3012 O O . VAL B 1 90 ? 5.007 7.296 -19.439 1.00 10.76 83 VAL B O 1
ATOM 3016 N N . SER B 1 91 ? 4.269 6.225 -21.287 1.00 10.03 84 SER B N 1
ATOM 3017 C CA . SER B 1 91 ? 5.265 6.860 -22.164 1.00 10.93 84 SER B CA 1
ATOM 3018 C C . SER B 1 91 ? 5.019 8.349 -22.416 1.00 11.42 84 SER B C 1
ATOM 3019 O O . SER B 1 91 ? 3.904 8.747 -22.756 1.00 11.77 84 SER B O 1
ATOM 3022 N N . THR B 1 92 ? 6.045 9.174 -22.258 1.00 10.99 85 THR B N 1
ATOM 3023 C CA . THR B 1 92 ? 5.925 10.611 -22.583 1.00 10.80 85 THR B CA 1
ATOM 3024 C C . THR B 1 92 ? 5.640 10.805 -24.074 1.00 11.44 85 THR B C 1
ATOM 3025 O O . THR B 1 92 ? 4.770 11.583 -24.440 1.00 11.29 85 THR B O 1
ATOM 3029 N N . ALA B 1 93 ? 6.367 10.095 -24.923 1.00 11.41 86 ALA B N 1
ATOM 3030 C CA . ALA B 1 93 ? 6.206 10.293 -26.362 1.00 11.87 86 ALA B CA 1
ATOM 3031 C C . ALA B 1 93 ? 4.807 9.940 -26.834 1.00 11.56 86 ALA B C 1
ATOM 3032 O O . ALA B 1 93 ? 4.244 10.641 -27.682 1.00 11.94 86 ALA B O 1
ATOM 3034 N N . GLU B 1 94 ? 4.238 8.871 -26.296 1.00 11.22 87 GLU B N 1
ATOM 3035 C CA . GLU B 1 94 ? 2.877 8.466 -26.663 1.00 10.64 87 GLU B CA 1
ATOM 3036 C C . GLU B 1 94 ? 1.886 9.554 -26.223 1.00 10.40 87 GLU B C 1
ATOM 3037 O O . GLU B 1 94 ? 0.984 9.932 -26.981 1.00 10.89 87 GLU B O 1
ATOM 3043 N N . SER B 1 95 ? 2.069 10.056 -25.001 1.00 10.78 88 SER B N 1
ATOM 3044 C CA . SER B 1 95 ? 1.224 11.120 -24.479 1.00 10.99 88 SER B CA 1
ATOM 3045 C C . SER B 1 95 ? 1.317 12.371 -25.350 1.00 11.17 88 SER B C 1
ATOM 3046 O O . SER B 1 95 ? 0.284 13.029 -25.599 1.00 11.41 88 SER B O 1
ATOM 3049 N N . GLN B 1 96 ? 2.527 12.694 -25.827 1.00 11.87 89 GLN B N 1
ATOM 3050 C CA . GLN B 1 96 ? 2.726 13.830 -26.712 1.00 12.63 89 GLN B CA 1
ATOM 3051 C C . GLN B 1 96 ? 1.981 13.658 -28.039 1.00 12.98 89 GLN B C 1
ATOM 3052 O O . GLN B 1 96 ? 1.389 14.618 -28.557 1.00 12.94 89 GLN B O 1
ATOM 3058 N N . GLN B 1 97 ? 2.020 12.460 -28.610 1.00 12.39 90 GLN B N 1
ATOM 3059 C CA . GLN B 1 97 ? 1.275 12.195 -29.830 1.00 13.49 90 GLN B CA 1
ATOM 3060 C C . GLN B 1 97 ? -0.210 12.480 -29.615 1.00 12.94 90 GLN B C 1
ATOM 3061 O O . GLN B 1 97 ? -0.855 13.136 -30.447 1.00 13.40 90 GLN B O 1
ATOM 3067 N N . LEU B 1 98 ? -0.758 11.999 -28.503 1.00 11.88 91 LEU B N 1
ATOM 3068 C CA . LEU B 1 98 ? -2.173 12.220 -28.240 1.00 11.38 91 LEU B CA 1
ATOM 3069 C C . LEU B 1 98 ? -2.474 13.696 -28.017 1.00 11.62 91 LEU B C 1
ATOM 3070 O O . LEU B 1 98 ? -3.531 14.172 -28.428 1.00 12.76 91 LEU B O 1
ATOM 3075 N N . ALA B 1 99 ? -1.569 14.411 -27.364 1.00 11.76 92 ALA B N 1
ATOM 3076 C CA . ALA B 1 99 ? -1.759 15.841 -27.119 1.00 11.85 92 ALA B CA 1
ATOM 3077 C C . ALA B 1 99 ? -1.776 16.606 -28.445 1.00 12.82 92 ALA B C 1
ATOM 3078 O O . ALA B 1 99 ? -2.601 17.518 -28.638 1.00 13.24 92 ALA B O 1
ATOM 3080 N N . ALA B 1 100 ? -0.866 16.265 -29.356 1.00 12.13 93 ALA B N 1
ATOM 3081 C CA . ALA B 1 100 ? -0.821 16.926 -30.664 1.00 13.19 93 ALA B CA 1
ATOM 3082 C C . ALA B 1 100 ? -2.115 16.658 -31.406 1.00 13.31 93 ALA B C 1
ATOM 3083 O O . ALA B 1 100 ? -2.664 17.537 -32.048 1.00 14.52 93 ALA B O 1
ATOM 3085 N N . SER B 1 101 ? -2.630 15.443 -31.308 1.00 13.53 94 SER B N 1
ATOM 3086 C CA . SER B 1 101 ? -3.893 15.102 -31.962 1.00 14.20 94 SER B CA 1
ATOM 3087 C C . SER B 1 101 ? -5.070 15.878 -31.368 1.00 14.58 94 SER B C 1
ATOM 3088 O O . SER B 1 101 ? -5.901 16.417 -32.096 1.00 14.85 94 SER B O 1
ATOM 3091 N N . ALA B 1 102 ? -5.140 15.938 -30.042 1.00 13.05 95 ALA B N 1
ATOM 3092 C CA . ALA B 1 102 ? -6.164 16.731 -29.367 1.00 13.38 95 ALA B CA 1
ATOM 3093 C C . ALA B 1 102 ? -6.169 18.187 -29.830 1.00 14.12 95 ALA B C 1
ATOM 3094 O O . ALA B 1 102 ? -7.226 18.783 -30.026 1.00 15.57 95 ALA B O 1
ATOM 3096 N N . LYS B 1 103 ? -4.992 18.763 -29.999 1.00 14.83 96 LYS B N 1
ATOM 3097 C CA . LYS B 1 103 ? -4.865 20.114 -30.552 1.00 15.66 96 LYS B CA 1
ATOM 3098 C C . LYS B 1 103 ? -5.446 20.194 -31.975 1.00 16.72 96 LYS B C 1
ATOM 3099 O O . LYS B 1 103 ? -6.246 21.082 -32.312 1.00 17.97 96 LYS B O 1
ATOM 3105 N N . ARG B 1 104 ? -5.065 19.248 -32.818 1.00 15.72 97 ARG B N 1
ATOM 3106 C CA . ARG B 1 104 ? -5.548 19.268 -34.193 1.00 16.79 97 ARG B CA 1
ATOM 3107 C C . ARG B 1 104 ? -7.073 19.184 -34.200 1.00 16.97 97 ARG B C 1
ATOM 3108 O O . ARG B 1 104 ? -7.710 19.817 -35.038 1.00 17.22 97 ARG B O 1
ATOM 3116 N N . TYR B 1 105 ? -7.648 18.409 -33.276 1.00 16.05 98 TYR B N 1
ATOM 3117 C CA . TYR B 1 105 ? -9.099 18.181 -33.247 1.00 16.17 98 TYR B CA 1
ATOM 3118 C C . TYR B 1 105 ? -9.868 19.335 -32.590 1.00 15.96 98 TYR B C 1
ATOM 3119 O O . TYR B 1 105 ? -11.103 19.367 -32.630 1.00 17.09 98 TYR B O 1
ATOM 3128 N N . GLY B 1 106 ? -9.156 20.298 -32.007 1.00 16.01 99 GLY B N 1
ATOM 3129 C CA . GLY B 1 106 ? -9.805 21.469 -31.434 1.00 16.71 99 GLY B CA 1
ATOM 3130 C C . GLY B 1 106 ? -10.350 21.280 -30.029 1.00 16.48 99 GLY B C 1
ATOM 3131 O O . GLY B 1 106 ? -11.363 21.870 -29.675 1.00 17.29 99 GLY B O 1
ATOM 3132 N N . PHE B 1 107 ? -9.686 20.459 -29.229 1.00 15.67 100 PHE B N 1
ATOM 3133 C CA . PHE B 1 107 ? -10.079 20.309 -27.829 1.00 14.64 100 PHE B CA 1
ATOM 3134 C C . PHE B 1 107 ? -9.786 21.584 -27.052 1.00 14.61 100 PHE B C 1
ATOM 3135 O O . PHE B 1 107 ? -8.984 22.401 -27.472 1.00 15.62 100 PHE B O 1
ATOM 3143 N N . ASP B 1 108 ? -10.429 21.742 -25.899 1.00 14.34 101 ASP B N 1
ATOM 3144 C CA . ASP B 1 108 ? -10.195 22.916 -25.089 1.00 15.33 101 ASP B CA 1
ATOM 3145 C C . ASP B 1 108 ? -9.014 22.760 -24.140 1.00 14.89 101 ASP B C 1
ATOM 3146 O O . ASP B 1 108 ? -8.408 23.746 -23.733 1.00 16.48 101 ASP B O 1
ATOM 3151 N N . ALA B 1 109 ? -8.686 21.526 -23.785 1.00 14.62 102 ALA B N 1
ATOM 3152 C CA . ALA B 1 109 ? -7.619 21.270 -22.825 1.00 14.04 102 ALA B CA 1
ATOM 3153 C C . ALA B 1 109 ? -7.143 19.838 -22.995 1.00 13.24 102 ALA B C 1
ATOM 3154 O O . ALA B 1 109 ? -7.832 19.039 -23.602 1.00 12.08 102 ALA B O 1
ATOM 3156 N N . VAL B 1 110 ? -5.956 19.535 -22.459 1.00 11.93 103 VAL B N 1
ATOM 3157 C CA . VAL B 1 110 ? -5.445 18.179 -22.389 1.00 12.04 103 VAL B CA 1
ATOM 3158 C C . VAL B 1 110 ? -5.284 17.823 -20.900 1.00 11.37 103 VAL B C 1
ATOM 3159 O O . VAL B 1 110 ? -5.301 18.710 -20.049 1.00 12.85 103 VAL B O 1
ATOM 3163 N N . SER B 1 111 ? -5.109 16.547 -20.609 1.00 11.85 104 SER B N 1
ATOM 3164 C CA . SER B 1 111 ? -4.932 16.106 -19.266 1.00 11.62 104 SER B CA 1
ATOM 3165 C C . SER B 1 111 ? -4.097 14.849 -19.305 1.00 11.07 104 SER B C 1
ATOM 3166 O O . SER B 1 111 ? -4.126 14.122 -20.283 1.00 10.32 104 SER B O 1
ATOM 3169 N N . ALA B 1 112 ? -3.337 14.586 -18.253 1.00 10.55 105 ALA B N 1
ATOM 3170 C CA . ALA B 1 112 ? -2.542 13.368 -18.206 1.00 10.00 105 ALA B CA 1
ATOM 3171 C C . ALA B 1 112 ? -2.417 12.855 -16.773 1.00 9.96 105 ALA B C 1
ATOM 3172 O O . ALA B 1 112 ? -2.038 13.609 -15.886 1.00 11.26 105 ALA B O 1
ATOM 3174 N N . VAL B 1 113 ? -2.784 11.597 -16.574 1.00 9.99 106 VAL B N 1
ATOM 3175 C CA . VAL B 1 113 ? -2.505 10.886 -15.346 1.00 9.68 106 VAL B CA 1
ATOM 3176 C C . VAL B 1 113 ? -1.012 10.887 -15.068 1.00 9.83 106 VAL B C 1
ATOM 3177 O O . VAL B 1 113 ? -0.193 10.744 -15.982 1.00 10.32 106 VAL B O 1
ATOM 3181 N N . THR B 1 114 ? -0.631 10.983 -13.794 1.00 9.87 107 THR B N 1
ATOM 3182 C CA . THR B 1 114 ? 0.764 10.825 -13.434 1.00 10.12 107 THR B CA 1
ATOM 3183 C C . THR B 1 114 ? 1.206 9.447 -13.930 1.00 9.82 107 THR B C 1
ATOM 3184 O O . THR B 1 114 ? 0.559 8.428 -13.634 1.00 9.58 107 THR B O 1
ATOM 3188 N N . PRO B 1 115 ? 2.300 9.391 -14.718 1.00 10.23 108 PRO B N 1
ATOM 3189 C CA . PRO B 1 115 ? 2.639 8.106 -15.324 1.00 9.97 108 PRO B CA 1
ATOM 3190 C C . PRO B 1 115 ? 2.915 7.031 -14.273 1.00 9.42 108 PRO B C 1
ATOM 3191 O O . PRO B 1 115 ? 3.566 7.326 -13.282 1.00 10.21 108 PRO B O 1
ATOM 3195 N N . PHE B 1 116 ? 2.433 5.817 -14.544 1.00 9.56 109 PHE B N 1
ATOM 3196 C CA . PHE B 1 116 ? 2.317 4.770 -13.534 1.00 9.62 109 PHE B CA 1
ATOM 3197 C C . PHE B 1 116 ? 3.206 3.568 -13.840 1.00 9.41 109 PHE B C 1
ATOM 3198 O O . PHE B 1 116 ? 4.044 3.626 -14.743 1.00 10.23 109 PHE B O 1
ATOM 3206 N N . TYR B 1 117 ? 3.030 2.499 -13.053 1.00 8.99 110 TYR B N 1
ATOM 3207 C CA . TYR B 1 117 ? 3.801 1.251 -13.129 1.00 8.74 110 TYR B CA 1
ATOM 3208 C C . TYR B 1 117 ? 5.240 1.394 -12.670 1.00 9.50 110 TYR B C 1
ATOM 3209 O O . TYR B 1 117 ? 5.588 0.879 -11.615 1.00 10.69 110 TYR B O 1
ATOM 3218 N N . TYR B 1 118 ? 6.095 2.012 -13.463 1.00 8.90 111 TYR B N 1
ATOM 3219 C CA . TYR B 1 118 ? 7.479 2.221 -13.064 1.00 9.77 111 TYR B CA 1
ATOM 3220 C C . TYR B 1 118 ? 7.567 3.438 -12.166 1.00 10.46 111 TYR B C 1
ATOM 3221 O O . TYR B 1 118 ? 7.001 4.461 -12.473 1.00 12.12 111 TYR B O 1
ATOM 3230 N N . PRO B 1 119 ? 8.330 3.342 -11.081 1.00 10.80 112 PRO B N 1
ATOM 3231 C CA . PRO B 1 119 ? 8.495 4.524 -10.250 1.00 11.20 112 PRO B CA 1
ATOM 3232 C C . PRO B 1 119 ? 9.342 5.577 -10.969 1.00 11.81 112 PRO B C 1
ATOM 3233 O O . PRO B 1 119 ? 10.405 5.269 -11.532 1.00 12.95 112 PRO B O 1
ATOM 3237 N N . PHE B 1 120 ? 8.852 6.801 -10.966 1.00 12.60 113 PHE B N 1
ATOM 3238 C CA . PHE B 1 120 ? 9.587 7.924 -11.497 1.00 12.80 113 PHE B CA 1
ATOM 3239 C C . PHE B 1 120 ? 9.811 8.975 -10.425 1.00 13.15 113 PHE B C 1
ATOM 3240 O O . PHE B 1 120 ? 9.002 9.099 -9.486 1.00 13.93 113 PHE B O 1
ATOM 3248 N N . SER B 1 121 ? 10.896 9.721 -10.552 1.00 13.25 114 SER B N 1
ATOM 3249 C CA . SER B 1 121 ? 11.197 10.806 -9.611 1.00 13.74 114 SER B CA 1
ATOM 3250 C C . SER B 1 121 ? 10.279 11.988 -9.846 1.00 13.62 114 SER B C 1
ATOM 3251 O O . SER B 1 121 ? 9.637 12.100 -10.901 1.00 13.87 114 SER B O 1
ATOM 3254 N N . PHE B 1 122 ? 10.196 12.881 -8.860 1.00 13.77 115 PHE B N 1
ATOM 3255 C CA . PHE B 1 122 ? 9.367 14.046 -9.023 1.00 14.03 115 PHE B CA 1
ATOM 3256 C C . PHE B 1 122 ? 9.825 14.855 -10.234 1.00 14.25 115 PHE B C 1
ATOM 3257 O O . PHE B 1 122 ? 9.013 15.311 -11.032 1.00 14.84 115 PHE B O 1
ATOM 3265 N N . GLU B 1 123 ? 11.132 15.030 -10.380 1.00 14.50 116 GLU B N 1
ATOM 3266 C CA . GLU B 1 123 ? 11.655 15.764 -11.528 1.00 16.25 116 GLU B CA 1
ATOM 3267 C C . GLU B 1 123 ? 11.171 15.136 -12.857 1.00 14.45 116 GLU B C 1
ATOM 3268 O O . GLU B 1 123 ? 10.833 15.846 -13.818 1.00 14.19 116 GLU B O 1
ATOM 3274 N N . GLU B 1 124 ? 11.161 13.805 -12.925 1.00 13.53 117 GLU B N 1
ATOM 3275 C CA . GLU B 1 124 ? 10.707 13.082 -14.111 1.00 12.53 117 GLU B CA 1
ATOM 3276 C C . GLU B 1 124 ? 9.243 13.328 -14.379 1.00 11.68 117 GLU B C 1
ATOM 3277 O O . GLU B 1 124 ? 8.840 13.542 -15.535 1.00 11.95 117 GLU B O 1
ATOM 3283 N N . HIS B 1 125 ? 8.438 13.335 -13.321 1.00 11.26 118 HIS B N 1
ATOM 3284 C CA . HIS B 1 125 ? 7.038 13.663 -13.493 1.00 10.81 118 HIS B CA 1
ATOM 3285 C C . HIS B 1 125 ? 6.895 15.058 -14.053 1.00 11.27 118 HIS B C 1
ATOM 3286 O O . HIS B 1 125 ? 6.124 15.294 -14.974 1.00 12.46 118 HIS B O 1
ATOM 3293 N N . CYS B 1 126 ? 7.617 16.010 -13.468 1.00 11.95 119 CYS B N 1
ATOM 3294 C CA . CYS B 1 126 ? 7.543 17.389 -13.948 1.00 14.08 119 CYS B CA 1
ATOM 3295 C C . CYS B 1 126 ? 7.907 17.498 -15.432 1.00 14.18 119 CYS B C 1
ATOM 3296 O O . CYS B 1 126 ? 7.226 18.197 -16.201 1.00 14.43 119 CYS B O 1
ATOM 3299 N N . ASP B 1 127 ? 9.009 16.876 -15.828 1.00 14.18 120 ASP B N 1
ATOM 3300 C CA . ASP B 1 127 ? 9.455 16.945 -17.229 1.00 15.13 120 ASP B CA 1
ATOM 3301 C C . ASP B 1 127 ? 8.433 16.305 -18.177 1.00 13.69 120 ASP B C 1
ATOM 3302 O O . ASP B 1 127 ? 8.233 16.771 -19.291 1.00 14.37 120 ASP B O 1
ATOM 3307 N N . HIS B 1 128 ? 7.795 15.227 -17.722 1.00 12.13 121 HIS B N 1
ATOM 3308 C CA . HIS B 1 128 ? 6.730 14.568 -18.485 1.00 11.10 121 HIS B CA 1
ATOM 3309 C C . HIS B 1 128 ? 5.590 15.572 -18.770 1.00 11.34 121 HIS B C 1
ATOM 3310 O O . HIS B 1 128 ? 5.196 15.793 -19.927 1.00 11.50 121 HIS B O 1
ATOM 3317 N N . TYR B 1 129 ? 5.132 16.274 -17.737 1.00 11.49 122 TYR B N 1
ATOM 3318 C CA . TYR B 1 129 ? 4.085 17.247 -17.931 1.00 12.03 122 TYR B CA 1
ATOM 3319 C C . TYR B 1 129 ? 4.563 18.386 -18.856 1.00 12.83 122 TYR B C 1
ATOM 3320 O O . TYR B 1 129 ? 3.814 18.837 -19.718 1.00 12.98 122 TYR B O 1
ATOM 3329 N N . ARG B 1 130 ? 5.797 18.869 -18.673 1.00 13.85 123 ARG B N 1
ATOM 3330 C CA . ARG B 1 130 ? 6.331 19.938 -19.518 1.00 14.52 123 ARG B CA 1
ATOM 3331 C C . ARG B 1 130 ? 6.300 19.536 -20.992 1.00 14.83 123 ARG B C 1
ATOM 3332 O O . ARG B 1 130 ? 5.945 20.332 -21.855 1.00 14.36 123 ARG B O 1
ATOM 3340 N N . ALA B 1 131 ? 6.693 18.303 -21.287 1.00 13.42 124 ALA B N 1
ATOM 3341 C CA . ALA B 1 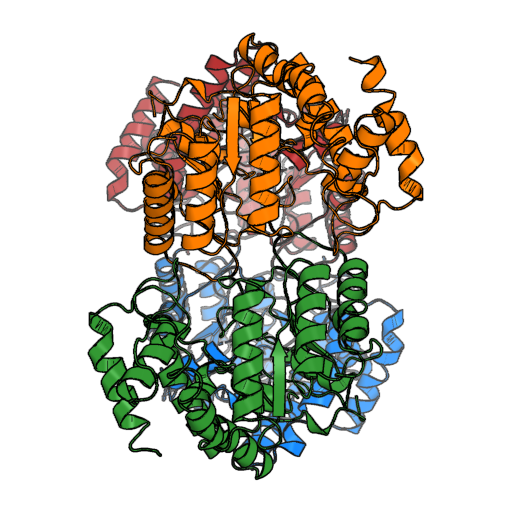131 ? 6.795 17.849 -22.669 1.00 14.05 124 ALA B CA 1
ATOM 3342 C C . ALA B 1 131 ? 5.401 17.720 -23.305 1.00 13.09 124 ALA B C 1
ATOM 3343 O O . ALA B 1 131 ? 5.184 18.051 -24.467 1.00 13.84 124 ALA B O 1
ATOM 3345 N N . ILE B 1 132 ? 4.435 17.231 -22.526 1.00 12.40 125 ILE B N 1
ATOM 3346 C CA . ILE B 1 132 ? 3.080 17.105 -23.042 1.00 12.98 125 ILE B CA 1
ATOM 3347 C C . ILE B 1 132 ? 2.468 18.482 -23.268 1.00 13.42 125 ILE B C 1
ATOM 3348 O O . ILE B 1 132 ? 1.779 18.722 -24.264 1.00 15.10 125 ILE B O 1
ATOM 3353 N N . ILE B 1 133 ? 2.751 19.414 -22.366 1.00 14.63 126 ILE B N 1
ATOM 3354 C CA . ILE B 1 133 ? 2.260 20.781 -22.522 1.00 15.07 126 ILE B CA 1
ATOM 3355 C C . ILE B 1 133 ? 2.817 21.391 -23.820 1.00 16.53 126 ILE B C 1
ATOM 3356 O O . ILE B 1 133 ? 2.099 22.038 -24.588 1.00 17.45 126 ILE B O 1
ATOM 3361 N N . ASP B 1 134 ? 4.099 21.168 -24.074 1.00 17.07 127 ASP B N 1
ATOM 3362 C CA . ASP B 1 134 ? 4.707 21.675 -25.297 1.00 18.54 127 ASP B CA 1
ATOM 3363 C C . ASP B 1 134 ? 3.964 21.142 -26.518 1.00 17.62 127 ASP B C 1
ATOM 3364 O O . ASP B 1 134 ? 3.599 21.901 -27.425 1.00 18.64 127 ASP B O 1
ATOM 3369 N N . SER B 1 135 ? 3.721 19.835 -26.540 1.00 17.06 128 SER B N 1
ATOM 3370 C CA . SER B 1 135 ? 3.022 19.205 -27.660 1.00 16.90 128 SER B CA 1
ATOM 3371 C C . SER B 1 135 ? 1.537 19.628 -27.761 1.00 16.62 128 SER B C 1
ATOM 3372 O O . SER B 1 135 ? 0.958 19.594 -28.855 1.00 17.85 128 SER B O 1
ATOM 3375 N N . ALA B 1 136 ? 0.933 20.050 -26.642 1.00 16.53 129 ALA B N 1
ATOM 3376 C CA . ALA B 1 136 ? -0.447 20.528 -26.625 1.00 16.48 129 ALA B CA 1
ATOM 3377 C C . ALA B 1 136 ? -0.578 21.910 -27.279 1.00 17.74 129 ALA B C 1
ATOM 3378 O O . ALA B 1 136 ? -1.690 22.403 -27.537 1.00 17.95 129 ALA B O 1
ATOM 3380 N N . ASP B 1 137 ? 0.561 22.551 -27.498 1.00 19.25 130 ASP B N 1
ATOM 3381 C CA . ASP B 1 137 ? 0.613 23.752 -28.327 1.00 21.23 130 ASP B CA 1
ATOM 3382 C C . ASP B 1 137 ? -0.479 24.772 -27.991 1.00 21.30 130 ASP B C 1
ATOM 3383 O O . ASP B 1 137 ? -1.197 25.247 -28.884 1.00 22.51 130 ASP B O 1
ATOM 3388 N N . GLY B 1 138 ? -0.557 25.164 -26.725 1.00 20.38 131 GLY B N 1
ATOM 3389 C CA . GLY B 1 138 ? -1.483 26.207 -26.282 1.00 21.26 131 GLY B CA 1
ATOM 3390 C C . GLY B 1 138 ? -2.662 25.725 -25.460 1.00 20.05 131 GLY B C 1
ATOM 3391 O O . GLY B 1 138 ? -3.258 26.502 -24.726 1.00 22.03 131 GLY B O 1
ATOM 3392 N N . LEU B 1 139 ? -3.048 24.467 -25.623 1.00 18.72 132 LEU B N 1
ATOM 3393 C CA . LEU B 1 139 ? -4.133 23.898 -24.835 1.00 17.94 132 LEU B CA 1
ATOM 3394 C C . LEU B 1 139 ? -3.700 23.718 -23.377 1.00 17.48 132 LEU B C 1
ATOM 3395 O O . LEU B 1 139 ? -2.694 23.076 -23.119 1.00 17.68 132 LEU B O 1
ATOM 3400 N N . PRO B 1 140 ? -4.457 24.264 -22.428 1.00 17.55 133 PRO B N 1
ATOM 3401 C CA . PRO B 1 140 ? -4.105 24.089 -21.010 1.00 16.63 133 PRO B CA 1
ATOM 3402 C C . PRO B 1 140 ? -4.070 22.640 -20.560 1.00 15.95 133 PRO B C 1
ATOM 3403 O O . PRO B 1 140 ? -4.767 21.790 -21.123 1.00 15.84 133 PRO B O 1
ATOM 3407 N N . MET B 1 141 ? -3.259 22.378 -19.530 1.00 14.74 134 MET B N 1
ATOM 3408 C CA . MET B 1 141 ? -3.100 21.045 -18.959 1.00 14.38 134 MET B CA 1
ATOM 3409 C C . MET B 1 141 ? -3.850 20.930 -17.660 1.00 13.36 134 MET B C 1
ATOM 3410 O O . MET B 1 141 ? -3.786 21.829 -16.789 1.00 14.18 134 MET B O 1
ATOM 3415 N N . VAL B 1 142 ? -4.593 19.838 -17.561 1.00 13.01 135 VAL B N 1
ATOM 3416 C CA . VAL B 1 142 ? -5.206 19.374 -16.323 1.00 12.91 135 VAL B CA 1
ATOM 3417 C C . VAL B 1 142 ? -4.380 18.223 -15.781 1.00 12.21 135 VAL B C 1
ATOM 3418 O O . VAL B 1 142 ? -4.423 17.103 -16.324 1.00 11.95 135 VAL B O 1
ATOM 3422 N N . VAL B 1 143 ? -3.630 18.493 -14.728 1.00 12.86 136 VAL B N 1
ATOM 3423 C CA . VAL B 1 143 ? -2.916 17.445 -14.028 1.00 11.94 136 VAL B CA 1
ATOM 3424 C C . VAL B 1 143 ? -3.941 16.468 -13.432 1.00 11.96 136 VAL B C 1
ATOM 3425 O O . VAL B 1 143 ? -4.944 16.879 -12.918 1.00 12.29 136 VAL B O 1
ATOM 3429 N N . TYR B 1 144 ? -3.694 15.167 -13.551 1.00 11.98 137 TYR B N 1
ATOM 3430 C CA . TYR B 1 144 ? -4.633 14.150 -13.053 1.00 11.53 137 TYR B CA 1
ATOM 3431 C C . TYR B 1 144 ? -3.933 13.258 -12.042 1.00 11.30 137 TYR B C 1
ATOM 3432 O O . TYR B 1 144 ? -3.010 12.502 -12.374 1.00 10.97 137 TYR B O 1
ATOM 3441 N N . ASN B 1 145 ? -4.376 13.412 -10.795 1.00 11.21 138 ASN B N 1
ATOM 3442 C CA . ASN B 1 145 ? -3.834 12.688 -9.621 1.00 11.15 138 ASN B CA 1
ATOM 3443 C C . ASN B 1 145 ? -4.840 11.632 -9.166 1.00 11.29 138 ASN B C 1
ATOM 3444 O O . ASN B 1 145 ? -5.977 11.971 -8.813 1.00 11.81 138 ASN B O 1
ATOM 3449 N N . ILE B 1 146 ? -4.434 10.365 -9.224 1.00 10.94 139 ILE B N 1
ATOM 3450 C CA . ILE B 1 146 ? -5.259 9.257 -8.732 1.00 11.04 139 ILE B CA 1
ATOM 3451 C C . ILE B 1 146 ? -4.369 8.230 -8.024 1.00 10.90 139 ILE B C 1
ATOM 3452 O O . ILE B 1 146 ? -4.026 7.184 -8.568 1.00 11.31 139 ILE B O 1
ATOM 3457 N N . PRO B 1 147 ? -3.969 8.548 -6.791 1.00 11.30 140 PRO B N 1
ATOM 3458 C CA . PRO B 1 147 ? -2.963 7.703 -6.134 1.00 11.33 140 PRO B CA 1
ATOM 3459 C C . PRO B 1 147 ? -3.366 6.229 -5.980 1.00 12.02 140 PRO B C 1
ATOM 3460 O O . PRO B 1 147 ? -2.490 5.358 -6.008 1.00 12.05 140 PRO B O 1
ATOM 3464 N N . ALA B 1 148 ? -4.651 5.955 -5.804 1.00 11.57 141 ALA B N 1
ATOM 3465 C CA . ALA B 1 148 ? -5.077 4.586 -5.520 1.00 11.90 141 ALA B CA 1
ATOM 3466 C C . ALA B 1 148 ? -4.686 3.669 -6.671 1.00 11.81 141 ALA B C 1
ATOM 3467 O O . ALA B 1 148 ? -4.348 2.503 -6.446 1.00 12.82 141 ALA B O 1
ATOM 3469 N N . LEU B 1 149 ? -4.728 4.182 -7.906 1.00 11.64 142 LEU B N 1
ATOM 3470 C CA . LEU B 1 149 ? -4.461 3.355 -9.098 1.00 11.94 142 LEU B CA 1
ATOM 3471 C C . LEU B 1 149 ? -3.052 3.578 -9.657 1.00 12.10 142 LEU B C 1
ATOM 3472 O O . LEU B 1 149 ? -2.415 2.659 -10.142 1.00 12.81 142 LEU B O 1
ATOM 3477 N N . SER B 1 150 ? -2.570 4.815 -9.576 1.00 12.23 143 SER B N 1
ATOM 3478 C CA . SER B 1 150 ? -1.292 5.173 -10.184 1.00 12.64 143 SER B CA 1
ATOM 3479 C C . SER B 1 150 ? -0.070 4.673 -9.431 1.00 12.82 143 SER B C 1
ATOM 3480 O O . SER B 1 150 ? 0.974 4.443 -10.026 1.00 12.60 143 SER B O 1
ATOM 3483 N N . GLY B 1 151 ? -0.192 4.539 -8.113 1.00 13.03 144 GLY B N 1
ATOM 3484 C CA . GLY B 1 151 ? 0.952 4.175 -7.278 1.00 13.37 144 GLY B CA 1
ATOM 3485 C C . GLY B 1 151 ? 1.852 5.356 -6.976 1.00 13.80 144 GLY B C 1
ATOM 3486 O O . GLY B 1 151 ? 2.844 5.207 -6.278 1.00 15.87 144 GLY B O 1
ATOM 3487 N N . VAL B 1 152 ? 1.501 6.534 -7.513 1.00 13.09 145 VAL B N 1
ATOM 3488 C CA . VAL B 1 152 ? 2.310 7.736 -7.331 1.00 13.46 145 VAL B CA 1
ATOM 3489 C C . VAL B 1 152 ? 1.837 8.474 -6.092 1.00 14.40 145 VAL B C 1
ATOM 3490 O O . VAL B 1 152 ? 0.645 8.688 -5.925 1.00 15.61 145 VAL B O 1
ATOM 3494 N N . LYS B 1 153 ? 2.783 8.819 -5.226 1.00 16.38 146 LYS B N 1
ATOM 3495 C CA . LYS B 1 153 ? 2.461 9.408 -3.939 1.00 17.82 146 LYS B CA 1
ATOM 3496 C C . LYS B 1 153 ? 3.168 10.742 -3.762 1.00 17.99 146 LYS B C 1
ATOM 3497 O O . LYS B 1 153 ? 4.087 10.889 -2.962 1.00 18.34 146 LYS B O 1
ATOM 3503 N N . LEU B 1 154 ? 2.743 11.714 -4.549 1.00 17.54 147 LEU B N 1
ATOM 3504 C CA . LEU B 1 154 ? 3.263 13.077 -4.443 1.00 18.24 147 LEU B CA 1
ATOM 3505 C C . LEU B 1 154 ? 2.958 13.734 -3.083 1.00 17.64 147 LEU B C 1
ATOM 3506 O O . LEU B 1 154 ? 1.886 13.557 -2.511 1.00 18.45 147 LEU B O 1
ATOM 3511 N N . THR B 1 155 ? 3.905 14.521 -2.586 1.00 17.07 148 THR B N 1
ATOM 3512 C CA . THR B 1 155 ? 3.661 15.337 -1.409 1.00 16.91 148 THR B CA 1
ATOM 3513 C C . THR B 1 155 ? 2.849 16.568 -1.790 1.00 17.16 148 THR B C 1
ATOM 3514 O O . THR B 1 155 ? 2.737 16.902 -2.962 1.00 17.42 148 THR B O 1
ATOM 3518 N N . LEU B 1 156 ? 2.283 17.244 -0.804 1.00 17.14 149 LEU B N 1
ATOM 3519 C CA . LEU B 1 156 ? 1.565 18.496 -1.064 1.00 17.52 149 LEU B CA 1
ATOM 3520 C C . LEU B 1 156 ? 2.470 19.518 -1.731 1.00 17.69 149 LEU B C 1
ATOM 3521 O O . LEU B 1 156 ? 2.061 20.176 -2.703 1.00 16.63 149 LEU B O 1
ATOM 3526 N N . ASP B 1 157 ? 3.696 19.684 -1.235 1.00 17.94 150 ASP B N 1
ATOM 3527 C CA A ASP B 1 157 ? 4.614 20.614 -1.884 0.50 18.83 150 ASP B CA 1
ATOM 3528 C CA B ASP B 1 157 ? 4.643 20.597 -1.875 0.50 18.72 150 ASP B CA 1
ATOM 3529 C C . ASP B 1 157 ? 4.861 20.232 -3.342 1.00 18.41 150 ASP B C 1
ATOM 3530 O O . ASP B 1 157 ? 4.994 21.108 -4.195 1.00 18.17 150 ASP B O 1
ATOM 3539 N N . GLN B 1 158 ? 4.919 18.931 -3.631 1.00 17.99 151 GLN B N 1
ATOM 3540 C CA . GLN B 1 158 ? 5.142 18.469 -5.007 1.00 17.35 151 GLN B CA 1
ATOM 3541 C C . GLN B 1 158 ? 3.941 18.774 -5.890 1.00 16.42 151 GLN B C 1
ATOM 3542 O O . GLN B 1 158 ? 4.093 19.263 -7.010 1.00 17.70 151 GLN B O 1
ATOM 3548 N N . ILE B 1 159 ? 2.744 18.543 -5.369 1.00 16.00 152 ILE B N 1
ATOM 3549 C CA . ILE B 1 159 ? 1.522 18.881 -6.063 1.00 15.98 152 ILE B CA 1
ATOM 3550 C C . ILE B 1 159 ? 1.488 20.389 -6.343 1.00 15.93 152 ILE B C 1
ATOM 3551 O O . ILE B 1 159 ? 1.093 20.829 -7.429 1.00 16.42 152 ILE B O 1
ATOM 3556 N N . ASN B 1 160 ? 1.902 21.196 -5.369 1.00 15.76 153 ASN B N 1
ATOM 3557 C CA . ASN B 1 160 ? 1.929 22.654 -5.543 1.00 16.76 153 ASN B CA 1
ATOM 3558 C C . ASN B 1 160 ? 2.831 23.080 -6.687 1.00 16.73 153 ASN B C 1
ATOM 3559 O O . ASN B 1 160 ? 2.490 23.985 -7.457 1.00 17.02 153 ASN B O 1
ATOM 3564 N N . THR B 1 161 ? 3.983 22.420 -6.798 1.00 17.04 154 THR B N 1
ATOM 3565 C CA . THR B 1 161 ? 4.915 22.721 -7.885 1.00 18.00 154 THR B CA 1
ATOM 3566 C C . THR B 1 161 ? 4.337 22.279 -9.235 1.00 17.50 154 THR B C 1
ATOM 3567 O O . THR B 1 161 ? 4.392 23.012 -10.218 1.00 18.21 154 THR B O 1
ATOM 3571 N N . LEU B 1 162 ? 3.763 21.094 -9.274 1.00 17.54 155 LEU B N 1
ATOM 3572 C CA . LEU B 1 162 ? 3.201 20.567 -10.500 1.00 18.84 155 LEU B CA 1
ATOM 3573 C C . LEU B 1 162 ? 2.101 21.440 -11.052 1.00 19.02 155 LEU B C 1
ATOM 3574 O O . LEU B 1 162 ? 2.071 21.732 -12.253 1.00 19.21 155 LEU B O 1
ATOM 3579 N N . VAL B 1 163 ? 1.183 21.879 -10.192 1.00 18.19 156 VAL B N 1
ATOM 3580 C CA . VAL B 1 163 ? 0.015 22.612 -10.671 1.00 18.40 156 VAL B CA 1
ATOM 3581 C C . VAL B 1 163 ? 0.314 24.081 -10.968 1.00 18.48 156 VAL B C 1
ATOM 3582 O O . VAL B 1 163 ? -0.549 24.817 -11.436 1.00 19.83 156 VAL B O 1
ATOM 3586 N N . THR B 1 164 ? 1.544 24.491 -10.701 1.00 18.84 157 THR B N 1
ATOM 3587 C CA . THR B 1 164 ? 1.993 25.837 -11.029 1.00 19.00 157 THR B CA 1
ATOM 3588 C C . THR B 1 164 ? 3.037 25.857 -12.169 1.00 19.60 157 THR B C 1
ATOM 3589 O O . THR B 1 164 ? 3.585 26.917 -12.491 1.00 20.09 157 THR B O 1
ATOM 3593 N N . LEU B 1 165 ? 3.302 24.710 -12.800 1.00 19.02 158 LEU B N 1
ATOM 3594 C CA . LEU B 1 165 ? 4.087 24.694 -14.038 1.00 19.83 158 LEU B CA 1
ATOM 3595 C C . LEU B 1 165 ? 3.394 25.555 -15.102 1.00 19.28 158 LEU B C 1
ATOM 3596 O O . LEU B 1 165 ? 2.176 25.557 -15.220 1.00 18.44 158 LEU B O 1
ATOM 3601 N N . PRO B 1 166 ? 4.175 26.310 -15.879 1.00 19.98 159 PRO B N 1
ATOM 3602 C CA . PRO B 1 166 ? 3.565 27.041 -16.973 1.00 20.22 159 PRO B CA 1
ATOM 3603 C C . PRO B 1 166 ? 2.708 26.119 -17.839 1.00 19.20 159 PRO B C 1
ATOM 3604 O O . PRO B 1 166 ? 3.156 25.032 -18.230 1.00 19.25 159 PRO B O 1
ATOM 3608 N N . GLY B 1 167 ? 1.479 26.548 -18.117 1.00 18.80 160 GLY B N 1
ATOM 3609 C CA . GLY B 1 167 ? 0.584 25.805 -18.974 1.00 18.19 160 GLY B CA 1
ATOM 3610 C C . GLY B 1 167 ? -0.429 24.955 -18.223 1.00 17.70 160 GLY B C 1
ATOM 3611 O O . GLY B 1 167 ? -1.358 24.401 -18.822 1.00 16.63 160 GLY B O 1
ATOM 3612 N N . VAL B 1 168 ? -0.273 24.824 -16.906 1.00 17.18 161 VAL B N 1
ATOM 3613 C CA . VAL B 1 168 ? -1.244 24.035 -16.132 1.00 16.91 161 VAL B CA 1
ATOM 3614 C C . VAL B 1 168 ? -2.411 24.914 -15.714 1.00 17.77 161 VAL B C 1
ATOM 3615 O O . VAL B 1 168 ? -2.220 25.977 -15.100 1.00 19.55 161 VAL B O 1
ATOM 3619 N N . GLY B 1 169 ? -3.616 24.493 -16.077 1.00 17.97 162 GLY B N 1
ATOM 3620 C CA . GLY B 1 169 ? -4.811 25.281 -15.793 1.00 18.99 162 GLY B CA 1
ATOM 3621 C C . GLY B 1 169 ? -5.763 24.658 -14.797 1.00 18.31 162 GLY B C 1
ATOM 3622 O O . GLY B 1 169 ? -6.792 25.275 -14.446 1.00 21.02 162 GLY B O 1
ATOM 3623 N N . ALA B 1 170 ? -5.442 23.460 -14.323 1.00 17.12 163 ALA B N 1
ATOM 3624 C CA . ALA B 1 170 ? -6.364 22.741 -13.441 1.00 15.28 163 ALA B CA 1
ATOM 3625 C C . ALA B 1 170 ? -5.761 21.489 -12.845 1.00 13.78 163 ALA B C 1
ATOM 3626 O O . ALA B 1 170 ? -4.771 20.971 -13.384 1.00 13.57 163 ALA B O 1
ATOM 3628 N N . LEU B 1 171 ? -6.392 20.984 -11.773 1.00 13.46 164 LEU B N 1
ATOM 3629 C CA . LEU B 1 171 ? -6.064 19.691 -11.166 1.00 12.81 164 LEU B CA 1
ATOM 3630 C C . LEU B 1 171 ? -7.324 18.837 -11.053 1.00 11.74 164 LEU B C 1
ATOM 3631 O O . LEU B 1 171 ? -8.340 19.249 -10.488 1.00 11.96 164 LEU B O 1
ATOM 3650 N N . GLN B 1 173 ? -8.421 15.933 -9.034 1.00 11.72 166 GLN B N 1
ATOM 3651 C CA . GLN B 1 173 ? -7.985 15.381 -7.770 1.00 10.93 166 GLN B CA 1
ATOM 3652 C C . GLN B 1 173 ? -8.867 14.182 -7.406 1.00 10.40 166 GLN B C 1
ATOM 3653 O O . GLN B 1 173 ? -9.891 14.330 -6.755 1.00 10.60 166 GLN B O 1
ATOM 3659 N N . THR B 1 174 ? -8.456 12.996 -7.837 1.00 10.78 167 THR B N 1
ATOM 3660 C CA . THR B 1 174 ? -9.172 11.776 -7.470 1.00 10.59 167 THR B CA 1
ATOM 3661 C C . THR B 1 174 ? -8.516 11.212 -6.211 1.00 10.73 167 THR B C 1
ATOM 3662 O O . THR B 1 174 ? -7.679 10.294 -6.239 1.00 10.92 167 THR B O 1
ATOM 3666 N N . SER B 1 175 ? -8.874 11.854 -5.104 1.00 10.58 168 SER B N 1
ATOM 3667 C CA . SER B 1 175 ? -8.394 11.495 -3.778 1.00 10.52 168 SER B CA 1
ATOM 3668 C C . SER B 1 175 ? -9.493 11.796 -2.800 1.00 10.39 168 SER B C 1
ATOM 3669 O O . SER B 1 175 ? -10.204 12.792 -2.949 1.00 11.61 168 SER B O 1
ATOM 3672 N N . GLY B 1 176 ? -9.639 10.921 -1.811 1.00 10.69 169 GLY B N 1
ATOM 3673 C CA . GLY B 1 176 ? -10.609 11.142 -0.743 1.00 11.04 169 GLY B CA 1
ATOM 3674 C C . GLY B 1 176 ? -10.079 11.937 0.429 1.00 10.55 169 GLY B C 1
ATOM 3675 O O . GLY B 1 176 ? -10.742 12.031 1.451 1.00 10.86 169 GLY B O 1
ATOM 3676 N N . ASP B 1 177 ? -8.882 12.495 0.315 1.00 10.39 170 ASP B N 1
ATOM 3677 C CA . ASP B 1 177 ? -8.302 13.262 1.413 1.00 10.60 170 ASP B CA 1
ATOM 3678 C C . ASP B 1 177 ? -8.770 14.697 1.298 1.00 9.70 170 ASP B C 1
ATOM 3679 O O . ASP B 1 177 ? -8.198 15.503 0.545 1.00 10.87 170 ASP B O 1
ATOM 3684 N N . LEU B 1 178 ? -9.819 15.029 2.039 1.00 10.44 171 LEU B N 1
ATOM 3685 C CA . LEU B 1 178 ? -10.415 16.367 1.934 1.00 10.36 171 LEU B CA 1
ATOM 3686 C C . LEU B 1 178 ? -9.711 17.432 2.765 1.00 10.80 171 LEU B C 1
ATOM 3687 O O . LEU B 1 178 ? -10.007 18.626 2.614 1.00 11.67 171 LEU B O 1
ATOM 3692 N N . TYR B 1 179 ? -8.729 17.033 3.576 1.00 10.27 172 TYR B N 1
ATOM 3693 C CA . TYR B 1 179 ? -7.813 18.005 4.167 1.00 11.12 172 TYR B CA 1
ATOM 3694 C C . TYR B 1 179 ? -6.930 18.547 3.063 1.00 11.53 172 TYR B C 1
ATOM 3695 O O . TYR B 1 179 ? -6.827 19.749 2.871 1.00 12.17 172 TYR B O 1
ATOM 3704 N N . GLN B 1 180 ? -6.350 17.635 2.294 1.00 11.04 173 GLN B N 1
ATOM 3705 C CA . GLN B 1 180 ? -5.508 18.039 1.173 1.00 11.17 173 GLN B CA 1
ATOM 3706 C C . GLN B 1 180 ? -6.297 18.840 0.134 1.00 11.04 173 GLN B C 1
ATOM 3707 O O . GLN B 1 180 ? -5.757 19.793 -0.430 1.00 11.18 173 GLN B O 1
ATOM 3713 N N . MET B 1 181 ? -7.562 18.476 -0.110 1.00 10.71 174 MET B N 1
ATOM 3714 C CA . MET B 1 181 ? -8.406 19.265 -1.026 1.00 10.95 174 MET B CA 1
ATOM 3715 C C . MET B 1 181 ? -8.483 20.712 -0.556 1.00 12.21 174 MET B C 1
ATOM 3716 O O . MET B 1 181 ? -8.268 21.644 -1.347 1.00 12.87 174 MET B O 1
ATOM 3721 N N . GLU B 1 182 ? -8.761 20.918 0.732 1.00 12.46 175 GLU B N 1
ATOM 3722 C CA . GLU B 1 182 ? -8.765 22.256 1.314 1.00 13.17 175 GLU B CA 1
ATOM 3723 C C . GLU B 1 182 ? -7.406 22.955 1.235 1.00 13.59 175 GLU B C 1
ATOM 3724 O O . GLU B 1 182 ? -7.344 24.129 0.900 1.00 13.74 175 GLU B O 1
ATOM 3730 N N . GLN B 1 183 ? -6.318 22.221 1.474 1.00 13.36 176 GLN B N 1
ATOM 3731 C CA . GLN B 1 183 ? -4.964 22.806 1.414 1.00 13.38 176 GLN B CA 1
ATOM 3732 C C . GLN B 1 183 ? -4.637 23.313 0.017 1.00 13.60 176 GLN B C 1
ATOM 3733 O O . GLN B 1 183 ? -4.030 24.377 -0.151 1.00 14.66 176 GLN B O 1
ATOM 3739 N N . ILE B 1 184 ? -5.061 22.548 -0.975 1.00 13.00 177 ILE B N 1
ATOM 3740 C CA . ILE B 1 184 ? -4.833 22.895 -2.384 1.00 13.09 177 ILE B CA 1
ATOM 3741 C C . ILE B 1 184 ? -5.601 24.161 -2.720 1.00 13.50 177 ILE B C 1
ATOM 3742 O O . ILE B 1 184 ? -5.024 25.098 -3.255 1.00 13.66 177 ILE B O 1
ATOM 3747 N N . ARG B 1 185 ? -6.889 24.221 -2.394 1.00 13.26 178 ARG B N 1
ATOM 3748 C CA . ARG B 1 185 ? -7.665 25.473 -2.584 1.00 13.88 178 ARG B CA 1
ATOM 3749 C C . ARG B 1 185 ? -7.047 26.680 -1.898 1.00 14.83 178 ARG B C 1
ATOM 3750 O O . ARG B 1 185 ? -6.971 27.777 -2.470 1.00 14.65 178 ARG B O 1
ATOM 3758 N N . ARG B 1 186 ? -6.609 26.484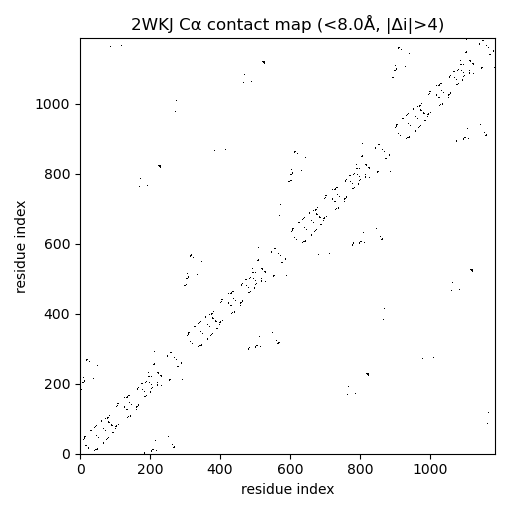 -0.656 1.00 14.97 179 ARG B N 1
ATOM 3759 C CA . ARG B 1 186 ? -6.030 27.555 0.119 1.00 15.26 179 ARG B CA 1
ATOM 3760 C C . ARG B 1 186 ? -4.769 28.112 -0.537 1.00 16.11 179 ARG B C 1
ATOM 3761 O O . ARG B 1 186 ? -4.555 29.325 -0.544 1.00 16.76 179 ARG B O 1
ATOM 3769 N N . GLU B 1 187 ? -3.938 27.233 -1.080 1.00 15.12 180 GLU B N 1
ATOM 3770 C CA . GLU B 1 187 ? -2.676 27.650 -1.670 1.00 16.37 180 GLU B CA 1
ATOM 3771 C C . GLU B 1 187 ? -2.914 28.289 -3.050 1.00 16.16 180 GLU B C 1
ATOM 3772 O O . GLU B 1 187 ? -2.167 29.162 -3.476 1.00 16.55 180 GLU B O 1
ATOM 3778 N N . HIS B 1 188 ? -3.958 27.836 -3.738 1.00 15.83 181 HIS B N 1
ATOM 3779 C CA . HIS B 1 188 ? -4.229 28.209 -5.133 1.00 16.67 181 HIS B CA 1
ATOM 3780 C C . HIS B 1 188 ? -5.658 28.683 -5.290 1.00 17.42 181 HIS B C 1
ATOM 3781 O O . HIS B 1 188 ? -6.518 27.959 -5.790 1.00 16.09 181 HIS B O 1
ATOM 3788 N N . PRO B 1 189 ? -5.923 29.932 -4.886 1.00 19.12 182 PRO B N 1
ATOM 3789 C CA . PRO B 1 189 ? -7.306 30.380 -4.832 1.00 20.26 182 PRO B CA 1
ATOM 3790 C C . PRO B 1 189 ? -8.003 30.401 -6.191 1.00 20.80 182 PRO B C 1
ATOM 3791 O O . PRO B 1 189 ? -9.248 30.305 -6.249 1.00 21.26 182 PRO B O 1
ATOM 3795 N N . ASP B 1 190 ? -7.219 30.501 -7.265 1.00 20.36 183 ASP B N 1
ATOM 3796 C CA . ASP B 1 190 ? -7.770 30.621 -8.619 1.00 21.00 183 ASP B CA 1
ATOM 3797 C C . ASP B 1 190 ? -7.755 29.302 -9.384 1.00 20.49 183 ASP B C 1
ATOM 3798 O O . ASP B 1 190 ? -8.279 29.236 -10.496 1.00 21.18 183 ASP B O 1
ATOM 3803 N N . LEU B 1 191 ? -7.179 28.254 -8.811 1.00 18.41 184 LEU B N 1
ATOM 3804 C CA . LEU B 1 191 ? -7.004 27.012 -9.548 1.00 16.95 184 LEU B CA 1
ATOM 3805 C C . LEU B 1 191 ? -8.338 26.318 -9.767 1.00 16.25 184 LEU B C 1
ATOM 3806 O O . LEU B 1 191 ? -9.141 26.176 -8.847 1.00 17.45 184 LEU B O 1
ATOM 3811 N N . VAL B 1 192 ? -8.549 25.821 -10.974 1.00 15.61 185 VAL B N 1
ATOM 3812 C CA . VAL B 1 192 ? -9.676 24.943 -11.248 1.00 14.94 185 VAL B CA 1
ATOM 3813 C C . VAL B 1 192 ? -9.364 23.597 -10.596 1.00 13.67 185 VAL B C 1
ATOM 3814 O O . VAL B 1 192 ? -8.352 22.982 -10.901 1.00 13.38 185 VAL B O 1
ATOM 3818 N N . LEU B 1 193 ? -10.258 23.142 -9.728 1.00 13.01 186 LEU B N 1
ATOM 3819 C CA . LEU B 1 193 ? -10.002 21.964 -8.901 1.00 12.19 186 LEU B CA 1
ATOM 3820 C C . LEU B 1 193 ? -11.181 21.011 -8.983 1.00 11.99 186 LEU B C 1
ATOM 3821 O O . LEU B 1 193 ? -12.244 21.228 -8.394 1.00 12.51 186 LEU B O 1
ATOM 3826 N N . TYR B 1 194 ? -10.992 19.948 -9.749 1.00 12.01 187 TYR B N 1
ATOM 3827 C CA . TYR B 1 194 ? -12.049 18.952 -9.921 1.00 11.57 187 TYR B CA 1
ATOM 3828 C C . TYR B 1 194 ? -12.020 17.834 -8.893 1.00 11.37 187 TYR B C 1
ATOM 3829 O O . TYR B 1 194 ? -11.017 17.150 -8.727 1.00 11.51 187 TYR B O 1
ATOM 3838 N N . ASN B 1 195 ? -13.150 17.620 -8.237 1.00 11.00 188 ASN B N 1
ATOM 3839 C CA . ASN B 1 195 ? -13.332 16.507 -7.338 1.00 11.08 188 ASN B CA 1
ATOM 3840 C C . ASN B 1 195 ? -13.454 15.239 -8.208 1.00 10.50 188 ASN B C 1
ATOM 3841 O O . ASN B 1 195 ? -14.282 15.191 -9.124 1.00 11.68 188 ASN B O 1
ATOM 3846 N N . GLY B 1 196 ? -12.675 14.201 -7.914 1.00 10.89 189 GLY B N 1
ATOM 3847 C CA . GLY B 1 196 ? -12.644 13.010 -8.732 1.00 10.50 189 GLY B CA 1
ATOM 3848 C C . GLY B 1 196 ? -13.413 11.799 -8.228 1.00 11.31 189 GLY B C 1
ATOM 3849 O O . GLY B 1 196 ? -13.761 10.897 -9.022 1.00 12.47 189 GLY B O 1
ATOM 3850 N N . TYR B 1 197 ? -13.708 11.745 -6.921 1.00 10.49 190 TYR B N 1
ATOM 3851 C CA . TYR B 1 197 ? -14.491 10.618 -6.392 1.00 10.20 190 TYR B CA 1
ATOM 3852 C C . TYR B 1 197 ? -15.941 11.047 -6.210 1.00 9.77 190 TYR B C 1
ATOM 3853 O O . TYR B 1 197 ? -16.287 11.844 -5.337 1.00 10.12 190 TYR B O 1
ATOM 3862 N N . ASP B 1 198 ? -16.805 10.482 -7.041 1.00 11.01 191 ASP B N 1
ATOM 3863 C CA . ASP B 1 198 ? -18.179 10.909 -7.135 1.00 11.17 191 ASP B CA 1
ATOM 3864 C C . ASP B 1 198 ? -18.923 10.783 -5.811 1.00 11.33 191 ASP B C 1
ATOM 3865 O O . ASP B 1 198 ? -19.826 11.594 -5.508 1.00 11.37 191 ASP B O 1
ATOM 3870 N N . ASN B 1 199 ? -18.556 9.758 -5.041 1.00 10.33 192 ASN B N 1
ATOM 3871 C CA . ASN B 1 199 ? -19.265 9.430 -3.805 1.00 10.55 192 ASN B CA 1
ATOM 3872 C C . ASN B 1 199 ? -18.941 10.346 -2.624 1.00 9.85 192 ASN B C 1
ATOM 3873 O O . ASN B 1 199 ? -19.483 10.164 -1.537 1.00 10.00 192 ASN B O 1
ATOM 3878 N N . ILE B 1 200 ? -18.125 11.378 -2.867 1.00 9.36 193 ILE B N 1
ATOM 3879 C CA . ILE B 1 200 ? -17.865 12.418 -1.861 1.00 10.17 193 ILE B CA 1
ATOM 3880 C C . ILE B 1 200 ? -17.984 13.813 -2.471 1.00 10.44 193 ILE B C 1
ATOM 3881 O O . ILE B 1 200 ? -17.573 14.796 -1.870 1.00 11.12 193 ILE B O 1
ATOM 3886 N N . PHE B 1 201 ? -18.604 13.915 -3.649 1.00 10.71 194 PHE B N 1
ATOM 3887 C CA . PHE B 1 201 ? -18.701 15.175 -4.396 1.00 11.05 194 PHE B CA 1
ATOM 3888 C C . PHE B 1 201 ? -19.139 16.378 -3.558 1.00 11.05 194 PHE B C 1
ATOM 3889 O O . PHE B 1 201 ? -18.473 17.410 -3.548 1.00 10.55 194 PHE B O 1
ATOM 3897 N N . ALA B 1 202 ? -20.243 16.272 -2.835 1.00 11.82 195 ALA B N 1
ATOM 3898 C CA . ALA B 1 202 ? -20.713 17.420 -2.034 1.00 11.63 195 ALA B CA 1
ATOM 3899 C C . ALA B 1 202 ? -19.665 17.872 -1.003 1.00 11.60 195 ALA B C 1
ATOM 3900 O O . ALA B 1 202 ? -19.397 19.073 -0.817 1.00 13.44 195 ALA B O 1
ATOM 3902 N N . SER B 1 203 ? -19.090 16.900 -0.300 1.00 11.17 196 SER B N 1
ATOM 3903 C CA . SER B 1 203 ? -18.048 17.183 0.695 1.00 11.24 196 SER B CA 1
ATOM 3904 C C . SER B 1 203 ? -16.774 17.723 0.035 1.00 11.24 196 SER B C 1
ATOM 3905 O O . SER B 1 203 ? -16.050 18.578 0.572 1.00 12.08 196 SER B O 1
ATOM 3908 N N . GLY B 1 204 ? -16.483 17.231 -1.155 1.00 11.42 197 GLY B N 1
ATOM 3909 C CA . GLY B 1 204 ? -15.331 17.756 -1.887 1.00 11.65 197 GLY B CA 1
ATOM 3910 C C . GLY B 1 204 ? -15.488 19.209 -2.289 1.00 12.16 197 GLY B C 1
ATOM 3911 O O . GLY B 1 204 ? -14.558 20.008 -2.129 1.00 10.85 197 GLY B O 1
ATOM 3912 N N . LEU B 1 205 ? -16.663 19.577 -2.780 1.00 12.56 198 LEU B N 1
ATOM 3913 C CA . LEU B 1 205 ? -16.944 20.975 -3.084 1.00 13.28 198 LEU B CA 1
ATOM 3914 C C . LEU B 1 205 ? -16.831 21.815 -1.798 1.00 13.51 198 LEU B C 1
ATOM 3915 O O . LEU B 1 205 ? -16.215 22.890 -1.791 1.00 13.80 198 LEU B O 1
ATOM 3920 N N . LEU B 1 206 ? -17.416 21.324 -0.702 1.00 12.01 199 LEU B N 1
ATOM 3921 C CA . LEU B 1 206 ? -17.358 22.101 0.535 1.00 12.97 199 LEU B CA 1
ATOM 3922 C C . LEU B 1 206 ? -15.910 22.341 0.984 1.00 12.58 199 LEU B C 1
ATOM 3923 O O . LEU B 1 206 ? -15.581 23.390 1.506 1.00 13.60 199 LEU B O 1
ATOM 3928 N N . ALA B 1 207 ? -15.029 21.369 0.770 1.00 12.52 200 ALA B N 1
ATOM 3929 C CA . ALA B 1 207 ? -13.610 21.490 1.124 1.00 12.55 200 ALA B CA 1
ATOM 3930 C C . ALA B 1 207 ? -12.845 22.426 0.197 1.00 12.86 200 ALA B C 1
ATOM 3931 O O . ALA B 1 207 ? -11.757 22.896 0.557 1.00 13.11 200 ALA B O 1
ATOM 3933 N N . GLY B 1 208 ? -13.375 22.690 -0.997 1.00 12.94 201 GLY B N 1
ATOM 3934 C CA . GLY B 1 208 ? -12.752 23.652 -1.886 1.00 13.23 201 GLY B CA 1
ATOM 3935 C C . GLY B 1 208 ? -12.715 23.285 -3.381 1.00 12.73 201 GLY B C 1
ATOM 3936 O O . GLY B 1 208 ? -12.339 24.110 -4.173 1.00 12.75 201 GLY B O 1
ATOM 3937 N N . ALA B 1 209 ? -13.089 22.076 -3.773 1.00 12.38 202 ALA B N 1
ATOM 3938 C CA . ALA B 1 209 ? -13.244 21.775 -5.209 1.00 12.42 202 ALA B CA 1
ATOM 3939 C C . ALA B 1 209 ? -14.286 22.741 -5.772 1.00 13.52 202 ALA B C 1
ATOM 3940 O O . ALA B 1 209 ? -15.191 23.177 -5.068 1.00 14.22 202 ALA B O 1
ATOM 3942 N N . ASP B 1 210 ? -14.132 23.123 -7.039 1.00 13.99 203 ASP B N 1
ATOM 3943 C CA . ASP B 1 210 ? -15.114 24.009 -7.674 1.00 14.35 203 ASP B CA 1
ATOM 3944 C C . ASP B 1 210 ? -15.787 23.366 -8.876 1.00 14.76 203 ASP B C 1
ATOM 3945 O O . ASP B 1 210 ? -16.388 24.024 -9.717 1.00 15.87 203 ASP B O 1
ATOM 3950 N N . GLY B 1 211 ? -15.664 22.054 -8.923 1.00 13.84 204 GLY B N 1
ATOM 3951 C CA . GLY B 1 211 ? -16.311 21.235 -9.920 1.00 12.95 204 GLY B CA 1
ATOM 3952 C C . GLY B 1 211 ? -15.904 19.782 -9.750 1.00 12.69 204 GLY B C 1
ATOM 3953 O O . GLY B 1 211 ? -15.393 19.370 -8.705 1.00 11.53 204 GLY B O 1
ATOM 3954 N N . GLY B 1 212 ? -16.122 18.987 -10.783 1.00 12.83 205 GLY B N 1
ATOM 3955 C CA . GLY B 1 212 ? -15.833 17.571 -10.698 1.00 12.37 205 GLY B CA 1
ATOM 3956 C C . GLY B 1 212 ? -15.706 16.944 -12.063 1.00 12.51 205 GLY B C 1
ATOM 3957 O O . GLY B 1 212 ? -16.218 17.479 -13.062 1.00 12.10 205 GLY B O 1
ATOM 3958 N N . ILE B 1 213 ? -14.994 15.832 -12.095 1.00 11.76 206 ILE B N 1
ATOM 3959 C CA . ILE B 1 213 ? -14.945 14.955 -13.246 1.00 11.69 206 ILE B CA 1
ATOM 3960 C C . ILE B 1 213 ? -15.218 13.565 -12.741 1.00 11.76 206 ILE B C 1
ATOM 3961 O O . ILE B 1 213 ? -14.535 13.081 -11.831 1.00 11.68 206 ILE B O 1
ATOM 3966 N N . GLY B 1 214 ? -16.214 12.891 -13.318 1.00 11.09 207 GLY B N 1
ATOM 3967 C CA . GLY B 1 214 ? -16.598 11.595 -12.760 1.00 10.55 207 GLY B CA 1
ATOM 3968 C C . GLY B 1 214 ? -17.279 10.666 -13.733 1.00 9.47 207 GLY B C 1
ATOM 3969 O O . GLY B 1 214 ? -17.936 11.104 -14.687 1.00 11.34 207 GLY B O 1
ATOM 3970 N N . SER B 1 215 ? -17.141 9.372 -13.462 1.00 10.56 208 SER B N 1
ATOM 3971 C CA . SER B 1 215 ? -17.747 8.343 -14.288 1.00 10.74 208 SER B CA 1
ATOM 3972 C C . SER B 1 215 ? -19.267 8.332 -14.209 1.00 11.08 208 SER B C 1
ATOM 3973 O O . SER B 1 215 ? -19.946 8.113 -15.223 1.00 11.07 208 SER B O 1
ATOM 3976 N N . THR B 1 216 ? -19.822 8.534 -13.019 1.00 10.93 209 THR B N 1
ATOM 3977 C CA . THR B 1 216 ? -21.253 8.316 -12.884 1.00 11.37 209 THR B CA 1
ATOM 3978 C C . THR B 1 216 ? -22.062 9.476 -13.458 1.00 11.94 209 THR B C 1
ATOM 3979 O O . THR B 1 216 ? -23.280 9.388 -13.579 1.00 12.61 209 THR B O 1
ATOM 3983 N N . TYR B 1 217 ? -21.385 10.562 -13.846 1.00 12.05 210 TYR B N 1
ATOM 3984 C CA . TYR B 1 217 ? -22.055 11.694 -14.443 1.00 12.63 210 TYR B CA 1
ATOM 3985 C C . TYR B 1 217 ? -22.697 11.292 -15.797 1.00 13.06 210 TYR B C 1
ATOM 3986 O O . TYR B 1 217 ? -23.609 11.954 -16.265 1.00 14.32 210 TYR B O 1
ATOM 3995 N N . ASN B 1 218 ? -22.213 10.205 -16.418 1.00 12.59 211 ASN B N 1
ATOM 3996 C CA . ASN B 1 218 ? -22.808 9.723 -17.684 1.00 13.64 211 ASN B CA 1
ATOM 3997 C C . ASN B 1 218 ? -24.280 9.360 -17.542 1.00 14.17 211 ASN B C 1
ATOM 3998 O O . ASN B 1 218 ? -25.021 9.453 -18.514 1.00 15.15 211 ASN B O 1
ATOM 4003 N N . ILE B 1 219 ? -24.694 8.938 -16.346 1.00 13.92 212 ILE B N 1
ATOM 4004 C CA . ILE B 1 219 ? -26.077 8.491 -16.150 1.00 14.08 212 ILE B CA 1
ATOM 4005 C C . ILE B 1 219 ? -26.915 9.391 -15.258 1.00 14.62 212 ILE B C 1
ATOM 4006 O O . ILE B 1 219 ? -28.129 9.268 -15.284 1.00 14.83 212 ILE B O 1
ATOM 4011 N N . MET B 1 220 ? -26.279 10.280 -14.496 1.00 14.36 213 MET B N 1
ATOM 4012 C CA . MET B 1 220 ? -27.027 11.168 -13.588 1.00 15.63 213 MET B CA 1
ATOM 4013 C C . MET B 1 220 ? -26.298 12.472 -13.308 1.00 16.28 213 MET B C 1
ATOM 4014 O O . MET B 1 220 ? -26.276 12.989 -12.180 1.00 16.25 213 MET B O 1
ATOM 4019 N N . GLY B 1 221 ? -25.696 13.017 -14.349 1.00 17.80 214 GLY B N 1
ATOM 4020 C CA . GLY B 1 221 ? -24.940 14.244 -14.211 1.00 18.02 214 GLY B CA 1
ATOM 4021 C C . GLY B 1 221 ? -25.756 15.407 -13.685 1.00 18.30 214 GLY B C 1
ATOM 4022 O O . GLY B 1 221 ? -25.218 16.251 -12.968 1.00 19.57 214 GLY B O 1
ATOM 4023 N N . TRP B 1 222 ? -27.050 15.441 -13.998 1.00 18.24 215 TRP B N 1
ATOM 4024 C CA . TRP B 1 222 ? -27.923 16.499 -13.494 1.00 19.46 215 TRP B CA 1
ATOM 4025 C C . TRP B 1 222 ? -27.915 16.531 -11.975 1.00 18.03 215 TRP B C 1
ATOM 4026 O O . TRP B 1 222 ? -28.092 17.585 -11.362 1.00 19.34 215 TRP B O 1
ATOM 4037 N N . ARG B 1 223 ? -27.728 15.372 -11.362 1.00 17.35 216 ARG B N 1
ATOM 4038 C CA . ARG B 1 223 ? -27.710 15.309 -9.901 1.00 16.72 216 ARG B CA 1
ATOM 4039 C C . ARG B 1 223 ? -26.533 16.082 -9.349 1.00 16.18 216 ARG B C 1
ATOM 4040 O O . ARG B 1 223 ? -26.652 16.769 -8.331 1.00 16.08 216 ARG B O 1
ATOM 4048 N N . TYR B 1 224 ? -25.384 15.939 -9.999 1.00 15.25 217 TYR B N 1
ATOM 4049 C CA . TYR B 1 224 ? -24.186 16.655 -9.593 1.00 15.31 217 TYR B CA 1
ATOM 4050 C C . TYR B 1 224 ? -24.296 18.152 -9.841 1.00 16.39 217 TYR B C 1
ATOM 4051 O O . TYR B 1 224 ? -23.900 18.934 -8.972 1.00 16.59 217 TYR B O 1
ATOM 4060 N N . GLN B 1 225 ? -24.858 18.550 -10.984 1.00 17.38 218 GLN B N 1
ATOM 4061 C CA . GLN B 1 225 ? -25.173 19.956 -11.199 1.00 17.83 218 GLN B CA 1
ATOM 4062 C C . GLN B 1 225 ? -26.151 20.457 -10.138 1.00 17.94 218 GLN B C 1
ATOM 4063 O O . GLN B 1 225 ? -26.083 21.605 -9.701 1.00 18.55 218 GLN B O 1
ATOM 4069 N N . GLY B 1 226 ? -27.073 19.598 -9.720 1.00 17.55 219 GLY B N 1
ATOM 4070 C CA . GLY B 1 226 ? -28.008 19.944 -8.640 1.00 18.07 219 GLY B CA 1
ATOM 4071 C C . GLY B 1 226 ? -27.310 20.238 -7.323 1.00 18.03 219 GLY B C 1
ATOM 4072 O O . GLY B 1 226 ? -27.714 21.128 -6.580 1.00 19.59 219 GLY B O 1
ATOM 4073 N N . ILE B 1 227 ? -26.256 19.481 -7.023 1.00 17.07 220 ILE B N 1
ATOM 4074 C CA . ILE B 1 227 ? -25.499 19.681 -5.798 1.00 16.77 220 ILE B CA 1
ATOM 4075 C C . ILE B 1 227 ? -24.721 20.995 -5.829 1.00 17.52 220 ILE B C 1
ATOM 4076 O O . ILE B 1 227 ? -24.708 21.749 -4.842 1.00 17.85 220 ILE B O 1
ATOM 4081 N N . VAL B 1 228 ? -24.098 21.301 -6.961 1.00 17.90 221 VAL B N 1
ATOM 4082 C CA . VAL B 1 228 ? -23.414 22.578 -7.129 1.00 18.44 221 VAL B CA 1
ATOM 4083 C C . VAL B 1 228 ? -24.359 23.751 -6.882 1.00 19.44 221 VAL B C 1
ATOM 4084 O O . VAL B 1 228 ? -24.025 24.679 -6.161 1.00 19.32 221 VAL B O 1
ATOM 4088 N N . LYS B 1 229 ? -25.537 23.692 -7.485 1.00 19.83 222 LYS B N 1
ATOM 4089 C CA . LYS B 1 229 ? -26.539 24.740 -7.330 1.00 21.55 222 LYS B CA 1
ATOM 4090 C C . LYS B 1 229 ? -27.018 24.848 -5.881 1.00 21.39 222 LYS B C 1
ATOM 4091 O O . LYS B 1 229 ? -27.149 25.946 -5.337 1.00 22.75 222 LYS B O 1
ATOM 4097 N N . ALA B 1 230 ? -27.306 23.711 -5.256 1.00 20.42 223 ALA B N 1
ATOM 4098 C CA . ALA B 1 230 ? -27.778 23.712 -3.873 1.00 21.19 223 ALA B CA 1
ATOM 4099 C C . ALA B 1 230 ? -26.772 24.339 -2.917 1.00 21.10 223 ALA B C 1
ATOM 4100 O O . ALA B 1 230 ? -27.126 25.202 -2.108 1.00 22.12 223 ALA B O 1
ATOM 4102 N N . LEU B 1 231 ? -25.517 23.903 -2.981 1.00 24.29 224 LEU B N 1
ATOM 4103 C CA . LEU B 1 231 ? -24.497 24.499 -2.134 1.00 24.82 224 LEU B CA 1
ATOM 4104 C C . LEU B 1 231 ? -24.339 25.997 -2.403 1.00 26.93 224 LEU B C 1
ATOM 4105 O O . LEU B 1 231 ? -24.159 26.799 -1.479 1.00 27.23 224 LEU B O 1
ATOM 4110 N N . LYS B 1 232 ? -24.432 26.394 -3.666 1.00 28.55 225 LYS B N 1
ATOM 4111 C CA . LYS B 1 232 ? -24.271 27.802 -4.013 1.00 31.32 225 LYS B CA 1
ATOM 4112 C C . LYS B 1 232 ? -25.349 28.646 -3.333 1.00 32.82 225 LYS B C 1
ATOM 4113 O O . LYS B 1 232 ? -25.099 29.788 -2.931 1.00 34.50 225 LYS B O 1
ATOM 4119 N N . GLU B 1 233 ? -26.545 28.077 -3.202 1.00 32.86 226 GLU B N 1
ATOM 4120 C CA . GLU B 1 233 ? -27.689 28.790 -2.626 1.00 35.01 226 GLU B CA 1
ATOM 4121 C C . GLU B 1 233 ? -27.749 28.712 -1.109 1.00 34.87 226 GLU B C 1
ATOM 4122 O O . GLU B 1 233 ? -28.551 29.406 -0.487 1.00 36.28 226 GLU B O 1
ATOM 4128 N N . GLY B 1 234 ? -26.914 27.870 -0.515 1.00 33.35 227 GLY B N 1
ATOM 4129 C CA . GLY B 1 234 ? -26.978 27.609 0.920 1.00 33.31 227 GLY B CA 1
ATOM 4130 C C . GLY B 1 234 ? -28.031 26.571 1.276 1.00 32.75 227 GLY B C 1
ATOM 4131 O O . GLY B 1 234 ? -28.487 26.513 2.420 1.00 34.18 227 GLY B O 1
ATOM 4132 N N . ASP B 1 235 ? -28.448 25.763 0.302 1.00 31.13 228 ASP B N 1
ATOM 4133 C CA . ASP B 1 235 ? -29.443 24.721 0.563 1.00 30.20 228 ASP B CA 1
ATOM 4134 C C . ASP B 1 235 ? -28.768 23.382 0.861 1.00 28.32 228 ASP B C 1
ATOM 4135 O O . ASP B 1 235 ? -28.718 22.483 0.024 1.00 26.93 228 ASP B O 1
ATOM 4140 N N . ILE B 1 236 ? -28.264 23.266 2.080 1.00 28.29 229 ILE B N 1
ATOM 4141 C CA . ILE B 1 236 ? -27.502 22.108 2.513 1.00 27.36 229 ILE B CA 1
ATOM 4142 C C . ILE B 1 236 ? -28.319 20.817 2.446 1.00 26.33 229 ILE B C 1
ATOM 4143 O O . ILE B 1 236 ? -27.786 19.757 2.134 1.00 25.17 229 ILE B O 1
ATOM 4148 N N . GLN B 1 237 ? -29.610 20.907 2.753 1.00 27.30 230 GLN B N 1
ATOM 4149 C CA . GLN B 1 237 ? -30.468 19.714 2.811 1.00 27.00 230 GLN B CA 1
ATOM 4150 C C . GLN B 1 237 ? -30.583 19.060 1.449 1.00 25.15 230 GLN B C 1
ATOM 4151 O O . GLN B 1 237 ? -30.478 17.838 1.318 1.00 24.47 230 GLN B O 1
ATOM 4157 N N . THR B 1 238 ? -30.828 19.876 0.433 1.00 24.48 231 THR B N 1
ATOM 4158 C CA . THR B 1 238 ? -30.988 19.354 -0.908 1.00 23.53 231 THR B CA 1
ATOM 4159 C C . THR B 1 238 ? -29.667 18.757 -1.369 1.00 21.30 231 THR B C 1
ATOM 4160 O O . THR B 1 238 ? -29.639 17.700 -1.989 1.00 20.25 231 THR B O 1
ATOM 4164 N N . ALA B 1 239 ? -28.567 19.430 -1.055 1.00 20.84 232 ALA B N 1
ATOM 4165 C CA . ALA B 1 239 ? -27.246 18.920 -1.458 1.00 19.25 232 ALA B CA 1
ATOM 4166 C C . ALA B 1 239 ? -26.977 17.549 -0.851 1.00 18.19 232 ALA B C 1
ATOM 4167 O O . ALA B 1 239 ? -26.506 16.637 -1.539 1.00 16.57 232 ALA B O 1
ATOM 4169 N N . GLN B 1 240 ? -27.267 17.403 0.437 1.00 17.54 233 GLN B N 1
ATOM 4170 C CA . GLN B 1 240 ? -27.099 16.117 1.115 1.00 17.50 233 GLN B CA 1
ATOM 4171 C C . GLN B 1 240 ? -27.995 15.046 0.538 1.00 16.88 233 GLN B C 1
ATOM 4172 O O . GLN B 1 240 ? -27.568 13.903 0.330 1.00 16.10 233 GLN B O 1
ATOM 4178 N N . LYS B 1 241 ? -29.244 15.404 0.291 1.00 18.34 234 LYS B N 1
ATOM 4179 C CA . LYS B 1 241 ? -30.191 14.440 -0.242 1.00 18.41 234 LYS B CA 1
ATOM 4180 C C . LYS B 1 241 ? -29.753 13.967 -1.615 1.00 17.01 234 LYS B C 1
ATOM 4181 O O . LYS B 1 241 ? -29.816 12.785 -1.906 1.00 16.10 234 LYS B O 1
ATOM 4187 N N . LEU B 1 242 ? -29.299 14.886 -2.457 1.00 16.16 235 LEU B N 1
ATOM 4188 C CA . LEU B 1 242 ? -28.773 14.491 -3.766 1.00 15.86 235 LEU B CA 1
ATOM 4189 C C . LEU B 1 242 ? -27.543 13.579 -3.635 1.00 13.88 235 LEU B C 1
ATOM 4190 O O . LEU B 1 242 ? -27.423 12.582 -4.358 1.00 13.52 235 LEU B O 1
ATOM 4195 N N . GLN B 1 243 ? -26.615 13.897 -2.729 1.00 13.74 236 GLN B N 1
ATOM 4196 C CA . GLN B 1 243 ? -25.428 13.066 -2.571 1.00 12.30 236 GLN B CA 1
ATOM 4197 C C . GLN B 1 243 ? -25.805 11.680 -2.099 1.00 12.49 236 GLN B C 1
ATOM 4198 O O . GLN B 1 243 ? -25.222 10.701 -2.535 1.00 12.40 236 GLN B O 1
ATOM 4204 N N . THR B 1 244 ? -26.777 11.599 -1.198 1.00 12.94 237 THR B N 1
ATOM 4205 C CA . THR B 1 244 ? -27.264 10.323 -0.732 1.00 12.92 237 THR B CA 1
ATOM 4206 C C . THR B 1 244 ? -27.801 9.475 -1.904 1.00 13.26 237 THR B C 1
ATOM 4207 O O . THR B 1 244 ? -27.532 8.262 -2.010 1.00 12.90 237 THR B O 1
ATOM 4211 N N . GLU B 1 245 ? -28.601 10.102 -2.762 1.00 13.19 238 GLU B N 1
ATOM 4212 C CA . GLU B 1 245 ? -29.136 9.375 -3.917 1.00 13.94 238 GLU B CA 1
ATOM 4213 C C . GLU B 1 245 ? -28.011 8.926 -4.829 1.00 12.92 238 GLU B C 1
ATOM 4214 O O . GLU B 1 245 ? -28.014 7.809 -5.333 1.00 13.72 238 GLU B O 1
ATOM 4220 N N . CYS B 1 246 ? -27.026 9.780 -5.048 1.00 12.76 239 CYS B N 1
ATOM 4221 C CA . CYS B 1 246 ? -25.877 9.359 -5.844 1.00 11.67 239 CYS B CA 1
ATOM 4222 C C . CYS B 1 246 ? -25.187 8.151 -5.219 1.00 11.13 239 CYS B C 1
ATOM 4223 O O . CYS B 1 246 ? -24.759 7.211 -5.918 1.00 10.61 239 CYS B O 1
ATOM 4226 N N . ASN B 1 247 ? -25.048 8.178 -3.896 1.00 9.89 240 ASN B N 1
ATOM 4227 C CA . ASN B 1 247 ? -24.338 7.108 -3.239 1.00 9.74 240 ASN B CA 1
ATOM 4228 C C . ASN B 1 247 ? -25.102 5.785 -3.236 1.00 10.76 240 ASN B C 1
ATOM 4229 O O . ASN B 1 247 ? -24.478 4.728 -3.292 1.00 10.13 240 ASN B O 1
ATOM 4234 N N . LYS B 1 248 ? -26.435 5.831 -3.180 1.00 11.10 241 LYS B N 1
ATOM 4235 C CA . LYS B 1 248 ? -27.220 4.611 -3.330 1.00 11.98 241 LYS B CA 1
ATOM 4236 C C . LYS B 1 248 ? -26.887 3.944 -4.669 1.00 12.16 241 LYS B C 1
ATOM 4237 O O . LYS B 1 248 ? -26.751 2.719 -4.767 1.00 13.28 241 LYS B O 1
ATOM 4243 N N . VAL B 1 249 ? -26.766 4.762 -5.708 1.00 11.30 242 VAL B N 1
ATOM 4244 C CA . VAL B 1 249 ? -26.427 4.258 -7.041 1.00 12.44 242 VAL B CA 1
ATOM 4245 C C . VAL B 1 249 ? -24.992 3.733 -7.059 1.00 11.10 242 VAL B C 1
ATOM 4246 O O . VAL B 1 249 ? -24.714 2.653 -7.587 1.00 12.06 242 VAL B O 1
ATOM 4250 N N . ILE B 1 250 ? -24.069 4.508 -6.494 1.00 11.18 243 ILE B N 1
ATOM 4251 C CA . ILE B 1 250 ? -22.671 4.098 -6.487 1.00 9.89 243 ILE B CA 1
ATOM 4252 C C . ILE B 1 250 ? -22.463 2.782 -5.710 1.00 10.57 243 ILE B C 1
ATOM 4253 O O . ILE B 1 250 ? -21.685 1.935 -6.139 1.00 11.12 243 ILE B O 1
ATOM 4258 N N . ASP B 1 251 ? -23.181 2.577 -4.606 1.00 11.11 244 ASP B N 1
ATOM 4259 C CA . ASP B 1 251 ? -23.107 1.273 -3.923 1.00 10.79 244 ASP B CA 1
ATOM 4260 C C . ASP B 1 251 ? -23.377 0.125 -4.907 1.00 11.26 244 ASP B C 1
ATOM 4261 O O . ASP B 1 251 ? -22.693 -0.895 -4.892 1.00 11.63 244 ASP B O 1
ATOM 4266 N N . LEU B 1 252 ? -24.439 0.270 -5.690 1.00 10.29 245 LEU B N 1
ATOM 4267 C CA . LEU B 1 252 ? -24.849 -0.749 -6.644 1.00 10.59 245 LEU B CA 1
ATOM 4268 C C . LEU B 1 252 ? -23.771 -0.935 -7.718 1.00 11.48 245 LEU B C 1
ATOM 4269 O O . LEU B 1 252 ? -23.384 -2.059 -8.014 1.00 11.94 245 LEU B O 1
ATOM 4274 N N . LEU B 1 253 ? -23.276 0.178 -8.248 1.00 11.07 246 LEU B N 1
ATOM 4275 C CA . LEU B 1 253 ? -22.251 0.131 -9.312 1.00 11.71 246 LEU B CA 1
ATOM 4276 C C . LEU B 1 253 ? -20.970 -0.530 -8.810 1.00 11.82 246 LEU B C 1
ATOM 4277 O O . LEU B 1 253 ? -20.287 -1.204 -9.566 1.00 12.14 246 LEU B O 1
ATOM 4282 N N . ILE B 1 254 ? -20.621 -0.327 -7.545 1.00 12.47 247 ILE B N 1
ATOM 4283 C CA . ILE B 1 254 ? -19.434 -0.974 -7.011 1.00 12.59 247 ILE B CA 1
ATOM 4284 C C . ILE B 1 254 ? -19.656 -2.493 -6.916 1.00 13.00 247 ILE B C 1
ATOM 4285 O O . ILE B 1 254 ? -18.758 -3.279 -7.171 1.00 13.03 247 ILE B O 1
ATOM 4290 N N . LYS B 1 255 ? -20.866 -2.893 -6.556 1.00 13.83 248 LYS B N 1
ATOM 4291 C CA . LYS B 1 255 ? -21.230 -4.294 -6.562 1.00 13.65 248 LYS B CA 1
ATOM 4292 C C . LYS B 1 255 ? -21.113 -4.911 -7.947 1.00 13.31 248 LYS B C 1
ATOM 4293 O O . LYS B 1 255 ? -20.582 -5.997 -8.107 1.00 13.30 248 LYS B O 1
ATOM 4299 N N . THR B 1 256 ? -21.604 -4.189 -8.950 1.00 12.31 249 THR B N 1
ATOM 4300 C CA . THR B 1 256 ? -21.685 -4.757 -10.291 1.00 12.02 249 THR B CA 1
ATOM 4301 C C . THR B 1 256 ? -20.396 -4.624 -11.078 1.00 11.52 249 THR B C 1
ATOM 4302 O O . THR B 1 256 ? -20.187 -5.331 -12.070 1.00 11.87 249 THR B O 1
ATOM 4306 N N . GLY B 1 257 ? -19.549 -3.703 -10.641 1.00 11.13 250 GLY B N 1
ATOM 4307 C CA . GLY B 1 257 ? -18.433 -3.218 -11.445 1.00 10.53 250 GLY B CA 1
ATOM 4308 C C . GLY B 1 257 ? -18.880 -1.912 -12.081 1.00 11.05 250 GLY B C 1
ATOM 4309 O O . GLY B 1 257 ? -19.928 -1.856 -12.704 1.00 10.14 250 GLY B O 1
ATOM 4310 N N . VAL B 1 258 ? -18.124 -0.837 -11.850 1.00 10.47 251 VAL B N 1
ATOM 4311 C CA . VAL B 1 258 ? -18.607 0.499 -12.130 1.00 10.93 251 VAL B CA 1
ATOM 4312 C C . VAL B 1 258 ? -18.736 0.798 -13.631 1.00 10.45 251 VAL B C 1
ATOM 4313 O O . VAL B 1 258 ? -19.801 1.170 -14.090 1.00 10.68 251 VAL B O 1
ATOM 4317 N N . PHE B 1 259 ? -17.662 0.656 -14.396 1.00 10.29 252 PHE B N 1
ATOM 4318 C CA . PHE B 1 259 ? -17.765 1.032 -15.811 1.00 10.38 252 PHE B CA 1
ATOM 4319 C C . PHE B 1 259 ? -18.813 0.170 -16.512 1.00 10.14 252 PHE B C 1
ATOM 4320 O O . PHE B 1 259 ? -19.633 0.686 -17.272 1.00 10.11 252 PHE B O 1
ATOM 4328 N N . ARG B 1 260 ? -18.770 -1.146 -16.300 1.00 10.41 253 ARG B N 1
ATOM 4329 C CA . ARG B 1 260 ? -19.699 -2.024 -16.993 1.00 10.84 253 ARG B CA 1
ATOM 4330 C C . ARG B 1 260 ? -21.134 -1.819 -16.486 1.00 11.28 253 ARG B C 1
ATOM 4331 O O . ARG B 1 260 ? -22.092 -1.900 -17.238 1.00 11.22 253 ARG B O 1
ATOM 4339 N N . GLY B 1 261 ? -21.265 -1.529 -15.206 1.00 10.46 254 GLY B N 1
ATOM 4340 C CA . GLY B 1 261 ? -22.580 -1.194 -14.669 1.00 11.37 254 GLY B CA 1
ATOM 4341 C C . GLY B 1 261 ? -23.163 0.051 -15.317 1.00 10.86 254 GLY B C 1
ATOM 4342 O O . GLY B 1 261 ? -24.354 0.077 -15.685 1.00 11.51 254 GLY B O 1
ATOM 4343 N N . LEU B 1 262 ? -22.340 1.099 -15.469 1.00 10.11 255 LEU B N 1
ATOM 4344 C CA . LEU B 1 262 ? -22.746 2.336 -16.139 1.00 10.74 255 LEU B CA 1
ATOM 4345 C C . LEU B 1 262 ? -23.134 2.039 -17.582 1.00 11.11 255 LEU B C 1
ATOM 4346 O O . LEU B 1 262 ? -24.159 2.519 -18.080 1.00 11.53 255 LEU B O 1
ATOM 4351 N N . LYS B 1 263 ? -22.314 1.249 -18.271 1.00 10.52 256 LYS B N 1
ATOM 4352 C CA . LYS B 1 263 ? -22.609 0.955 -19.677 1.00 11.04 256 LYS B CA 1
ATOM 4353 C C . LYS B 1 263 ? -23.932 0.193 -19.774 1.00 11.39 256 LYS B C 1
ATOM 4354 O O . LYS B 1 263 ? -24.691 0.383 -20.736 1.00 11.78 256 LYS B O 1
ATOM 4360 N N . THR B 1 264 ? -24.212 -0.642 -18.777 1.00 11.76 257 THR B N 1
ATOM 4361 C CA . THR B 1 264 ? -25.409 -1.457 -18.763 1.00 12.15 257 THR B CA 1
ATOM 4362 C C . THR B 1 264 ? -26.646 -0.581 -18.537 1.00 12.35 257 THR B C 1
ATOM 4363 O O . THR B 1 264 ? -27.645 -0.724 -19.261 1.00 12.83 257 THR B O 1
ATOM 4367 N N . VAL B 1 265 ? -26.552 0.366 -17.604 1.00 11.09 258 VAL B N 1
ATOM 4368 C CA . VAL B 1 265 ? -27.630 1.343 -17.429 1.00 11.59 258 VAL B CA 1
ATOM 4369 C C . VAL B 1 265 ? -27.880 2.107 -18.741 1.00 12.58 258 VAL B C 1
ATOM 4370 O O . VAL B 1 265 ? -29.032 2.295 -19.158 1.00 13.29 258 VAL B O 1
ATOM 4374 N N . LEU B 1 266 ? -26.798 2.541 -19.395 1.00 12.66 259 LEU B N 1
ATOM 4375 C CA . LEU B 1 266 ? -26.895 3.296 -20.639 1.00 12.50 259 LEU B CA 1
ATOM 4376 C C . LEU B 1 266 ? -27.502 2.451 -21.762 1.00 13.23 259 LEU B C 1
ATOM 4377 O O . LEU B 1 266 ? -28.235 2.962 -22.636 1.00 14.20 259 LEU B O 1
ATOM 4382 N N . HIS B 1 267 ? -27.218 1.152 -21.740 1.00 13.06 260 HIS B N 1
ATOM 4383 C CA . HIS B 1 267 ? -27.853 0.208 -22.652 1.00 14.22 260 HIS B CA 1
ATOM 4384 C C . HIS B 1 267 ? -29.370 0.170 -22.445 1.00 14.78 260 HIS B C 1
ATOM 4385 O O . HIS B 1 267 ? -30.140 0.223 -23.404 1.00 14.38 260 HIS B O 1
ATOM 4392 N N . TYR B 1 268 ? -29.792 0.096 -21.191 1.00 14.21 261 TYR B N 1
ATOM 4393 C CA . TYR B 1 268 ? -31.224 0.059 -20.894 1.00 15.35 261 TYR B CA 1
ATOM 4394 C C . TYR B 1 268 ? -31.913 1.397 -21.151 1.00 16.23 261 TYR B C 1
ATOM 4395 O O . TYR B 1 268 ? -33.138 1.454 -21.263 1.00 17.56 261 TYR B O 1
ATOM 4404 N N . MET B 1 269 ? -31.125 2.463 -21.255 1.00 15.34 262 MET B N 1
ATOM 4405 C CA . MET B 1 269 ? -31.610 3.787 -21.665 1.00 16.60 262 MET B CA 1
ATOM 4406 C C . MET B 1 269 ? -31.552 3.984 -23.179 1.00 17.56 262 MET B C 1
ATOM 4407 O O . MET B 1 269 ? -31.760 5.103 -23.653 1.00 18.34 262 MET B O 1
ATOM 4412 N N . ASP B 1 270 ? -31.218 2.924 -23.912 1.00 18.24 263 ASP B N 1
ATOM 4413 C CA . ASP B 1 270 ? -31.163 2.938 -25.384 1.00 19.48 263 ASP B CA 1
ATOM 4414 C C . ASP B 1 270 ? -30.044 3.782 -25.973 1.00 18.65 263 ASP B C 1
ATOM 4415 O O . ASP B 1 270 ? -30.156 4.281 -27.094 1.00 19.28 263 ASP B O 1
ATOM 4420 N N . VAL B 1 271 ? -28.950 3.914 -25.229 1.00 16.87 264 VAL B N 1
ATOM 4421 C CA . VAL B 1 271 ? -27.835 4.751 -25.669 1.00 16.08 264 VAL B CA 1
ATOM 4422 C C . VAL B 1 271 ? -26.685 3.894 -26.201 1.00 15.69 264 VAL B C 1
ATOM 4423 O O . VAL B 1 271 ? -26.180 4.134 -27.307 1.00 17.25 264 VAL B O 1
ATOM 4427 N N . VAL B 1 272 ? -26.312 2.883 -25.426 1.00 14.37 265 VAL B N 1
ATOM 4428 C CA . VAL B 1 272 ? -25.187 2.011 -25.735 1.00 14.90 265 VAL B CA 1
ATOM 4429 C C . VAL B 1 272 ? -25.691 0.640 -26.210 1.00 14.62 265 VAL B C 1
ATOM 4430 O O . VAL B 1 272 ? -26.373 -0.064 -25.477 1.00 15.08 265 VAL B O 1
ATOM 4434 N N . SER B 1 273 ? -25.323 0.260 -27.422 1.00 14.81 266 SER B N 1
ATOM 4435 C CA . SER B 1 273 ? -25.779 -0.989 -28.046 1.00 15.11 266 SER B CA 1
ATOM 4436 C C . SER B 1 273 ? -25.332 -2.226 -27.281 1.00 14.43 266 SER B C 1
ATOM 4437 O O . SER B 1 273 ? -26.121 -3.147 -27.080 1.00 15.28 266 SER B O 1
ATOM 4440 N N . VAL B 1 274 ? -24.067 -2.241 -26.859 1.00 14.57 267 VAL B N 1
ATOM 4441 C CA . VAL B 1 274 ? -23.478 -3.409 -26.223 1.00 14.25 267 VAL B CA 1
ATOM 4442 C C . VAL B 1 274 ? -22.705 -2.958 -25.008 1.00 13.60 267 VAL B C 1
ATOM 4443 O O . VAL B 1 274 ? -21.724 -2.266 -25.169 1.00 13.44 267 VAL B O 1
ATOM 4447 N N . PRO B 1 275 ? -23.153 -3.333 -23.801 1.00 13.25 268 PRO B N 1
ATOM 4448 C CA . PRO B 1 275 ? -22.605 -2.715 -22.584 1.00 12.63 268 PRO B CA 1
ATOM 4449 C C . PRO B 1 275 ? -21.299 -3.319 -22.073 1.00 13.36 268 PRO B C 1
ATOM 4450 O O . PRO B 1 275 ? -21.079 -3.352 -20.855 1.00 14.70 268 PRO B O 1
ATOM 4454 N N . LEU B 1 276 ? -20.420 -3.748 -22.975 1.00 12.98 269 LEU B N 1
ATOM 4455 C CA . LEU B 1 276 ? -19.184 -4.405 -22.562 1.00 12.22 269 LEU B CA 1
ATOM 4456 C C . LEU B 1 276 ? -18.015 -3.466 -22.374 1.00 12.00 269 LEU B C 1
ATOM 4457 O O . LEU B 1 276 ? -17.871 -2.474 -23.097 1.00 11.09 269 LEU B O 1
ATOM 4462 N N . CYS B 1 277 ? -17.196 -3.780 -21.378 1.00 11.44 270 CYS B N 1
ATOM 4463 C CA . CYS B 1 277 ? -15.850 -3.255 -21.250 1.00 11.40 270 CYS B CA 1
ATOM 4464 C C . CYS B 1 277 ? -14.927 -4.199 -21.995 1.00 12.56 270 CYS B C 1
ATOM 4465 O O . CYS B 1 277 ? -15.340 -5.266 -22.431 1.00 15.01 270 CYS B O 1
ATOM 4468 N N . ARG B 1 278 ? -13.680 -3.803 -22.176 1.00 11.20 271 ARG B N 1
ATOM 4469 C CA . ARG B 1 278 ? -12.699 -4.653 -22.823 1.00 10.99 271 ARG B CA 1
ATOM 4470 C C . ARG B 1 278 ? -12.055 -5.636 -21.850 1.00 10.53 271 ARG B C 1
ATOM 4471 O O . ARG B 1 278 ? -11.883 -5.351 -20.667 1.00 10.78 271 ARG B O 1
ATOM 4479 N N . LYS B 1 279 ? -11.699 -6.805 -22.359 1.00 10.29 272 LYS B N 1
ATOM 4480 C CA . LYS B 1 279 ? -10.980 -7.796 -21.563 1.00 10.37 272 LYS B CA 1
ATOM 4481 C C . LYS B 1 279 ? -9.658 -7.158 -21.096 1.00 10.26 272 LYS B C 1
ATOM 4482 O O . LYS B 1 279 ? -8.966 -6.521 -21.881 1.00 10.81 272 LYS B O 1
ATOM 4488 N N . PRO B 1 280 ? -9.274 -7.372 -19.832 1.00 9.92 273 PRO B N 1
ATOM 4489 C CA . PRO B 1 280 ? -9.791 -8.435 -18.960 1.00 10.30 273 PRO B CA 1
ATOM 4490 C C . PRO B 1 280 ? -11.023 -8.160 -18.090 1.00 10.04 273 PRO B C 1
ATOM 4491 O O . PRO B 1 280 ? -11.399 -9.030 -17.306 1.00 10.80 273 PRO B O 1
ATOM 4495 N N . PHE B 1 281 ? -11.674 -7.012 -18.213 1.00 10.09 274 PHE B N 1
ATOM 4496 C CA . PHE B 1 281 ? -12.994 -6.867 -17.635 1.00 10.37 274 PHE B CA 1
ATOM 4497 C C . PHE B 1 281 ? -13.901 -7.960 -18.186 1.00 11.68 274 PHE B C 1
ATOM 4498 O O . PHE B 1 281 ? -13.971 -8.195 -19.411 1.00 11.27 274 PHE B O 1
ATOM 4506 N N . GLY B 1 282 ? -14.594 -8.628 -17.279 1.00 11.73 275 GLY B N 1
ATOM 4507 C CA . GLY B 1 282 ? -15.682 -9.518 -17.652 1.00 12.81 275 GLY B CA 1
ATOM 4508 C C . GLY B 1 282 ? -17.017 -8.798 -17.724 1.00 12.65 275 GLY B C 1
ATOM 4509 O O . GLY B 1 282 ? -17.107 -7.595 -17.492 1.00 12.20 275 GLY B O 1
ATOM 4510 N N . PRO B 1 283 ? -18.063 -9.527 -18.106 1.00 14.24 276 PRO B N 1
ATOM 4511 C CA . PRO B 1 283 ? -19.395 -8.972 -18.222 1.00 14.25 276 PRO B CA 1
ATOM 4512 C C . PRO B 1 283 ? -20.029 -8.782 -16.872 1.00 15.17 276 PRO B C 1
ATOM 4513 O O . PRO B 1 283 ? -19.528 -9.298 -15.882 1.00 16.27 276 PRO B O 1
ATOM 4517 N N . VAL B 1 284 ? -21.148 -8.068 -16.827 1.00 15.78 277 VAL B N 1
ATOM 4518 C CA . VAL B 1 284 ? -21.914 -7.967 -15.584 1.00 15.54 277 VAL B CA 1
ATOM 4519 C C . VAL B 1 284 ? -22.501 -9.323 -15.256 1.00 16.59 277 VAL B C 1
ATOM 4520 O O . VAL B 1 284 ? -22.981 -10.024 -16.140 1.00 17.39 277 VAL B O 1
ATOM 4524 N N . ASP B 1 285 ? -22.453 -9.700 -13.982 1.00 16.00 278 ASP B N 1
ATOM 4525 C CA . ASP B 1 285 ? -23.125 -10.919 -13.506 1.00 17.02 278 ASP B CA 1
ATOM 4526 C C . ASP B 1 285 ? -24.627 -10.804 -13.785 1.00 16.65 278 ASP B C 1
ATOM 4527 O O . ASP B 1 285 ? -25.241 -9.821 -13.425 1.00 15.51 278 ASP B O 1
ATOM 4532 N N . GLU B 1 286 ? -25.215 -11.819 -14.420 1.00 21.12 279 GLU B N 1
ATOM 4533 C CA . GLU B 1 286 ? -26.639 -11.820 -14.752 1.00 21.79 279 GLU B CA 1
ATOM 4534 C C . GLU B 1 286 ? -27.542 -11.489 -13.568 1.00 20.04 279 GLU B C 1
ATOM 4535 O O . GLU B 1 286 ? -28.615 -10.892 -13.737 1.00 19.60 279 GLU B O 1
ATOM 4541 N N . LYS B 1 287 ? -27.123 -11.866 -12.364 1.00 20.14 280 LYS B N 1
ATOM 4542 C CA . LYS B 1 287 ? -27.968 -11.671 -11.199 1.00 20.28 280 LYS B CA 1
ATOM 4543 C C . LYS B 1 287 ? -28.237 -10.199 -10.928 1.00 18.24 280 LYS B C 1
ATOM 4544 O O . LYS B 1 287 ? -29.208 -9.868 -10.250 1.00 18.42 280 LYS B O 1
ATOM 4550 N N . TYR B 1 288 ? -27.375 -9.324 -11.448 1.00 16.67 281 TYR B N 1
ATOM 4551 C CA . TYR B 1 288 ? -27.497 -7.878 -11.188 1.00 15.58 281 TYR B CA 1
ATOM 4552 C C . TYR B 1 288 ? -28.296 -7.121 -12.239 1.00 14.42 281 TYR B C 1
ATOM 4553 O O . TYR B 1 288 ? -28.593 -5.921 -12.068 1.00 13.69 281 TYR B O 1
ATOM 4562 N N . LEU B 1 289 ? -28.657 -7.797 -13.328 1.00 15.45 282 LEU B N 1
ATOM 4563 C CA . LEU B 1 289 ? -29.302 -7.097 -14.440 1.00 15.73 282 LEU B CA 1
ATOM 4564 C C . LEU B 1 289 ? -30.656 -6.488 -14.062 1.00 14.71 282 LEU B C 1
ATOM 4565 O O . LEU B 1 289 ? -30.968 -5.377 -14.510 1.00 14.66 282 LEU B O 1
ATOM 4570 N N . PRO B 1 290 ? -31.485 -7.212 -13.277 1.00 15.09 283 PRO B N 1
ATOM 4571 C CA . PRO B 1 290 ? -32.753 -6.567 -12.894 1.00 15.47 283 PRO B CA 1
ATOM 4572 C C . PRO B 1 290 ? -32.548 -5.263 -12.150 1.00 14.86 283 PRO B C 1
ATOM 4573 O O . PRO B 1 290 ? -33.255 -4.288 -12.405 1.00 15.20 283 PRO B O 1
ATOM 4577 N N . GLU B 1 291 ? -31.599 -5.218 -11.227 1.00 14.97 284 GLU B N 1
ATOM 4578 C CA . GLU B 1 291 ? -31.351 -3.979 -10.509 1.00 14.46 284 GLU B CA 1
ATOM 4579 C C . GLU B 1 291 ? -30.890 -2.846 -11.441 1.00 13.13 284 GLU B C 1
ATOM 4580 O O . GLU B 1 291 ? -31.267 -1.691 -11.272 1.00 13.97 284 GLU B O 1
ATOM 4586 N N . LEU B 1 292 ? -30.032 -3.176 -12.396 1.00 13.34 285 LEU B N 1
ATOM 4587 C CA . LEU B 1 292 ? -29.518 -2.161 -13.311 1.00 12.46 285 LEU B CA 1
ATOM 4588 C C . LEU B 1 292 ? -30.617 -1.647 -14.249 1.00 12.76 285 LEU B C 1
ATOM 4589 O O . LEU B 1 292 ? -30.652 -0.453 -14.575 1.00 13.32 285 LEU B O 1
ATOM 4594 N N . LYS B 1 293 ? -31.515 -2.529 -14.671 1.00 13.07 286 LYS B N 1
ATOM 4595 C CA . LYS B 1 293 ? -32.635 -2.118 -15.546 1.00 13.23 286 LYS B CA 1
ATOM 4596 C C . LYS B 1 293 ? -33.586 -1.208 -14.760 1.00 12.88 286 LYS B C 1
ATOM 4597 O O . LYS B 1 293 ? -34.049 -0.185 -15.274 1.00 13.43 286 LYS B O 1
ATOM 4603 N N . ALA B 1 294 ? -33.872 -1.562 -13.514 1.00 13.22 287 ALA B N 1
ATOM 4604 C CA . ALA B 1 294 ? -34.775 -0.784 -12.700 1.00 13.05 287 ALA B CA 1
ATOM 4605 C C . ALA B 1 294 ? -34.142 0.569 -12.445 1.00 12.69 287 ALA B C 1
ATOM 4606 O O . ALA B 1 294 ? -34.836 1.587 -12.452 1.00 13.37 287 ALA B O 1
ATOM 4608 N N . LEU B 1 295 ? -32.827 0.592 -12.242 1.00 12.59 288 LEU B N 1
ATOM 4609 C CA . LEU B 1 295 ? -32.135 1.867 -12.050 1.00 12.15 288 LEU B CA 1
ATOM 4610 C C . LEU B 1 295 ? -32.260 2.743 -13.289 1.00 11.96 288 LEU B C 1
ATOM 4611 O O . LEU B 1 295 ? -32.575 3.935 -13.201 1.00 13.35 288 LEU B O 1
ATOM 4616 N N . ALA B 1 296 ? -32.046 2.161 -14.469 1.00 11.78 289 ALA B N 1
ATOM 4617 C CA . ALA B 1 296 ? -32.203 2.914 -15.699 1.00 12.56 289 ALA B CA 1
ATOM 4618 C C . ALA B 1 296 ? -33.625 3.463 -15.819 1.00 12.66 289 ALA B C 1
ATOM 4619 O O . ALA B 1 296 ? -33.827 4.633 -16.151 1.00 14.01 289 ALA B O 1
ATOM 4621 N N . GLN B 1 297 ? -34.616 2.629 -15.521 1.00 13.00 290 GLN B N 1
ATOM 4622 C CA . GLN B 1 297 ? -36.001 3.105 -15.549 1.00 13.65 290 GLN B CA 1
ATOM 4623 C C . GLN B 1 297 ? -36.266 4.259 -14.584 1.00 13.97 290 GLN B C 1
ATOM 4624 O O . GLN B 1 297 ? -36.956 5.220 -14.923 1.00 15.04 290 GLN B O 1
ATOM 4630 N N . GLN B 1 298 ? -35.738 4.149 -13.373 1.00 13.30 291 GLN B N 1
ATOM 4631 C CA A GLN B 1 298 ? -35.934 5.201 -12.394 0.50 14.37 291 GLN B CA 1
ATOM 4632 C CA B GLN B 1 298 ? -35.861 5.186 -12.357 0.50 14.40 291 GLN B CA 1
ATOM 4633 C C . GLN B 1 298 ? -35.281 6.509 -12.843 1.00 14.87 291 GLN B C 1
ATOM 4634 O O . GLN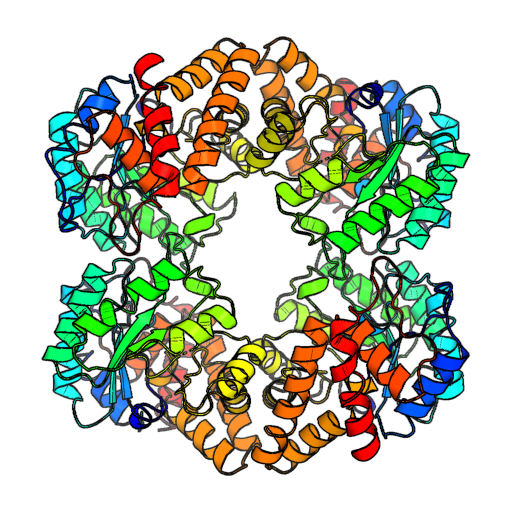 B 1 298 ? -35.899 7.560 -12.736 1.00 16.21 291 GLN B O 1
ATOM 4645 N N . LEU B 1 299 ? -34.057 6.449 -13.362 1.00 14.16 292 LEU B N 1
ATOM 4646 C CA . LEU B 1 299 ? -33.402 7.680 -13.829 1.00 15.40 292 LEU B CA 1
ATOM 4647 C C . LEU B 1 299 ? -34.102 8.275 -15.058 1.00 16.58 292 LEU B C 1
ATOM 4648 O O . LEU B 1 299 ? -34.212 9.504 -15.203 1.00 18.08 292 LEU B O 1
ATOM 4653 N N . MET B 1 300 ? -34.597 7.412 -15.938 1.00 16.50 293 MET B N 1
ATOM 4654 C CA . MET B 1 300 ? -35.364 7.941 -17.079 1.00 17.47 293 MET B CA 1
ATOM 4655 C C . MET B 1 300 ? -36.606 8.677 -16.604 1.00 18.95 293 MET B C 1
ATOM 4656 O O . MET B 1 300 ? -36.956 9.718 -17.149 1.00 20.17 293 MET B O 1
ATOM 4661 N N . GLN B 1 301 ? -37.284 8.146 -15.593 1.00 18.24 294 GLN B N 1
ATOM 4662 C CA . GLN B 1 301 ? -38.508 8.769 -15.104 1.00 19.74 294 GLN B CA 1
ATOM 4663 C C . GLN B 1 301 ? -38.161 10.066 -14.401 1.00 21.24 294 GLN B C 1
ATOM 4664 O O . GLN B 1 301 ? -38.890 11.053 -14.507 1.00 22.61 294 GLN B O 1
ATOM 4670 N N . GLU B 1 302 ? -37.016 10.071 -13.722 1.00 22.16 295 GLU B N 1
ATOM 4671 C CA . GLU B 1 302 ? -36.584 11.229 -12.947 1.00 24.63 295 GLU B CA 1
ATOM 4672 C C . GLU B 1 302 ? -36.280 12.414 -13.858 1.00 27.04 295 GLU B C 1
ATOM 4673 O O . GLU B 1 302 ? -36.599 13.556 -13.535 1.00 29.31 295 GLU B O 1
ATOM 4679 N N . ARG B 1 303 ? -35.653 12.125 -14.991 1.00 27.90 296 ARG B N 1
ATOM 4680 C CA . ARG B 1 303 ? -35.245 13.145 -15.945 1.00 30.53 296 ARG B CA 1
ATOM 4681 C C . ARG B 1 303 ? -35.984 12.906 -17.251 1.00 31.64 296 ARG B C 1
ATOM 4682 O O . ARG B 1 303 ? -37.213 12.966 -17.291 1.00 33.41 296 ARG B O 1
ATOM 4684 N N . HIS C 1 6 ? 3.350 -29.222 -14.907 1.00 31.73 -1 HIS C N 1
ATOM 4685 C CA . HIS C 1 6 ? 4.612 -28.679 -14.331 1.00 30.53 -1 HIS C CA 1
ATOM 4686 C C . HIS C 1 6 ? 5.833 -29.533 -14.708 1.00 32.10 -1 HIS C C 1
ATOM 4687 O O . HIS C 1 6 ? 6.891 -29.003 -15.061 1.00 32.07 -1 HIS C O 1
ATOM 4694 N N . HIS C 1 7 ? 5.692 -30.851 -14.622 1.00 33.77 0 HIS C N 1
ATOM 4695 C CA . HIS C 1 7 ? 6.802 -31.748 -14.945 1.00 35.96 0 HIS C CA 1
ATOM 4696 C C . HIS C 1 7 ? 7.203 -31.582 -16.414 1.00 37.64 0 HIS C C 1
ATOM 4697 O O . HIS C 1 7 ? 8.393 -31.599 -16.756 1.00 38.03 0 HIS C O 1
ATOM 4699 N N . HIS C 1 8 ? 6.198 -31.391 -17.266 1.00 38.56 1 HIS C N 1
ATOM 4700 C CA . HIS C 1 8 ? 6.415 -31.231 -18.701 1.00 41.09 1 HIS C CA 1
ATOM 4701 C C . HIS C 1 8 ? 7.308 -30.037 -19.021 1.00 40.48 1 HIS C C 1
ATOM 4702 O O . HIS C 1 8 ? 8.060 -30.074 -19.993 1.00 43.47 1 HIS C O 1
ATOM 4704 N N . ALA C 1 9 ? 7.224 -28.982 -18.217 1.00 37.79 2 ALA C N 1
ATOM 4705 C CA . ALA C 1 9 ? 7.981 -27.747 -18.484 1.00 36.91 2 ALA C CA 1
ATOM 4706 C C . ALA C 1 9 ? 9.325 -27.688 -17.745 1.00 35.41 2 ALA C C 1
ATOM 4707 O O . ALA C 1 9 ? 10.001 -26.667 -17.728 1.00 34.60 2 ALA C O 1
ATOM 4709 N N . THR C 1 10 ? 9.702 -28.795 -17.126 1.00 35.52 3 THR C N 1
ATOM 4710 C CA . THR C 1 10 ? 10.996 -28.917 -16.457 1.00 35.02 3 THR C CA 1
ATOM 4711 C C . THR C 1 10 ? 12.165 -28.174 -17.143 1.00 34.04 3 THR C C 1
ATOM 4712 O O . THR C 1 10 ? 12.982 -27.543 -16.461 1.00 31.49 3 THR C O 1
ATOM 4716 N N . ASN C 1 11 ? 12.255 -28.266 -18.479 1.00 34.67 4 ASN C N 1
ATOM 4717 C CA . ASN C 1 11 ? 13.368 -27.658 -19.229 1.00 34.09 4 ASN C CA 1
ATOM 4718 C C . ASN C 1 11 ? 13.396 -26.117 -19.232 1.00 30.89 4 ASN C C 1
ATOM 4719 O O . ASN C 1 11 ? 14.262 -25.507 -19.863 1.00 32.03 4 ASN C O 1
ATOM 4724 N N . LEU C 1 12 ? 12.447 -25.489 -18.553 1.00 26.17 5 LEU C N 1
ATOM 4725 C CA . LEU C 1 12 ? 12.484 -24.036 -18.387 1.00 24.12 5 LEU C CA 1
ATOM 4726 C C . LEU C 1 12 ? 13.225 -23.622 -17.130 1.00 21.87 5 LEU C C 1
ATOM 4727 O O . LEU C 1 12 ? 13.392 -22.440 -16.878 1.00 20.96 5 LEU C O 1
ATOM 4732 N N . ARG C 1 13 ? 13.667 -24.579 -16.326 1.00 22.07 6 ARG C N 1
ATOM 4733 C CA . ARG C 1 13 ? 14.340 -24.231 -15.080 1.00 21.34 6 ARG C CA 1
ATOM 4734 C C . ARG C 1 13 ? 15.691 -23.597 -15.341 1.00 21.39 6 ARG C C 1
ATOM 4735 O O . ARG C 1 13 ? 16.442 -24.033 -16.218 1.00 22.56 6 ARG C O 1
ATOM 4743 N N . GLY C 1 14 ? 16.020 -22.601 -14.536 1.00 13.82 7 GLY C N 1
ATOM 4744 C CA . GLY C 1 14 ? 17.317 -21.950 -14.644 1.00 14.89 7 GLY C CA 1
ATOM 4745 C C . GLY C 1 14 ? 17.341 -20.457 -14.411 1.00 13.80 7 GLY C C 1
ATOM 4746 O O . GLY C 1 14 ? 16.416 -19.871 -13.857 1.00 13.67 7 GLY C O 1
ATOM 4747 N N . VAL C 1 15 ? 18.430 -19.852 -14.877 1.00 12.95 8 VAL C N 1
ATOM 4748 C CA . VAL C 1 15 ? 18.803 -18.476 -14.612 1.00 12.81 8 VAL C CA 1
ATOM 4749 C C . VAL C 1 15 ? 18.750 -17.717 -15.941 1.00 11.15 8 VAL C C 1
ATOM 4750 O O . VAL C 1 15 ? 19.552 -17.973 -16.859 1.00 12.40 8 VAL C O 1
ATOM 4754 N N . MET C 1 16 ? 17.737 -16.874 -16.080 1.00 9.76 9 MET C N 1
ATOM 4755 C CA A MET C 1 16 ? 17.392 -16.195 -17.342 0.50 10.29 9 MET C CA 1
ATOM 4756 C CA B MET C 1 16 ? 17.499 -16.196 -17.346 0.50 10.53 9 MET C CA 1
ATOM 4757 C C . MET C 1 16 ? 17.494 -14.688 -17.154 1.00 10.20 9 MET C C 1
ATOM 4758 O O . MET C 1 16 ? 16.819 -14.153 -16.256 1.00 10.31 9 MET C O 1
ATOM 4767 N N . ALA C 1 17 ? 18.291 -13.991 -17.962 1.00 10.05 10 ALA C N 1
ATOM 4768 C CA . ALA C 1 17 ? 18.346 -12.536 -17.850 1.00 9.95 10 ALA C CA 1
ATOM 4769 C C . ALA C 1 17 ? 17.080 -11.907 -18.380 1.00 9.04 10 ALA C C 1
ATOM 4770 O O . ALA C 1 17 ? 16.572 -12.284 -19.433 1.00 10.38 10 ALA C O 1
ATOM 4772 N N . ALA C 1 18 ? 16.558 -10.959 -17.623 1.00 8.81 11 ALA C N 1
ATOM 4773 C CA . ALA C 1 18 ? 15.473 -10.102 -18.106 1.00 8.49 11 ALA C CA 1
ATOM 4774 C C . ALA C 1 18 ? 16.112 -9.062 -19.005 1.00 8.33 11 ALA C C 1
ATOM 4775 O O . ALA C 1 18 ? 16.689 -8.077 -18.547 1.00 8.80 11 ALA C O 1
ATOM 4777 N N . LEU C 1 19 ? 16.034 -9.302 -20.304 1.00 8.54 12 LEU C N 1
ATOM 4778 C CA . LEU C 1 19 ? 16.738 -8.499 -21.276 1.00 8.00 12 LEU C CA 1
ATOM 4779 C C . LEU C 1 19 ? 16.298 -7.039 -21.294 1.00 8.31 12 LEU C C 1
ATOM 4780 O O . LEU C 1 19 ? 15.107 -6.742 -21.317 1.00 8.08 12 LEU C O 1
ATOM 4785 N N . LEU C 1 20 ? 17.279 -6.137 -21.365 1.00 8.42 13 LEU C N 1
ATOM 4786 C CA . LEU C 1 20 ? 17.021 -4.720 -21.553 1.00 7.96 13 LEU C CA 1
ATOM 4787 C C . LEU C 1 20 ? 16.743 -4.478 -23.017 1.00 8.29 13 LEU C C 1
ATOM 4788 O O . LEU C 1 20 ? 17.280 -5.178 -23.875 1.00 9.54 13 LEU C O 1
ATOM 4793 N N . THR C 1 21 ? 15.949 -3.468 -23.312 1.00 7.99 14 THR C N 1
ATOM 4794 C CA . THR C 1 21 ? 15.709 -3.062 -24.689 1.00 8.21 14 THR C CA 1
ATOM 4795 C C . THR C 1 21 ? 16.486 -1.788 -25.039 1.00 8.03 14 THR C C 1
ATOM 4796 O O . THR C 1 21 ? 16.160 -0.690 -24.558 1.00 8.58 14 THR C O 1
ATOM 4800 N N . PRO C 1 22 ? 17.542 -1.905 -25.847 1.00 8.99 15 PRO C N 1
ATOM 4801 C CA . PRO C 1 22 ? 18.286 -0.695 -26.160 1.00 8.19 15 PRO C CA 1
ATOM 4802 C C . PRO C 1 22 ? 17.541 0.305 -27.058 1.00 8.99 15 PRO C C 1
ATOM 4803 O O . PRO C 1 22 ? 16.852 -0.087 -28.003 1.00 9.05 15 PRO C O 1
ATOM 4807 N N . PHE C 1 23 ? 17.730 1.574 -26.746 1.00 9.25 16 PHE C N 1
ATOM 4808 C CA . PHE C 1 23 ? 17.214 2.692 -27.552 1.00 9.58 16 PHE C CA 1
ATOM 4809 C C . PHE C 1 23 ? 18.350 3.607 -27.968 1.00 9.67 16 PHE C C 1
ATOM 4810 O O . PHE C 1 23 ? 19.458 3.550 -27.431 1.00 10.04 16 PHE C O 1
ATOM 4818 N N . ASP C 1 24 ? 18.091 4.461 -28.940 1.00 9.75 17 ASP C N 1
ATOM 4819 C CA . ASP C 1 24 ? 19.049 5.473 -29.346 1.00 11.16 17 ASP C CA 1
ATOM 4820 C C . ASP C 1 24 ? 18.623 6.866 -28.848 1.00 11.82 17 ASP C C 1
ATOM 4821 O O . ASP C 1 24 ? 17.655 7.000 -28.076 1.00 11.28 17 ASP C O 1
ATOM 4826 N N . GLN C 1 25 ? 19.380 7.888 -29.228 1.00 12.94 18 GLN C N 1
ATOM 4827 C CA . GLN C 1 25 ? 19.118 9.254 -28.752 1.00 15.30 18 GLN C CA 1
ATOM 4828 C C . GLN C 1 25 ? 17.781 9.837 -29.225 1.00 15.87 18 GLN C C 1
ATOM 4829 O O . GLN C 1 25 ? 17.229 10.728 -28.570 1.00 17.58 18 GLN C O 1
ATOM 4835 N N . GLN C 1 26 ? 17.239 9.307 -30.318 1.00 14.78 19 GLN C N 1
ATOM 4836 C CA . GLN C 1 26 ? 15.895 9.654 -30.736 1.00 16.48 19 GLN C CA 1
ATOM 4837 C C . GLN C 1 26 ? 14.830 8.793 -30.097 1.00 15.12 19 GLN C C 1
ATOM 4838 O O . GLN C 1 26 ? 13.644 8.945 -30.414 1.00 16.49 19 GLN C O 1
ATOM 4844 N N . GLN C 1 27 ? 15.257 7.922 -29.181 1.00 14.16 20 GLN C N 1
ATOM 4845 C CA . GLN C 1 27 ? 14.368 7.000 -28.437 1.00 14.82 20 GLN C CA 1
ATOM 4846 C C . GLN C 1 27 ? 13.822 5.868 -29.319 1.00 14.47 20 GLN C C 1
ATOM 4847 O O . GLN C 1 27 ? 12.938 5.108 -28.921 1.00 14.48 20 GLN C O 1
ATOM 4853 N N . ALA C 1 28 ? 14.391 5.720 -30.516 1.00 11.87 21 ALA C N 1
ATOM 4854 C CA . ALA C 1 28 ? 14.058 4.602 -31.391 1.00 11.65 21 ALA C CA 1
ATOM 4855 C C . ALA C 1 28 ? 14.747 3.341 -30.912 1.00 10.64 21 ALA C C 1
ATOM 4856 O O . ALA C 1 28 ? 15.754 3.417 -30.200 1.00 10.48 21 ALA C O 1
ATOM 4858 N N . LEU C 1 29 ? 14.231 2.182 -31.316 1.00 11.09 22 LEU C N 1
ATOM 4859 C CA . LEU C 1 29 ? 14.896 0.914 -31.030 1.00 10.55 22 LEU C CA 1
ATOM 4860 C C . LEU C 1 29 ? 16.288 0.948 -31.638 1.00 10.55 22 LEU C C 1
ATOM 4861 O O . LEU C 1 29 ? 16.478 1.433 -32.754 1.00 11.80 22 LEU C O 1
ATOM 4866 N N . ASP C 1 30 ? 17.261 0.437 -30.890 1.00 9.43 23 ASP C N 1
ATOM 4867 C CA . ASP C 1 30 ? 18.619 0.297 -31.414 1.00 10.21 23 ASP C CA 1
ATOM 4868 C C . ASP C 1 30 ? 18.820 -1.194 -31.597 1.00 9.91 23 ASP C C 1
ATOM 4869 O O . ASP C 1 30 ? 19.166 -1.917 -30.631 1.00 10.65 23 ASP C O 1
ATOM 4874 N N . LYS C 1 31 ? 18.560 -1.675 -32.801 1.00 11.83 24 LYS C N 1
ATOM 4875 C CA . LYS C 1 31 ? 18.578 -3.102 -33.070 1.00 11.32 24 LYS C CA 1
ATOM 4876 C C . LYS C 1 31 ? 19.997 -3.691 -33.068 1.00 11.39 24 LYS C C 1
ATOM 4877 O O . LYS C 1 31 ? 20.205 -4.848 -32.710 1.00 11.96 24 LYS C O 1
ATOM 4883 N N . ALA C 1 32 ? 20.978 -2.904 -33.470 1.00 11.86 25 ALA C N 1
ATOM 4884 C CA . ALA C 1 32 ? 22.341 -3.391 -33.471 1.00 12.04 25 ALA C CA 1
ATOM 4885 C C . ALA C 1 32 ? 22.811 -3.618 -32.038 1.00 10.95 25 ALA C C 1
ATOM 4886 O O . ALA C 1 32 ? 23.443 -4.616 -31.745 1.00 11.84 25 ALA C O 1
ATOM 4888 N N . SER C 1 33 ? 22.476 -2.707 -31.130 1.00 10.12 26 SER C N 1
ATOM 4889 C CA . SER C 1 33 ? 22.805 -2.935 -29.722 1.00 10.68 26 SER C CA 1
ATOM 4890 C C . SER C 1 33 ? 22.002 -4.062 -29.097 1.00 9.82 26 SER C C 1
ATOM 4891 O O . SER C 1 33 ? 22.518 -4.764 -28.224 1.00 10.49 26 SER C O 1
ATOM 4894 N N . LEU C 1 34 ? 20.761 -4.255 -29.537 1.00 9.38 27 LEU C N 1
ATOM 4895 C CA . LEU C 1 34 ? 19.968 -5.399 -29.101 1.00 9.69 27 LEU C CA 1
ATOM 4896 C C . LEU C 1 34 ? 20.682 -6.697 -29.440 1.00 10.41 27 LEU C C 1
ATOM 4897 O O . LEU C 1 34 ? 20.839 -7.588 -28.579 1.00 10.79 27 LEU C O 1
ATOM 4902 N N . ARG C 1 35 ? 21.113 -6.848 -30.690 1.00 11.54 28 ARG C N 1
ATOM 4903 C CA A ARG C 1 35 ? 21.823 -8.069 -31.071 0.50 12.46 28 ARG C CA 1
ATOM 4904 C CA B ARG C 1 35 ? 21.837 -8.056 -31.085 0.50 12.57 28 ARG C CA 1
ATOM 4905 C C . ARG C 1 35 ? 23.093 -8.263 -30.234 1.00 12.88 28 ARG C C 1
ATOM 4906 O O . ARG C 1 35 ? 23.369 -9.376 -29.766 1.00 12.73 28 ARG C O 1
ATOM 4921 N N . ARG C 1 36 ? 23.865 -7.197 -30.052 1.00 13.19 29 ARG C N 1
ATOM 4922 C CA . ARG C 1 36 ? 25.098 -7.259 -29.265 1.00 13.89 29 ARG C CA 1
ATOM 4923 C C . ARG C 1 36 ? 24.823 -7.714 -27.826 1.00 12.49 29 ARG C C 1
ATOM 4924 O O . ARG C 1 36 ? 25.567 -8.532 -27.255 1.00 12.05 29 ARG C O 1
ATOM 4932 N N . LEU C 1 37 ? 23.751 -7.174 -27.234 1.00 10.93 30 LEU C N 1
ATOM 4933 C CA . LEU C 1 37 ? 23.380 -7.535 -25.860 1.00 10.70 30 LEU C CA 1
ATOM 4934 C C . LEU C 1 37 ? 22.931 -8.991 -25.764 1.00 11.12 30 LEU C C 1
ATOM 4935 O O . LEU C 1 37 ? 23.240 -9.672 -24.785 1.00 11.31 30 LEU C O 1
ATOM 4940 N N . VAL C 1 38 ? 22.200 -9.488 -26.771 1.00 11.62 31 VAL C N 1
ATOM 4941 C CA . VAL C 1 38 ? 21.814 -10.897 -26.796 1.00 12.06 31 VAL C CA 1
ATOM 4942 C C . VAL C 1 38 ? 23.058 -11.773 -26.795 1.00 13.19 31 VAL C C 1
ATOM 4943 O O . VAL C 1 38 ? 23.199 -12.665 -25.944 1.00 13.24 31 VAL C O 1
ATOM 4947 N N . GLN C 1 39 ? 24.011 -11.457 -27.651 1.00 13.40 32 GLN C N 1
ATOM 4948 C CA . GLN C 1 39 ? 25.231 -12.260 -27.701 1.00 15.15 32 GLN C CA 1
ATOM 4949 C C . GLN C 1 39 ? 26.057 -12.124 -26.405 1.00 15.39 32 GLN C C 1
ATOM 4950 O O . GLN C 1 39 ? 26.651 -13.109 -25.924 1.00 16.52 32 GLN C O 1
ATOM 4956 N N . PHE C 1 40 ? 26.094 -10.926 -25.821 1.00 14.95 33 PHE C N 1
ATOM 4957 C CA . PHE C 1 40 ? 26.824 -10.701 -24.559 1.00 15.44 33 PHE C CA 1
ATOM 4958 C C . PHE C 1 40 ? 26.263 -11.628 -23.453 1.00 15.81 33 PHE C C 1
ATOM 4959 O O . PHE C 1 40 ? 27.015 -12.241 -22.665 1.00 16.67 33 PHE C O 1
ATOM 4967 N N . ASN C 1 41 ? 24.945 -11.717 -23.377 1.00 15.25 34 ASN C N 1
ATOM 4968 C CA . ASN C 1 41 ? 24.288 -12.570 -22.377 1.00 15.23 34 ASN C CA 1
ATOM 4969 C C . ASN C 1 41 ? 24.604 -14.052 -22.623 1.00 16.03 34 ASN C C 1
ATOM 4970 O O . ASN C 1 41 ? 24.908 -14.795 -21.670 1.00 15.86 34 ASN C O 1
ATOM 4975 N N . ILE C 1 42 ? 24.544 -14.481 -23.876 1.00 15.79 35 ILE C N 1
ATOM 4976 C CA . ILE C 1 42 ? 24.804 -15.873 -24.211 1.00 17.53 35 ILE C CA 1
ATOM 4977 C C . ILE C 1 42 ? 26.182 -16.240 -23.685 1.00 18.96 35 ILE C C 1
ATOM 4978 O O . ILE C 1 42 ? 26.370 -17.320 -23.096 1.00 18.89 35 ILE C O 1
ATOM 4983 N N . GLN C 1 43 ? 27.137 -15.332 -23.859 1.00 19.68 36 GLN C N 1
ATOM 4984 C CA . GLN C 1 43 ? 28.545 -15.615 -23.514 1.00 21.85 36 GLN C CA 1
ATOM 4985 C C . GLN C 1 43 ? 28.834 -15.698 -22.019 1.00 22.38 36 GLN C C 1
ATOM 4986 O O . GLN C 1 43 ? 29.852 -16.257 -21.631 1.00 24.03 36 GLN C O 1
ATOM 4992 N N . GLN C 1 44 ? 27.973 -15.192 -21.157 1.00 21.39 37 GLN C N 1
ATOM 4993 C CA A GLN C 1 44 ? 27.943 -15.217 -19.701 0.50 20.82 37 GLN C CA 1
ATOM 4994 C CA B GLN C 1 44 ? 27.936 -15.204 -19.707 0.50 21.51 37 GLN C CA 1
ATOM 4995 C C . GLN C 1 44 ? 27.532 -16.604 -19.244 1.00 20.51 37 GLN C C 1
ATOM 4996 O O . GLN C 1 44 ? 27.681 -16.948 -18.079 1.00 21.83 37 GLN C O 1
ATOM 5007 N N . GLY C 1 45 ? 27.001 -17.414 -20.163 1.00 20.49 38 GLY C N 1
ATOM 5008 C CA . GLY C 1 45 ? 26.523 -18.740 -19.792 1.00 20.67 38 GLY C CA 1
ATOM 5009 C C . GLY C 1 45 ? 25.136 -18.694 -19.202 1.00 19.06 38 GLY C C 1
ATOM 5010 O O . GLY C 1 45 ? 24.734 -19.582 -18.438 1.00 20.18 38 GLY C O 1
ATOM 5011 N N . ILE C 1 46 ? 24.415 -17.617 -19.511 1.00 19.24 39 ILE C N 1
ATOM 5012 C CA . ILE C 1 46 ? 23.040 -17.490 -19.114 1.00 17.90 39 ILE C CA 1
ATOM 5013 C C . ILE C 1 46 ? 22.259 -18.687 -19.668 1.00 16.70 39 ILE C C 1
ATOM 5014 O O . ILE C 1 46 ? 22.604 -19.194 -20.727 1.00 17.37 39 ILE C O 1
ATOM 5019 N N . ASP C 1 47 ? 21.252 -19.171 -18.945 1.00 14.25 40 ASP C N 1
ATOM 5020 C CA . ASP C 1 47 ? 20.414 -20.260 -19.435 1.00 14.45 40 ASP C CA 1
ATOM 5021 C C . ASP C 1 47 ? 19.382 -19.804 -20.474 1.00 13.29 40 ASP C C 1
ATOM 5022 O O . ASP C 1 47 ? 18.873 -20.626 -21.242 1.00 14.02 40 ASP C O 1
ATOM 5027 N N . GLY C 1 48 ? 19.072 -18.520 -20.521 1.00 13.54 41 GLY C N 1
ATOM 5028 C CA . GLY C 1 48 ? 17.995 -18.060 -21.350 1.00 12.15 41 GLY C CA 1
ATOM 5029 C C . GLY C 1 48 ? 17.775 -16.591 -21.183 1.00 10.88 41 GLY C C 1
ATOM 5030 O O . GLY C 1 48 ? 18.449 -15.948 -20.390 1.00 9.92 41 GLY C O 1
ATOM 5031 N N . LEU C 1 49 ? 16.825 -16.067 -21.961 1.00 10.62 42 LEU C N 1
ATOM 5032 C CA . LEU C 1 49 ? 16.455 -14.653 -21.919 1.00 10.07 42 LEU C CA 1
ATOM 5033 C C . LEU C 1 49 ? 14.952 -14.536 -21.778 1.00 9.82 42 LEU C C 1
ATOM 5034 O O . LEU C 1 49 ? 14.183 -15.258 -22.406 1.00 10.92 42 LEU C O 1
ATOM 5039 N N . TYR C 1 50 ? 14.574 -13.551 -20.979 1.00 9.23 43 TYR C N 1
ATOM 5040 C CA . TYR C 1 50 ? 13.200 -13.137 -20.754 1.00 9.08 43 TYR C CA 1
ATOM 5041 C C . TYR C 1 50 ? 13.051 -11.777 -21.405 1.00 8.99 43 TYR C C 1
ATOM 5042 O O . TYR C 1 50 ? 13.593 -10.768 -20.910 1.00 9.21 43 TYR C O 1
ATOM 5051 N N . VAL C 1 51 ? 12.309 -11.757 -22.516 1.00 9.21 44 VAL C N 1
ATOM 5052 C CA . VAL C 1 51 ? 12.309 -10.642 -23.430 1.00 8.49 44 VAL C CA 1
ATOM 5053 C C . VAL C 1 51 ? 11.062 -9.763 -23.317 1.00 9.08 44 VAL C C 1
ATOM 5054 O O . VAL C 1 51 ? 9.948 -10.279 -23.275 1.00 9.54 44 VAL C O 1
ATOM 5058 N N . GLY C 1 52 ? 11.248 -8.440 -23.280 1.00 8.54 45 GLY C N 1
ATOM 5059 C CA . GLY C 1 52 ? 10.104 -7.541 -23.273 1.00 8.34 45 GLY C CA 1
ATOM 5060 C C . GLY C 1 52 ? 9.341 -7.542 -21.967 1.00 8.21 45 GLY C C 1
ATOM 5061 O O . GLY C 1 52 ? 8.128 -7.346 -21.932 1.00 9.29 45 GLY C O 1
ATOM 5062 N N . GLY C 1 53 ? 10.066 -7.756 -20.886 1.00 8.06 46 GLY C N 1
ATOM 5063 C CA . GLY C 1 53 ? 9.476 -7.703 -19.562 1.00 7.57 46 GLY C CA 1
ATOM 5064 C C . GLY C 1 53 ? 9.495 -6.308 -18.957 1.00 8.63 46 GLY C C 1
ATOM 5065 O O . GLY C 1 53 ? 9.653 -5.342 -19.653 1.00 8.66 46 GLY C O 1
ATOM 5066 N N . SER C 1 54 ? 9.335 -6.219 -17.642 1.00 9.16 47 SER C N 1
ATOM 5067 C CA . SER C 1 54 ? 9.451 -4.947 -16.970 1.00 8.64 47 SER C CA 1
ATOM 5068 C C . SER C 1 54 ? 10.804 -4.306 -17.287 1.00 8.81 47 SER C C 1
ATOM 5069 O O . SER C 1 54 ? 10.896 -3.136 -17.645 1.00 8.00 47 SER C O 1
ATOM 5072 N N . THR C 1 55 ? 11.865 -5.070 -17.092 1.00 8.04 48 THR C N 1
ATOM 5073 C CA . THR C 1 55 ? 13.221 -4.619 -17.345 1.00 8.25 48 THR C CA 1
ATOM 5074 C C . THR C 1 55 ? 13.423 -4.243 -18.810 1.00 8.16 48 THR C C 1
ATOM 5075 O O . THR C 1 55 ? 14.219 -3.351 -19.127 1.00 8.55 48 THR C O 1
ATOM 5079 N N . GLY C 1 56 ? 12.697 -4.924 -19.679 1.00 8.14 49 GLY C N 1
ATOM 5080 C CA . GLY C 1 56 ? 12.752 -4.607 -21.098 1.00 8.19 49 GLY C CA 1
ATOM 5081 C C . GLY C 1 56 ? 11.949 -3.376 -21.514 1.00 8.76 49 GLY C C 1
ATOM 5082 O O . GLY C 1 56 ? 11.838 -3.084 -22.729 1.00 8.39 49 GLY C O 1
ATOM 5083 N N . GLU C 1 57 ? 11.409 -2.655 -20.535 1.00 7.90 50 GLU C N 1
ATOM 5084 C CA . GLU C 1 57 ? 10.658 -1.415 -20.809 1.00 7.95 50 GLU C CA 1
ATOM 5085 C C . GLU C 1 57 ? 9.442 -1.683 -21.708 1.00 7.78 50 GLU C C 1
ATOM 5086 O O . GLU C 1 57 ? 9.051 -0.880 -22.530 1.00 9.10 50 GLU C O 1
ATOM 5092 N N . ALA C 1 58 ? 8.796 -2.816 -21.483 1.00 7.85 51 ALA C N 1
ATOM 5093 C CA . ALA C 1 58 ? 7.601 -3.183 -22.230 1.00 8.02 51 ALA C CA 1
ATOM 5094 C C . ALA C 1 58 ? 6.565 -2.087 -22.285 1.00 8.58 51 ALA C C 1
ATOM 5095 O O . ALA C 1 58 ? 5.952 -1.861 -23.323 1.00 7.79 51 ALA C O 1
ATOM 5097 N N . PHE C 1 59 ? 6.319 -1.445 -21.145 1.00 8.34 52 PHE C N 1
ATOM 5098 C CA . PHE C 1 59 ? 5.122 -0.607 -21.012 1.00 8.94 52 PHE C CA 1
ATOM 5099 C C . PHE C 1 59 ? 5.287 0.808 -21.533 1.00 9.09 52 PHE C C 1
ATOM 5100 O O . PHE C 1 59 ? 4.356 1.621 -21.430 1.00 10.35 52 PHE C O 1
ATOM 5108 N N . VAL C 1 60 ? 6.455 1.061 -22.139 1.00 9.14 53 VAL C N 1
ATOM 5109 C CA . VAL C 1 60 ? 6.685 2.295 -22.875 1.00 9.52 53 VAL C CA 1
ATOM 5110 C C . VAL C 1 60 ? 7.000 2.006 -24.342 1.00 10.41 53 VAL C C 1
ATOM 5111 O O . VAL C 1 60 ? 7.519 2.875 -25.056 1.00 10.42 53 VAL C O 1
ATOM 5115 N N . GLN C 1 61 ? 6.624 0.812 -24.796 1.00 9.14 54 GLN C N 1
ATOM 5116 C CA . GLN C 1 61 ? 6.733 0.439 -26.211 1.00 10.28 54 GLN C CA 1
ATOM 5117 C C . GLN C 1 61 ? 5.385 0.082 -26.825 1.00 10.24 54 GLN C C 1
ATOM 5118 O O . GLN C 1 61 ? 4.480 -0.366 -26.123 1.00 11.28 54 GLN C O 1
ATOM 5124 N N . SER C 1 62 ? 5.269 0.230 -28.141 1.00 11.15 55 SER C N 1
ATOM 5125 C CA . SER C 1 62 ? 4.119 -0.272 -28.854 1.00 11.03 55 SER C CA 1
ATOM 5126 C C . SER C 1 62 ? 4.192 -1.780 -29.033 1.00 11.19 55 SER C C 1
ATOM 5127 O O . SER C 1 62 ? 5.241 -2.393 -28.913 1.00 10.00 55 SER C O 1
ATOM 5130 N N . LEU C 1 63 ? 3.080 -2.364 -29.453 1.00 11.91 56 LEU C N 1
ATOM 5131 C CA . LEU C 1 63 ? 3.062 -3.783 -29.747 1.00 11.93 56 LEU C CA 1
ATOM 5132 C C . LEU C 1 63 ? 4.034 -4.085 -30.888 1.00 11.99 56 LEU C C 1
ATOM 5133 O O . LEU C 1 63 ? 4.773 -5.053 -30.852 1.00 11.30 56 LEU C O 1
ATOM 5138 N N . SER C 1 64 ? 4.029 -3.248 -31.909 1.00 11.69 57 SER C N 1
ATOM 5139 C CA . SER C 1 64 ? 4.940 -3.435 -33.033 1.00 12.11 57 SER C CA 1
ATOM 5140 C C . SER C 1 64 ? 6.420 -3.460 -32.606 1.00 11.32 57 SER C C 1
ATOM 5141 O O . SER C 1 64 ? 7.213 -4.303 -33.061 1.00 11.31 57 SER C O 1
ATOM 5144 N N . GLU C 1 65 ? 6.794 -2.512 -31.756 1.00 10.97 58 GLU C N 1
ATOM 5145 C CA . GLU C 1 65 ? 8.145 -2.453 -31.235 1.00 10.44 58 GLU C CA 1
ATOM 5146 C C . GLU C 1 65 ? 8.476 -3.715 -30.454 1.00 9.43 58 GLU C C 1
ATOM 5147 O O . GLU C 1 65 ? 9.535 -4.297 -30.630 1.00 9.82 58 GLU C O 1
ATOM 5153 N N . ARG C 1 66 ? 7.561 -4.151 -29.592 1.00 8.93 59 ARG C N 1
ATOM 5154 C CA . ARG C 1 66 ? 7.797 -5.345 -28.794 1.00 9.79 59 ARG C CA 1
ATOM 5155 C C . ARG C 1 66 ? 7.969 -6.560 -29.719 1.00 10.31 59 ARG C C 1
ATOM 5156 O O . ARG C 1 66 ? 8.849 -7.383 -29.489 1.00 10.39 59 ARG C O 1
ATOM 5164 N N . GLU C 1 67 ? 7.130 -6.668 -30.743 1.00 10.61 60 GLU C N 1
ATOM 5165 C CA . GLU C 1 67 ? 7.273 -7.740 -31.726 1.00 11.14 60 GLU C CA 1
ATOM 5166 C C . GLU C 1 67 ? 8.619 -7.698 -32.442 1.00 11.06 60 GLU C C 1
ATOM 5167 O O . GLU C 1 67 ? 9.263 -8.730 -32.633 1.00 11.67 60 GLU C O 1
ATOM 5173 N N . GLN C 1 68 ? 9.040 -6.509 -32.854 1.00 10.54 61 GLN C N 1
ATOM 5174 C CA . GLN C 1 68 ? 10.311 -6.364 -33.567 1.00 11.22 61 GLN C CA 1
ATOM 5175 C C . GLN C 1 68 ? 11.458 -6.881 -32.713 1.00 10.18 61 GLN C C 1
ATOM 5176 O O . GLN C 1 68 ? 12.372 -7.545 -33.204 1.00 11.51 61 GLN C O 1
ATOM 5182 N N . VAL C 1 69 ? 11.410 -6.551 -31.426 1.00 10.15 62 VAL C N 1
ATOM 5183 C CA . VAL C 1 69 ? 12.420 -7.037 -30.475 1.00 10.17 62 VAL C CA 1
ATOM 5184 C C . VAL C 1 69 ? 12.351 -8.566 -30.272 1.00 10.75 62 VAL C C 1
ATOM 5185 O O . VAL C 1 69 ? 13.379 -9.239 -30.327 1.00 10.86 62 VAL C O 1
ATOM 5189 N N . LEU C 1 70 ? 11.163 -9.127 -30.070 1.00 10.37 63 LEU C N 1
ATOM 5190 C CA . LEU C 1 70 ? 11.021 -10.587 -29.962 1.00 9.85 63 LEU C CA 1
ATOM 5191 C C . LEU C 1 70 ? 11.614 -11.276 -31.195 1.00 10.69 63 LEU C C 1
ATOM 5192 O O . LEU C 1 70 ? 12.389 -12.240 -31.090 1.00 12.07 63 LEU C O 1
ATOM 5197 N N . GLU C 1 71 ? 11.304 -10.752 -32.374 1.00 11.26 64 GLU C N 1
ATOM 5198 C CA . GLU C 1 71 ? 11.722 -11.413 -33.607 1.00 12.40 64 GLU C CA 1
ATOM 5199 C C . GLU C 1 71 ? 13.246 -11.437 -33.698 1.00 13.01 64 GLU C C 1
ATOM 5200 O O . GLU C 1 71 ? 13.843 -12.455 -34.042 1.00 13.61 64 GLU C O 1
ATOM 5206 N N . ILE C 1 72 ? 13.882 -10.316 -33.389 1.00 12.05 65 ILE C N 1
ATOM 5207 C CA . ILE C 1 72 ? 15.333 -10.218 -33.470 1.00 13.09 65 ILE C CA 1
ATOM 5208 C C . ILE C 1 72 ? 16.002 -11.122 -32.438 1.00 13.05 65 ILE C C 1
ATOM 5209 O O . ILE C 1 72 ? 16.986 -11.801 -32.738 1.00 12.32 65 ILE C O 1
ATOM 5214 N N . VAL C 1 73 ? 15.477 -11.144 -31.209 1.00 11.06 66 VAL C N 1
ATOM 5215 C CA . VAL C 1 73 ? 16.082 -12.004 -30.212 1.00 12.07 66 VAL C CA 1
ATOM 5216 C C . VAL C 1 73 ? 16.000 -13.469 -30.660 1.00 12.67 66 VAL C C 1
ATOM 5217 O O . VAL C 1 73 ? 16.973 -14.226 -30.523 1.00 12.84 66 VAL C O 1
ATOM 5221 N N . ALA C 1 74 ? 14.875 -13.883 -31.248 1.00 13.55 67 ALA C N 1
ATOM 5222 C CA . ALA C 1 74 ? 14.754 -15.251 -31.718 1.00 14.37 67 ALA C CA 1
ATOM 5223 C C . ALA C 1 74 ? 15.789 -15.542 -32.820 1.00 14.45 67 ALA C C 1
ATOM 5224 O O . ALA C 1 74 ? 16.460 -16.592 -32.815 1.00 15.00 67 ALA C O 1
ATOM 5226 N N . GLU C 1 75 ? 15.935 -14.615 -33.758 1.00 15.20 68 GLU C N 1
ATOM 5227 C CA . GLU C 1 75 ? 16.951 -14.778 -34.809 1.00 16.41 68 GLU C CA 1
ATOM 5228 C C . GLU C 1 75 ? 18.336 -15.025 -34.231 1.00 16.59 68 GLU C C 1
ATOM 5229 O O . GLU C 1 75 ? 19.104 -15.852 -34.725 1.00 18.02 68 GLU C O 1
ATOM 5235 N N . GLU C 1 76 ? 18.662 -14.294 -33.170 1.00 16.23 69 GLU C N 1
ATOM 5236 C CA . GLU C 1 76 ? 20.002 -14.336 -32.590 1.00 16.15 69 GLU C CA 1
ATOM 5237 C C . GLU C 1 76 ? 20.241 -15.521 -31.680 1.00 16.46 69 GLU C C 1
ATOM 5238 O O . GLU C 1 76 ? 21.374 -15.984 -31.547 1.00 18.40 69 GLU C O 1
ATOM 5244 N N . ALA C 1 77 ? 19.190 -15.996 -31.034 1.00 15.34 70 ALA C N 1
ATOM 5245 C CA . ALA C 1 77 ? 19.358 -16.929 -29.905 1.00 16.18 70 ALA C CA 1
ATOM 5246 C C . ALA C 1 77 ? 18.566 -18.225 -29.956 1.00 16.86 70 ALA C C 1
ATOM 5247 O O . ALA C 1 77 ? 18.837 -19.124 -29.145 1.00 17.02 70 ALA C O 1
ATOM 5249 N N . LYS C 1 78 ? 17.579 -18.337 -30.852 1.00 18.10 71 LYS C N 1
ATOM 5250 C CA . LYS C 1 78 ? 16.727 -19.521 -30.859 1.00 19.21 71 LYS C CA 1
ATOM 5251 C C . LYS C 1 78 ? 17.580 -20.770 -31.067 1.00 20.59 71 LYS C C 1
ATOM 5252 O O . LYS C 1 78 ? 18.461 -20.809 -31.944 1.00 21.39 71 LYS C O 1
ATOM 5258 N N . GLY C 1 79 ? 17.314 -21.772 -30.235 1.00 20.52 72 GLY C N 1
ATOM 5259 C CA . GLY C 1 79 ? 18.064 -23.008 -30.230 1.00 22.11 72 GLY C CA 1
ATOM 5260 C C . GLY C 1 79 ? 19.365 -22.992 -29.447 1.00 22.05 72 GLY C C 1
ATOM 5261 O O . GLY C 1 79 ? 19.954 -24.044 -29.230 1.00 24.18 72 GLY C O 1
ATOM 5262 N N . LYS C 1 80 ? 19.855 -21.820 -29.072 1.00 20.80 73 LYS C N 1
ATOM 5263 C CA . LYS C 1 80 ? 21.132 -21.729 -28.368 1.00 20.82 73 LYS C CA 1
ATOM 5264 C C . LYS C 1 80 ? 20.908 -21.654 -26.856 1.00 19.42 73 LYS C C 1
ATOM 5265 O O . LYS C 1 80 ? 21.617 -22.290 -26.074 1.00 19.72 73 LYS C O 1
ATOM 5271 N N . ILE C 1 81 ? 19.910 -20.863 -26.474 1.00 17.74 74 ILE C N 1
ATOM 5272 C CA . ILE C 1 81 ? 19.488 -20.678 -25.085 1.00 16.77 74 ILE C CA 1
ATOM 5273 C C . ILE C 1 81 ? 17.953 -20.649 -25.082 1.00 15.81 74 ILE C C 1
ATOM 5274 O O . ILE C 1 81 ? 17.325 -20.543 -26.169 1.00 15.13 74 ILE C O 1
ATOM 5279 N N . LYS C 1 82 ? 17.343 -20.734 -23.898 1.00 15.29 75 LYS C N 1
ATOM 5280 C CA . LYS C 1 82 ? 15.901 -20.739 -23.790 1.00 14.93 75 LYS C CA 1
ATOM 5281 C C . LYS C 1 82 ? 15.412 -19.318 -23.967 1.00 13.17 75 LYS C C 1
ATOM 5282 O O . LYS C 1 82 ? 16.098 -18.349 -23.585 1.00 13.15 75 LYS C O 1
ATOM 5288 N N . LEU C 1 83 ? 14.235 -19.171 -24.566 1.00 12.72 76 LEU C N 1
ATOM 5289 C CA . LEU C 1 83 ? 13.662 -17.844 -24.845 1.00 11.86 76 LEU C CA 1
ATOM 5290 C C . LEU C 1 83 ? 12.240 -17.777 -24.339 1.00 10.59 76 LEU C C 1
ATOM 5291 O O . LEU C 1 83 ? 11.382 -18.565 -24.753 1.00 11.28 76 LEU C O 1
ATOM 5296 N N . ILE C 1 84 ? 12.008 -16.819 -23.442 1.00 9.78 77 ILE C N 1
ATOM 5297 C CA . ILE C 1 84 ? 10.677 -16.567 -22.884 1.00 10.10 77 ILE C CA 1
ATOM 5298 C C . ILE C 1 84 ? 10.248 -15.196 -23.333 1.00 10.29 77 ILE C C 1
ATOM 5299 O O . ILE C 1 84 ? 10.963 -14.232 -23.080 1.00 10.45 77 ILE C O 1
ATOM 5304 N N . ALA C 1 85 ? 9.082 -15.103 -23.957 1.00 10.22 78 ALA C N 1
ATOM 5305 C CA . ALA C 1 85 ? 8.548 -13.844 -24.463 1.00 9.91 78 ALA C CA 1
ATOM 5306 C C . ALA C 1 85 ? 7.582 -13.284 -23.416 1.00 9.42 78 ALA C C 1
ATOM 5307 O O . ALA C 1 85 ? 6.538 -13.893 -23.169 1.00 9.72 78 ALA C O 1
ATOM 5309 N N . HIS C 1 86 ? 7.914 -12.156 -22.825 1.00 9.84 79 HIS C N 1
ATOM 5310 C CA . HIS C 1 86 ? 6.922 -11.486 -21.998 1.00 9.22 79 HIS C CA 1
ATOM 5311 C C . HIS C 1 86 ? 5.948 -10.730 -22.905 1.00 9.79 79 HIS C C 1
ATOM 5312 O O . HIS C 1 86 ? 6.300 -9.707 -23.474 1.00 8.87 79 HIS C O 1
ATOM 5319 N N . VAL C 1 87 ? 4.727 -11.248 -23.001 1.00 9.49 80 VAL C N 1
ATOM 5320 C CA . VAL C 1 87 ? 3.688 -10.748 -23.889 1.00 9.85 80 VAL C CA 1
ATOM 5321 C C . VAL C 1 87 ? 2.645 -9.915 -23.135 1.00 9.83 80 VAL C C 1
ATOM 5322 O O . VAL C 1 87 ? 1.694 -9.420 -23.725 1.00 9.77 80 VAL C O 1
ATOM 5326 N N . GLY C 1 88 ? 2.805 -9.792 -21.828 1.00 9.04 81 GLY C N 1
ATOM 5327 C CA . GLY C 1 88 ? 1.774 -9.166 -21.029 1.00 8.47 81 GLY C CA 1
ATOM 5328 C C . GLY C 1 88 ? 1.541 -7.688 -21.274 1.00 9.53 81 GLY C C 1
ATOM 5329 O O . GLY C 1 88 ? 2.500 -6.883 -21.430 1.00 10.33 81 GLY C O 1
ATOM 5330 N N . CYS C 1 89 ? 0.253 -7.356 -21.353 1.00 9.43 82 CYS C N 1
ATOM 5331 C CA . CYS C 1 89 ? -0.253 -5.967 -21.441 1.00 9.74 82 CYS C CA 1
ATOM 5332 C C . CYS C 1 89 ? -1.441 -5.895 -20.478 1.00 10.41 82 CYS C C 1
ATOM 5333 O O . CYS C 1 89 ? -1.898 -6.917 -19.969 1.00 10.72 82 CYS C O 1
ATOM 5336 N N . VAL C 1 90 ? -1.947 -4.713 -20.203 1.00 10.35 83 VAL C N 1
ATOM 5337 C CA . VAL C 1 90 ? -3.200 -4.618 -19.470 1.00 10.20 83 VAL C CA 1
ATOM 5338 C C . VAL C 1 90 ? -4.298 -5.300 -20.282 1.00 10.07 83 VAL C C 1
ATOM 5339 O O . VAL C 1 90 ? -5.040 -6.107 -19.762 1.00 10.41 83 VAL C O 1
ATOM 5343 N N . SER C 1 91 ? -4.388 -4.973 -21.568 1.00 9.81 84 SER C N 1
ATOM 5344 C CA . SER C 1 91 ? -5.360 -5.594 -22.441 1.00 10.50 84 SER C CA 1
ATOM 5345 C C . SER C 1 91 ? -5.088 -7.061 -22.711 1.00 10.69 84 SER C C 1
ATOM 5346 O O . SER C 1 91 ? -3.970 -7.436 -23.116 1.00 9.93 84 SER C O 1
ATOM 5349 N N . THR C 1 92 ? -6.126 -7.886 -22.590 1.00 10.24 85 THR C N 1
ATOM 5350 C CA . THR C 1 92 ? -6.014 -9.311 -22.968 1.00 10.09 85 THR C CA 1
ATOM 5351 C C . THR C 1 92 ? -5.735 -9.469 -24.474 1.00 10.80 85 THR C C 1
ATOM 5352 O O . THR C 1 92 ? -4.852 -10.219 -24.862 1.00 11.15 85 THR C O 1
ATOM 5356 N N . ALA C 1 93 ? -6.470 -8.734 -25.310 1.00 10.36 86 ALA C N 1
ATOM 5357 C CA . ALA C 1 93 ? -6.289 -8.870 -26.759 1.00 10.90 86 ALA C CA 1
ATOM 5358 C C . ALA C 1 93 ? -4.896 -8.464 -27.206 1.00 11.35 86 ALA C C 1
ATOM 5359 O O . ALA C 1 93 ? -4.328 -9.092 -28.081 1.00 12.26 86 ALA C O 1
ATOM 5361 N N . GLU C 1 94 ? -4.350 -7.409 -26.639 1.00 10.66 87 GLU C N 1
ATOM 5362 C CA . GLU C 1 94 ? -2.988 -7.032 -27.005 1.00 11.12 87 GLU C CA 1
ATOM 5363 C C . GLU C 1 94 ? -2.000 -8.122 -26.597 1.00 9.94 87 GLU C C 1
ATOM 5364 O O . GLU C 1 94 ? -1.074 -8.458 -27.367 1.00 11.03 87 GLU C O 1
ATOM 5370 N N . SER C 1 95 ? -2.196 -8.683 -25.392 1.00 10.22 88 SER C N 1
ATOM 5371 C CA . SER C 1 95 ? -1.344 -9.758 -24.887 1.00 10.15 88 SER C CA 1
ATOM 5372 C C . SER C 1 95 ? -1.430 -10.970 -25.814 1.00 10.59 88 SER C C 1
ATOM 5373 O O . SER C 1 95 ? -0.411 -11.631 -26.076 1.00 11.93 88 SER C O 1
ATOM 5376 N N . GLN C 1 96 ? -2.628 -11.229 -26.328 1.00 10.74 89 GLN C N 1
ATOM 5377 C CA . GLN C 1 96 ? -2.836 -12.338 -27.235 1.00 11.14 89 GLN C CA 1
ATOM 5378 C C . GLN C 1 96 ? -2.084 -12.156 -28.549 1.00 11.99 89 GLN C C 1
ATOM 5379 O O . GLN C 1 96 ? -1.509 -13.129 -29.078 1.00 12.28 89 GLN C O 1
ATOM 5385 N N . GLN C 1 97 ? -2.109 -10.944 -29.085 1.00 10.86 90 GLN C N 1
ATOM 5386 C CA . GLN C 1 97 ? -1.380 -10.622 -30.309 1.00 11.81 90 GLN C CA 1
ATOM 5387 C C . GLN C 1 97 ? 0.105 -10.934 -30.088 1.00 11.56 90 GLN C C 1
ATOM 5388 O O . GLN C 1 97 ? 0.731 -11.572 -30.914 1.00 12.44 90 GLN C O 1
ATOM 5394 N N . LEU C 1 98 ? 0.673 -10.473 -28.979 1.00 10.61 91 LEU C N 1
ATOM 5395 C CA . LEU C 1 98 ? 2.091 -10.738 -28.712 1.00 10.54 91 LEU C CA 1
ATOM 5396 C C . LEU C 1 98 ? 2.380 -12.230 -28.502 1.00 10.60 91 LEU C C 1
ATOM 5397 O O . LEU C 1 98 ? 3.428 -12.727 -28.922 1.00 11.89 91 LEU C O 1
ATOM 5402 N N . ALA C 1 99 ? 1.460 -12.949 -27.875 1.00 11.20 92 ALA C N 1
ATOM 5403 C CA . ALA C 1 99 ? 1.621 -14.386 -27.709 1.00 11.19 92 ALA C CA 1
ATOM 5404 C C . ALA C 1 99 ? 1.629 -15.128 -29.058 1.00 11.97 92 ALA C C 1
ATOM 5405 O O . ALA C 1 99 ? 2.437 -16.022 -29.279 1.00 12.21 92 ALA C O 1
ATOM 5407 N N . ALA C 1 100 ? 0.736 -14.743 -29.966 1.00 12.63 93 ALA C N 1
ATOM 5408 C CA . ALA C 1 100 ? 0.706 -15.356 -31.279 1.00 13.00 93 ALA C CA 1
ATOM 5409 C C . ALA C 1 100 ? 2.027 -15.089 -32.008 1.00 12.78 93 ALA C C 1
ATOM 5410 O O . ALA C 1 100 ? 2.564 -15.953 -32.700 1.00 14.21 93 ALA C O 1
ATOM 5412 N N . SER C 1 101 ? 2.538 -13.868 -31.885 1.00 12.39 94 SER C N 1
ATOM 5413 C CA . SER C 1 101 ? 3.803 -13.507 -32.525 1.00 12.32 94 SER C CA 1
ATOM 5414 C C . SER C 1 101 ? 4.970 -14.325 -31.917 1.00 12.68 94 SER C C 1
ATOM 5415 O O . SER C 1 101 ? 5.803 -14.888 -32.648 1.00 13.70 94 SER C O 1
ATOM 5418 N N . ALA C 1 102 ? 4.988 -14.474 -30.600 1.00 12.04 95 ALA C N 1
ATOM 5419 C CA . ALA C 1 102 ? 6.016 -15.289 -29.958 1.00 12.58 95 ALA C CA 1
ATOM 5420 C C . ALA C 1 102 ? 6.035 -16.739 -30.455 1.00 12.99 95 ALA C C 1
ATOM 5421 O O . ALA C 1 102 ? 7.088 -17.317 -30.659 1.00 13.79 95 ALA C O 1
ATOM 5423 N N . LYS C 1 103 ? 4.863 -17.332 -30.637 1.00 13.12 96 LYS C N 1
ATOM 5424 C CA . LYS C 1 103 ? 4.761 -18.642 -31.257 1.00 14.24 96 LYS C CA 1
ATOM 5425 C C . LYS C 1 103 ? 5.346 -18.652 -32.674 1.00 14.85 96 LYS C C 1
ATOM 5426 O O . LYS C 1 103 ? 6.122 -19.548 -33.024 1.00 15.43 96 LYS C O 1
ATOM 5432 N N . ARG C 1 104 ? 4.988 -17.655 -33.483 1.00 14.47 97 ARG C N 1
ATOM 5433 C CA . ARG C 1 104 ? 5.474 -17.581 -34.865 1.00 15.70 97 ARG C CA 1
ATOM 5434 C C . ARG C 1 104 ? 7.005 -17.480 -34.888 1.00 15.70 97 ARG C C 1
ATOM 5435 O O . ARG C 1 104 ? 7.651 -18.066 -35.747 1.00 16.63 97 ARG C O 1
ATOM 5443 N N . TYR C 1 105 ? 7.588 -16.757 -33.932 1.00 14.74 98 TYR C N 1
ATOM 5444 C CA . TYR C 1 105 ? 9.047 -16.561 -33.897 1.00 15.33 98 TYR C CA 1
ATOM 5445 C C . TYR C 1 105 ? 9.808 -17.731 -33.268 1.00 16.00 98 TYR C C 1
ATOM 5446 O O . TYR C 1 105 ? 11.043 -17.753 -33.297 1.00 18.10 98 TYR C O 1
ATOM 5455 N N . GLY C 1 106 ? 9.092 -18.697 -32.696 1.00 15.52 99 GLY C N 1
ATOM 5456 C CA . GLY C 1 106 ? 9.717 -19.886 -32.140 1.00 15.70 99 GLY C CA 1
ATOM 5457 C C . GLY C 1 106 ? 10.213 -19.790 -30.718 1.00 14.94 99 GLY C C 1
ATOM 5458 O O . GLY C 1 106 ? 11.171 -20.463 -30.338 1.00 15.13 99 GLY C O 1
ATOM 5459 N N . PHE C 1 107 ? 9.568 -18.959 -29.925 1.00 14.27 100 PHE C N 1
ATOM 5460 C CA . PHE C 1 107 ? 9.930 -18.876 -28.513 1.00 13.83 100 PHE C CA 1
ATOM 5461 C C . PHE C 1 107 ? 9.615 -20.188 -27.784 1.00 13.75 100 PHE C C 1
ATOM 5462 O O . PHE C 1 107 ? 8.790 -20.975 -28.235 1.00 13.98 100 PHE C O 1
ATOM 5470 N N . ASP C 1 108 ? 10.317 -20.438 -26.675 1.00 13.21 101 ASP C N 1
ATOM 5471 C CA . ASP C 1 108 ? 10.067 -21.625 -25.859 1.00 13.28 101 ASP C CA 1
ATOM 5472 C C . ASP C 1 108 ? 8.881 -21.478 -24.901 1.00 13.06 101 ASP C C 1
ATOM 5473 O O . ASP C 1 108 ? 8.296 -22.483 -24.469 1.00 14.45 101 ASP C O 1
ATOM 5478 N N . ALA C 1 109 ? 8.559 -20.236 -24.552 1.00 11.78 102 ALA C N 1
ATOM 5479 C CA . ALA C 1 109 ? 7.484 -19.943 -23.609 1.00 11.61 102 ALA C CA 1
ATOM 5480 C C . ALA C 1 109 ? 7.015 -18.503 -23.748 1.00 11.14 102 ALA C C 1
ATOM 5481 O O . ALA C 1 109 ? 7.720 -17.664 -24.298 1.00 11.27 102 ALA C O 1
ATOM 5483 N N . VAL C 1 110 ? 5.807 -18.241 -23.267 1.00 11.15 103 VAL C N 1
ATOM 5484 C CA . VAL C 1 110 ? 5.333 -16.890 -23.083 1.00 10.27 103 VAL C CA 1
ATOM 5485 C C . VAL C 1 110 ? 5.183 -16.606 -21.601 1.00 9.62 103 VAL C C 1
ATOM 5486 O O . VAL C 1 110 ? 5.190 -17.537 -20.777 1.00 9.35 103 VAL C O 1
ATOM 5490 N N . SER C 1 111 ? 5.048 -15.331 -21.267 1.00 9.18 104 SER C N 1
ATOM 5491 C CA . SER C 1 111 ? 4.857 -14.867 -19.885 1.00 9.39 104 SER C CA 1
ATOM 5492 C C . SER C 1 111 ? 3.990 -13.637 -19.875 1.00 9.25 104 SER C C 1
ATOM 5493 O O . SER C 1 111 ? 4.019 -12.866 -20.813 1.00 9.18 104 SER C O 1
ATOM 5496 N N . ALA C 1 112 ? 3.220 -13.430 -18.812 1.00 8.78 105 ALA C N 1
ATOM 5497 C CA . ALA C 1 112 ? 2.417 -12.186 -18.699 1.00 8.79 105 ALA C CA 1
ATOM 5498 C C . ALA C 1 112 ? 2.327 -11.734 -17.266 1.00 8.36 105 ALA C C 1
ATOM 5499 O O . ALA C 1 112 ? 1.993 -12.536 -16.383 1.00 8.74 105 ALA C O 1
ATOM 5501 N N . VAL C 1 113 ? 2.623 -10.463 -17.047 1.00 8.41 106 VAL C N 1
ATOM 5502 C CA . VAL C 1 113 ? 2.412 -9.830 -15.771 1.00 8.20 106 VAL C CA 1
ATOM 5503 C C . VAL C 1 113 ? 0.922 -9.886 -15.469 1.00 8.35 106 VAL C C 1
ATOM 5504 O O . VAL C 1 113 ? 0.091 -9.749 -16.365 1.00 8.45 106 VAL C O 1
ATOM 5508 N N . THR C 1 114 ? 0.555 -10.031 -14.199 1.00 9.05 107 THR C N 1
ATOM 5509 C CA . THR C 1 114 ? -0.838 -9.846 -13.836 1.00 9.28 107 THR C CA 1
ATOM 5510 C C . THR C 1 114 ? -1.278 -8.468 -14.309 1.00 9.23 107 THR C C 1
ATOM 5511 O O . THR C 1 114 ? -0.654 -7.471 -13.976 1.00 9.45 107 THR C O 1
ATOM 5515 N N . PRO C 1 115 ? -2.374 -8.377 -15.090 1.00 9.30 108 PRO C N 1
ATOM 5516 C CA . PRO C 1 115 ? -2.695 -7.070 -15.653 1.00 9.52 108 PRO C CA 1
ATOM 5517 C C . PRO C 1 115 ? -3.005 -6.044 -14.564 1.00 9.17 108 PRO C C 1
ATOM 5518 O O . PRO C 1 115 ? -3.661 -6.382 -13.580 1.00 9.84 108 PRO C O 1
ATOM 5522 N N . PHE C 1 116 ? -2.557 -4.804 -14.766 1.00 8.80 109 PHE C N 1
ATOM 5523 C CA . PHE C 1 116 ? -2.428 -3.804 -13.718 1.00 8.81 109 PHE C CA 1
ATOM 5524 C C . PHE C 1 116 ? -3.290 -2.574 -13.972 1.00 9.44 109 PHE C C 1
ATOM 5525 O O . PHE C 1 116 ? -4.134 -2.582 -14.889 1.00 9.77 109 PHE C O 1
ATOM 5533 N N . TYR C 1 117 ? -3.116 -1.559 -13.130 1.00 9.65 110 TYR C N 1
ATOM 5534 C CA . TYR C 1 117 ? -3.874 -0.307 -13.139 1.00 9.60 110 TYR C CA 1
ATOM 5535 C C . TYR C 1 117 ? -5.309 -0.492 -12.666 1.00 10.53 110 TYR C C 1
ATOM 5536 O O . TYR C 1 117 ? -5.666 -0.039 -11.577 1.00 10.48 110 TYR C O 1
ATOM 5545 N N . TYR C 1 118 ? -6.161 -1.059 -13.516 1.00 10.52 111 TYR C N 1
ATOM 5546 C CA . TYR C 1 118 ? -7.544 -1.319 -13.120 1.00 10.77 111 TYR C CA 1
ATOM 5547 C C . TYR C 1 118 ? -7.613 -2.552 -12.233 1.00 11.03 111 TYR C C 1
ATOM 5548 O O . TYR C 1 118 ? -7.045 -3.556 -12.590 1.00 10.55 111 TYR C O 1
ATOM 5557 N N . PRO C 1 119 ? -8.410 -2.501 -11.160 1.00 10.43 112 PRO C N 1
ATOM 5558 C CA . PRO C 1 119 ? -8.632 -3.728 -10.402 1.00 11.54 112 PRO C CA 1
ATOM 5559 C C . PRO C 1 119 ? -9.480 -4.735 -11.172 1.00 11.88 112 PRO C C 1
ATOM 5560 O O . PRO C 1 119 ? -10.515 -4.369 -11.759 1.00 12.86 112 PRO C O 1
ATOM 5564 N N . PHE C 1 120 ? -9.009 -5.979 -11.214 1.00 12.06 113 PHE C N 1
ATOM 5565 C CA . PHE C 1 120 ? -9.713 -7.090 -11.815 1.00 12.09 113 PHE C CA 1
ATOM 5566 C C . PHE C 1 120 ? -9.945 -8.179 -10.772 1.00 12.14 113 PHE C C 1
ATOM 5567 O O . PHE C 1 120 ? -9.143 -8.352 -9.882 1.00 13.58 113 PHE C O 1
ATOM 5575 N N . SER C 1 121 ? -11.034 -8.908 -10.900 1.00 12.11 114 SER C N 1
ATOM 5576 C CA . SER C 1 121 ? -11.317 -10.021 -10.009 1.00 12.80 114 SER C CA 1
ATOM 5577 C C . SER C 1 121 ? -10.396 -11.178 -10.306 1.00 12.96 114 SER C C 1
ATOM 5578 O O . SER C 1 121 ? -9.776 -11.283 -11.391 1.00 12.18 114 SER C O 1
ATOM 5581 N N . PHE C 1 122 ? -10.338 -12.105 -9.360 1.00 13.23 115 PHE C N 1
ATOM 5582 C CA . PHE C 1 122 ? -9.496 -13.248 -9.575 1.00 13.44 115 PHE C CA 1
ATOM 5583 C C . PHE C 1 122 ? -9.911 -14.059 -10.805 1.00 13.21 115 PHE C C 1
ATOM 5584 O O . PHE C 1 122 ? -9.057 -14.544 -11.552 1.00 12.05 115 PHE C O 1
ATOM 5592 N N . GLU C 1 123 ? -11.217 -14.218 -10.996 1.00 14.36 116 GLU C N 1
ATOM 5593 C CA . GLU C 1 123 ? -11.745 -14.926 -12.149 1.00 14.96 116 GLU C CA 1
ATOM 5594 C C . GLU C 1 123 ? -11.291 -14.221 -13.428 1.00 13.29 116 GLU C C 1
ATOM 5595 O O . GLU C 1 123 ? -10.944 -14.861 -14.409 1.00 13.04 116 GLU C O 1
ATOM 5601 N N . GLU C 1 124 ? -11.308 -12.894 -13.406 1.00 12.80 117 GLU C N 1
ATOM 5602 C CA . GLU C 1 124 ? -10.840 -12.124 -14.542 1.00 12.12 117 GLU C CA 1
ATOM 5603 C C . GLU C 1 124 ? -9.368 -12.355 -14.861 1.00 12.26 117 GLU C C 1
ATOM 5604 O O . GLU C 1 124 ? -8.995 -12.508 -16.049 1.00 11.12 117 GLU C O 1
ATOM 5610 N N . HIS C 1 125 ? -8.531 -12.416 -13.827 1.00 11.58 118 HIS C N 1
ATOM 5611 C CA . HIS C 1 125 ? -7.139 -12.740 -14.023 1.00 11.10 118 HIS C CA 1
ATOM 5612 C C . HIS C 1 125 ? -7.000 -14.137 -14.633 1.00 10.66 118 HIS C C 1
ATOM 5613 O O . HIS C 1 125 ? -6.234 -14.338 -15.569 1.00 10.99 118 HIS C O 1
ATOM 5620 N N . CYS C 1 126 ? -7.748 -15.095 -14.112 1.00 11.10 119 CYS C N 1
ATOM 5621 C CA . CYS C 1 126 ? -7.670 -16.455 -14.645 1.00 12.02 119 CYS C CA 1
ATOM 5622 C C . CYS C 1 126 ? -8.062 -16.515 -16.106 1.00 12.79 119 CYS C C 1
ATOM 5623 O O . CYS C 1 126 ? -7.395 -17.182 -16.903 1.00 12.55 119 CYS C O 1
ATOM 5626 N N . ASP C 1 127 ? -9.141 -15.821 -16.475 1.00 12.54 120 ASP C N 1
ATOM 5627 C CA . ASP C 1 127 ? -9.586 -15.825 -17.866 1.00 12.84 120 ASP C CA 1
ATOM 5628 C C . ASP C 1 127 ? -8.548 -15.159 -18.782 1.00 11.64 120 ASP C C 1
ATOM 5629 O O . ASP C 1 127 ? -8.381 -15.583 -19.914 1.00 12.22 120 ASP C O 1
ATOM 5634 N N . HIS C 1 128 ? -7.875 -14.110 -18.295 1.00 9.86 121 HIS C N 1
ATOM 5635 C CA . HIS C 1 128 ? -6.844 -13.407 -19.044 1.00 10.35 121 HIS C CA 1
ATOM 5636 C C . HIS C 1 128 ? -5.718 -14.378 -19.376 1.00 10.31 121 HIS C C 1
ATOM 5637 O O . HIS C 1 128 ? -5.288 -14.490 -20.532 1.00 10.51 121 HIS C O 1
ATOM 5644 N N . TYR C 1 129 ? -5.235 -15.106 -18.367 1.00 10.55 122 TYR C N 1
ATOM 5645 C CA . TYR C 1 129 ? -4.199 -16.135 -18.606 1.00 10.57 122 TYR C CA 1
ATOM 5646 C C . TYR C 1 129 ? -4.678 -17.236 -19.528 1.00 11.88 122 TYR C C 1
ATOM 5647 O O . TYR C 1 129 ? -3.942 -17.627 -20.423 1.00 11.35 122 TYR C O 1
ATOM 5656 N N . ARG C 1 130 ? -5.896 -17.738 -19.336 1.00 11.66 123 ARG C N 1
ATOM 5657 C CA A ARG C 1 130 ? -6.450 -18.753 -20.241 0.50 12.82 123 ARG C CA 1
ATOM 5658 C CA B ARG C 1 130 ? -6.387 -18.773 -20.238 0.50 12.56 123 ARG C CA 1
ATOM 5659 C C . ARG C 1 130 ? -6.416 -18.274 -21.679 1.00 12.30 123 ARG C C 1
ATOM 5660 O O . ARG C 1 130 ? -6.096 -19.037 -22.610 1.00 11.88 123 ARG C O 1
ATOM 5675 N N . ALA C 1 131 ? -6.801 -17.020 -21.886 1.00 11.82 124 ALA C N 1
ATOM 5676 C CA . ALA C 1 131 ? -6.923 -16.488 -23.251 1.00 11.45 124 ALA C CA 1
ATOM 5677 C C . ALA C 1 131 ? -5.542 -16.368 -23.915 1.00 12.14 124 ALA C C 1
ATOM 5678 O O . ALA C 1 131 ? -5.365 -16.645 -25.107 1.00 12.76 124 ALA C O 1
ATOM 5680 N N . ILE C 1 132 ? -4.550 -15.959 -23.135 1.00 11.61 125 ILE C N 1
ATOM 5681 C CA . ILE C 1 132 ? -3.192 -15.820 -23.664 1.00 11.80 125 ILE C CA 1
ATOM 5682 C C . ILE C 1 132 ? -2.592 -17.197 -23.940 1.00 12.33 125 ILE C C 1
ATOM 5683 O O . ILE C 1 132 ? -1.905 -17.410 -24.965 1.00 13.20 125 ILE C O 1
ATOM 5688 N N . ILE C 1 133 ? -2.863 -18.156 -23.061 1.00 12.94 126 ILE C N 1
ATOM 5689 C CA . ILE C 1 133 ? -2.397 -19.534 -23.250 1.00 13.10 126 ILE C CA 1
ATOM 5690 C C . ILE C 1 133 ? -2.961 -20.097 -24.544 1.00 14.11 126 ILE C C 1
ATOM 5691 O O . ILE C 1 133 ? -2.247 -20.754 -25.310 1.00 14.19 126 ILE C O 1
ATOM 5696 N N . ASP C 1 134 ? -4.234 -19.835 -24.816 1.00 14.14 127 ASP C N 1
ATOM 5697 C CA . ASP C 1 134 ? -4.846 -20.278 -26.081 1.00 15.08 127 ASP C CA 1
ATOM 5698 C C . ASP C 1 134 ? -4.104 -19.712 -27.295 1.00 14.60 127 ASP C C 1
ATOM 5699 O O . ASP C 1 134 ? -3.731 -20.435 -28.183 1.00 14.80 127 ASP C O 1
ATOM 5704 N N . SER C 1 135 ? -3.849 -18.417 -27.294 1.00 13.38 128 SER C N 1
ATOM 5705 C CA . SER C 1 135 ? -3.152 -17.758 -28.381 1.00 13.68 128 SER C CA 1
ATOM 5706 C C . SER C 1 135 ? -1.684 -18.203 -28.509 1.00 13.92 128 SER C C 1
ATOM 5707 O O . SER C 1 135 ? -1.123 -18.175 -29.601 1.00 15.63 128 SER C O 1
ATOM 5710 N N . ALA C 1 136 ? -1.063 -18.579 -27.392 1.00 13.83 129 ALA C N 1
ATOM 5711 C CA . ALA C 1 136 ? 0.319 -19.096 -27.381 1.00 14.40 129 ALA C CA 1
ATOM 5712 C C . ALA C 1 136 ? 0.452 -20.439 -28.102 1.00 16.20 129 ALA C C 1
ATOM 5713 O O . ALA C 1 136 ? 1.556 -20.868 -28.410 1.00 16.09 129 ALA C O 1
ATOM 5715 N N . ASP C 1 137 ? -0.672 -21.115 -28.317 1.00 17.17 130 ASP C N 1
ATOM 5716 C CA . ASP C 1 137 ? -0.722 -22.249 -29.247 1.00 18.84 130 ASP C CA 1
ATOM 5717 C C . ASP C 1 137 ? 0.329 -23.315 -28.929 1.00 18.64 130 ASP C C 1
ATOM 5718 O O . ASP C 1 137 ? 1.002 -23.822 -29.827 1.00 19.86 130 ASP C O 1
ATOM 5723 N N . GLY C 1 138 ? 0.433 -23.706 -27.667 1.00 17.14 131 GLY C N 1
ATOM 5724 C CA . GLY C 1 138 ? 1.361 -24.735 -27.268 1.00 17.51 131 GLY C CA 1
ATOM 5725 C C . GLY C 1 138 ? 2.554 -24.270 -26.445 1.00 17.52 131 GLY C C 1
ATOM 5726 O O . GLY C 1 138 ? 3.151 -25.067 -25.715 1.00 18.46 131 GLY C O 1
ATOM 5727 N N . LEU C 1 139 ? 2.931 -22.992 -26.546 1.00 16.50 132 LEU C N 1
ATOM 5728 C CA . LEU C 1 139 ? 4.003 -22.467 -25.684 1.00 15.79 132 LEU C CA 1
ATOM 5729 C C . LEU C 1 139 ? 3.503 -22.426 -24.233 1.00 15.33 132 LEU C C 1
ATOM 5730 O O . LEU C 1 139 ? 2.453 -21.858 -23.953 1.00 16.25 132 LEU C O 1
ATOM 5735 N N . PRO C 1 140 ? 4.246 -23.039 -23.312 1.00 14.25 133 PRO C N 1
ATOM 5736 C CA . PRO C 1 140 ? 3.859 -22.884 -21.903 1.00 13.90 133 PRO C CA 1
ATOM 5737 C C . PRO C 1 140 ? 3.889 -21.434 -21.429 1.00 12.90 133 PRO C C 1
ATOM 5738 O O . PRO C 1 140 ? 4.606 -20.596 -21.969 1.00 13.22 133 PRO C O 1
ATOM 5742 N N . MET C 1 141 ? 3.091 -21.171 -20.407 1.00 12.06 134 MET C N 1
ATOM 5743 C CA . MET C 1 141 ? 2.977 -19.869 -19.783 1.00 11.37 134 MET C CA 1
ATOM 5744 C C . MET C 1 141 ? 3.741 -19.793 -18.459 1.00 10.88 134 MET C C 1
ATOM 5745 O O . MET C 1 141 ? 3.632 -20.694 -17.622 1.00 10.88 134 MET C O 1
ATOM 5750 N N . VAL C 1 142 ? 4.483 -18.709 -18.306 1.00 10.45 135 VAL C N 1
ATOM 5751 C CA . VAL C 1 142 ? 5.109 -18.295 -17.045 1.00 10.32 135 VAL C CA 1
ATOM 5752 C C . VAL C 1 142 ? 4.263 -17.171 -16.445 1.00 9.37 135 VAL C C 1
ATOM 5753 O O . VAL C 1 142 ? 4.264 -16.058 -16.941 1.00 9.83 135 VAL C O 1
ATOM 5757 N N . VAL C 1 143 ? 3.483 -17.472 -15.414 1.00 10.51 136 VAL C N 1
ATOM 5758 C CA . VAL C 1 143 ? 2.760 -16.444 -14.687 1.00 9.60 136 VAL C CA 1
ATOM 5759 C C . VAL C 1 143 ? 3.803 -15.535 -14.066 1.00 10.04 136 VAL C C 1
ATOM 5760 O O . VAL C 1 143 ? 4.797 -16.012 -13.520 1.00 10.18 136 VAL C O 1
ATOM 5764 N N . TYR C 1 144 ? 3.578 -14.215 -14.129 1.00 9.45 137 TYR C N 1
ATOM 5765 C CA . TYR C 1 144 ? 4.525 -13.231 -13.603 1.00 10.15 137 TYR C CA 1
ATOM 5766 C C . TYR C 1 144 ? 3.830 -12.390 -12.550 1.00 9.52 137 TYR C C 1
ATOM 5767 O O . TYR C 1 144 ? 2.909 -11.629 -12.838 1.00 9.24 137 TYR C O 1
ATOM 5776 N N . ASN C 1 145 ? 4.258 -12.589 -11.309 1.00 9.06 138 ASN C N 1
ATOM 5777 C CA . ASN C 1 145 ? 3.715 -11.910 -10.130 1.00 9.49 138 ASN C CA 1
ATOM 5778 C C . ASN C 1 145 ? 4.714 -10.878 -9.615 1.00 10.15 138 ASN C C 1
ATOM 5779 O O . ASN C 1 145 ? 5.847 -11.212 -9.255 1.00 10.71 138 ASN C O 1
ATOM 5784 N N . ILE C 1 146 ? 4.301 -9.618 -9.638 1.00 9.47 139 ILE C N 1
ATOM 5785 C CA . ILE C 1 146 ? 5.142 -8.524 -9.128 1.00 10.24 139 ILE C CA 1
ATOM 5786 C C . ILE C 1 146 ? 4.283 -7.517 -8.328 1.00 9.81 139 ILE C C 1
ATOM 5787 O O . ILE C 1 146 ? 3.905 -6.446 -8.809 1.00 10.59 139 ILE C O 1
ATOM 5792 N N . PRO C 1 147 ? 3.891 -7.902 -7.113 1.00 10.17 140 PRO C N 1
ATOM 5793 C CA . PRO C 1 147 ? 2.880 -7.072 -6.448 1.00 10.78 140 PRO C CA 1
ATOM 5794 C C . PRO C 1 147 ? 3.287 -5.606 -6.244 1.00 11.27 140 PRO C C 1
ATOM 5795 O O . PRO C 1 147 ? 2.426 -4.727 -6.221 1.00 12.03 140 PRO C O 1
ATOM 5799 N N . ALA C 1 148 ? 4.567 -5.323 -6.064 1.00 11.22 141 ALA C N 1
ATOM 5800 C CA . ALA C 1 148 ? 4.975 -3.958 -5.734 1.00 12.01 141 ALA C CA 1
ATOM 5801 C C . ALA C 1 148 ? 4.608 -2.982 -6.833 1.00 11.71 141 ALA C C 1
ATOM 5802 O O . ALA C 1 148 ? 4.274 -1.828 -6.533 1.00 13.37 141 ALA C O 1
ATOM 5804 N N . LEU C 1 149 ? 4.657 -3.439 -8.091 1.00 11.39 142 LEU C N 1
ATOM 5805 C CA . LEU C 1 149 ? 4.354 -2.567 -9.230 1.00 11.54 142 LEU C CA 1
ATOM 5806 C C . LEU C 1 149 ? 2.954 -2.787 -9.797 1.00 11.57 142 LEU C C 1
ATOM 5807 O O . LEU C 1 149 ? 2.320 -1.826 -10.249 1.00 11.71 142 LEU C O 1
ATOM 5812 N N . SER C 1 150 ? 2.459 -4.016 -9.739 1.00 11.60 143 SER C N 1
ATOM 5813 C CA . SER C 1 150 ? 1.168 -4.335 -10.346 1.00 11.30 143 SER C CA 1
ATOM 5814 C C . SER C 1 150 ? -0.049 -3.872 -9.583 1.00 11.49 143 SER C C 1
ATOM 5815 O O . SER C 1 150 ? -1.106 -3.639 -10.164 1.00 11.01 143 SER C O 1
ATOM 5818 N N . GLY C 1 151 ? 0.090 -3.760 -8.263 1.00 11.85 144 GLY C N 1
ATOM 5819 C CA . GLY C 1 151 ? -1.050 -3.478 -7.424 1.00 12.22 144 GLY C CA 1
ATOM 5820 C C . GLY C 1 151 ? -1.956 -4.660 -7.168 1.00 13.02 144 GLY C C 1
ATOM 5821 O O . GLY C 1 151 ? -2.984 -4.529 -6.528 1.00 13.79 144 GLY C O 1
ATOM 5822 N N . VAL C 1 152 ? -1.600 -5.809 -7.739 1.00 13.03 145 VAL C N 1
ATOM 5823 C CA . VAL C 1 152 ? -2.413 -7.016 -7.622 1.00 13.04 145 VAL C CA 1
ATOM 5824 C C . VAL C 1 152 ? -1.933 -7.792 -6.416 1.00 14.14 145 VAL C C 1
ATOM 5825 O O . VAL C 1 152 ? -0.731 -8.059 -6.279 1.00 14.35 145 VAL C O 1
ATOM 5829 N N . LYS C 1 153 ? -2.874 -8.141 -5.530 1.00 16.01 146 LYS C N 1
ATOM 5830 C CA . LYS C 1 153 ? -2.568 -8.790 -4.260 1.00 16.51 146 LYS C CA 1
ATOM 5831 C C . LYS C 1 153 ? -3.271 -10.139 -4.142 1.00 16.29 146 LYS C C 1
ATOM 5832 O O . LYS C 1 153 ? -4.189 -10.325 -3.329 1.00 17.42 146 LYS C O 1
ATOM 5838 N N . LEU C 1 154 ? -2.850 -11.080 -4.970 1.00 15.39 147 LEU C N 1
ATOM 5839 C CA . LEU C 1 154 ? -3.370 -12.439 -4.918 1.00 16.18 147 LEU C CA 1
ATOM 5840 C C . LEU C 1 154 ? -3.057 -13.111 -3.592 1.00 15.21 147 LEU C C 1
ATOM 5841 O O . LEU C 1 154 ? -1.970 -12.975 -3.067 1.00 15.61 147 LEU C O 1
ATOM 5846 N N . THR C 1 155 ? -3.996 -13.897 -3.101 1.00 15.11 148 THR C N 1
ATOM 5847 C CA . THR C 1 155 ? -3.724 -14.769 -1.956 1.00 15.21 148 THR C CA 1
ATOM 5848 C C . THR C 1 155 ? -2.919 -15.967 -2.434 1.00 15.17 148 THR C C 1
ATOM 5849 O O . THR C 1 155 ? -2.817 -16.237 -3.628 1.00 14.71 148 THR C O 1
ATOM 5853 N N . LEU C 1 156 ? -2.353 -16.719 -1.498 1.00 15.22 149 LEU C N 1
ATOM 5854 C CA . LEU C 1 156 ? -1.653 -17.930 -1.856 1.00 14.89 149 LEU C CA 1
ATOM 5855 C C . LEU C 1 156 ? -2.569 -18.933 -2.562 1.00 15.57 149 LEU C C 1
ATOM 5856 O O . LEU C 1 156 ? -2.153 -19.577 -3.532 1.00 14.02 149 LEU C O 1
ATOM 5861 N N . ASP C 1 157 ? -3.800 -19.086 -2.088 1.00 15.42 150 ASP C N 1
ATOM 5862 C CA . ASP C 1 157 ? -4.731 -20.021 -2.715 1.00 16.70 150 ASP C CA 1
ATOM 5863 C C . ASP C 1 157 ? -4.947 -19.591 -4.174 1.00 16.10 150 ASP C C 1
ATOM 5864 O O . ASP C 1 157 ? -5.002 -20.409 -5.080 1.00 15.43 150 ASP C O 1
ATOM 5869 N N . GLN C 1 158 ? -5.040 -18.287 -4.389 1.00 15.34 151 GLN C N 1
ATOM 5870 C CA . GLN C 1 158 ? -5.236 -17.786 -5.730 1.00 15.47 151 GLN C CA 1
ATOM 5871 C C . GLN C 1 158 ? -4.031 -18.055 -6.615 1.00 14.86 151 GLN C C 1
ATOM 5872 O O . GLN C 1 158 ? -4.177 -18.432 -7.787 1.00 16.04 151 GLN C O 1
ATOM 5878 N N . ILE C 1 159 ? -2.835 -17.871 -6.065 1.00 15.02 152 ILE C N 1
ATOM 5879 C CA . ILE C 1 159 ? -1.616 -18.153 -6.791 1.00 14.90 152 ILE C CA 1
ATOM 5880 C C . ILE C 1 159 ? -1.619 -19.632 -7.179 1.00 14.78 152 ILE C C 1
ATOM 5881 O O . ILE C 1 159 ? -1.292 -20.004 -8.319 1.00 14.64 152 ILE C O 1
ATOM 5886 N N . ASN C 1 160 ? -1.996 -20.484 -6.230 1.00 14.80 153 ASN C N 1
ATOM 5887 C CA . ASN C 1 160 ? -2.031 -21.927 -6.465 1.00 15.06 153 ASN C CA 1
ATOM 5888 C C . ASN C 1 160 ? -2.976 -22.295 -7.602 1.00 15.90 153 ASN C C 1
ATOM 5889 O O . ASN C 1 160 ? -2.657 -23.118 -8.447 1.00 15.41 153 ASN C O 1
ATOM 5894 N N . THR C 1 161 ? -4.151 -21.687 -7.628 1.00 15.43 154 THR C N 1
ATOM 5895 C CA . THR C 1 161 ? -5.087 -21.948 -8.726 1.00 17.04 154 THR C CA 1
ATOM 5896 C C . THR C 1 161 ? -4.512 -21.450 -10.055 1.00 16.22 154 THR C C 1
ATOM 5897 O O . THR C 1 161 ? -4.611 -22.119 -11.072 1.00 15.74 154 THR C O 1
ATOM 5901 N N . LEU C 1 162 ? -3.928 -20.267 -10.053 1.00 16.06 155 LEU C N 1
ATOM 5902 C CA . LEU C 1 162 ? -3.331 -19.715 -11.267 1.00 16.18 155 LEU C CA 1
ATOM 5903 C C . LEU C 1 162 ? -2.254 -20.592 -11.853 1.00 16.24 155 LEU C C 1
ATOM 5904 O O . LEU C 1 162 ? -2.238 -20.857 -13.061 1.00 16.19 155 LEU C O 1
ATOM 5909 N N . VAL C 1 163 ? -1.334 -21.053 -11.019 1.00 15.49 156 VAL C N 1
ATOM 5910 C CA . VAL C 1 163 ? -0.195 -21.777 -11.528 1.00 15.50 156 VAL C CA 1
ATOM 5911 C C . VAL C 1 163 ? -0.533 -23.211 -11.896 1.00 16.11 156 VAL C C 1
ATOM 5912 O O . VAL C 1 163 ? 0.299 -23.926 -12.462 1.00 16.02 156 VAL C O 1
ATOM 5916 N N . THR C 1 164 ? -1.758 -23.632 -11.603 1.00 16.06 157 THR C N 1
ATOM 5917 C CA . THR C 1 164 ? -2.189 -24.945 -12.037 1.00 17.01 157 THR C CA 1
ATOM 5918 C C . THR C 1 164 ? -3.195 -24.921 -13.185 1.00 17.19 157 THR C C 1
ATOM 5919 O O . THR C 1 164 ? -3.744 -25.959 -13.554 1.00 18.79 157 THR C O 1
ATOM 5923 N N . LEU C 1 165 ? -3.421 -23.750 -13.771 1.00 16.42 158 LEU C N 1
ATOM 5924 C CA . LEU C 1 165 ? -4.163 -23.689 -15.038 1.00 16.71 158 LEU C CA 1
ATOM 5925 C C . LEU C 1 165 ? -3.503 -24.536 -16.116 1.00 16.99 158 LEU C C 1
ATOM 5926 O O . LEU C 1 165 ? -2.289 -24.591 -16.214 1.00 15.70 158 LEU C O 1
ATOM 5931 N N . PRO C 1 166 ? -4.310 -25.213 -16.946 1.00 17.32 159 PRO C N 1
ATOM 5932 C CA . PRO C 1 166 ? -3.716 -25.921 -18.075 1.00 18.05 159 PRO C CA 1
ATOM 5933 C C . PRO C 1 166 ? -2.825 -24.984 -18.890 1.00 16.87 159 PRO C C 1
ATOM 5934 O O . PRO C 1 166 ? -3.222 -23.858 -19.232 1.00 17.42 159 PRO C O 1
ATOM 5938 N N . GLY C 1 167 ? -1.600 -25.411 -19.173 1.00 16.74 160 GLY C N 1
ATOM 5939 C CA . GLY C 1 167 ? -0.695 -24.601 -19.962 1.00 16.71 160 GLY C CA 1
ATOM 5940 C C . GLY C 1 167 ? 0.322 -23.806 -19.171 1.00 16.45 160 GLY C C 1
ATOM 5941 O O . GLY C 1 167 ? 1.287 -23.287 -19.739 1.00 16.42 160 GLY C O 1
ATOM 5942 N N . VAL C 1 168 ? 0.122 -23.694 -17.872 1.00 15.29 161 VAL C N 1
ATOM 5943 C CA . VAL C 1 168 ? 1.114 -22.996 -17.040 1.00 14.68 161 VAL C CA 1
ATOM 5944 C C . VAL C 1 168 ? 2.245 -23.906 -16.629 1.00 15.77 161 VAL C C 1
ATOM 5945 O O . VAL C 1 168 ? 2.010 -24.972 -16.035 1.00 17.05 161 VAL C O 1
ATOM 5949 N N . GLY C 1 169 ? 3.460 -23.480 -16.979 1.00 16.07 162 GLY C N 1
ATOM 5950 C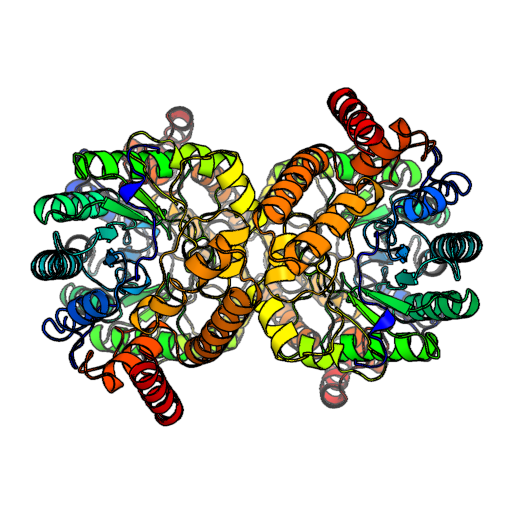 CA . GLY C 1 169 ? 4.677 -24.234 -16.704 1.00 16.08 162 GLY C CA 1
ATOM 5951 C C . GLY C 1 169 ? 5.649 -23.601 -15.718 1.00 16.18 162 GLY C C 1
ATOM 5952 O O . GLY C 1 169 ? 6.640 -24.226 -15.369 1.00 18.04 162 GLY C O 1
ATOM 5953 N N . ALA C 1 170 ? 5.371 -22.397 -15.229 1.00 14.34 163 ALA C N 1
ATOM 5954 C CA . ALA C 1 170 ? 6.300 -21.745 -14.310 1.00 12.01 163 ALA C CA 1
ATOM 5955 C C . ALA C 1 170 ? 5.656 -20.541 -13.679 1.00 11.32 163 ALA C C 1
ATOM 5956 O O . ALA C 1 170 ? 4.667 -20.010 -14.204 1.00 11.08 163 ALA C O 1
ATOM 5958 N N . LEU C 1 171 ? 6.254 -20.096 -12.580 1.00 10.46 164 LEU C N 1
ATOM 5959 C CA . LEU C 1 171 ? 5.943 -18.831 -11.927 1.00 10.10 164 LEU C CA 1
ATOM 5960 C C . LEU C 1 171 ? 7.199 -17.994 -11.769 1.00 10.08 164 LEU C C 1
ATOM 5961 O O . LEU C 1 171 ? 8.198 -18.477 -11.217 1.00 9.76 164 LEU C O 1
ATOM 5980 N N . GLN C 1 173 ? 8.272 -15.137 -9.629 1.00 8.81 166 GLN C N 1
ATOM 5981 C CA . GLN C 1 173 ? 7.826 -14.588 -8.364 1.00 8.51 166 GLN C CA 1
ATOM 5982 C C . GLN C 1 173 ? 8.732 -13.425 -7.928 1.00 7.71 166 GLN C C 1
ATOM 5983 O O . GLN C 1 173 ? 9.766 -13.629 -7.306 1.00 8.28 166 GLN C O 1
ATOM 5989 N N . THR C 1 174 ? 8.370 -12.220 -8.335 1.00 8.50 167 THR C N 1
ATOM 5990 C CA . THR C 1 174 ? 9.058 -11.012 -7.907 1.00 8.41 167 THR C CA 1
ATOM 5991 C C . THR C 1 174 ? 8.401 -10.511 -6.649 1.00 8.62 167 THR C C 1
ATOM 5992 O O . THR C 1 174 ? 7.551 -9.618 -6.627 1.00 8.56 167 THR C O 1
ATOM 5996 N N . SER C 1 175 ? 8.756 -11.212 -5.575 1.00 9.03 168 SER C N 1
ATOM 5997 C CA . SER C 1 175 ? 8.296 -10.890 -4.225 1.00 8.19 168 SER C CA 1
ATOM 5998 C C . SER C 1 175 ? 9.388 -11.247 -3.250 1.00 8.34 168 SER C C 1
ATOM 5999 O O . SER C 1 175 ? 10.086 -12.260 -3.412 1.00 8.75 168 SER C O 1
ATOM 6002 N N . GLY C 1 176 ? 9.506 -10.432 -2.221 1.00 9.11 169 GLY C N 1
ATOM 6003 C CA . GLY C 1 176 ? 10.496 -10.701 -1.170 1.00 9.52 169 GLY C CA 1
ATOM 6004 C C . GLY C 1 176 ? 9.952 -11.550 -0.020 1.00 9.69 169 GLY C C 1
ATOM 6005 O O . GLY C 1 176 ? 10.619 -11.699 0.984 1.00 10.01 169 GLY C O 1
ATOM 6006 N N . ASP C 1 177 ? 8.743 -12.099 -0.151 1.00 9.34 170 ASP C N 1
ATOM 6007 C CA . ASP C 1 177 ? 8.157 -12.929 0.913 1.00 9.42 170 ASP C CA 1
ATOM 6008 C C . ASP C 1 177 ? 8.628 -14.353 0.740 1.00 8.95 170 ASP C C 1
ATOM 6009 O O . ASP C 1 177 ? 8.069 -15.140 -0.053 1.00 9.45 170 ASP C O 1
ATOM 6014 N N . LEU C 1 178 ? 9.682 -14.704 1.467 1.00 9.01 171 LEU C N 1
ATOM 6015 C CA . LEU C 1 178 ? 10.280 -16.019 1.290 1.00 8.82 171 LEU C CA 1
ATOM 6016 C C . LEU C 1 178 ? 9.582 -17.123 2.083 1.00 8.90 171 LEU C C 1
ATOM 6017 O O . LEU C 1 178 ? 9.899 -18.306 1.896 1.00 9.36 171 LEU C O 1
ATOM 6022 N N . TYR C 1 179 ? 8.632 -16.755 2.947 1.00 8.52 172 TYR C N 1
ATOM 6023 C CA . TYR C 1 179 ? 7.675 -17.740 3.458 1.00 8.57 172 TYR C CA 1
ATOM 6024 C C . TYR C 1 179 ? 6.796 -18.217 2.314 1.00 8.87 172 TYR C C 1
ATOM 6025 O O . TYR C 1 179 ? 6.648 -19.421 2.077 1.00 9.73 172 TYR C O 1
ATOM 6034 N N . GLN C 1 180 ? 6.228 -17.274 1.580 1.00 8.84 173 GLN C N 1
ATOM 6035 C CA . GLN C 1 180 ? 5.394 -17.626 0.453 1.00 9.66 173 GLN C CA 1
ATOM 6036 C C . GLN C 1 180 ? 6.201 -18.399 -0.582 1.00 9.21 173 GLN C C 1
ATOM 6037 O O . GLN C 1 180 ? 5.678 -19.323 -1.177 1.00 9.12 173 GLN C O 1
ATOM 6043 N N . MET C 1 181 ? 7.447 -18.003 -0.838 1.00 9.23 174 MET C N 1
ATOM 6044 C CA . MET C 1 181 ? 8.286 -18.760 -1.783 1.00 9.43 174 MET C CA 1
ATOM 6045 C C . MET C 1 181 ? 8.326 -20.251 -1.374 1.00 9.93 174 MET C C 1
ATOM 6046 O O . MET C 1 181 ? 8.116 -21.167 -2.211 1.00 10.57 174 MET C O 1
ATOM 6051 N N . GLU C 1 182 ? 8.558 -20.526 -0.084 1.00 9.57 175 GLU C N 1
ATOM 6052 C CA . GLU C 1 182 ? 8.618 -21.897 0.404 1.00 10.41 175 GLU C CA 1
ATOM 6053 C C . GLU C 1 182 ? 7.272 -22.560 0.275 1.00 10.66 175 GLU C C 1
ATOM 6054 O O . GLU C 1 182 ? 7.207 -23.736 -0.092 1.00 10.43 175 GLU C O 1
ATOM 6060 N N . GLN C 1 183 ? 6.196 -21.842 0.576 1.00 10.35 176 GLN C N 1
ATOM 6061 C CA . GLN C 1 183 ? 4.859 -22.435 0.544 1.00 9.93 176 GLN C CA 1
ATOM 6062 C C . GLN C 1 183 ? 4.527 -22.847 -0.879 1.00 10.26 176 GLN C C 1
ATOM 6063 O O . GLN C 1 183 ? 3.908 -23.876 -1.106 1.00 10.55 176 GLN C O 1
ATOM 6069 N N . ILE C 1 184 ? 4.924 -22.025 -1.839 1.00 9.59 177 ILE C N 1
ATOM 6070 C CA . ILE C 1 184 ? 4.677 -22.349 -3.248 1.00 9.71 177 ILE C CA 1
ATOM 6071 C C . ILE C 1 184 ? 5.425 -23.623 -3.625 1.00 10.37 177 ILE C C 1
ATOM 6072 O O . ILE C 1 184 ? 4.878 -24.495 -4.306 1.00 11.13 177 ILE C O 1
ATOM 6077 N N . ARG C 1 185 ? 6.699 -23.720 -3.248 1.00 9.97 178 ARG C N 1
ATOM 6078 C CA . ARG C 1 185 ? 7.496 -24.882 -3.565 1.00 11.47 178 ARG C CA 1
ATOM 6079 C C . ARG C 1 185 ? 6.876 -26.122 -2.922 1.00 11.40 178 ARG C C 1
ATOM 6080 O O . ARG C 1 185 ? 6.824 -27.209 -3.534 1.00 12.08 178 ARG C O 1
ATOM 6088 N N . ARG C 1 186 ? 6.394 -25.978 -1.696 1.00 11.95 179 ARG C N 1
ATOM 6089 C CA . ARG C 1 186 ? 5.827 -27.076 -0.961 1.00 11.83 179 ARG C CA 1
ATOM 6090 C C . ARG C 1 186 ? 4.556 -27.589 -1.620 1.00 12.96 179 ARG C C 1
ATOM 6091 O O . ARG C 1 186 ? 4.378 -28.805 -1.757 1.00 14.02 179 ARG C O 1
ATOM 6099 N N . GLU C 1 187 ? 3.701 -26.693 -2.094 1.00 12.52 180 GLU C N 1
ATOM 6100 C CA . GLU C 1 187 ? 2.452 -27.091 -2.760 1.00 13.73 180 GLU C CA 1
ATOM 6101 C C . GLU C 1 187 ? 2.707 -27.670 -4.148 1.00 14.36 180 GLU C C 1
ATOM 6102 O O . GLU C 1 187 ? 1.973 -28.548 -4.606 1.00 15.98 180 GLU C O 1
ATOM 6108 N N . HIS C 1 188 ? 3.740 -27.154 -4.813 1.00 13.56 181 HIS C N 1
ATOM 6109 C CA . HIS C 1 188 ? 4.033 -27.530 -6.201 1.00 13.86 181 HIS C CA 1
ATOM 6110 C C . HIS C 1 188 ? 5.462 -28.027 -6.391 1.00 14.37 181 HIS C C 1
ATOM 6111 O O . HIS C 1 188 ? 6.344 -27.278 -6.855 1.00 13.51 181 HIS C O 1
ATOM 6118 N N . PRO C 1 189 ? 5.720 -29.294 -6.029 1.00 16.26 182 PRO C N 1
ATOM 6119 C CA . PRO C 1 189 ? 7.109 -29.770 -6.010 1.00 17.16 182 PRO C CA 1
ATOM 6120 C C . PRO C 1 189 ? 7.815 -29.709 -7.362 1.00 18.18 182 PRO C C 1
ATOM 6121 O O . PRO C 1 189 ? 9.043 -29.587 -7.404 1.00 19.63 182 PRO C O 1
ATOM 6125 N N . ASP C 1 190 ? 7.048 -29.748 -8.447 1.00 18.71 183 ASP C N 1
ATOM 6126 C CA . ASP C 1 190 ? 7.620 -29.821 -9.786 1.00 18.73 183 ASP C CA 1
ATOM 6127 C C . ASP C 1 190 ? 7.629 -28.484 -10.501 1.00 18.04 183 ASP C C 1
ATOM 6128 O O . ASP C 1 190 ? 8.172 -28.368 -11.599 1.00 19.09 183 ASP C O 1
ATOM 6133 N N . LEU C 1 191 ? 7.036 -27.458 -9.898 1.00 15.88 184 LEU C N 1
ATOM 6134 C CA . LEU C 1 191 ? 6.898 -26.186 -10.591 1.00 14.59 184 LEU C CA 1
ATOM 6135 C C . LEU C 1 191 ? 8.223 -25.463 -10.743 1.00 13.77 184 LEU C C 1
ATOM 6136 O O . LEU C 1 191 ? 8.976 -25.314 -9.790 1.00 14.52 184 LEU C O 1
ATOM 6141 N N . VAL C 1 192 ? 8.479 -24.952 -11.942 1.00 12.91 185 VAL C N 1
ATOM 6142 C CA . VAL C 1 192 ? 9.577 -24.034 -12.170 1.00 12.49 185 VAL C CA 1
ATOM 6143 C C . VAL C 1 192 ? 9.239 -22.712 -11.489 1.00 11.42 185 VAL C C 1
ATOM 6144 O O . VAL C 1 192 ? 8.173 -22.114 -11.734 1.00 11.37 185 VAL C O 1
ATOM 6148 N N . LEU C 1 193 ? 10.134 -22.270 -10.615 1.00 10.32 186 LEU C N 1
ATOM 6149 C CA . LEU C 1 193 ? 9.863 -21.165 -9.721 1.00 9.70 186 LEU C CA 1
ATOM 6150 C C . LEU C 1 193 ? 11.049 -20.212 -9.769 1.00 10.09 186 LEU C C 1
ATOM 6151 O O . LEU C 1 193 ? 12.119 -20.509 -9.230 1.00 9.53 186 LEU C O 1
ATOM 6156 N N . TYR C 1 194 ? 10.874 -19.082 -10.454 1.00 9.52 187 TYR C N 1
ATOM 6157 C CA . TYR C 1 194 ? 11.935 -18.108 -10.615 1.00 9.69 187 TYR C CA 1
ATOM 6158 C C . TYR C 1 194 ? 11.906 -17.042 -9.556 1.00 9.15 187 TYR C C 1
ATOM 6159 O O . TYR C 1 194 ? 10.919 -16.335 -9.403 1.00 9.99 187 TYR C O 1
ATOM 6168 N N . ASN C 1 195 ? 13.030 -16.880 -8.865 1.00 8.70 188 ASN C N 1
ATOM 6169 C CA . ASN C 1 195 ? 13.235 -15.748 -7.982 1.00 8.58 188 ASN C CA 1
ATOM 6170 C C . ASN C 1 195 ? 13.345 -14.481 -8.809 1.00 8.69 188 ASN C C 1
ATOM 6171 O O . ASN C 1 195 ? 14.173 -14.400 -9.719 1.00 9.08 188 ASN C O 1
ATOM 6176 N N . GLY C 1 196 ? 12.578 -13.450 -8.456 1.00 8.16 189 GLY C N 1
ATOM 6177 C CA . GLY C 1 196 ? 12.567 -12.235 -9.235 1.00 9.07 189 GLY C CA 1
ATOM 6178 C C . GLY C 1 196 ? 13.311 -11.046 -8.670 1.00 9.15 189 GLY C C 1
ATOM 6179 O O . GLY C 1 196 ? 13.654 -10.118 -9.413 1.00 10.38 189 GLY C O 1
ATOM 6180 N N . TYR C 1 197 ? 13.563 -11.025 -7.366 1.00 8.28 190 TYR C N 1
ATOM 6181 C CA . TYR C 1 197 ? 14.376 -9.985 -6.760 1.00 8.21 190 TYR C CA 1
ATOM 6182 C C . TYR C 1 197 ? 15.840 -10.406 -6.626 1.00 8.26 190 TYR C C 1
ATOM 6183 O O . TYR C 1 197 ? 16.182 -11.253 -5.795 1.00 8.02 190 TYR C O 1
ATOM 6192 N N . ASP C 1 198 ? 16.717 -9.790 -7.400 1.00 9.15 191 ASP C N 1
ATOM 6193 C CA . ASP C 1 198 ? 18.100 -10.260 -7.521 1.00 8.98 191 ASP C CA 1
ATOM 6194 C C . ASP C 1 198 ? 18.842 -10.167 -6.179 1.00 8.67 191 ASP C C 1
ATOM 6195 O O . ASP C 1 198 ? 19.737 -10.977 -5.897 1.00 8.86 191 ASP C O 1
ATOM 6200 N N . ASN C 1 199 ? 18.467 -9.176 -5.378 1.00 8.56 192 ASN C N 1
ATOM 6201 C CA . ASN C 1 199 ? 19.149 -8.882 -4.103 1.00 8.13 192 ASN C CA 1
ATOM 6202 C C . ASN C 1 199 ? 18.791 -9.826 -2.963 1.00 8.32 192 ASN C C 1
ATOM 6203 O O . ASN C 1 199 ? 19.329 -9.663 -1.875 1.00 8.77 192 ASN C O 1
ATOM 6208 N N . ILE C 1 200 ? 17.970 -10.843 -3.250 1.00 7.46 193 ILE C N 1
ATOM 6209 C CA . ILE C 1 200 ? 17.710 -11.948 -2.324 1.00 7.85 193 ILE C CA 1
ATOM 6210 C C . ILE C 1 200 ? 17.845 -13.309 -2.987 1.00 7.87 193 ILE C C 1
ATOM 6211 O O . ILE C 1 200 ? 17.438 -14.325 -2.421 1.00 8.24 193 ILE C O 1
ATOM 6216 N N . PHE C 1 201 ? 18.524 -13.370 -4.141 1.00 7.79 194 PHE C N 1
ATOM 6217 C CA . PHE C 1 201 ? 18.587 -14.592 -4.955 1.00 8.20 194 PHE C CA 1
ATOM 6218 C C . PHE C 1 201 ? 19.009 -15.832 -4.164 1.00 8.18 194 PHE C C 1
ATOM 6219 O O . PHE C 1 201 ? 18.326 -16.834 -4.165 1.00 8.06 194 PHE C O 1
ATOM 6227 N N . ALA C 1 202 ? 20.123 -15.761 -3.464 1.00 8.07 195 ALA C N 1
ATOM 6228 C CA . ALA C 1 202 ? 20.577 -16.911 -2.702 1.00 8.61 195 ALA C CA 1
ATOM 6229 C C . ALA C 1 202 ? 19.516 -17.374 -1.689 1.00 8.32 195 ALA C C 1
ATOM 6230 O O . ALA C 1 202 ? 19.257 -18.581 -1.569 1.00 9.05 195 ALA C O 1
ATOM 6232 N N . SER C 1 203 ? 18.960 -16.426 -0.937 1.00 8.40 196 SER C N 1
ATOM 6233 C CA . SER C 1 203 ? 17.932 -16.774 0.036 1.00 7.95 196 SER C CA 1
ATOM 6234 C C . SER C 1 203 ? 16.663 -17.281 -0.608 1.00 7.39 196 SER C C 1
ATOM 6235 O O . SER C 1 203 ? 15.957 -18.122 -0.033 1.00 8.47 196 SER C O 1
ATOM 6238 N N . GLY C 1 204 ? 16.365 -16.802 -1.806 1.00 7.90 197 GLY C N 1
ATOM 6239 C CA . GLY C 1 204 ? 15.222 -17.291 -2.553 1.00 9.43 197 GLY C CA 1
ATOM 6240 C C . GLY C 1 204 ? 15.367 -18.735 -3.010 1.00 9.02 197 GLY C C 1
ATOM 6241 O O . GLY C 1 204 ? 14.419 -19.535 -2.921 1.00 9.06 197 GLY C O 1
ATOM 6242 N N . LEU C 1 205 ? 16.549 -19.088 -3.499 1.00 8.65 198 LEU C N 1
ATOM 6243 C CA . LEU C 1 205 ? 16.833 -20.480 -3.851 1.00 9.39 198 LEU C CA 1
ATOM 6244 C C . LEU C 1 205 ? 16.686 -21.352 -2.601 1.00 8.90 198 LEU C C 1
ATOM 6245 O O . LEU C 1 205 ? 16.056 -22.411 -2.638 1.00 10.10 198 LEU C O 1
ATOM 6250 N N . LEU C 1 206 ? 17.251 -20.895 -1.475 1.00 9.09 199 LEU C N 1
ATOM 6251 C CA . LEU C 1 206 ? 17.210 -21.702 -0.257 1.00 9.85 199 LEU C CA 1
ATOM 6252 C C . LEU C 1 206 ? 15.759 -21.924 0.171 1.00 9.91 199 LEU C C 1
ATOM 6253 O O . LEU C 1 206 ? 15.402 -22.984 0.646 1.00 11.23 199 LEU C O 1
ATOM 6258 N N . ALA C 1 207 ? 14.912 -20.924 -0.035 1.00 9.12 200 ALA C N 1
ATOM 6259 C CA . ALA C 1 207 ? 13.467 -21.043 0.277 1.00 9.70 200 ALA C CA 1
ATOM 6260 C C . ALA C 1 207 ? 12.718 -22.008 -0.655 1.00 11.04 200 ALA C C 1
ATOM 6261 O O . ALA C 1 207 ? 11.658 -22.514 -0.295 1.00 11.10 200 ALA C O 1
ATOM 6263 N N . GLY C 1 208 ? 13.222 -22.217 -1.868 1.00 10.95 201 GLY C N 1
ATOM 6264 C CA . GLY C 1 208 ? 12.557 -23.120 -2.784 1.00 11.37 201 GLY C CA 1
ATOM 6265 C C . GLY C 1 208 ? 12.553 -22.728 -4.256 1.00 11.13 201 GLY C C 1
ATOM 6266 O O . GLY C 1 208 ? 12.188 -23.546 -5.100 1.00 11.20 201 GLY C O 1
ATOM 6267 N N . ALA C 1 209 ? 12.925 -21.511 -4.596 1.00 11.07 202 ALA C N 1
ATOM 6268 C CA . ALA C 1 209 ? 13.077 -21.170 -5.983 1.00 10.76 202 ALA C CA 1
ATOM 6269 C C . ALA C 1 209 ? 14.134 -22.103 -6.594 1.00 11.09 202 ALA C C 1
ATOM 6270 O O . ALA C 1 209 ? 15.062 -22.573 -5.896 1.00 11.02 202 ALA C O 1
ATOM 6272 N N . ASP C 1 210 ? 13.955 -22.439 -7.862 1.00 11.28 203 ASP C N 1
ATOM 6273 C CA . ASP C 1 210 ? 14.924 -23.277 -8.557 1.00 11.40 203 ASP C CA 1
ATOM 6274 C C . ASP C 1 210 ? 15.600 -22.587 -9.732 1.00 11.70 203 ASP C C 1
ATOM 6275 O O . ASP C 1 210 ? 16.188 -23.236 -10.584 1.00 12.89 203 ASP C O 1
ATOM 6280 N N . GLY C 1 211 ? 15.531 -21.267 -9.739 1.00 11.12 204 GLY C N 1
ATOM 6281 C CA . GLY C 1 211 ? 16.136 -20.414 -10.739 1.00 11.39 204 GLY C CA 1
ATOM 6282 C C . GLY C 1 211 ? 15.759 -18.970 -10.472 1.00 10.42 204 GLY C C 1
ATOM 6283 O O . GLY C 1 211 ? 15.286 -18.584 -9.396 1.00 10.16 204 GLY C O 1
ATOM 6284 N N . GLY C 1 212 ? 15.984 -18.146 -11.477 1.00 10.37 205 GLY C N 1
ATOM 6285 C CA . GLY C 1 212 ? 15.675 -16.737 -11.343 1.00 9.79 205 GLY C CA 1
ATOM 6286 C C . GLY C 1 212 ? 15.592 -16.058 -12.669 1.00 9.82 205 GLY C C 1
ATOM 6287 O O . GLY C 1 212 ? 16.116 -16.560 -13.675 1.00 9.43 205 GLY C O 1
ATOM 6288 N N . ILE C 1 213 ? 14.870 -14.948 -12.688 1.00 8.58 206 ILE C N 1
ATOM 6289 C CA . ILE C 1 213 ? 14.841 -14.055 -13.821 1.00 9.17 206 ILE C CA 1
ATOM 6290 C C . ILE C 1 213 ? 15.089 -12.681 -13.246 1.00 8.97 206 ILE C C 1
ATOM 6291 O O . ILE C 1 213 ? 14.426 -12.266 -12.287 1.00 9.63 206 ILE C O 1
ATOM 6296 N N . GLY C 1 214 ? 16.073 -11.975 -13.801 1.00 9.00 207 GLY C N 1
ATOM 6297 C CA . GLY C 1 214 ? 16.493 -10.716 -13.215 1.00 8.79 207 GLY C CA 1
ATOM 6298 C C . GLY C 1 214 ? 17.174 -9.754 -14.109 1.00 9.25 207 GLY C C 1
ATOM 6299 O O . GLY C 1 214 ? 17.802 -10.135 -15.091 1.00 10.01 207 GLY C O 1
ATOM 6300 N N . SER C 1 215 ? 17.009 -8.476 -13.782 1.00 8.92 208 SER C N 1
ATOM 6301 C CA . SER C 1 215 ? 17.585 -7.394 -14.568 1.00 8.97 208 SER C CA 1
ATOM 6302 C C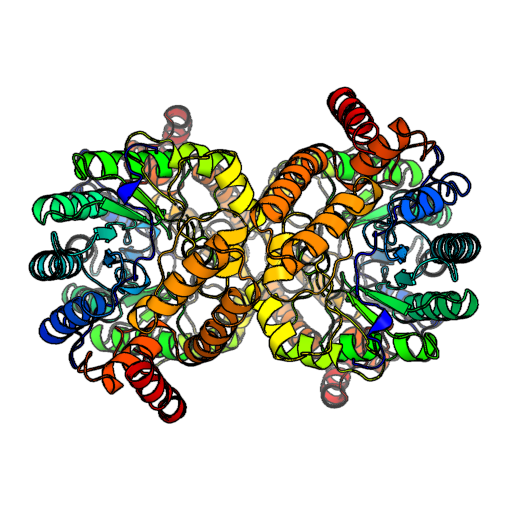 . SER C 1 215 ? 19.120 -7.355 -14.503 1.00 9.76 208 SER C C 1
ATOM 6303 O O . SER C 1 215 ? 19.785 -7.092 -15.505 1.00 9.46 208 SER C O 1
ATOM 6306 N N . THR C 1 216 ? 19.691 -7.633 -13.333 1.00 8.51 209 THR C N 1
ATOM 6307 C CA . THR C 1 216 ? 21.116 -7.423 -13.179 1.00 9.07 209 THR C CA 1
ATOM 6308 C C . THR C 1 216 ? 21.924 -8.537 -13.825 1.00 9.28 209 THR C C 1
ATOM 6309 O O . THR C 1 216 ? 23.151 -8.436 -13.972 1.00 9.75 209 THR C O 1
ATOM 6313 N N . TYR C 1 217 ? 21.237 -9.597 -14.245 1.00 9.05 210 TYR C N 1
ATOM 6314 C CA . TYR C 1 217 ? 21.919 -10.700 -14.893 1.00 9.06 210 TYR C CA 1
ATOM 6315 C C . TYR C 1 217 ? 22.585 -10.213 -16.201 1.00 9.46 210 TYR C C 1
ATOM 6316 O O . TYR C 1 217 ? 23.526 -10.847 -16.690 1.00 10.00 210 TYR C O 1
ATOM 6325 N N . ASN C 1 218 ? 22.086 -9.097 -16.761 1.00 9.62 211 ASN C N 1
ATOM 6326 C CA . ASN C 1 218 ? 22.656 -8.563 -17.997 1.00 10.05 211 ASN C CA 1
ATOM 6327 C C . ASN C 1 218 ? 24.121 -8.196 -17.835 1.00 11.34 211 ASN C C 1
ATOM 6328 O O . ASN C 1 218 ? 24.881 -8.288 -18.790 1.00 11.83 211 ASN C O 1
ATOM 6333 N N . ILE C 1 219 ? 24.511 -7.741 -16.647 1.00 10.41 212 ILE C N 1
ATOM 6334 C CA . ILE C 1 219 ? 25.902 -7.362 -16.418 1.00 11.35 212 ILE C CA 1
ATOM 6335 C C . ILE C 1 219 ? 26.721 -8.337 -15.583 1.00 10.99 212 ILE C C 1
ATOM 6336 O O . ILE C 1 219 ? 27.944 -8.243 -15.588 1.00 11.71 212 ILE C O 1
ATOM 6341 N N . MET C 1 220 ? 26.087 -9.255 -14.863 1.00 10.87 213 MET C N 1
ATOM 6342 C CA . MET C 1 220 ? 26.856 -10.158 -13.996 1.00 10.54 213 MET C CA 1
ATOM 6343 C C . MET C 1 220 ? 26.116 -11.469 -13.741 1.00 10.96 213 MET C C 1
ATOM 6344 O O . MET C 1 220 ? 26.149 -12.055 -12.653 1.00 12.04 213 MET C O 1
ATOM 6349 N N . GLY C 1 221 ? 25.468 -11.956 -14.791 1.00 10.72 214 GLY C N 1
ATOM 6350 C CA . GLY C 1 221 ? 24.675 -13.143 -14.688 1.00 10.69 214 GLY C CA 1
ATOM 6351 C C . GLY C 1 221 ? 25.495 -14.340 -14.253 1.00 10.48 214 GLY C C 1
ATOM 6352 O O . GLY C 1 221 ? 24.959 -15.239 -13.608 1.00 10.74 214 GLY C O 1
ATOM 6353 N N . TRP C 1 222 ? 26.786 -14.386 -14.606 1.00 10.19 215 TRP C N 1
ATOM 6354 C CA . TRP C 1 222 ? 27.637 -15.463 -14.168 1.00 11.33 215 TRP C CA 1
ATOM 6355 C C . TRP C 1 222 ? 27.682 -15.585 -12.627 1.00 10.56 215 TRP C C 1
ATOM 6356 O O . TRP C 1 222 ? 27.877 -16.688 -12.111 1.00 12.72 215 TRP C O 1
ATOM 6367 N N . ARG C 1 223 ? 27.490 -14.492 -11.911 1.00 10.07 216 ARG C N 1
ATOM 6368 C CA . ARG C 1 223 ? 27.541 -14.564 -10.446 1.00 9.82 216 ARG C CA 1
ATOM 6369 C C . ARG C 1 223 ? 26.355 -15.378 -9.928 1.00 8.95 216 ARG C C 1
ATOM 6370 O O . ARG C 1 223 ? 26.466 -16.133 -8.962 1.00 10.00 216 ARG C O 1
ATOM 6378 N N . TYR C 1 224 ? 25.193 -15.195 -10.556 1.00 9.06 217 TYR C N 1
ATOM 6379 C CA . TYR C 1 224 ? 23.976 -15.893 -10.138 1.00 8.66 217 TYR C CA 1
ATOM 6380 C C . TYR C 1 224 ? 24.075 -17.381 -10.454 1.00 9.12 217 TYR C C 1
ATOM 6381 O O . TYR C 1 224 ? 23.687 -18.210 -9.618 1.00 8.99 217 TYR C O 1
ATOM 6390 N N . GLN C 1 225 ? 24.607 -17.742 -11.630 1.00 10.01 218 GLN C N 1
ATOM 6391 C CA . GLN C 1 225 ? 24.882 -19.130 -11.924 1.00 10.24 218 GLN C CA 1
ATOM 6392 C C . GLN C 1 225 ? 25.872 -19.673 -10.872 1.00 10.17 218 GLN C C 1
ATOM 6393 O O . GLN C 1 225 ? 25.761 -20.812 -10.437 1.00 11.09 218 GLN C O 1
ATOM 6399 N N . GLY C 1 226 ? 26.825 -18.858 -10.448 1.00 10.34 219 GLY C N 1
ATOM 6400 C CA . GLY C 1 226 ? 27.785 -19.290 -9.423 1.00 10.17 219 GLY C CA 1
ATOM 6401 C C . GLY C 1 226 ? 27.115 -19.560 -8.090 1.00 10.21 219 GLY C C 1
ATOM 6402 O O . GLY C 1 226 ? 27.542 -20.429 -7.324 1.00 11.41 219 GLY C O 1
ATOM 6403 N N . ILE C 1 227 ? 26.098 -18.778 -7.764 1.00 9.61 220 ILE C N 1
ATOM 6404 C CA . ILE C 1 227 ? 25.368 -19.003 -6.520 1.00 10.56 220 ILE C CA 1
ATOM 6405 C C . ILE C 1 227 ? 24.581 -20.311 -6.623 1.00 10.50 220 ILE C C 1
ATOM 6406 O O . ILE C 1 227 ? 24.566 -21.107 -5.670 1.00 10.99 220 ILE C O 1
ATOM 6411 N N . VAL C 1 228 ? 23.907 -20.576 -7.749 1.00 10.80 221 VAL C N 1
ATOM 6412 C CA . VAL C 1 228 ? 23.211 -21.837 -7.938 1.00 12.25 221 VAL C CA 1
ATOM 6413 C C . VAL C 1 228 ? 24.163 -23.007 -7.694 1.00 12.12 221 VAL C C 1
ATOM 6414 O O . VAL C 1 228 ? 23.855 -23.944 -6.953 1.00 13.00 221 VAL C O 1
ATOM 6418 N N . LYS C 1 229 ? 25.340 -22.940 -8.311 1.00 11.94 222 LYS C N 1
ATOM 6419 C CA . LYS C 1 229 ? 26.318 -24.003 -8.218 1.00 12.75 222 LYS C CA 1
ATOM 6420 C C . LYS C 1 229 ? 26.874 -24.158 -6.798 1.00 13.37 222 LYS C C 1
ATOM 6421 O O . LYS C 1 229 ? 26.971 -25.262 -6.269 1.00 14.28 222 LYS C O 1
ATOM 6427 N N . ALA C 1 230 ? 27.207 -23.051 -6.151 1.00 12.75 223 ALA C N 1
ATOM 6428 C CA . ALA C 1 230 ? 27.747 -23.107 -4.792 1.00 13.36 223 ALA C CA 1
ATOM 6429 C C . ALA C 1 230 ? 26.745 -23.731 -3.819 1.00 13.47 223 ALA C C 1
ATOM 6430 O O . ALA C 1 230 ? 27.128 -24.560 -2.979 1.00 13.71 223 ALA C O 1
ATOM 6432 N N . LEU C 1 231 ? 25.478 -23.337 -3.896 1.00 15.55 224 LEU C N 1
ATOM 6433 C CA . LEU C 1 231 ? 24.460 -23.912 -2.994 1.00 15.84 224 LEU C CA 1
ATOM 6434 C C . LEU C 1 231 ? 24.327 -25.416 -3.226 1.00 17.63 224 LEU C C 1
ATOM 6435 O O . LEU C 1 231 ? 24.307 -26.185 -2.265 1.00 17.47 224 LEU C O 1
ATOM 6440 N N . LYS C 1 232 ? 24.315 -25.849 -4.486 1.00 18.22 225 LYS C N 1
ATOM 6441 C CA . LYS C 1 232 ? 24.180 -27.258 -4.811 1.00 20.78 225 LYS C CA 1
ATOM 6442 C C . LYS C 1 232 ? 25.338 -28.058 -4.248 1.00 21.24 225 LYS C C 1
ATOM 6443 O O . LYS C 1 232 ? 25.165 -29.203 -3.800 1.00 23.62 225 LYS C O 1
ATOM 6449 N N . GLU C 1 233 ? 26.520 -27.458 -4.256 1.00 20.73 226 GLU C N 1
ATOM 6450 C CA . GLU C 1 233 ? 27.736 -28.149 -3.840 1.00 22.48 226 GLU C CA 1
ATOM 6451 C C . GLU C 1 233 ? 28.034 -27.983 -2.341 1.00 22.05 226 GLU C C 1
ATOM 6452 O O . GLU C 1 233 ? 29.067 -28.464 -1.865 1.00 23.66 226 GLU C O 1
ATOM 6458 N N . GLY C 1 234 ? 27.126 -27.307 -1.625 1.00 21.16 227 GLY C N 1
ATOM 6459 C CA . GLY C 1 234 ? 27.246 -27.079 -0.178 1.00 21.75 227 GLY C CA 1
ATOM 6460 C C . GLY C 1 234 ? 28.300 -26.062 0.200 1.00 21.54 227 GLY C C 1
ATOM 6461 O O . GLY C 1 234 ? 28.813 -26.071 1.317 1.00 23.95 227 GLY C O 1
ATOM 6462 N N . ASP C 1 235 ? 28.632 -25.176 -0.726 1.00 20.47 228 ASP C N 1
ATOM 6463 C CA . ASP C 1 235 ? 29.621 -24.156 -0.467 1.00 20.38 228 ASP C CA 1
ATOM 6464 C C . ASP C 1 235 ? 28.891 -22.865 -0.096 1.00 19.03 228 ASP C C 1
ATOM 6465 O O . ASP C 1 235 ? 28.744 -21.936 -0.900 1.00 17.71 228 ASP C O 1
ATOM 6470 N N . ILE C 1 236 ? 28.416 -22.823 1.133 1.00 18.30 229 ILE C N 1
ATOM 6471 C CA . ILE C 1 236 ? 27.541 -21.752 1.564 1.00 18.31 229 ILE C CA 1
ATOM 6472 C C . ILE C 1 236 ? 28.296 -20.414 1.617 1.00 17.82 229 ILE C C 1
ATOM 6473 O O . ILE C 1 236 ? 27.761 -19.348 1.239 1.00 15.59 229 ILE C O 1
ATOM 6478 N N . GLN C 1 237 ? 29.543 -20.425 2.065 1.00 19.40 230 GLN C N 1
ATOM 6479 C CA . GLN C 1 237 ? 30.280 -19.163 2.130 1.00 20.05 230 GLN C CA 1
ATOM 6480 C C . GLN C 1 237 ? 30.505 -18.562 0.742 1.00 18.29 230 GLN C C 1
ATOM 6481 O O . GLN C 1 237 ? 30.382 -17.357 0.553 1.00 17.05 230 GLN C O 1
ATOM 6487 N N . THR C 1 238 ? 30.799 -19.395 -0.239 1.00 18.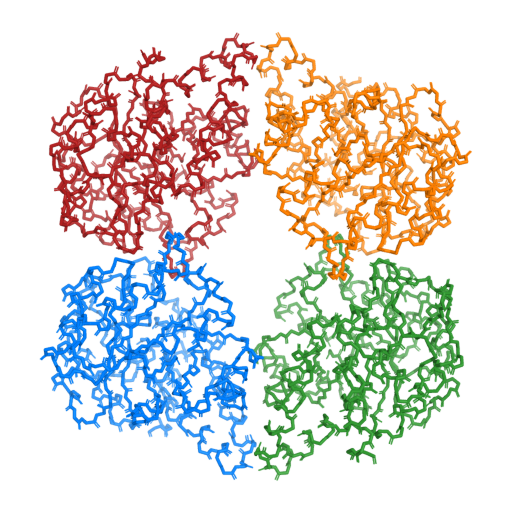14 231 THR C N 1
ATOM 6488 C CA . THR C 1 238 ? 30.922 -18.866 -1.593 1.00 17.36 231 THR C CA 1
ATOM 6489 C C . THR C 1 238 ? 29.613 -18.252 -2.085 1.00 15.34 231 THR C C 1
ATOM 6490 O O . THR C 1 238 ? 29.598 -17.170 -2.703 1.00 13.94 231 THR C O 1
ATOM 6494 N N . ALA C 1 239 ? 28.507 -18.948 -1.843 1.00 14.01 232 ALA C N 1
ATOM 6495 C CA . ALA C 1 239 ? 27.193 -18.409 -2.233 1.00 12.91 232 ALA C CA 1
ATOM 6496 C C . ALA C 1 239 ? 26.953 -17.051 -1.556 1.00 11.97 232 ALA C C 1
ATOM 6497 O O . ALA C 1 239 ? 26.498 -16.102 -2.204 1.00 10.60 232 ALA C O 1
ATOM 6499 N N . GLN C 1 240 ? 27.231 -16.962 -0.262 1.00 12.75 233 GLN C N 1
ATOM 6500 C CA . GLN C 1 240 ? 27.049 -15.732 0.475 1.00 12.21 233 GLN C CA 1
ATOM 6501 C C . GLN C 1 240 ? 27.904 -14.603 -0.064 1.00 12.40 233 GLN C C 1
ATOM 6502 O O . GLN C 1 240 ? 27.431 -13.480 -0.225 1.00 12.49 233 GLN C O 1
ATOM 6508 N N . LYS C 1 241 ? 29.176 -14.888 -0.308 1.00 13.27 234 LYS C N 1
ATOM 6509 C CA . LYS C 1 241 ? 30.087 -13.854 -0.773 1.00 14.18 234 LYS C CA 1
ATOM 6510 C C . LYS C 1 241 ? 29.652 -13.339 -2.153 1.00 12.45 234 LYS C C 1
ATOM 6511 O O . LYS C 1 241 ? 29.699 -12.132 -2.436 1.00 12.64 234 LYS C O 1
ATOM 6517 N N . LEU C 1 242 ? 29.188 -14.241 -3.014 1.00 11.74 235 LEU C N 1
ATOM 6518 C CA . LEU C 1 242 ? 28.661 -13.824 -4.334 1.00 10.93 235 LEU C CA 1
ATOM 6519 C C . LEU C 1 242 ? 27.431 -12.953 -4.177 1.00 10.21 235 LEU C C 1
ATOM 6520 O O . LEU C 1 242 ? 27.307 -11.922 -4.818 1.00 10.17 235 LEU C O 1
ATOM 6525 N N . GLN C 1 243 ? 26.493 -13.358 -3.328 1.00 9.38 236 GLN C N 1
ATOM 6526 C CA . GLN C 1 243 ? 25.300 -12.535 -3.075 1.00 8.37 236 GLN C CA 1
ATOM 6527 C C . GLN C 1 243 ? 25.683 -11.161 -2.538 1.00 9.07 236 GLN C C 1
ATOM 6528 O O . GLN C 1 243 ? 25.110 -10.146 -2.941 1.00 9.33 236 GLN C O 1
ATOM 6534 N N . THR C 1 244 ? 26.641 -11.133 -1.617 1.00 9.49 237 THR C N 1
ATOM 6535 C CA . THR C 1 244 ? 27.144 -9.859 -1.076 1.00 10.07 237 THR C CA 1
ATOM 6536 C C . THR C 1 244 ? 27.688 -8.959 -2.207 1.00 10.27 237 THR C C 1
ATOM 6537 O O . THR C 1 244 ? 27.409 -7.761 -2.251 1.00 10.04 237 THR C O 1
ATOM 6541 N N . GLU C 1 245 ? 28.475 -9.544 -3.112 1.00 10.28 238 GLU C N 1
ATOM 6542 C CA . GLU C 1 245 ? 29.027 -8.758 -4.221 1.00 10.48 238 GLU C CA 1
ATOM 6543 C C . GLU C 1 245 ? 27.896 -8.265 -5.111 1.00 9.61 238 GLU C C 1
ATOM 6544 O O . GLU C 1 245 ? 27.907 -7.117 -5.594 1.00 10.67 238 GLU C O 1
ATOM 6550 N N . CYS C 1 246 ? 26.920 -9.126 -5.368 1.00 9.40 239 CYS C N 1
ATOM 6551 C CA . CYS C 1 246 ? 25.782 -8.683 -6.169 1.00 8.78 239 CYS C CA 1
ATOM 6552 C C . CYS C 1 246 ? 25.067 -7.535 -5.487 1.00 8.70 239 CYS C C 1
ATOM 6553 O O . CYS C 1 246 ? 24.636 -6.585 -6.145 1.00 8.82 239 CYS C O 1
ATOM 6556 N N . ASN C 1 247 ? 24.922 -7.604 -4.160 1.00 8.33 240 ASN C N 1
ATOM 6557 C CA . ASN C 1 247 ? 24.165 -6.579 -3.472 1.00 8.45 240 ASN C CA 1
ATOM 6558 C C . ASN C 1 247 ? 24.927 -5.240 -3.392 1.00 8.60 240 ASN C C 1
ATOM 6559 O O . ASN C 1 247 ? 24.312 -4.172 -3.379 1.00 8.92 240 ASN C O 1
ATOM 6564 N N . LYS C 1 248 ? 26.252 -5.278 -3.356 1.00 9.02 241 LYS C N 1
ATOM 6565 C CA . LYS C 1 248 ? 27.040 -4.055 -3.431 1.00 9.46 241 LYS C CA 1
ATOM 6566 C C . LYS C 1 248 ? 26.732 -3.342 -4.742 1.00 9.64 241 LYS C C 1
ATOM 6567 O O . LYS C 1 248 ? 26.620 -2.117 -4.812 1.00 10.79 241 LYS C O 1
ATOM 6573 N N . VAL C 1 249 ? 26.642 -4.125 -5.801 1.00 8.46 242 VAL C N 1
ATOM 6574 C CA . VAL C 1 249 ? 26.313 -3.559 -7.116 1.00 8.60 242 VAL C CA 1
ATOM 6575 C C . VAL C 1 249 ? 24.864 -3.046 -7.130 1.00 8.94 242 VAL C C 1
ATOM 6576 O O . VAL C 1 249 ? 24.566 -1.942 -7.641 1.00 8.99 242 VAL C O 1
ATOM 6580 N N . ILE C 1 250 ? 23.946 -3.830 -6.580 1.00 8.89 243 ILE C N 1
ATOM 6581 C CA . ILE C 1 250 ? 22.551 -3.430 -6.550 1.00 8.72 243 ILE C CA 1
ATOM 6582 C C . ILE C 1 250 ? 22.346 -2.145 -5.724 1.00 8.40 243 ILE C C 1
ATOM 6583 O O . ILE C 1 250 ? 21.576 -1.250 -6.122 1.00 8.89 243 ILE C O 1
ATOM 6588 N N . ASP C 1 251 ? 23.077 -1.971 -4.612 1.00 8.55 244 ASP C N 1
ATOM 6589 C CA . ASP C 1 251 ? 23.004 -0.705 -3.874 1.00 8.52 244 ASP C CA 1
ATOM 6590 C C . ASP C 1 251 ? 23.261 0.466 -4.816 1.00 8.84 244 ASP C C 1
ATOM 6591 O O . ASP C 1 251 ? 22.570 1.479 -4.774 1.00 9.84 244 ASP C O 1
ATOM 6596 N N . LEU C 1 252 ? 24.296 0.341 -5.636 1.00 8.34 245 LEU C N 1
ATOM 6597 C CA . LEU C 1 252 ? 24.673 1.406 -6.548 1.00 8.74 245 LEU C CA 1
ATOM 6598 C C . LEU C 1 252 ? 23.585 1.593 -7.595 1.00 9.06 245 LEU C C 1
ATOM 6599 O O . LEU C 1 252 ? 23.213 2.743 -7.897 1.00 10.14 245 LEU C O 1
ATOM 6604 N N . LEU C 1 253 ? 23.093 0.500 -8.162 1.00 9.51 246 LEU C N 1
ATOM 6605 C CA . LEU C 1 253 ? 22.083 0.650 -9.213 1.00 9.39 246 LEU C CA 1
ATOM 6606 C C . LEU C 1 253 ? 20.783 1.280 -8.687 1.00 10.17 246 LEU C C 1
ATOM 6607 O O . LEU C 1 253 ? 20.106 2.011 -9.383 1.00 9.86 246 LEU C O 1
ATOM 6612 N N . ILE C 1 254 ? 20.389 0.968 -7.465 1.00 9.62 247 ILE C N 1
ATOM 6613 C CA . ILE C 1 254 ? 19.232 1.651 -6.894 1.00 11.06 247 ILE C CA 1
ATOM 6614 C C . ILE C 1 254 ? 19.468 3.155 -6.769 1.00 11.40 247 ILE C C 1
ATOM 6615 O O . ILE C 1 254 ? 18.578 3.950 -7.030 1.00 12.66 247 ILE C O 1
ATOM 6620 N N . LYS C 1 255 ? 20.670 3.568 -6.372 1.00 11.52 248 LYS C N 1
ATOM 6621 C CA . LYS C 1 255 ? 21.031 4.992 -6.328 1.00 12.57 248 LYS C CA 1
ATOM 6622 C C . LYS C 1 255 ? 20.931 5.643 -7.714 1.00 11.28 248 LYS C C 1
ATOM 6623 O O . LYS C 1 255 ? 20.369 6.745 -7.879 1.00 12.09 248 LYS C O 1
ATOM 6629 N N . THR C 1 256 ? 21.428 4.949 -8.733 1.00 9.59 249 THR C N 1
ATOM 6630 C CA . THR C 1 256 ? 21.544 5.565 -10.068 1.00 9.70 249 THR C CA 1
ATOM 6631 C C . THR C 1 256 ? 20.236 5.481 -10.848 1.00 9.77 249 THR C C 1
ATOM 6632 O O . THR C 1 256 ? 20.031 6.264 -11.794 1.00 10.13 249 THR C O 1
ATOM 6636 N N . GLY C 1 257 ? 19.351 4.574 -10.461 1.00 9.89 250 GLY C N 1
ATOM 6637 C CA . GLY C 1 257 ? 18.242 4.098 -11.298 1.00 9.29 250 GLY C CA 1
ATOM 6638 C C . GLY C 1 257 ? 18.701 2.786 -11.940 1.00 9.37 250 GLY C C 1
ATOM 6639 O O . GLY C 1 257 ? 19.783 2.714 -12.550 1.00 8.94 250 GLY C O 1
ATOM 6640 N N . VAL C 1 258 ? 17.944 1.714 -11.746 1.00 9.24 251 VAL C N 1
ATOM 6641 C CA . VAL C 1 258 ? 18.455 0.397 -12.089 1.00 9.03 251 VAL C CA 1
ATOM 6642 C C . VAL C 1 258 ? 18.580 0.151 -13.608 1.00 9.16 251 VAL C C 1
ATOM 6643 O O . VAL C 1 258 ? 19.645 -0.253 -14.081 1.00 9.30 251 VAL C O 1
ATOM 6647 N N . PHE C 1 259 ? 17.509 0.349 -14.377 1.00 9.91 252 PHE C N 1
ATOM 6648 C CA . PHE C 1 259 ? 17.605 -0.025 -15.796 1.00 9.03 252 PHE C CA 1
ATOM 6649 C C . PHE C 1 259 ? 18.665 0.839 -16.479 1.00 8.10 252 PHE C C 1
ATOM 6650 O O . PHE C 1 259 ? 19.467 0.341 -17.255 1.00 9.08 252 PHE C O 1
ATOM 6658 N N . ARG C 1 260 ? 18.638 2.153 -16.219 1.00 8.14 253 ARG C N 1
ATOM 6659 C CA . ARG C 1 260 ? 19.562 3.081 -16.863 1.00 8.55 253 ARG C CA 1
ATOM 6660 C C . ARG C 1 260 ? 21.000 2.867 -16.341 1.00 8.85 253 ARG C C 1
ATOM 6661 O O . ARG C 1 260 ? 21.969 3.036 -17.092 1.00 9.43 253 ARG C O 1
ATOM 6669 N N . GLY C 1 261 ? 21.154 2.477 -15.086 1.00 8.93 254 GLY C N 1
ATOM 6670 C CA . GLY C 1 261 ? 22.467 2.141 -14.605 1.00 8.71 254 GLY C CA 1
ATOM 6671 C C . GLY C 1 261 ? 23.038 0.928 -15.284 1.00 7.90 254 GLY C C 1
ATOM 6672 O O . GLY C 1 261 ? 24.212 0.891 -15.642 1.00 8.68 254 GLY C O 1
ATOM 6673 N N . LEU C 1 262 ? 22.197 -0.079 -15.448 1.00 7.87 255 LEU C N 1
ATOM 6674 C CA . LEU C 1 262 ? 22.601 -1.276 -16.189 1.00 7.97 255 LEU C CA 1
ATOM 6675 C C . LEU C 1 262 ? 22.980 -0.955 -17.634 1.00 8.73 255 LEU C C 1
ATOM 6676 O O . LEU C 1 262 ? 23.984 -1.425 -18.137 1.00 9.11 255 LEU C O 1
ATOM 6681 N N . LYS C 1 263 ? 22.134 -0.191 -18.296 1.00 8.30 256 LYS C N 1
ATOM 6682 C CA . LYS C 1 263 ? 22.449 0.229 -19.655 1.00 8.27 256 LYS C CA 1
ATOM 6683 C C . LYS C 1 263 ? 23.767 1.001 -19.728 1.00 9.39 256 LYS C C 1
ATOM 6684 O O . LYS C 1 263 ? 24.527 0.833 -20.678 1.00 9.76 256 LYS C O 1
ATOM 6690 N N . THR C 1 264 ? 24.020 1.843 -18.727 1.00 9.36 257 THR C N 1
ATOM 6691 C CA . THR C 1 264 ? 25.264 2.616 -18.673 1.00 9.39 257 THR C CA 1
ATOM 6692 C C . THR C 1 264 ? 26.502 1.719 -18.472 1.00 9.11 257 THR C C 1
ATOM 6693 O O . THR C 1 264 ? 27.520 1.874 -19.169 1.00 10.15 257 THR C O 1
ATOM 6697 N N . VAL C 1 265 ? 26.398 0.759 -17.561 1.00 9.37 258 VAL C N 1
ATOM 6698 C CA . VAL C 1 265 ? 27.456 -0.240 -17.425 1.00 9.41 258 VAL C CA 1
ATOM 6699 C C . VAL C 1 265 ? 27.711 -0.937 -18.781 1.00 9.40 258 VAL C C 1
ATOM 6700 O O . VAL C 1 265 ? 28.857 -1.072 -19.230 1.00 9.47 258 VAL C O 1
ATOM 6704 N N . LEU C 1 266 ? 26.635 -1.371 -19.432 1.00 9.06 259 LEU C N 1
ATOM 6705 C CA . LEU C 1 266 ? 26.757 -2.072 -20.714 1.00 9.52 259 LEU C CA 1
ATOM 6706 C C . LEU C 1 266 ? 27.375 -1.183 -21.801 1.00 9.90 259 LEU C C 1
ATOM 6707 O O . LEU C 1 266 ? 28.091 -1.668 -22.685 1.00 10.51 259 LEU C O 1
ATOM 6712 N N . HIS C 1 267 ? 27.089 0.114 -21.730 1.00 9.24 260 HIS C N 1
ATOM 6713 C CA . HIS C 1 267 ? 27.702 1.102 -22.599 1.00 9.44 260 HIS C CA 1
ATOM 6714 C C . HIS C 1 267 ? 29.228 1.167 -22.404 1.00 10.19 260 HIS C C 1
ATOM 6715 O O . HIS C 1 267 ? 29.999 1.167 -23.360 1.00 11.53 260 HIS C O 1
ATOM 6722 N N . TYR C 1 268 ? 29.656 1.202 -21.152 1.00 10.05 261 TYR C N 1
ATOM 6723 C CA . TYR C 1 268 ? 31.078 1.219 -20.837 1.00 10.69 261 TYR C CA 1
ATOM 6724 C C . TYR C 1 268 ? 31.764 -0.117 -21.140 1.00 11.73 261 TYR C C 1
ATOM 6725 O O . TYR C 1 268 ? 32.984 -0.176 -21.258 1.00 13.20 261 TYR C O 1
ATOM 6734 N N . MET C 1 269 ? 30.974 -1.170 -21.269 1.00 11.82 262 MET C N 1
ATOM 6735 C CA . MET C 1 269 ? 31.472 -2.483 -21.687 1.00 13.11 262 MET C CA 1
ATOM 6736 C C . MET C 1 269 ? 31.442 -2.663 -23.203 1.00 13.74 262 MET C C 1
ATOM 6737 O O . MET C 1 269 ? 31.700 -3.755 -23.702 1.00 15.32 262 MET C O 1
ATOM 6742 N N . ASP C 1 270 ? 31.118 -1.596 -23.919 1.00 13.85 263 ASP C N 1
ATOM 6743 C CA . ASP C 1 270 ? 31.093 -1.601 -25.383 1.00 15.00 263 ASP C CA 1
ATOM 6744 C C . ASP C 1 270 ? 29.990 -2.462 -25.993 1.00 14.40 263 ASP C C 1
ATOM 6745 O O . ASP C 1 270 ? 30.093 -2.890 -27.147 1.00 15.91 263 ASP C O 1
ATOM 6750 N N . VAL C 1 271 ? 28.908 -2.664 -25.259 1.00 12.05 264 VAL C N 1
ATOM 6751 C CA . VAL C 1 271 ? 27.791 -3.469 -25.758 1.00 12.64 264 VAL C CA 1
ATOM 6752 C C . VAL C 1 271 ? 26.637 -2.607 -26.276 1.00 12.67 264 VAL C C 1
ATOM 6753 O O . VAL C 1 271 ? 26.100 -2.846 -27.374 1.00 14.07 264 VAL C O 1
ATOM 6757 N N . VAL C 1 272 ? 26.273 -1.594 -25.490 1.00 10.99 265 VAL C N 1
ATOM 6758 C CA . VAL C 1 272 ? 25.115 -0.730 -25.784 1.00 11.92 265 VAL C CA 1
ATOM 6759 C C . VAL C 1 272 ? 25.582 0.663 -26.227 1.00 11.74 265 VAL C C 1
ATOM 6760 O O . VAL C 1 272 ? 26.293 1.344 -25.506 1.00 11.77 265 VAL C O 1
ATOM 6764 N N . SER C 1 273 ? 25.176 1.094 -27.415 1.00 10.98 266 SER C N 1
ATOM 6765 C CA . SER C 1 273 ? 25.654 2.349 -27.967 1.00 11.09 266 SER C CA 1
ATOM 6766 C C . SER C 1 273 ? 25.208 3.550 -27.183 1.00 10.51 266 SER C C 1
ATOM 6767 O O . SER C 1 273 ? 25.987 4.496 -26.966 1.00 12.00 266 SER C O 1
ATOM 6770 N N . VAL C 1 274 ? 23.951 3.542 -26.772 1.00 10.50 267 VAL C N 1
ATOM 6771 C CA . VAL C 1 274 ? 23.342 4.711 -26.130 1.00 11.36 267 VAL C CA 1
ATOM 6772 C C . VAL C 1 274 ? 22.587 4.214 -24.898 1.00 10.97 267 VAL C C 1
ATOM 6773 O O . VAL C 1 274 ? 21.639 3.463 -25.025 1.00 11.88 267 VAL C O 1
ATOM 6777 N N . PRO C 1 275 ? 23.001 4.651 -23.703 1.00 10.35 268 PRO C N 1
ATOM 6778 C CA . PRO C 1 275 ? 22.472 3.997 -22.498 1.00 10.74 268 PRO C CA 1
ATOM 6779 C C . PRO C 1 275 ? 21.167 4.573 -21.948 1.00 10.28 268 PRO C C 1
ATOM 6780 O O . PRO C 1 275 ? 20.936 4.536 -20.749 1.00 11.55 268 PRO C O 1
ATOM 6784 N N . LEU C 1 276 ? 20.289 5.008 -22.826 1.00 10.03 269 LEU C N 1
ATOM 6785 C CA . LEU C 1 276 ? 19.058 5.661 -22.418 1.00 10.48 269 LEU C CA 1
ATOM 6786 C C . LEU C 1 276 ? 17.909 4.716 -22.222 1.00 10.12 269 LEU C C 1
ATOM 6787 O O . LEU C 1 276 ? 17.729 3.760 -22.973 1.00 9.43 269 LEU C O 1
ATOM 6792 N N . CYS C 1 277 ? 17.104 5.032 -21.226 1.00 9.13 270 CYS C N 1
ATOM 6793 C CA . CYS C 1 277 ? 15.754 4.497 -21.104 1.00 9.43 270 CYS C CA 1
ATOM 6794 C C . CYS C 1 277 ? 14.800 5.489 -21.776 1.00 10.34 270 CYS C C 1
ATOM 6795 O O . CYS C 1 277 ? 15.137 6.652 -21.989 1.00 11.91 270 CYS C O 1
ATOM 6798 N N . ARG C 1 278 ? 13.585 5.046 -22.067 1.00 9.45 271 ARG C N 1
ATOM 6799 C CA . ARG C 1 278 ? 12.600 5.952 -22.630 1.00 9.27 271 ARG C CA 1
ATOM 6800 C C . ARG C 1 278 ? 11.946 6.877 -21.615 1.00 9.83 271 ARG C C 1
ATOM 6801 O O . ARG C 1 278 ? 11.719 6.515 -20.460 1.00 9.27 271 ARG C O 1
ATOM 6809 N N . LYS C 1 279 ? 11.620 8.074 -22.075 1.00 9.85 272 LYS C N 1
ATOM 6810 C CA . LYS C 1 279 ? 10.888 9.046 -21.250 1.00 10.38 272 LYS C CA 1
ATOM 6811 C C . LYS C 1 279 ? 9.560 8.414 -20.802 1.00 10.24 272 LYS C C 1
ATOM 6812 O O . LYS C 1 279 ? 8.866 7.820 -21.601 1.00 10.08 272 LYS C O 1
ATOM 6818 N N . PRO C 1 280 ? 9.191 8.574 -19.516 1.00 9.54 273 PRO C N 1
ATOM 6819 C CA . PRO C 1 280 ? 9.713 9.605 -18.616 1.00 9.76 273 PRO C CA 1
ATOM 6820 C C . PRO C 1 280 ? 10.920 9.257 -17.768 1.00 10.06 273 PRO C C 1
ATOM 6821 O O . PRO C 1 280 ? 11.307 10.068 -16.945 1.00 11.04 273 PRO C O 1
ATOM 6825 N N . PHE C 1 281 ? 11.558 8.115 -17.961 1.00 9.06 274 PHE C N 1
ATOM 6826 C CA . PHE C 1 281 ? 12.866 7.951 -17.361 1.00 9.25 274 PHE C CA 1
ATOM 6827 C C . PHE C 1 281 ? 13.785 9.052 -17.851 1.00 9.54 274 PHE C C 1
ATOM 6828 O O . PHE C 1 281 ? 13.869 9.314 -19.064 1.00 10.86 274 PHE C O 1
ATOM 6836 N N . GLY C 1 282 ? 14.487 9.682 -16.923 1.00 10.19 275 GLY C N 1
ATOM 6837 C CA . GLY C 1 282 ? 15.559 10.600 -17.301 1.00 10.34 275 GLY C CA 1
ATOM 6838 C C . GLY C 1 282 ? 16.929 9.936 -17.411 1.00 9.74 275 GLY C C 1
ATOM 6839 O O . GLY C 1 282 ? 17.069 8.714 -17.202 1.00 9.40 275 GLY C O 1
ATOM 6840 N N . PRO C 1 283 ? 17.956 10.722 -17.746 1.00 11.69 276 PRO C N 1
ATOM 6841 C CA . PRO C 1 283 ? 19.310 10.177 -17.851 1.00 12.02 276 PRO C CA 1
ATOM 6842 C C . PRO C 1 283 ? 19.924 9.915 -16.495 1.00 11.95 276 PRO C C 1
ATOM 6843 O O . PRO C 1 283 ? 19.393 10.351 -15.499 1.00 12.64 276 PRO C O 1
ATOM 6847 N N . VAL C 1 284 ? 21.051 9.228 -16.476 1.00 12.18 277 VAL C N 1
ATOM 6848 C CA . VAL C 1 284 ? 21.808 9.035 -15.251 1.00 12.73 277 VAL C CA 1
ATOM 6849 C C . VAL C 1 284 ? 22.420 10.385 -14.828 1.00 13.30 277 VAL C C 1
ATOM 6850 O O . VAL C 1 284 ? 22.905 11.152 -15.662 1.00 13.44 277 VAL C O 1
ATOM 6854 N N . ASP C 1 285 ? 22.347 10.689 -13.536 1.00 13.40 278 ASP C N 1
ATOM 6855 C CA . ASP C 1 285 ? 22.998 11.841 -12.970 1.00 13.65 278 ASP C CA 1
ATOM 6856 C C . ASP C 1 285 ? 24.496 11.753 -13.256 1.00 14.30 278 ASP C C 1
ATOM 6857 O O . ASP C 1 285 ? 25.121 10.717 -13.008 1.00 12.51 278 ASP C O 1
ATOM 6862 N N . GLU C 1 286 ? 25.077 12.839 -13.761 1.00 15.50 279 GLU C N 1
ATOM 6863 C CA . GLU C 1 286 ? 26.482 12.843 -14.155 1.00 16.30 279 GLU C CA 1
ATOM 6864 C C . GLU C 1 286 ? 27.383 12.432 -13.013 1.00 15.58 279 GLU C C 1
ATOM 6865 O O . GLU C 1 286 ? 28.437 11.832 -13.231 1.00 15.24 279 GLU C O 1
ATOM 6871 N N . LYS C 1 287 ? 26.958 12.715 -11.792 1.00 14.55 280 LYS C N 1
ATOM 6872 C CA . LYS C 1 287 ? 27.826 12.459 -10.655 1.00 15.51 280 LYS C CA 1
ATOM 6873 C C . LYS C 1 287 ? 28.067 10.965 -10.432 1.00 14.47 280 LYS C C 1
ATOM 6874 O O . LYS C 1 287 ? 29.018 10.588 -9.739 1.00 15.46 280 LYS C O 1
ATOM 6880 N N . TYR C 1 288 ? 27.220 10.119 -11.019 1.00 13.31 281 TYR C N 1
ATOM 6881 C CA . TYR C 1 288 ? 27.351 8.682 -10.841 1.00 12.41 281 TYR C CA 1
ATOM 6882 C C . TYR C 1 288 ? 28.157 7.981 -11.938 1.00 11.81 281 TYR C C 1
ATOM 6883 O O . TYR C 1 288 ? 28.478 6.803 -11.837 1.00 11.68 281 TYR C O 1
ATOM 6892 N N . LEU C 1 289 ? 28.490 8.705 -12.999 1.00 12.06 282 LEU C N 1
ATOM 6893 C CA . LEU C 1 289 ? 29.175 8.054 -14.106 1.00 11.18 282 LEU C CA 1
ATOM 6894 C C . LEU C 1 289 ? 30.520 7.443 -13.719 1.00 11.54 282 LEU C C 1
ATOM 6895 O O . LEU C 1 289 ? 30.812 6.343 -14.164 1.00 11.26 282 LEU C O 1
ATOM 6900 N N . PRO C 1 290 ? 31.342 8.134 -12.905 1.00 11.75 283 PRO C N 1
ATOM 6901 C CA . PRO C 1 290 ? 32.616 7.512 -12.541 1.00 12.18 283 PRO C CA 1
ATOM 6902 C C . PRO C 1 290 ? 32.425 6.157 -11.873 1.00 11.90 283 PRO C C 1
ATOM 6903 O O . PRO C 1 290 ? 33.148 5.232 -12.182 1.00 11.97 283 PRO C O 1
ATOM 6907 N N . GLU C 1 291 ? 31.460 6.037 -10.971 1.00 11.94 284 GLU C N 1
ATOM 6908 C CA . GLU C 1 291 ? 31.216 4.769 -10.295 1.00 11.87 284 GLU C CA 1
ATOM 6909 C C . GLU C 1 291 ? 30.734 3.701 -11.259 1.00 11.13 284 GLU C C 1
ATOM 6910 O O . GLU C 1 291 ? 31.119 2.538 -11.172 1.00 11.24 284 GLU C O 1
ATOM 6916 N N . LEU C 1 292 ? 29.873 4.098 -12.190 1.00 9.94 285 LEU C N 1
ATOM 6917 C CA . LEU C 1 292 ? 29.388 3.121 -13.178 1.00 9.59 285 LEU C CA 1
ATOM 6918 C C . LEU C 1 292 ? 30.500 2.644 -14.121 1.00 9.95 285 LEU C C 1
ATOM 6919 O O . LEU C 1 292 ? 30.544 1.458 -14.491 1.00 10.00 285 LEU C O 1
ATOM 6924 N N . LYS C 1 293 ? 31.361 3.563 -14.545 1.00 11.69 286 LYS C N 1
ATOM 6925 C CA . LYS C 1 293 ? 32.484 3.182 -15.385 1.00 12.35 286 LYS C CA 1
ATOM 6926 C C . LYS C 1 293 ? 33.442 2.248 -14.630 1.00 12.20 286 LYS C C 1
ATOM 6927 O O . LYS C 1 293 ? 33.927 1.250 -15.170 1.00 11.59 286 LYS C O 1
ATOM 6933 N N . ALA C 1 294 ? 33.750 2.578 -13.381 1.00 12.04 287 ALA C N 1
ATOM 6934 C CA . ALA C 1 294 ? 34.620 1.724 -12.609 1.00 12.17 287 ALA C CA 1
ATOM 6935 C C . ALA C 1 294 ? 34.005 0.353 -12.436 1.00 11.20 287 ALA C C 1
ATOM 6936 O O . ALA C 1 294 ? 34.706 -0.663 -12.487 1.00 10.67 287 ALA C O 1
ATOM 6938 N N . LEU C 1 295 ? 32.693 0.301 -12.255 1.00 11.28 288 LEU C N 1
ATOM 6939 C CA . LEU C 1 295 ? 32.011 -0.983 -12.097 1.00 10.44 288 LEU C CA 1
ATOM 6940 C C . LEU C 1 295 ? 32.128 -1.790 -13.383 1.00 9.93 288 LEU C C 1
ATOM 6941 O O . LEU C 1 295 ? 32.450 -2.972 -13.352 1.00 11.40 288 LEU C O 1
ATOM 6946 N N . ALA C 1 296 ? 31.906 -1.148 -14.527 1.00 9.43 289 ALA C N 1
ATOM 6947 C CA . ALA C 1 296 ? 32.075 -1.829 -15.816 1.00 10.29 289 ALA C CA 1
ATOM 6948 C C . ALA C 1 296 ? 33.485 -2.404 -15.953 1.00 11.17 289 ALA C C 1
ATOM 6949 O O . ALA C 1 296 ? 33.663 -3.552 -16.378 1.00 11.47 289 ALA C O 1
ATOM 6951 N N . GLN C 1 297 ? 34.491 -1.610 -15.611 1.00 10.46 290 GLN C N 1
ATOM 6952 C CA . GLN C 1 297 ? 35.867 -2.093 -15.651 1.00 11.00 290 GLN C CA 1
ATOM 6953 C C . GLN C 1 297 ? 36.131 -3.284 -14.737 1.00 11.66 290 GLN C C 1
ATOM 6954 O O . GLN C 1 297 ? 36.804 -4.260 -15.138 1.00 13.11 290 GLN C O 1
ATOM 6960 N N . GLN C 1 298 ? 35.624 -3.208 -13.512 1.00 11.22 291 GLN C N 1
ATOM 6961 C CA . GLN C 1 298 ? 35.721 -4.296 -12.554 1.00 12.73 291 GLN C CA 1
ATOM 6962 C C . GLN C 1 298 ? 35.092 -5.575 -13.107 1.00 12.64 291 GLN C C 1
ATOM 6963 O O . GLN C 1 298 ? 35.696 -6.645 -13.070 1.00 13.57 291 GLN C O 1
ATOM 6969 N N . LEU C 1 299 ? 33.867 -5.476 -13.591 1.00 11.65 292 LEU C N 1
ATOM 6970 C CA . LEU C 1 299 ? 33.171 -6.633 -14.109 1.00 13.04 292 LEU C CA 1
ATOM 6971 C C . LEU C 1 299 ? 33.858 -7.200 -15.354 1.00 13.92 292 LEU C C 1
ATOM 6972 O O . LEU C 1 299 ? 33.929 -8.413 -15.541 1.00 16.82 292 LEU C O 1
ATOM 6977 N N . MET C 1 300 ? 34.392 -6.346 -16.218 1.00 14.46 293 MET C N 1
ATOM 6978 C CA A MET C 1 300 ? 35.129 -6.839 -17.380 0.50 16.23 293 MET C CA 1
ATOM 6979 C CA B MET C 1 300 ? 35.086 -6.876 -17.389 0.50 16.65 293 MET C CA 1
ATOM 6980 C C . MET C 1 300 ? 36.379 -7.592 -16.971 1.00 17.58 293 MET C C 1
ATOM 6981 O O . MET C 1 300 ? 36.744 -8.585 -17.582 1.00 19.94 293 MET C O 1
ATOM 6990 N N . GLN C 1 301 ? 37.049 -7.116 -15.922 1.00 17.79 294 GLN C N 1
ATOM 6991 C CA . GLN C 1 301 ? 38.260 -7.797 -15.441 1.00 19.73 294 GLN C CA 1
ATOM 6992 C C . GLN C 1 301 ? 37.894 -9.147 -14.832 1.00 21.53 294 GLN C C 1
ATOM 6993 O O . GLN C 1 301 ? 38.610 -10.133 -15.027 1.00 23.62 294 GLN C O 1
ATOM 6999 N N . GLU C 1 302 ? 36.780 -9.186 -14.102 1.00 20.42 295 GLU C N 1
ATOM 7000 C CA . GLU C 1 302 ? 36.320 -10.417 -13.441 1.00 22.82 295 GLU C CA 1
ATOM 7001 C C . GLU C 1 302 ? 36.021 -11.470 -14.489 1.00 24.96 295 GLU C C 1
ATOM 7002 O O . GLU C 1 302 ? 36.177 -12.661 -14.245 1.00 28.24 295 GLU C O 1
ATOM 7008 N N . ARG C 1 303 ? 35.602 -11.026 -15.665 1.00 26.01 296 ARG C N 1
ATOM 7009 C CA . ARG C 1 303 ? 35.287 -11.945 -16.761 1.00 28.72 296 ARG C 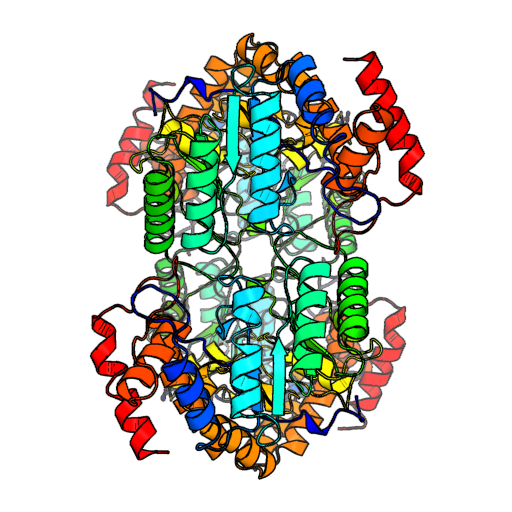CA 1
ATOM 7010 C C . ARG C 1 303 ? 36.177 -11.686 -17.978 1.00 29.59 296 ARG C C 1
ATOM 7011 O O . ARG C 1 303 ? 37.204 -12.355 -18.178 1.00 33.55 296 ARG C O 1
ATOM 7013 N N . HIS D 1 6 ? -30.075 3.387 19.472 1.00 53.34 -1 HIS D N 1
ATOM 7014 C CA . HIS D 1 6 ? -29.375 4.645 19.094 1.00 50.36 -1 HIS D CA 1
ATOM 7015 C C . HIS D 1 6 ? -30.180 5.882 19.478 1.00 54.23 -1 HIS D C 1
ATOM 7016 O O . HIS D 1 6 ? -29.621 6.864 19.967 1.00 54.18 -1 HIS D O 1
ATOM 7023 N N . HIS D 1 7 ? -31.487 5.831 19.236 1.00 58.12 0 HIS D N 1
ATOM 7024 C CA . HIS D 1 7 ? -32.378 6.968 19.482 1.00 63.21 0 HIS D CA 1
ATOM 7025 C C . HIS D 1 7 ? -32.303 7.466 20.928 1.00 67.54 0 HIS D C 1
ATOM 7026 O O . HIS D 1 7 ? -32.270 8.673 21.174 1.00 69.51 0 HIS D O 1
ATOM 7028 N N . HIS D 1 8 ? -32.276 6.536 21.878 1.00 69.83 1 HIS D N 1
ATOM 7029 C CA . HIS D 1 8 ? -32.280 6.886 23.298 1.00 75.55 1 HIS D CA 1
ATOM 7030 C C . HIS D 1 8 ? -30.925 7.425 23.779 1.00 72.45 1 HIS D C 1
ATOM 7031 O O . HIS D 1 8 ? -30.762 7.722 24.965 1.00 77.81 1 HIS D O 1
ATOM 7033 N N . ALA D 1 9 ? -29.966 7.561 22.871 1.00 65.11 2 ALA D N 1
ATOM 7034 C CA . ALA D 1 9 ? -28.644 8.087 23.235 1.00 61.95 2 ALA D CA 1
ATOM 7035 C C . ALA D 1 9 ? -28.340 9.429 22.557 1.00 59.17 2 ALA D C 1
ATOM 7036 O O . ALA D 1 9 ? -27.223 9.930 22.628 1.00 55.97 2 ALA D O 1
ATOM 7038 N N . THR D 1 10 ? -29.352 10.010 21.924 1.00 61.31 3 THR D N 1
ATOM 7039 C CA . THR D 1 10 ? -29.214 11.293 21.237 1.00 60.30 3 THR D CA 1
ATOM 7040 C C . THR D 1 10 ? -28.593 12.400 22.098 1.00 61.73 3 THR D C 1
ATOM 7041 O O . THR D 1 10 ? -27.959 13.305 21.562 1.00 59.12 3 THR D O 1
ATOM 7045 N N . ASN D 1 11 ? -28.794 12.359 23.417 1.00 66.61 4 ASN D N 1
ATOM 7046 C CA . ASN D 1 11 ? -28.225 13.393 24.283 1.00 68.64 4 ASN D CA 1
ATOM 7047 C C . ASN D 1 11 ? -26.693 13.374 24.291 1.00 62.65 4 ASN D C 1
ATOM 7048 O O . ASN D 1 11 ? -26.059 14.181 24.967 1.00 63.63 4 ASN D O 1
ATOM 7053 N N . LEU D 1 12 ? -26.105 12.463 23.522 1.00 57.07 5 LEU D N 1
ATOM 7054 C CA . LEU D 1 12 ? -24.647 12.400 23.382 1.00 52.01 5 LEU D CA 1
ATOM 7055 C C . LEU D 1 12 ? -24.187 13.157 22.139 1.00 47.72 5 LEU D C 1
ATOM 7056 O O . LEU D 1 12 ? -22.995 13.270 21.869 1.00 43.97 5 LEU D O 1
ATOM 7061 N N . ARG D 1 13 ? -25.141 13.677 21.384 1.00 49.30 6 ARG D N 1
ATOM 7062 C CA . ARG D 1 13 ? -24.837 14.426 20.181 1.00 47.00 6 ARG D CA 1
ATOM 7063 C C . ARG D 1 13 ? -24.161 15.753 20.516 1.00 47.50 6 ARG D C 1
ATOM 7064 O O . ARG D 1 13 ? -24.531 16.426 21.468 1.00 51.53 6 ARG D O 1
ATOM 7072 N N . GLY D 1 14 ? -23.155 16.113 19.728 1.00 14.53 7 GLY D N 1
ATOM 7073 C CA . GLY D 1 14 ? -22.511 17.397 19.844 1.00 14.87 7 GLY D CA 1
ATOM 7074 C C . GLY D 1 14 ? -21.008 17.433 19.615 1.00 14.02 7 GLY D C 1
ATOM 7075 O O . GLY D 1 14 ? -20.396 16.506 19.037 1.00 14.46 7 GLY D O 1
ATOM 7076 N N . VAL D 1 15 ? -20.414 18.504 20.102 1.00 14.04 8 VAL D N 1
ATOM 7077 C CA . VAL D 1 15 ? -19.039 18.839 19.848 1.00 14.11 8 VAL D CA 1
ATOM 7078 C C . VAL D 1 15 ? -18.277 18.726 21.171 1.00 13.62 8 VAL D C 1
ATOM 7079 O O . VAL D 1 15 ? -18.466 19.527 22.091 1.00 14.35 8 VAL D O 1
ATOM 7083 N N . MET D 1 16 ? -17.420 17.716 21.255 1.00 12.87 9 MET D N 1
ATOM 7084 C CA A MET D 1 16 ? -16.793 17.298 22.509 0.50 12.78 9 MET D CA 1
ATOM 7085 C CA B MET D 1 16 ? -16.784 17.391 22.517 0.50 13.12 9 MET D CA 1
ATOM 7086 C C . MET D 1 16 ? -15.281 17.366 22.389 1.00 12.10 9 MET D C 1
ATOM 7087 O O . MET D 1 16 ? -14.717 16.699 21.516 1.00 12.51 9 MET D O 1
ATOM 7096 N N . ALA D 1 17 ? -14.618 18.119 23.250 1.00 11.66 10 ALA D N 1
ATOM 7097 C CA . ALA D 1 17 ? -13.173 18.178 23.173 1.00 11.64 10 ALA D CA 1
ATOM 7098 C C . ALA D 1 17 ? -12.528 16.901 23.689 1.00 11.23 10 ALA D C 1
ATOM 7099 O O . ALA D 1 17 ? -12.884 16.379 24.748 1.00 11.79 10 ALA D O 1
ATOM 7101 N N . ALA D 1 18 ? -11.580 16.381 22.908 1.00 10.88 11 ALA D N 1
ATOM 7102 C CA . ALA D 1 18 ? -10.698 15.302 23.335 1.00 10.53 11 ALA D CA 1
ATOM 7103 C C . ALA D 1 18 ? -9.655 15.915 24.282 1.00 11.49 11 ALA D C 1
ATOM 7104 O O . ALA D 1 18 ? -8.715 16.590 23.853 1.00 11.58 11 ALA D O 1
ATOM 7106 N N . LEU D 1 19 ? -9.861 15.718 25.577 1.00 11.01 12 LEU D N 1
ATOM 7107 C CA . LEU D 1 19 ? -9.130 16.468 26.611 1.00 11.26 12 LEU D CA 1
ATOM 7108 C C . LEU D 1 19 ? -7.667 16.056 26.618 1.00 10.63 12 LEU D C 1
ATOM 7109 O O . LEU D 1 19 ? -7.337 14.872 26.572 1.00 9.99 12 LEU D O 1
ATOM 7114 N N . LEU D 1 20 ? -6.776 17.030 26.689 1.00 10.41 13 LEU D N 1
ATOM 7115 C CA . LEU D 1 20 ? -5.385 16.767 26.933 1.00 10.19 13 LEU D CA 1
ATOM 7116 C C . LEU D 1 20 ? -5.153 16.447 28.407 1.00 11.01 13 LEU D C 1
ATOM 7117 O O . LEU D 1 20 ? -5.903 16.885 29.285 1.00 11.36 13 LEU D O 1
ATOM 7122 N N . THR D 1 21 ? -4.035 15.785 28.679 1.00 10.92 14 THR D N 1
ATOM 7123 C CA . THR D 1 21 ? -3.647 15.534 30.062 1.00 11.91 14 THR D CA 1
ATOM 7124 C C . THR D 1 21 ? -2.384 16.329 30.369 1.00 12.33 14 THR D C 1
ATOM 7125 O O . THR D 1 21 ? -1.301 15.953 29.905 1.00 12.93 14 THR D O 1
ATOM 7129 N N . PRO D 1 22 ? -2.494 17.397 31.178 1.00 12.71 15 PRO D N 1
ATOM 7130 C CA . PRO D 1 22 ? -1.312 18.187 31.522 1.00 13.01 15 PRO D CA 1
ATOM 7131 C C . PRO D 1 22 ? -0.365 17.450 32.487 1.00 13.33 15 PRO D C 1
ATOM 7132 O O . PRO D 1 22 ? -0.810 16.734 33.400 1.00 15.00 15 PRO D O 1
ATOM 7136 N N . PHE D 1 23 ? 0.934 17.583 32.240 1.00 12.78 16 PHE D N 1
ATOM 7137 C CA . PHE D 1 23 ? 1.978 17.006 33.098 1.00 13.28 16 PHE D CA 1
ATOM 7138 C C . PHE D 1 23 ? 2.843 18.106 33.670 1.00 14.50 16 PHE D C 1
ATOM 7139 O O . PHE D 1 23 ? 2.949 19.183 33.096 1.00 15.29 16 PHE D O 1
ATOM 7147 N N . ASP D 1 24 ? 3.459 17.842 34.819 1.00 15.61 17 ASP D N 1
ATOM 7148 C CA . ASP D 1 24 ? 4.379 18.800 35.402 1.00 16.47 17 ASP D CA 1
ATOM 7149 C C . ASP D 1 24 ? 5.796 18.557 34.892 1.00 17.50 17 ASP D C 1
ATOM 7150 O O . ASP D 1 24 ? 5.998 17.735 34.003 1.00 15.95 17 ASP D O 1
ATOM 7155 N N . GLN D 1 25 ? 6.770 19.279 35.433 1.00 20.03 18 GLN D N 1
ATOM 7156 C CA . GLN D 1 25 ? 8.134 19.217 34.919 1.00 21.11 18 GLN D CA 1
ATOM 7157 C C . GLN D 1 25 ? 8.755 17.832 35.088 1.00 21.22 18 GLN D C 1
ATOM 7158 O O . GLN D 1 25 ? 9.624 17.438 34.299 1.00 22.68 18 GLN D O 1
ATOM 7164 N N . GLN D 1 26 ? 8.265 17.076 36.069 1.00 21.30 19 GLN D N 1
ATOM 7165 C CA . GLN D 1 26 ? 8.739 15.699 36.319 1.00 21.08 19 GLN D CA 1
ATOM 7166 C C . GLN D 1 26 ? 7.911 14.635 35.586 1.00 19.38 19 GLN D C 1
ATOM 7167 O O . GLN D 1 26 ? 8.071 13.422 35.794 1.00 19.44 19 GLN D O 1
ATOM 7173 N N . GLN D 1 27 ? 7.024 15.108 34.724 1.00 17.31 20 GLN D N 1
ATOM 7174 C CA . GLN D 1 27 ? 6.138 14.272 33.922 1.00 15.81 20 GLN D CA 1
ATOM 7175 C C . GLN D 1 27 ? 5.036 13.555 34.709 1.00 15.37 20 GLN D C 1
ATOM 7176 O O . GLN D 1 27 ? 4.374 12.677 34.173 1.00 14.16 20 GLN D O 1
ATOM 7182 N N . ALA D 1 28 ? 4.783 13.979 35.945 1.00 14.97 21 ALA D N 1
ATOM 7183 C CA . ALA D 1 28 ? 3.645 13.505 36.696 1.00 14.62 21 ALA D CA 1
ATOM 7184 C C . ALA D 1 28 ? 2.413 14.308 36.306 1.00 14.63 21 ALA D C 1
ATOM 7185 O O . ALA D 1 28 ? 2.527 15.387 35.725 1.00 14.65 21 ALA D O 1
ATOM 7187 N N . LEU D 1 29 ? 1.224 13.821 36.642 1.00 15.36 22 LEU D N 1
ATOM 7188 C CA A LEU D 1 29 ? 0.009 14.578 36.381 0.25 14.56 22 LEU D CA 1
ATOM 7189 C CA B LEU D 1 29 ? 0.005 14.600 36.399 0.75 14.65 22 LEU D CA 1
ATOM 7190 C C . LEU D 1 29 ? 0.070 15.949 37.059 1.00 15.34 22 LEU D C 1
ATOM 7191 O O . LEU D 1 29 ? 0.415 16.040 38.241 1.00 16.27 22 LEU D O 1
ATOM 7200 N N . ASP D 1 30 ? -0.263 17.005 36.308 1.00 14.65 23 ASP D N 1
ATOM 7201 C CA . ASP D 1 30 ? -0.384 18.363 36.864 1.00 15.87 23 ASP D CA 1
ATOM 7202 C C . ASP D 1 30 ? -1.870 18.594 37.109 1.00 17.22 23 ASP D C 1
ATOM 7203 O O . ASP D 1 30 ? -2.617 18.945 36.185 1.00 17.84 23 ASP D O 1
ATOM 7208 N N . LYS D 1 31 ? -2.308 18.344 38.335 1.00 18.48 24 LYS D N 1
ATOM 7209 C CA . LYS D 1 31 ? -3.731 18.342 38.634 1.00 18.95 24 LYS D CA 1
ATOM 7210 C C . LYS D 1 31 ? -4.339 19.742 38.541 1.00 18.15 24 LYS D C 1
ATOM 7211 O O . LYS D 1 31 ? -5.468 19.887 38.087 1.00 18.59 24 LYS D O 1
ATOM 7217 N N . ALA D 1 32 ? -3.600 20.763 38.959 1.00 18.79 25 ALA D N 1
ATOM 7218 C CA . ALA D 1 32 ? -4.108 22.136 38.852 1.00 18.55 25 ALA D CA 1
ATOM 7219 C C . ALA D 1 32 ? -4.367 22.544 37.394 1.00 17.36 25 ALA D C 1
ATOM 7220 O O . ALA D 1 32 ? -5.410 23.148 37.072 1.00 16.57 25 ALA D O 1
ATOM 7222 N N . SER D 1 33 ? -3.467 22.147 36.487 1.00 16.00 26 SER D N 1
ATOM 7223 C CA . SER D 1 33 ? -3.661 22.456 35.067 1.00 14.69 26 SER D CA 1
ATOM 7224 C C . SER D 1 33 ? -4.792 21.616 34.457 1.00 13.52 26 SER D C 1
ATOM 7225 O O . SER D 1 33 ? -5.527 22.118 33.622 1.00 14.12 26 SER D O 1
ATOM 7228 N N . LEU D 1 34 ? -4.964 20.385 34.926 1.00 13.61 27 LEU D N 1
ATOM 7229 C CA . LEU D 1 34 ? -6.078 19.569 34.493 1.00 13.17 27 LEU D CA 1
ATOM 7230 C C . LEU D 1 34 ? -7.378 20.266 34.878 1.00 13.51 27 LEU D C 1
ATOM 7231 O O . LEU D 1 34 ? -8.295 20.412 34.042 1.00 13.50 27 LEU D O 1
ATOM 7236 N N . ARG D 1 35 ? -7.484 20.746 36.118 1.00 14.46 28 ARG D N 1
ATOM 7237 C CA A ARG D 1 35 ? -8.713 21.386 36.546 0.50 15.51 28 ARG D CA 1
ATOM 7238 C CA B ARG D 1 35 ? -8.718 21.380 36.545 0.50 15.16 28 ARG D CA 1
ATOM 7239 C C . ARG D 1 35 ? -8.972 22.670 35.772 1.00 15.50 28 ARG D C 1
ATOM 7240 O O . ARG D 1 35 ? -10.096 22.939 35.350 1.00 15.16 28 ARG D O 1
ATOM 7255 N N . ARG D 1 36 ? -7.922 23.448 35.570 1.00 15.45 29 ARG D N 1
ATOM 7256 C CA . ARG D 1 36 ? -8.027 24.655 34.784 1.00 15.72 29 ARG D CA 1
ATOM 7257 C C . ARG D 1 36 ? -8.508 24.348 33.385 1.00 14.79 29 ARG D C 1
ATOM 7258 O O . ARG D 1 36 ? -9.363 25.031 32.836 1.00 15.25 29 ARG D O 1
ATOM 7266 N N . LEU D 1 37 ? -7.955 23.305 32.801 1.00 14.21 30 LEU D N 1
ATOM 7267 C CA . LEU D 1 37 ? -8.326 22.969 31.427 1.00 14.26 30 LEU D CA 1
ATOM 7268 C C . LEU D 1 37 ? -9.782 22.517 31.343 1.00 14.11 30 LEU D C 1
ATOM 7269 O O . LEU D 1 37 ? -10.486 22.852 30.382 1.00 15.21 30 LEU D O 1
ATOM 7274 N N . VAL D 1 38 ? -10.242 21.752 32.326 1.00 15.26 31 VAL D N 1
ATOM 7275 C CA . VAL D 1 38 ? -11.663 21.408 32.387 1.00 15.45 31 VAL D CA 1
ATOM 7276 C C . VAL D 1 38 ? -12.536 22.680 32.449 1.00 15.97 31 VAL D C 1
ATOM 7277 O O . VAL D 1 38 ? -13.476 22.823 31.655 1.00 15.76 31 VAL D O 1
ATOM 7281 N N . GLN D 1 39 ? -12.228 23.591 33.369 1.00 17.63 32 GLN D N 1
ATOM 7282 C CA . GLN D 1 39 ? -13.001 24.823 33.496 1.00 18.07 32 GLN D CA 1
ATOM 7283 C C . GLN D 1 39 ? -12.946 25.691 32.232 1.00 18.19 32 GLN D C 1
ATOM 7284 O O . GLN D 1 39 ? -13.955 26.272 31.792 1.00 18.34 32 GLN D O 1
ATOM 7290 N N . PHE D 1 40 ? -11.769 25.774 31.624 1.00 17.35 33 PHE D N 1
ATOM 7291 C CA . PHE D 1 40 ? -11.600 26.528 30.389 1.00 17.62 33 PHE D CA 1
ATOM 7292 C C . PHE D 1 40 ? -12.538 26.007 29.299 1.00 18.29 33 PHE D C 1
ATOM 7293 O O . PHE D 1 40 ? -13.186 26.785 28.602 1.00 19.59 33 PHE D O 1
ATOM 7301 N N . ASN D 1 41 ? -12.628 24.688 29.180 1.00 17.52 34 ASN D N 1
ATOM 7302 C CA . ASN D 1 41 ? -13.510 24.062 28.195 1.00 17.46 34 ASN D CA 1
ATOM 7303 C C . ASN D 1 41 ? -14.975 24.356 28.529 1.00 17.81 34 ASN D C 1
ATOM 7304 O O . ASN D 1 41 ? -15.775 24.683 27.642 1.00 17.49 34 ASN D O 1
ATOM 7309 N N . ILE D 1 42 ? -15.351 24.259 29.796 1.00 18.44 35 ILE D N 1
ATOM 7310 C CA . ILE D 1 42 ? -16.710 24.585 30.166 1.00 20.25 35 ILE D CA 1
ATOM 7311 C C . ILE D 1 42 ? -17.029 26.038 29.772 1.00 21.86 35 ILE D C 1
ATOM 7312 O O . ILE D 1 42 ? -18.067 26.306 29.147 1.00 22.54 35 ILE D O 1
ATOM 7317 N N . GLN D 1 43 ? -16.147 26.975 30.123 1.00 23.14 36 GLN D N 1
ATOM 7318 C CA . GLN D 1 43 ? -16.403 28.397 29.862 1.00 25.14 36 GLN D CA 1
ATOM 7319 C C . GLN D 1 43 ? -16.497 28.709 28.363 1.00 25.93 36 GLN D C 1
ATOM 7320 O O . GLN D 1 43 ? -17.167 29.663 27.980 1.00 26.83 36 GLN D O 1
ATOM 7326 N N . GLN D 1 44 ? -15.821 27.903 27.540 1.00 25.63 37 GLN D N 1
ATOM 7327 C CA . GLN D 1 44 ? -15.849 27.996 26.070 1.00 26.35 37 GLN D CA 1
ATOM 7328 C C . GLN D 1 44 ? -17.194 27.566 25.481 1.00 25.10 37 GLN D C 1
ATOM 7329 O O . GLN D 1 44 ? -17.475 27.823 24.309 1.00 25.51 37 GLN D O 1
ATOM 7335 N N . GLY D 1 45 ? -17.990 26.853 26.262 1.00 22.96 38 GLY D N 1
ATOM 7336 C CA . GLY D 1 45 ? -19.283 26.387 25.794 1.00 22.23 38 GLY D CA 1
ATOM 7337 C C . GLY D 1 45 ? -19.217 25.078 25.050 1.00 20.43 38 GLY D C 1
ATOM 7338 O O . GLY D 1 45 ? -20.115 24.754 24.281 1.00 20.34 38 GLY D O 1
ATOM 7339 N N . ILE D 1 46 ? -18.146 24.321 25.268 1.00 19.11 39 ILE D N 1
ATOM 7340 C CA . ILE D 1 46 ? -18.039 22.984 24.711 1.00 17.24 39 ILE D CA 1
ATOM 7341 C C . ILE D 1 46 ? -19.213 22.124 25.198 1.00 16.90 39 ILE D C 1
ATOM 7342 O O . ILE D 1 46 ? -19.712 22.316 26.293 1.00 16.89 39 ILE D O 1
ATOM 7347 N N . ASP D 1 47 ? -19.668 21.182 24.384 1.00 15.64 40 ASP D N 1
ATOM 7348 C CA . ASP D 1 47 ? -20.795 20.335 24.773 1.00 16.00 40 ASP D CA 1
ATOM 7349 C C . ASP D 1 47 ? -20.412 19.250 25.780 1.00 15.18 40 ASP D C 1
ATOM 7350 O O . ASP D 1 47 ? -21.252 18.771 26.545 1.00 16.40 40 ASP D O 1
ATOM 7355 N N . GLY D 1 48 ? -19.147 18.846 25.778 1.00 14.01 41 GLY D N 1
ATOM 7356 C CA . GLY D 1 48 ? -18.707 17.753 26.594 1.00 13.10 41 GLY D CA 1
ATOM 7357 C C . GLY D 1 48 ? -17.226 17.523 26.431 1.00 12.26 41 GLY D C 1
ATOM 7358 O O . GLY D 1 48 ? -16.550 18.218 25.648 1.00 12.56 41 GLY D O 1
ATOM 7359 N N . LEU D 1 49 ? -16.739 16.557 27.204 1.00 12.43 42 LEU D N 1
ATOM 7360 C CA . LEU D 1 49 ? -15.336 16.178 27.187 1.00 12.09 42 LEU D CA 1
ATOM 7361 C C . LEU D 1 49 ? -15.201 14.684 26.970 1.00 11.38 42 LEU D C 1
ATOM 7362 O O . LEU D 1 49 ? -15.941 13.872 27.555 1.00 13.02 42 LEU D O 1
ATOM 7367 N N . TYR D 1 50 ? -14.222 14.346 26.143 1.00 10.70 43 TYR D N 1
ATOM 7368 C CA . TYR D 1 50 ? -13.845 12.957 25.890 1.00 10.23 43 TYR D CA 1
ATOM 7369 C C . TYR D 1 50 ? -12.501 12.790 26.572 1.00 10.44 43 TYR D C 1
ATOM 7370 O O . TYR D 1 50 ? -11.498 13.380 26.140 1.00 10.14 43 TYR D O 1
ATOM 7379 N N . VAL D 1 51 ? -12.480 11.972 27.637 1.00 10.52 44 VAL D N 1
ATOM 7380 C CA . VAL D 1 51 ? -11.387 11.928 28.594 1.00 10.28 44 VAL D CA 1
ATOM 7381 C C . VAL D 1 51 ? -10.571 10.647 28.483 1.00 9.87 44 VAL D C 1
ATOM 7382 O O . VAL D 1 51 ? -11.120 9.559 28.436 1.00 10.47 44 VAL D O 1
ATOM 7386 N N . GLY D 1 52 ? -9.255 10.806 28.495 1.00 10.12 45 GLY D N 1
ATOM 7387 C CA . GLY D 1 52 ? -8.347 9.662 28.476 1.00 10.55 45 GLY D CA 1
ATOM 7388 C C . GLY D 1 52 ? -8.298 8.972 27.121 1.00 10.31 45 GLY D C 1
ATOM 7389 O O . GLY D 1 52 ? -8.066 7.765 27.056 1.00 10.48 45 GLY D O 1
ATOM 7390 N N . GLY D 1 53 ? -8.558 9.733 26.048 1.00 9.62 46 GLY D N 1
ATOM 7391 C CA . GLY D 1 53 ? -8.415 9.209 24.677 1.00 9.58 46 GLY D CA 1
ATOM 7392 C C . GLY D 1 53 ? -6.988 9.278 24.192 1.00 10.29 46 GLY D C 1
ATOM 7393 O O . GLY D 1 53 ? -6.039 9.457 24.961 1.00 10.09 46 GLY D O 1
ATOM 7394 N N . SER D 1 54 ? -6.826 9.105 22.881 1.00 9.67 47 SER D N 1
ATOM 7395 C CA . SER D 1 54 ? -5.523 9.267 22.258 1.00 10.40 47 SER D CA 1
ATOM 7396 C C . SER D 1 54 ? -4.905 10.612 22.634 1.00 10.51 47 SER D C 1
ATOM 7397 O O . SER D 1 54 ? -3.752 10.699 22.998 1.00 10.97 47 SER D O 1
ATOM 7400 N N . THR D 1 55 ? -5.693 11.667 22.512 1.00 10.19 48 THR D N 1
ATOM 7401 C CA . THR D 1 55 ? -5.239 13.013 22.780 1.00 11.16 48 THR D CA 1
ATOM 7402 C C . THR D 1 55 ? -4.839 13.170 24.246 1.00 11.21 48 THR D C 1
ATOM 7403 O O . THR D 1 55 ? -3.967 14.013 24.571 1.00 11.15 48 THR D O 1
ATOM 7407 N N . GLY D 1 56 ? -5.468 12.393 25.130 1.00 11.11 49 GLY D N 1
ATOM 7408 C CA . GLY D 1 56 ? -5.146 12.464 26.548 1.00 11.62 49 GLY D CA 1
ATOM 7409 C C . GLY D 1 56 ? -3.894 11.692 26.941 1.00 10.51 49 GLY D C 1
ATOM 7410 O O . GLY D 1 56 ? -3.543 11.602 28.095 1.00 11.55 49 GLY D O 1
ATOM 7411 N N . GLU D 1 57 ? -3.197 11.123 25.955 1.00 9.67 50 GLU D N 1
ATOM 7412 C CA . GLU D 1 57 ? -1.944 10.413 26.192 1.00 10.17 50 GLU D CA 1
ATOM 7413 C C . GLU D 1 57 ? -2.181 9.185 27.064 1.00 10.05 50 GLU D C 1
ATOM 7414 O O . GLU D 1 57 ? -1.328 8.743 27.844 1.00 10.55 50 GLU D O 1
ATOM 7420 N N . ALA D 1 58 ? -3.352 8.608 26.861 1.00 10.68 51 ALA D N 1
ATOM 7421 C CA . ALA D 1 58 ? -3.763 7.425 27.617 1.00 10.81 51 ALA D CA 1
ATOM 7422 C C . ALA D 1 58 ? -2.733 6.312 27.554 1.00 10.05 51 ALA D C 1
ATOM 7423 O O . ALA D 1 58 ? -2.504 5.625 28.545 1.00 10.48 51 ALA D O 1
ATOM 7425 N N . PHE D 1 59 ? -2.136 6.084 26.385 1.00 8.97 52 PHE D N 1
ATOM 7426 C CA . PHE D 1 59 ? -1.336 4.895 26.190 1.00 9.54 52 PHE D CA 1
ATOM 7427 C C . PHE D 1 59 ? 0.093 5.033 26.693 1.00 9.54 52 PHE D C 1
ATOM 7428 O O . PHE D 1 59 ? 0.894 4.092 26.568 1.00 10.71 52 PHE D O 1
ATOM 7436 N N . VAL D 1 60 ? 0.376 6.179 27.335 1.00 9.58 53 VAL D N 1
ATOM 7437 C CA . VAL D 1 60 ? 1.602 6.343 28.122 1.00 10.02 53 VAL D CA 1
ATOM 7438 C C . VAL D 1 60 ? 1.279 6.635 29.599 1.00 11.05 53 VAL D C 1
ATOM 7439 O O . VAL D 1 60 ? 2.130 7.162 30.321 1.00 11.33 53 VAL D O 1
ATOM 7443 N N . GLN D 1 61 ? 0.073 6.238 30.010 1.00 10.74 54 GLN D N 1
ATOM 7444 C CA . GLN D 1 61 ? -0.362 6.288 31.416 1.00 10.89 54 GLN D CA 1
ATOM 7445 C C . GLN D 1 61 ? -0.696 4.896 31.929 1.00 11.54 54 GLN D C 1
ATOM 7446 O O . GLN D 1 61 ? -1.113 4.020 31.195 1.00 11.95 54 GLN D O 1
ATOM 7452 N N . SER D 1 62 ? -0.544 4.735 33.243 1.00 11.93 55 SER D N 1
ATOM 7453 C CA . SER D 1 62 ? -0.978 3.528 33.941 1.00 12.40 55 SER D CA 1
ATOM 7454 C C . SER D 1 62 ? -2.488 3.591 34.128 1.00 11.94 55 SER D C 1
ATOM 7455 O O . SER D 1 62 ? -3.093 4.651 34.017 1.00 10.65 55 SER D O 1
ATOM 7458 N N . LEU D 1 63 ? -3.102 2.456 34.457 1.00 11.63 56 LEU D N 1
ATOM 7459 C CA . LEU D 1 63 ? -4.529 2.456 34.787 1.00 12.51 56 LEU D CA 1
ATOM 7460 C C . LEU D 1 63 ? -4.833 3.401 35.946 1.00 12.35 56 LEU D C 1
ATOM 7461 O O . LEU D 1 63 ? -5.806 4.158 35.899 1.00 11.52 56 LEU D O 1
ATOM 7466 N N . SER D 1 64 ? -4.012 3.380 36.996 1.00 13.59 57 SER D N 1
ATOM 7467 C CA . SER D 1 64 ? -4.242 4.256 38.146 1.00 14.74 57 SER D CA 1
ATOM 7468 C C . SER D 1 64 ? -4.200 5.731 37.749 1.00 13.49 57 SER D C 1
ATOM 7469 O O . SER D 1 64 ? -5.040 6.537 38.174 1.00 13.32 57 SER D O 1
ATOM 7472 N N . GLU D 1 65 ? -3.257 6.084 36.879 1.00 12.68 58 GLU D N 1
ATOM 7473 C CA . GLU D 1 65 ? -3.130 7.461 36.410 1.00 12.76 58 GLU D CA 1
ATOM 7474 C C . GLU D 1 65 ? -4.355 7.895 35.584 1.00 12.30 58 GLU D C 1
ATOM 7475 O O . GLU D 1 65 ? -4.886 8.987 35.733 1.00 13.21 58 GLU D O 1
ATOM 7481 N N . ARG D 1 66 ? -4.829 7.005 34.719 1.00 11.98 59 ARG D N 1
ATOM 7482 C CA . ARG D 1 66 ? -6.015 7.310 33.930 1.00 11.44 59 ARG D CA 1
ATOM 7483 C C . ARG D 1 66 ? -7.249 7.470 34.825 1.00 11.66 59 ARG D C 1
ATOM 7484 O O . ARG D 1 66 ? -8.076 8.346 34.616 1.00 11.98 59 ARG D O 1
ATOM 7492 N N . GLU D 1 67 ? -7.366 6.608 35.837 1.00 12.68 60 GLU D N 1
ATOM 7493 C CA . GLU D 1 67 ? -8.419 6.733 36.868 1.00 12.70 60 GLU D CA 1
ATOM 7494 C C . GLU D 1 67 ? -8.371 8.073 37.578 1.00 13.37 60 GLU D C 1
ATOM 7495 O O . GLU D 1 67 ? -9.409 8.686 37.795 1.00 14.32 60 GLU D O 1
ATOM 7501 N N . GLN D 1 68 ? -7.171 8.504 37.953 1.00 13.02 61 GLN D N 1
ATOM 7502 C CA . GLN D 1 68 ? -7.006 9.766 38.676 1.00 14.06 61 GLN D CA 1
ATOM 7503 C C . GLN D 1 68 ? -7.560 10.909 37.815 1.00 13.57 61 GLN D C 1
ATOM 7504 O O . GLN D 1 68 ? -8.256 11.791 38.314 1.00 13.59 61 GLN D O 1
ATOM 7510 N N . VAL D 1 69 ? -7.236 10.897 36.524 1.00 12.66 62 VAL D N 1
ATOM 7511 C CA . VAL D 1 69 ? -7.739 11.888 35.603 1.00 12.63 62 VAL D CA 1
ATOM 7512 C C . VAL D 1 69 ? -9.260 11.842 35.456 1.00 13.02 62 VAL D C 1
ATOM 7513 O O . VAL D 1 69 ? -9.926 12.867 35.553 1.00 12.40 62 VAL D O 1
ATOM 7517 N N . LEU D 1 70 ? -9.823 10.662 35.273 1.00 12.38 63 LEU D N 1
ATOM 7518 C CA . LEU D 1 70 ? -11.268 10.531 35.187 1.00 13.40 63 LEU D CA 1
ATOM 7519 C C . LEU D 1 70 ? -11.955 11.075 36.432 1.00 13.74 63 LEU D C 1
ATOM 7520 O O . LEU D 1 70 ? -12.990 11.748 36.344 1.00 14.04 63 LEU D O 1
ATOM 7525 N N . GLU D 1 71 ? -11.396 10.759 37.597 1.00 13.95 64 GLU D N 1
ATOM 7526 C CA . GLU D 1 71 ? -11.979 11.189 38.877 1.00 15.74 64 GLU D CA 1
ATOM 7527 C C . GLU D 1 71 ? -11.997 12.703 38.976 1.00 16.17 64 GLU D C 1
ATOM 7528 O O . GLU D 1 71 ? -13.014 13.296 39.362 1.00 15.89 64 GLU D O 1
ATOM 7534 N N . ILE D 1 72 ? -10.878 13.332 38.634 1.00 15.42 65 ILE D N 1
ATOM 7535 C CA . ILE D 1 72 ? -10.759 14.772 38.772 1.00 16.06 65 ILE D CA 1
ATOM 7536 C C . ILE D 1 72 ? -11.679 15.455 37.764 1.00 15.46 65 ILE D C 1
ATOM 7537 O O . ILE D 1 72 ? -12.356 16.435 38.063 1.00 14.77 65 ILE D O 1
ATOM 7542 N N . VAL D 1 73 ? -11.739 14.932 36.552 1.00 14.17 66 VAL D N 1
ATOM 7543 C CA . VAL D 1 73 ? -12.598 15.575 35.578 1.00 14.09 66 VAL D CA 1
ATOM 7544 C C . VAL D 1 73 ? -14.064 15.528 35.986 1.00 14.42 66 VAL D C 1
ATOM 7545 O O . VAL D 1 73 ? -14.786 16.519 35.862 1.00 15.48 66 VAL D O 1
ATOM 7549 N N . ALA D 1 74 ? -14.512 14.372 36.456 1.00 15.03 67 ALA D N 1
ATOM 7550 C CA . ALA D 1 74 ? -15.872 14.261 36.959 1.00 15.53 67 ALA D CA 1
ATOM 7551 C C . ALA D 1 74 ? -16.111 15.233 38.136 1.00 16.64 67 ALA D C 1
ATOM 7552 O O . ALA D 1 74 ? -17.178 15.841 38.225 1.00 17.33 67 ALA D O 1
ATOM 7554 N N . GLU D 1 75 ? -15.150 15.366 39.052 1.00 17.31 68 GLU D N 1
ATOM 7555 C CA . GLU D 1 75 ? -15.300 16.309 40.170 1.00 19.16 68 GLU D CA 1
ATOM 7556 C C . GLU D 1 75 ? -15.617 17.700 39.649 1.00 19.25 68 GLU D C 1
ATOM 7557 O O . GLU D 1 75 ? -16.497 18.379 40.170 1.00 19.82 68 GLU D O 1
ATOM 7563 N N . GLU D 1 76 ? -14.862 18.120 38.634 1.00 17.82 69 GLU D N 1
ATOM 7564 C CA . GLU D 1 76 ? -14.943 19.473 38.080 1.00 18.92 69 GLU D CA 1
ATOM 7565 C C . GLU D 1 76 ? -16.158 19.696 37.197 1.00 18.42 69 GLU D C 1
ATOM 7566 O O . GLU D 1 76 ? -16.677 20.803 37.137 1.00 19.77 69 GLU D O 1
ATOM 7572 N N . ALA D 1 77 ? -16.578 18.665 36.471 1.00 18.33 70 ALA D N 1
ATOM 7573 C CA . ALA D 1 77 ? -17.474 18.865 35.347 1.00 18.03 70 ALA D CA 1
ATOM 7574 C C . ALA D 1 77 ? -18.775 18.083 35.374 1.00 19.01 70 ALA D C 1
ATOM 7575 O O . ALA D 1 77 ? -19.692 18.383 34.596 1.00 19.20 70 ALA D O 1
ATOM 7577 N N . LYS D 1 78 ? -18.879 17.069 36.222 1.00 19.09 71 LYS D N 1
ATOM 7578 C CA . LYS D 1 78 ? -20.091 16.251 36.207 1.00 20.57 71 LYS D CA 1
ATOM 7579 C C . LYS D 1 78 ? -21.342 17.119 36.391 1.00 21.19 71 LYS D C 1
ATOM 7580 O O . LYS D 1 78 ? -21.403 18.003 37.264 1.00 21.91 71 LYS D O 1
ATOM 7586 N N . GLY D 1 79 ? -22.329 16.867 35.531 1.00 21.76 72 GLY D N 1
ATOM 7587 C CA . GLY D 1 79 ? -23.594 17.594 35.549 1.00 23.01 72 GLY D CA 1
ATOM 7588 C C . GLY D 1 79 ? -23.585 18.938 34.833 1.00 23.37 72 GLY D C 1
ATOM 7589 O O . GLY D 1 79 ? -24.647 19.533 34.644 1.00 25.36 72 GLY D O 1
ATOM 7590 N N . LYS D 1 80 ? -22.401 19.435 34.459 1.00 22.31 73 LYS D N 1
ATOM 7591 C CA . LYS D 1 80 ? -22.267 20.734 33.783 1.00 21.92 73 LYS D CA 1
ATOM 7592 C C . LYS D 1 80 ? -22.188 20.589 32.255 1.00 20.31 73 LYS D C 1
ATOM 7593 O O . LYS D 1 80 ? -22.763 21.388 31.503 1.00 20.02 73 LYS D O 1
ATOM 7599 N N . ILE D 1 81 ? -21.430 19.583 31.827 1.00 18.55 74 ILE D N 1
ATOM 7600 C CA . ILE D 1 81 ? -21.284 19.200 30.431 1.00 18.57 74 ILE D CA 1
ATOM 7601 C C . ILE D 1 81 ? -21.243 17.673 30.370 1.00 17.78 74 ILE D C 1
ATOM 7602 O O . ILE D 1 81 ? -21.099 16.991 31.386 1.00 17.65 74 ILE D O 1
ATOM 7607 N N . LYS D 1 82 ? -21.379 17.122 29.172 1.00 16.95 75 LYS D N 1
ATOM 7608 C CA . LYS D 1 82 ? -21.357 15.677 29.011 1.00 16.25 75 LYS D CA 1
ATOM 7609 C C . LYS D 1 82 ? -19.949 15.157 29.186 1.00 15.06 75 LYS D C 1
ATOM 7610 O O . LYS D 1 82 ? -18.999 15.810 28.785 1.00 14.65 75 LYS D O 1
ATOM 7616 N N . LEU D 1 83 ? -19.832 13.971 29.776 1.00 13.25 76 LEU D N 1
ATOM 7617 C CA . LEU D 1 83 ? -18.537 13.321 30.015 1.00 13.04 76 LEU D CA 1
ATOM 7618 C C . LEU D 1 83 ? -18.478 11.901 29.467 1.00 11.52 76 LEU D C 1
ATOM 7619 O O . LEU D 1 83 ? -19.279 11.030 29.862 1.00 12.21 76 LEU D O 1
ATOM 7624 N N . ILE D 1 84 ? -17.521 11.672 28.567 1.00 11.78 77 ILE D N 1
ATOM 7625 C CA . ILE D 1 84 ? -17.286 10.372 27.962 1.00 10.83 77 ILE D CA 1
ATOM 7626 C C . ILE D 1 84 ? -15.903 9.919 28.374 1.00 10.61 77 ILE D C 1
ATOM 7627 O O . ILE D 1 84 ? -14.926 10.658 28.224 1.00 11.46 77 ILE D O 1
ATOM 7632 N N . ALA D 1 85 ? -15.832 8.757 29.012 1.00 10.70 78 ALA D N 1
ATOM 7633 C CA . ALA D 1 85 ? -14.574 8.203 29.499 1.00 10.81 78 ALA D CA 1
ATOM 7634 C C . ALA D 1 85 ? -14.042 7.221 28.467 1.00 9.63 78 ALA D C 1
ATOM 7635 O O . ALA D 1 85 ? -14.652 6.156 28.209 1.00 10.48 78 ALA D O 1
ATOM 7637 N N . HIS D 1 86 ? -12.894 7.541 27.880 1.00 9.62 79 HIS D N 1
ATOM 7638 C CA . HIS D 1 86 ? -12.225 6.558 27.045 1.00 9.42 79 HIS D CA 1
ATOM 7639 C C . HIS D 1 86 ? -11.472 5.579 27.951 1.00 9.12 79 HIS D C 1
ATOM 7640 O O . HIS D 1 86 ? -10.468 5.955 28.555 1.00 8.60 79 HIS D O 1
ATOM 7647 N N . VAL D 1 87 ? -11.944 4.332 27.973 1.00 9.77 80 VAL D N 1
ATOM 7648 C CA . VAL D 1 87 ? -11.469 3.307 28.867 1.00 9.57 80 VAL D CA 1
ATOM 7649 C C . VAL D 1 87 ? -10.675 2.243 28.138 1.00 8.96 80 VAL D C 1
ATOM 7650 O O . VAL D 1 87 ? -10.244 1.262 28.742 1.00 9.91 80 VAL D O 1
ATOM 7654 N N . GLY D 1 88 ? -10.473 2.434 26.840 1.00 9.30 81 GLY D N 1
ATOM 7655 C CA . GLY D 1 88 ? -9.893 1.384 26.039 1.00 8.69 81 GLY D CA 1
ATOM 7656 C C . GLY D 1 88 ? -8.424 1.127 26.312 1.00 9.43 81 GLY D C 1
ATOM 7657 O O . GLY D 1 88 ? -7.609 2.066 26.427 1.00 8.87 81 GLY D O 1
ATOM 7658 N N . CYS D 1 89 ? -8.100 -0.158 26.365 1.00 10.07 82 CYS D N 1
ATOM 7659 C CA . CYS D 1 89 ? -6.739 -0.662 26.450 1.00 9.97 82 CYS D CA 1
ATOM 7660 C C . CYS D 1 89 ? -6.659 -1.817 25.429 1.00 9.19 82 CYS D C 1
ATOM 7661 O O . CYS D 1 89 ? -7.686 -2.245 24.872 1.00 10.31 82 CYS D O 1
ATOM 7664 N N . VAL D 1 90 ? -5.467 -2.355 25.219 1.00 10.35 83 VAL D N 1
ATOM 7665 C CA . VAL D 1 90 ? -5.381 -3.601 24.456 1.00 9.95 83 VAL D CA 1
ATOM 7666 C C . VAL D 1 90 ? -6.093 -4.717 25.213 1.00 10.01 83 VAL D C 1
ATOM 7667 O O . VAL D 1 90 ? -6.903 -5.464 24.641 1.00 10.51 83 VAL D O 1
ATOM 7671 N N . SER D 1 91 ? -5.778 -4.852 26.494 1.00 10.34 84 SER D N 1
ATOM 7672 C CA . SER D 1 91 ? -6.414 -5.805 27.378 1.00 9.90 84 SER D CA 1
ATOM 7673 C C . SER D 1 91 ? -7.896 -5.551 27.588 1.00 10.08 84 SER D C 1
ATOM 7674 O O . SER D 1 91 ? -8.321 -4.449 27.954 1.00 10.51 84 SER D O 1
ATOM 7677 N N . THR D 1 92 ? -8.698 -6.589 27.496 1.00 9.44 85 THR D N 1
ATOM 7678 C CA . THR D 1 92 ? -10.116 -6.461 27.847 1.00 9.49 85 THR D CA 1
ATOM 7679 C C . THR D 1 92 ? -10.294 -6.209 29.337 1.00 10.47 85 THR D C 1
ATOM 7680 O O . THR D 1 92 ? -11.062 -5.366 29.729 1.00 9.68 85 THR D O 1
ATOM 7684 N N . ALA D 1 93 ? -9.581 -6.956 30.153 1.00 10.93 86 ALA D N 1
ATOM 7685 C CA . ALA D 1 93 ? -9.754 -6.829 31.584 1.00 10.69 86 ALA D CA 1
ATOM 7686 C C . ALA D 1 93 ? -9.348 -5.475 32.081 1.00 10.67 86 ALA D C 1
ATOM 7687 O O . ALA D 1 93 ? -10.022 -4.914 32.959 1.00 11.63 86 ALA D O 1
ATOM 7689 N N . GLU D 1 94 ? -8.275 -4.912 31.526 1.00 9.91 87 GLU D N 1
ATOM 7690 C CA . GLU D 1 94 ? -7.864 -3.582 31.934 1.00 10.35 87 GLU D CA 1
ATOM 7691 C C . GLU D 1 94 ? -8.931 -2.545 31.532 1.00 9.44 87 GLU D C 1
ATOM 7692 O O . GLU D 1 94 ? -9.270 -1.614 32.265 1.00 9.87 87 GLU D O 1
ATOM 7698 N N . SER D 1 95 ? -9.469 -2.684 30.339 1.00 9.17 88 SER D N 1
ATOM 7699 C CA . SER D 1 95 ? -10.524 -1.815 29.851 1.00 10.00 88 SER D CA 1
ATOM 7700 C C . SER D 1 95 ? -11.758 -1.870 30.741 1.00 10.41 88 SER D C 1
ATOM 7701 O O . SER D 1 95 ? -12.410 -0.846 31.006 1.00 10.78 88 SER D O 1
ATOM 7704 N N . GLN D 1 96 ? -12.089 -3.075 31.184 1.00 9.99 89 GLN D N 1
ATOM 7705 C CA . GLN D 1 96 ? -13.190 -3.286 32.142 1.00 11.30 89 GLN D CA 1
ATOM 7706 C C . GLN D 1 96 ? -12.965 -2.590 33.464 1.00 11.77 89 GLN D C 1
ATOM 7707 O O . GLN D 1 96 ? -13.903 -2.023 34.042 1.00 12.12 89 GLN D O 1
ATOM 7713 N N . GLN D 1 97 ? -11.742 -2.669 33.984 1.00 10.74 90 GLN D N 1
ATOM 7714 C CA . GLN D 1 97 ? -11.422 -1.940 35.208 1.00 11.13 90 GLN D CA 1
ATOM 7715 C C . GLN D 1 97 ? -11.750 -0.460 35.032 1.00 11.43 90 GLN D C 1
ATOM 7716 O O . GLN D 1 97 ? -12.398 0.165 35.883 1.00 11.47 90 GLN D O 1
ATOM 7722 N N . LEU D 1 98 ? -11.279 0.139 33.932 1.00 10.44 91 LEU D N 1
ATOM 7723 C CA . LEU D 1 98 ? -11.488 1.556 33.689 1.00 10.44 91 LEU D CA 1
ATOM 7724 C C . LEU D 1 98 ? -12.968 1.865 33.483 1.00 10.41 91 LEU D C 1
ATOM 7725 O O . LEU D 1 98 ? -13.441 2.937 33.894 1.00 10.39 91 LEU D O 1
ATOM 7730 N N . ALA D 1 99 ? -13.708 0.963 32.834 1.00 10.22 92 ALA D N 1
ATOM 7731 C CA . ALA D 1 99 ? -15.155 1.150 32.654 1.00 10.79 92 ALA D CA 1
ATOM 7732 C C . ALA D 1 99 ? -15.875 1.186 34.006 1.00 11.51 92 ALA D C 1
ATOM 7733 O O . ALA D 1 99 ? -16.704 2.072 34.259 1.00 12.11 92 ALA D O 1
ATOM 7735 N N . ALA D 1 100 ? -15.531 0.261 34.883 1.00 11.11 93 ALA D N 1
ATOM 7736 C CA . ALA D 1 100 ? -16.094 0.257 36.244 1.00 12.06 93 ALA D CA 1
ATOM 7737 C C . ALA D 1 100 ? -15.780 1.564 36.970 1.00 12.49 93 ALA D C 1
ATOM 7738 O O . ALA D 1 100 ? -16.604 2.090 37.716 1.00 12.99 93 ALA D O 1
ATOM 7740 N N . SER D 1 101 ? -14.569 2.101 36.786 1.00 12.18 94 SER D N 1
ATOM 7741 C CA . SER D 1 101 ? -14.192 3.356 37.417 1.00 12.83 94 SER D CA 1
ATOM 7742 C C . SER D 1 101 ? -14.995 4.533 36.833 1.00 12.63 94 SER D C 1
ATOM 7743 O O . SER D 1 101 ? -15.507 5.394 37.566 1.00 12.71 94 SER D O 1
ATOM 7746 N N . ALA D 1 102 ? -15.117 4.578 35.515 1.00 12.16 95 ALA D N 1
ATOM 7747 C CA . ALA D 1 102 ? -15.931 5.604 34.868 1.00 12.21 95 ALA D CA 1
ATOM 7748 C C . ALA D 1 102 ? -17.349 5.603 35.424 1.00 12.47 95 ALA D C 1
ATOM 7749 O O . ALA D 1 102 ? -17.887 6.657 35.713 1.00 13.86 95 ALA D O 1
ATOM 7751 N N . LYS D 1 103 ? -17.925 4.431 35.633 1.00 12.77 96 LYS D N 1
ATOM 7752 C CA . LYS D 1 103 ? -19.244 4.320 36.242 1.00 13.40 96 LYS D CA 1
ATOM 7753 C C . LYS D 1 103 ? -19.236 4.883 37.667 1.00 14.17 96 LYS D C 1
ATOM 7754 O O . LYS D 1 103 ? -20.079 5.722 38.002 1.00 14.31 96 LYS D O 1
ATOM 7760 N N . ARG D 1 104 ? -18.251 4.491 38.473 1.00 13.25 97 ARG D N 1
ATOM 7761 C CA . ARG D 1 104 ? -18.152 4.980 39.845 1.00 14.64 97 ARG D CA 1
ATOM 7762 C C . ARG D 1 104 ? -18.103 6.500 39.885 1.00 14.49 97 ARG D C 1
ATOM 7763 O O . ARG D 1 104 ? -18.674 7.121 40.777 1.00 15.33 97 ARG D O 1
ATOM 7771 N N . TYR D 1 105 ? -17.420 7.099 38.916 1.00 14.33 98 TYR D N 1
ATOM 7772 C CA . TYR D 1 105 ? -17.224 8.548 38.917 1.00 14.89 98 TYR D CA 1
ATOM 7773 C C . TYR D 1 105 ? -18.386 9.314 38.249 1.00 15.65 98 TYR D C 1
ATOM 7774 O O . TYR D 1 105 ? -18.395 10.550 38.225 1.00 17.34 98 TYR D O 1
ATOM 7783 N N . GLY D 1 106 ? -19.373 8.599 37.726 1.00 14.98 99 GLY D N 1
ATOM 7784 C CA . GLY D 1 106 ? -20.591 9.246 37.219 1.00 15.63 99 GLY D CA 1
ATOM 7785 C C . GLY D 1 106 ? -20.454 9.820 35.822 1.00 15.44 99 GLY D C 1
ATOM 7786 O O . GLY D 1 106 ? -21.095 10.819 35.461 1.00 15.82 99 GLY D O 1
ATOM 7787 N N . PHE D 1 107 ? -19.603 9.209 35.013 1.00 14.77 100 PHE D N 1
ATOM 7788 C CA . PHE D 1 107 ? -19.539 9.592 33.609 1.00 13.96 100 PHE D CA 1
ATOM 7789 C C . PHE D 1 107 ? -20.850 9.304 32.875 1.00 14.41 100 PHE D C 1
ATOM 7790 O O . PHE D 1 107 ? -21.638 8.467 33.310 1.00 15.60 100 PHE D O 1
ATOM 7798 N N . ASP D 1 108 ? -21.077 9.976 31.746 1.00 14.27 101 ASP D N 1
ATOM 7799 C CA . ASP D 1 108 ? -22.277 9.738 30.960 1.00 14.86 101 ASP D CA 1
ATOM 7800 C C . ASP D 1 108 ? -22.157 8.593 29.971 1.00 14.38 101 ASP D C 1
ATOM 7801 O O . ASP D 1 108 ? -23.169 8.018 29.552 1.00 15.44 101 ASP D O 1
ATOM 7806 N N . ALA D 1 109 ? -20.929 8.269 29.579 1.00 12.76 102 ALA D N 1
ATOM 7807 C CA . ALA D 1 109 ? -20.666 7.221 28.584 1.00 11.86 102 ALA D CA 1
ATOM 7808 C C . ALA D 1 109 ? -19.239 6.715 28.710 1.00 11.04 102 ALA D C 1
ATOM 7809 O O . ALA D 1 109 ? -18.401 7.352 29.331 1.00 11.33 102 ALA D O 1
ATOM 7811 N N . VAL D 1 110 ? -18.991 5.535 28.172 1.00 11.38 103 VAL D N 1
ATOM 7812 C CA . VAL D 1 110 ? -17.646 5.036 28.013 1.00 11.30 103 VAL D CA 1
ATOM 7813 C C . VAL D 1 110 ? -17.344 4.922 26.516 1.00 10.87 103 VAL D C 1
ATOM 7814 O O . VAL D 1 110 ? -18.245 5.045 25.642 1.00 10.80 103 VAL D O 1
ATOM 7818 N N . SER D 1 111 ? -16.075 4.691 26.229 1.00 9.93 104 SER D N 1
ATOM 7819 C CA . SER D 1 111 ? -15.586 4.554 24.848 1.00 9.09 104 SER D CA 1
ATOM 7820 C C . SER D 1 111 ? -14.339 3.703 24.867 1.00 9.00 104 SER D C 1
ATOM 7821 O O . SER D 1 111 ? -13.600 3.681 25.848 1.00 9.36 104 SER D O 1
ATOM 7824 N N . ALA D 1 112 ? -14.117 2.976 23.771 1.00 9.41 105 ALA D N 1
ATOM 7825 C CA . ALA D 1 112 ? -12.911 2.140 23.645 1.00 8.51 105 ALA D CA 1
ATOM 7826 C C . ALA D 1 112 ? -12.416 2.097 22.213 1.00 9.36 105 ALA D C 1
ATOM 7827 O O . ALA D 1 112 ? -13.194 1.768 21.313 1.00 8.16 105 ALA D O 1
ATOM 7829 N N . VAL D 1 113 ? -11.146 2.421 22.018 1.00 9.15 106 VAL D N 1
ATOM 7830 C CA . VAL D 1 113 ? -10.482 2.178 20.740 1.00 9.49 106 VAL D CA 1
ATOM 7831 C C . VAL D 1 113 ? -10.480 0.687 20.439 1.00 8.74 106 VAL D C 1
ATOM 7832 O O . VAL D 1 113 ? -10.402 -0.130 21.349 1.00 9.46 106 VAL D O 1
ATOM 7836 N N . THR D 1 114 ? -10.575 0.313 19.155 1.00 9.02 107 THR D N 1
ATOM 7837 C CA . THR D 1 114 ? -10.446 -1.074 18.774 1.00 9.40 107 THR D CA 1
ATOM 7838 C C . THR D 1 114 ? -9.062 -1.521 19.273 1.00 9.56 107 THR D C 1
ATOM 7839 O O . THR D 1 114 ? -8.079 -0.847 18.969 1.00 10.23 107 THR D O 1
ATOM 7843 N N . PRO D 1 115 ? -8.968 -2.618 20.049 1.00 9.15 108 PRO D N 1
ATOM 7844 C CA . PRO D 1 115 ? -7.689 -2.960 20.616 1.00 9.34 108 PRO D CA 1
ATOM 7845 C C . PRO D 1 115 ? -6.656 -3.217 19.529 1.00 9.45 108 PRO D C 1
ATOM 7846 O O . PRO D 1 115 ? -6.959 -3.831 18.522 1.00 9.74 108 PRO D O 1
ATOM 7850 N N . PHE D 1 116 ? -5.430 -2.773 19.795 1.00 9.60 109 PHE D N 1
ATOM 7851 C CA . PHE D 1 116 ? -4.401 -2.648 18.787 1.00 9.34 109 PHE D CA 1
ATOM 7852 C C . PHE D 1 116 ? -3.161 -3.530 19.059 1.00 8.82 109 PHE D C 1
ATOM 7853 O O . PHE D 1 116 ? -3.188 -4.370 19.948 1.00 9.68 109 PHE D O 1
ATOM 7861 N N . TYR D 1 117 ? -2.119 -3.352 18.254 1.00 9.97 110 TYR D N 1
ATOM 7862 C CA . TYR D 1 117 ? -0.862 -4.107 18.301 1.00 10.13 110 TYR D CA 1
ATOM 7863 C C . TYR D 1 117 ? -1.040 -5.536 17.799 1.00 9.85 110 TYR D C 1
ATOM 7864 O O . TYR D 1 117 ? -0.609 -5.858 16.697 1.00 9.87 110 TYR D O 1
ATOM 7873 N N . TYR D 1 118 ? -1.648 -6.407 18.592 1.00 9.21 111 TYR D N 1
ATOM 7874 C CA . TYR D 1 118 ? -1.887 -7.765 18.163 1.00 10.22 111 TYR D CA 1
ATOM 7875 C C . TYR D 1 118 ? -3.114 -7.826 17.271 1.00 11.33 111 TYR D C 1
ATOM 7876 O O . TYR D 1 118 ? -4.133 -7.249 17.609 1.00 11.40 111 TYR D O 1
ATOM 7885 N N . PRO D 1 119 ? -3.049 -8.584 16.180 1.00 11.83 112 PRO D N 1
ATOM 7886 C CA . PRO D 1 119 ? -4.274 -8.754 15.374 1.00 12.57 112 PRO D CA 1
ATOM 7887 C C . PRO D 1 119 ? -5.331 -9.588 16.107 1.00 12.05 112 PRO D C 1
ATOM 7888 O O . PRO D 1 119 ? -5.020 -10.634 16.697 1.00 13.69 112 PRO D O 1
ATOM 7892 N N . PHE D 1 120 ? -6.566 -9.118 16.083 1.00 12.34 113 PHE D N 1
ATOM 7893 C CA . PHE D 1 120 ? -7.676 -9.831 16.662 1.00 11.76 113 PHE D CA 1
ATOM 7894 C C . PHE D 1 120 ? -8.736 -10.055 15.595 1.00 12.07 113 PHE D C 1
ATOM 7895 O O . PHE D 1 120 ? -8.858 -9.249 14.655 1.00 14.79 113 PHE D O 1
ATOM 7903 N N . SER D 1 121 ? -9.503 -11.123 15.708 1.00 12.17 114 SER D N 1
ATOM 7904 C CA . SER D 1 121 ? -10.573 -11.382 14.755 1.00 12.86 114 SER D CA 1
ATOM 7905 C C . SER D 1 121 ? -11.730 -10.422 15.021 1.00 12.55 114 SER D C 1
ATOM 7906 O O . SER D 1 121 ? -11.825 -9.785 16.095 1.00 12.36 114 SER D O 1
ATOM 7909 N N . PHE D 1 122 ? -12.621 -10.299 14.036 1.00 13.21 115 PHE D N 1
ATOM 7910 C CA . PHE D 1 122 ? -13.784 -9.448 14.251 1.00 12.58 115 PHE D CA 1
ATOM 7911 C C . PHE D 1 122 ? -14.611 -9.928 15.456 1.00 12.42 115 PHE D C 1
ATOM 7912 O O . PHE D 1 122 ? -15.072 -9.117 16.277 1.00 11.78 115 PHE D O 1
ATOM 7920 N N . GLU D 1 123 ? -14.811 -11.231 15.587 1.00 13.62 116 GLU D N 1
ATOM 7921 C CA . GLU D 1 123 ? -15.565 -11.709 16.726 1.00 14.22 116 GLU D CA 1
ATOM 7922 C C . GLU D 1 123 ? -14.881 -11.333 18.037 1.00 12.31 116 GLU D C 1
ATOM 7923 O O . GLU D 1 123 ? -15.546 -11.025 19.030 1.00 11.59 116 GLU D O 1
ATOM 7929 N N . GLU D 1 124 ? -13.555 -11.396 18.072 1.00 11.10 117 GLU D N 1
ATOM 7930 C CA . GLU D 1 124 ? -12.813 -10.994 19.269 1.00 10.88 117 GLU D CA 1
ATOM 7931 C C . GLU D 1 124 ? -13.053 -9.518 19.590 1.00 10.10 117 GLU D C 1
ATOM 7932 O O . GLU D 1 124 ? -13.244 -9.129 20.761 1.00 9.95 117 GLU D O 1
ATOM 7938 N N . HIS D 1 125 ? -13.018 -8.671 18.564 1.00 10.10 118 HIS D N 1
ATOM 7939 C CA . HIS D 1 125 ? -13.358 -7.256 18.755 1.00 9.95 118 HIS D CA 1
ATOM 7940 C C . HIS D 1 125 ? -14.747 -7.099 19.366 1.00 10.11 118 HIS D C 1
ATOM 7941 O O . HIS D 1 125 ? -14.943 -6.333 20.308 1.00 10.16 118 HIS D O 1
ATOM 7948 N N . CYS D 1 126 ? -15.713 -7.823 18.838 1.00 10.61 119 CYS D N 1
ATOM 7949 C CA . CYS D 1 126 ? -17.082 -7.707 19.337 1.00 11.63 119 CYS D CA 1
ATOM 7950 C C . CYS D 1 126 ? -17.174 -8.161 20.791 1.00 11.88 119 CYS D C 1
ATOM 7951 O O . CYS D 1 126 ? -17.823 -7.507 21.596 1.00 12.25 119 CYS D O 1
ATOM 7954 N N . ASP D 1 127 ? -16.509 -9.254 21.155 1.00 11.92 120 ASP D N 1
ATOM 7955 C CA . ASP D 1 127 ? -16.589 -9.733 22.544 1.00 11.83 120 ASP D CA 1
ATOM 7956 C C . ASP D 1 127 ? -15.945 -8.717 23.486 1.00 11.56 120 ASP D C 1
ATOM 7957 O O . ASP D 1 127 ? -16.374 -8.542 24.638 1.00 11.94 120 ASP D O 1
ATOM 7962 N N . HIS D 1 128 ? -14.891 -8.057 23.020 1.00 9.94 121 HIS D N 1
ATOM 7963 C CA . HIS D 1 128 ? -14.188 -7.038 23.806 1.00 9.82 121 HIS D CA 1
ATOM 7964 C C . HIS D 1 128 ? -15.172 -5.942 24.142 1.00 9.32 121 HIS D C 1
ATOM 7965 O O . HIS D 1 128 ? -15.313 -5.507 25.305 1.00 9.72 121 HIS D O 1
ATOM 7972 N N . TYR D 1 129 ? -15.856 -5.438 23.119 1.00 9.94 122 TYR D N 1
ATOM 7973 C CA . TYR D 1 129 ? -16.843 -4.383 23.401 1.00 10.19 122 TYR D CA 1
ATOM 7974 C C . TYR D 1 129 ? -17.971 -4.860 24.310 1.00 10.42 122 TYR D C 1
ATOM 7975 O O . TYR D 1 129 ? -18.384 -4.112 25.179 1.00 10.54 122 TYR D O 1
ATOM 7984 N N . ARG D 1 130 ? -18.460 -6.077 24.112 1.00 11.29 123 ARG D N 1
ATOM 7985 C CA . ARG D 1 130 ? -19.550 -6.578 24.963 1.00 12.04 123 ARG D CA 1
ATOM 7986 C C . ARG D 1 130 ? -19.125 -6.611 26.419 1.00 11.87 123 ARG D C 1
ATOM 7987 O O . ARG D 1 130 ? -19.894 -6.218 27.287 1.00 11.81 123 ARG D O 1
ATOM 7995 N N . ALA D 1 131 ? -17.906 -7.069 26.678 1.00 11.33 124 ALA D N 1
ATOM 7996 C CA . ALA D 1 131 ? -17.399 -7.182 28.029 1.00 11.91 124 ALA D CA 1
ATOM 7997 C C . ALA D 1 131 ? -17.280 -5.811 28.675 1.00 12.02 124 ALA D C 1
ATOM 7998 O O . ALA D 1 131 ? -17.612 -5.635 29.860 1.00 13.51 124 ALA D O 1
ATOM 8000 N N . ILE D 1 132 ? -16.762 -4.831 27.918 1.00 11.85 125 ILE D N 1
ATOM 8001 C CA . ILE D 1 132 ? -16.586 -3.494 28.459 1.00 11.61 125 ILE D CA 1
ATOM 8002 C C . ILE D 1 132 ? -17.951 -2.861 28.737 1.00 11.39 125 ILE D C 1
ATOM 8003 O O . ILE D 1 132 ? -18.140 -2.201 29.762 1.00 11.59 125 ILE D O 1
ATOM 8008 N N . ILE D 1 133 ? -18.906 -3.063 27.824 1.00 11.30 126 ILE D N 1
ATOM 8009 C CA . ILE D 1 133 ? -20.272 -2.587 28.019 1.00 12.01 126 ILE D CA 1
ATOM 8010 C C . ILE D 1 133 ? -20.879 -3.169 29.300 1.00 13.20 126 ILE D C 1
ATOM 8011 O O . ILE D 1 133 ? -21.553 -2.467 30.068 1.00 14.06 126 ILE D O 1
ATOM 8016 N N . ASP D 1 134 ? -20.644 -4.447 29.550 1.00 13.57 127 ASP D N 1
ATOM 8017 C CA . ASP D 1 134 ? -21.143 -5.065 30.782 1.00 14.27 127 ASP D CA 1
ATOM 8018 C C . ASP D 1 134 ? -20.551 -4.345 32.009 1.00 14.32 127 ASP D C 1
ATOM 8019 O O . ASP D 1 134 ? -21.271 -3.954 32.915 1.00 14.46 127 ASP D O 1
ATOM 8024 N N . SER D 1 135 ? -19.236 -4.133 32.014 1.00 13.34 128 SER D N 1
ATOM 8025 C CA . SER D 1 135 ? -18.585 -3.498 33.160 1.00 13.83 128 SER D CA 1
ATOM 8026 C C . SER D 1 135 ? -19.019 -2.054 33.378 1.00 13.87 128 SER D C 1
ATOM 8027 O O . SER D 1 135 ? -18.939 -1.553 34.504 1.00 14.88 128 SER D O 1
ATOM 8030 N N . ALA D 1 136 ? -19.455 -1.379 32.315 1.00 13.56 129 ALA D N 1
ATOM 8031 C CA . ALA D 1 136 ? -19.900 0.018 32.405 1.00 13.60 129 ALA D CA 1
ATOM 8032 C C . ALA D 1 136 ? -21.300 0.111 33.049 1.00 13.99 129 ALA D C 1
ATOM 8033 O O . ALA D 1 136 ? -21.770 1.208 33.376 1.00 14.54 129 ALA D O 1
ATOM 8035 N N . ASP D 1 137 ? -21.953 -1.037 33.196 1.00 13.15 130 ASP D N 1
ATOM 8036 C CA . ASP D 1 137 ? -23.176 -1.189 33.987 1.00 14.80 130 ASP D CA 1
ATOM 8037 C C . ASP D 1 137 ? -24.199 -0.117 33.718 1.00 15.03 130 ASP D C 1
ATOM 8038 O O . ASP D 1 137 ? -24.741 0.511 34.644 1.00 16.24 130 ASP D O 1
ATOM 8043 N N . GLY D 1 138 ? -24.484 0.077 32.444 1.00 15.68 131 GLY D N 1
ATOM 8044 C CA . GLY D 1 138 ? -25.539 0.981 32.046 1.00 15.65 131 GLY D CA 1
ATOM 8045 C C . GLY D 1 138 ? -25.098 2.196 31.261 1.00 16.04 131 GLY D C 1
ATOM 8046 O O . GLY D 1 138 ? -25.912 2.778 30.545 1.00 18.41 131 GLY D O 1
ATOM 8047 N N . LEU D 1 139 ? -23.824 2.579 31.350 1.00 15.44 132 LEU D N 1
ATOM 8048 C CA . LEU D 1 139 ? -23.312 3.681 30.527 1.00 15.15 132 LEU D CA 1
ATOM 8049 C C . LEU D 1 139 ? -23.239 3.253 29.055 1.00 14.22 132 LEU D C 1
ATOM 8050 O O . LEU D 1 139 ? -22.706 2.195 28.727 1.00 15.32 132 LEU D O 1
ATOM 8055 N N . PRO D 1 140 ? -23.734 4.104 28.160 1.00 13.91 133 PRO D N 1
ATOM 8056 C CA . PRO D 1 140 ? -23.587 3.740 26.750 1.00 13.78 133 PRO D CA 1
ATOM 8057 C C . PRO D 1 140 ? -22.131 3.726 26.297 1.00 13.28 133 PRO D C 1
ATOM 8058 O O . PRO D 1 140 ? -21.278 4.414 26.879 1.00 12.84 133 PRO D O 1
ATOM 8062 N N . MET D 1 141 ? -21.879 2.957 25.249 1.00 12.37 134 MET D N 1
ATOM 8063 C CA . MET D 1 141 ? -20.562 2.828 24.661 1.00 11.74 134 MET D CA 1
ATOM 8064 C C . MET D 1 141 ? -20.438 3.617 23.371 1.00 11.39 134 MET D C 1
ATOM 8065 O O . MET D 1 141 ? -21.323 3.582 22.505 1.00 12.07 134 MET D O 1
ATOM 8070 N N . VAL D 1 142 ? -19.318 4.315 23.251 1.00 10.70 135 VAL D N 1
ATOM 8071 C CA . VAL D 1 142 ? -18.932 4.964 22.019 1.00 10.86 135 VAL D CA 1
ATOM 8072 C C . VAL D 1 142 ? -17.814 4.167 21.372 1.00 10.59 135 VAL D C 1
ATOM 8073 O O . VAL D 1 142 ? -16.686 4.163 21.873 1.00 11.16 135 VAL D O 1
ATOM 8077 N N . VAL D 1 143 ? -18.107 3.451 20.286 1.00 10.40 136 VAL D N 1
ATOM 8078 C CA . VAL D 1 143 ? -17.076 2.695 19.587 1.00 10.62 136 VAL D CA 1
ATOM 8079 C C . VAL D 1 143 ? -16.112 3.712 18.987 1.00 10.93 136 VAL D C 1
ATOM 8080 O O . VAL D 1 143 ? -16.571 4.704 18.451 1.00 10.24 136 VAL D O 1
ATOM 8084 N N . TYR D 1 144 ? -14.799 3.492 19.102 1.00 10.16 137 TYR D N 1
ATOM 8085 C CA . TYR D 1 144 ? -13.801 4.439 18.613 1.00 10.36 137 TYR D CA 1
ATOM 8086 C C . TYR D 1 144 ? -12.963 3.743 17.537 1.00 10.06 137 TYR D C 1
ATOM 8087 O O . TYR D 1 144 ? -12.216 2.796 17.814 1.00 9.80 137 TYR D O 1
ATOM 8096 N N . ASN D 1 145 ? -13.103 4.241 16.311 1.00 10.37 138 ASN D N 1
ATOM 8097 C CA . ASN D 1 145 ? -12.430 3.687 15.106 1.00 10.15 138 ASN D CA 1
ATOM 8098 C C . ASN D 1 145 ? -11.369 4.698 14.646 1.00 10.54 138 ASN D C 1
ATOM 8099 O O . ASN D 1 145 ? -11.691 5.838 14.315 1.00 11.62 138 ASN D O 1
ATOM 8104 N N . ILE D 1 146 ? -10.106 4.283 14.675 1.00 9.99 139 ILE D N 1
ATOM 8105 C CA . ILE D 1 146 ? -8.983 5.117 14.222 1.00 10.46 139 ILE D CA 1
ATOM 8106 C C . ILE D 1 146 ? -7.977 4.256 13.463 1.00 10.91 139 ILE D C 1
ATOM 8107 O O . ILE D 1 146 ? -6.918 3.872 13.956 1.00 11.20 139 ILE D O 1
ATOM 8112 N N . PRO D 1 147 ? -8.338 3.876 12.230 1.00 10.68 140 PRO D N 1
ATOM 8113 C CA . PRO D 1 147 ? -7.508 2.881 11.566 1.00 11.35 140 PRO D CA 1
ATOM 8114 C C . PRO D 1 147 ? -6.050 3.288 11.357 1.00 12.11 140 PRO D C 1
ATOM 8115 O O . PRO D 1 147 ? -5.173 2.407 11.306 1.00 13.63 140 PRO D O 1
ATOM 8119 N N . ALA D 1 148 ? -5.784 4.585 11.196 1.00 11.38 141 ALA D N 1
ATOM 8120 C CA . ALA D 1 148 ? -4.408 5.025 10.934 1.00 12.37 141 ALA D CA 1
ATOM 8121 C C . ALA D 1 148 ? -3.445 4.635 12.034 1.00 13.34 141 ALA D C 1
ATOM 8122 O O . ALA D 1 148 ? -2.291 4.314 11.747 1.00 14.44 141 ALA D O 1
ATOM 8124 N N . LEU D 1 149 ? -3.935 4.637 13.269 1.00 12.96 142 LEU D N 1
ATOM 8125 C CA . LEU D 1 149 ? -3.086 4.322 14.425 1.00 13.15 142 LEU D CA 1
ATOM 8126 C C . LEU D 1 149 ? -3.324 2.925 14.979 1.00 12.70 142 LEU D C 1
ATOM 8127 O O . LEU D 1 149 ? -2.394 2.310 15.493 1.00 12.98 142 LEU D O 1
ATOM 8132 N N . SER D 1 150 ? -4.553 2.412 14.885 1.00 12.97 143 SER D N 1
ATOM 8133 C CA . SER D 1 150 ? -4.876 1.118 15.499 1.00 12.66 143 SER D CA 1
ATOM 8134 C C . SER D 1 150 ? -4.405 -0.061 14.673 1.00 12.47 143 SER D C 1
ATOM 8135 O O . SER D 1 150 ? -4.178 -1.148 15.194 1.00 11.67 143 SER D O 1
ATOM 8138 N N . GLY D 1 151 ? -4.288 0.134 13.372 1.00 12.60 144 GLY D N 1
ATOM 8139 C CA . GLY D 1 151 ? -3.984 -0.976 12.473 1.00 12.82 144 GLY D CA 1
ATOM 8140 C C . GLY D 1 151 ? -5.151 -1.903 12.203 1.00 13.35 144 GLY D C 1
ATOM 8141 O O . GLY D 1 151 ? -4.996 -2.906 11.489 1.00 14.91 144 GLY D O 1
ATOM 8142 N N . VAL D 1 152 ? -6.306 -1.593 12.785 1.00 12.68 145 VAL D N 1
ATOM 8143 C CA . VAL D 1 152 ? -7.501 -2.405 12.605 1.00 13.28 145 VAL D CA 1
ATOM 8144 C C . VAL D 1 152 ? -8.264 -1.909 11.391 1.00 13.93 145 VAL D C 1
ATOM 8145 O O . VAL D 1 152 ? -8.584 -0.733 11.290 1.00 14.52 145 VAL D O 1
ATOM 8149 N N . LYS D 1 153 ? -8.618 -2.843 10.512 1.00 14.42 146 LYS D N 1
ATOM 8150 C CA . LYS D 1 153 ? -9.261 -2.510 9.231 1.00 16.33 146 LYS D CA 1
ATOM 8151 C C . LYS D 1 153 ? -10.624 -3.188 9.097 1.00 16.74 146 LYS D C 1
ATOM 8152 O O . LYS D 1 153 ? -10.795 -4.141 8.333 1.00 18.22 146 LYS D O 1
ATOM 8158 N N . LEU D 1 154 ? -11.601 -2.674 9.822 1.00 17.29 147 LEU D N 1
ATOM 8159 C CA . LEU D 1 154 ? -12.951 -3.196 9.742 1.00 17.00 147 LEU D CA 1
ATOM 8160 C C . LEU D 1 154 ? -13.613 -2.856 8.406 1.00 15.88 147 LEU D C 1
ATOM 8161 O O . LEU D 1 154 ? -13.414 -1.799 7.843 1.00 17.58 147 LEU D O 1
ATOM 8166 N N . THR D 1 155 ? -14.388 -3.794 7.903 1.00 15.89 148 THR D N 1
ATOM 8167 C CA . THR D 1 155 ? -15.241 -3.519 6.751 1.00 15.31 148 THR D CA 1
ATOM 8168 C C . THR D 1 155 ? -16.451 -2.740 7.217 1.00 15.07 148 THR D C 1
ATOM 8169 O O . THR D 1 155 ? -16.739 -2.663 8.414 1.00 14.44 148 THR D O 1
ATOM 8173 N N . LEU D 1 156 ? -17.181 -2.148 6.282 1.00 14.14 149 LEU D N 1
ATOM 8174 C CA . LEU D 1 156 ? -18.433 -1.452 6.617 1.00 13.82 149 LEU D CA 1
ATOM 8175 C C . LEU D 1 156 ? -19.424 -2.379 7.330 1.00 13.96 149 LEU D C 1
ATOM 8176 O O . LEU D 1 156 ? -20.063 -1.988 8.324 1.00 13.98 149 LEU D O 1
ATOM 8181 N N . ASP D 1 157 ? -19.572 -3.595 6.829 1.00 14.47 150 ASP D N 1
ATOM 8182 C CA . ASP D 1 157 ? -20.498 -4.552 7.427 1.00 15.44 150 ASP D CA 1
ATOM 8183 C C . ASP D 1 157 ? -20.084 -4.832 8.868 1.00 14.91 150 ASP D C 1
ATOM 8184 O O . ASP D 1 157 ? -20.935 -4.962 9.773 1.00 14.59 150 ASP D O 1
ATOM 8189 N N . GLN D 1 158 ? -18.779 -4.892 9.095 1.00 14.54 151 GLN D N 1
ATOM 8190 C CA . GLN D 1 158 ? -18.262 -5.067 10.472 1.00 13.65 151 GLN D CA 1
ATOM 8191 C C . GLN D 1 158 ? -18.570 -3.877 11.375 1.00 13.68 151 GLN D C 1
ATOM 8192 O O . GLN D 1 158 ? -19.019 -4.033 12.516 1.00 13.33 151 GLN D O 1
ATOM 8198 N N . ILE D 1 159 ? -18.352 -2.677 10.873 1.00 12.15 152 ILE D N 1
ATOM 8199 C CA . ILE D 1 159 ? -18.725 -1.486 11.595 1.00 12.36 152 ILE D CA 1
ATOM 8200 C C . ILE D 1 159 ? -20.215 -1.525 11.949 1.00 12.50 152 ILE D C 1
ATOM 8201 O O . ILE D 1 159 ? -20.630 -1.208 13.096 1.00 13.18 152 ILE D O 1
ATOM 8206 N N . ASN D 1 160 ? -21.039 -1.893 10.984 1.00 13.06 153 ASN D N 1
ATOM 8207 C CA . ASN D 1 160 ? -22.487 -1.900 11.201 1.00 13.44 153 ASN D CA 1
ATOM 8208 C C . ASN D 1 160 ? -22.858 -2.847 12.347 1.00 13.75 153 ASN D C 1
ATOM 8209 O O . ASN D 1 160 ? -23.701 -2.526 13.197 1.00 13.67 153 ASN D O 1
ATOM 8214 N N . THR D 1 161 ? -22.204 -4.005 12.386 1.00 13.36 154 THR D N 1
ATOM 8215 C CA . THR D 1 161 ? -22.422 -4.959 13.460 1.00 14.52 154 THR D CA 1
ATOM 8216 C C . THR D 1 161 ? -21.968 -4.384 14.811 1.00 13.83 154 THR D C 1
ATOM 8217 O O . THR D 1 161 ? -22.669 -4.488 15.829 1.00 13.28 154 THR D O 1
ATOM 8221 N N . LEU D 1 162 ? -20.789 -3.785 14.840 1.00 13.95 155 LEU D N 1
ATOM 8222 C CA . LEU D 1 162 ? -20.287 -3.220 16.085 1.00 14.57 155 LEU D CA 1
ATOM 8223 C C . LEU D 1 162 ? -21.206 -2.164 16.648 1.00 13.99 155 LEU D C 1
ATOM 8224 O O . LEU D 1 162 ? -21.487 -2.158 17.857 1.00 14.03 155 LEU D O 1
ATOM 8229 N N . VAL D 1 163 ? -21.612 -1.205 15.799 1.00 13.61 156 VAL D N 1
ATOM 8230 C CA . VAL D 1 163 ? -22.388 -0.055 16.293 1.00 13.69 156 VAL D CA 1
AT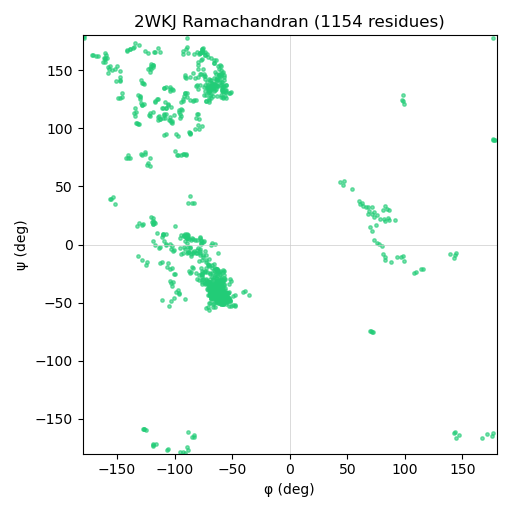OM 8231 C C . VAL D 1 163 ? -23.812 -0.410 16.644 1.00 14.01 156 VAL D C 1
ATOM 8232 O O . VAL D 1 163 ? -24.545 0.411 17.176 1.00 15.35 156 VAL D O 1
ATOM 8236 N N . THR D 1 164 ? -24.205 -1.641 16.361 1.00 13.65 157 THR D N 1
ATOM 8237 C CA . THR D 1 164 ? -25.533 -2.118 16.750 1.00 14.36 157 THR D CA 1
ATOM 8238 C C . THR D 1 164 ? -25.510 -3.167 17.862 1.00 14.40 157 THR D C 1
ATOM 8239 O O . THR D 1 164 ? -26.541 -3.749 18.196 1.00 15.60 157 THR D O 1
ATOM 8243 N N . LEU D 1 165 ? -24.354 -3.378 18.468 1.00 13.88 158 LEU D N 1
ATOM 8244 C CA . LEU D 1 165 ? -24.321 -4.190 19.686 1.00 14.34 158 LEU D CA 1
ATOM 8245 C C . LEU D 1 165 ? -25.186 -3.547 20.774 1.00 14.85 158 LEU D C 1
ATOM 8246 O O . LEU D 1 165 ? -25.264 -2.335 20.892 1.00 15.15 158 LEU D O 1
ATOM 8251 N N . PRO D 1 166 ? -25.841 -4.363 21.595 1.00 15.36 159 PRO D N 1
ATOM 8252 C CA . PRO D 1 166 ? -26.583 -3.774 22.692 1.00 16.13 159 PRO D CA 1
ATOM 8253 C C . PRO D 1 166 ? -25.682 -2.891 23.530 1.00 15.57 159 PRO D C 1
ATOM 8254 O O . PRO D 1 166 ? -24.592 -3.306 23.930 1.00 16.18 159 PRO D O 1
ATOM 8258 N N . GLY D 1 167 ? -26.143 -1.681 23.800 1.00 15.37 160 GLY D N 1
ATOM 8259 C CA . GLY D 1 167 ? -25.405 -0.768 24.643 1.00 15.26 160 GLY D CA 1
ATOM 8260 C C . GLY D 1 167 ? -24.542 0.225 23.899 1.00 14.81 160 GLY D C 1
ATOM 8261 O O . GLY D 1 167 ? -24.020 1.140 24.519 1.00 16.38 160 GLY D O 1
ATOM 8262 N N . VAL D 1 168 ? -24.356 0.048 22.593 1.00 14.46 161 VAL D N 1
ATOM 8263 C CA . VAL D 1 168 ? -23.632 1.034 21.816 1.00 13.93 161 VAL D CA 1
ATOM 8264 C C . VAL D 1 168 ? -24.546 2.179 21.390 1.00 15.06 161 VAL D C 1
ATOM 8265 O O . VAL D 1 168 ? -25.572 1.980 20.730 1.00 15.61 161 VAL D O 1
ATOM 8269 N N . GLY D 1 169 ? -24.140 3.385 21.746 1.00 15.68 162 GLY D N 1
ATOM 8270 C CA . GLY D 1 169 ? -24.928 4.559 21.411 1.00 15.66 162 GLY D CA 1
ATOM 8271 C C . GLY D 1 169 ? -24.262 5.557 20.485 1.00 15.38 162 GLY D C 1
ATOM 8272 O O . GLY D 1 169 ? -24.860 6.585 20.174 1.00 17.31 162 GLY D O 1
ATOM 8273 N N . ALA D 1 170 ? -23.030 5.292 20.059 1.00 12.93 163 ALA D N 1
ATOM 8274 C CA . ALA D 1 170 ? -22.330 6.233 19.199 1.00 11.49 163 ALA D CA 1
ATOM 8275 C C . ALA D 1 170 ? -21.105 5.620 18.573 1.00 11.01 163 ALA D C 1
ATOM 8276 O O . ALA D 1 170 ? -20.602 4.603 19.049 1.00 11.73 163 ALA D O 1
ATOM 8278 N N . LEU D 1 171 ? -20.624 6.265 17.506 1.00 10.80 164 LEU D N 1
ATOM 8279 C CA . LEU D 1 171 ? -19.343 5.924 16.878 1.00 10.43 164 LEU D CA 1
ATOM 8280 C C . LEU D 1 171 ? -18.514 7.210 16.784 1.00 9.25 164 LEU D C 1
ATOM 8281 O O . LEU D 1 171 ? -18.986 8.229 16.269 1.00 10.73 164 LEU D O 1
ATOM 8300 N N . GLN D 1 173 ? -15.654 8.270 14.688 1.00 9.50 166 GLN D N 1
ATOM 8301 C CA . GLN D 1 173 ? -15.123 7.831 13.407 1.00 9.68 166 GLN D CA 1
ATOM 8302 C C . GLN D 1 173 ? -13.937 8.746 13.025 1.00 9.24 166 GLN D C 1
ATOM 8303 O O . GLN D 1 173 ? -14.110 9.800 12.407 1.00 9.83 166 GLN D O 1
ATOM 8309 N N . THR D 1 174 ? -12.739 8.350 13.433 1.00 9.74 167 THR D N 1
ATOM 8310 C CA . THR D 1 174 ? -11.521 9.068 13.061 1.00 9.72 167 THR D CA 1
ATOM 8311 C C . THR D 1 174 ? -11.013 8.444 11.760 1.00 10.10 167 THR D C 1
ATOM 8312 O O . THR D 1 174 ? -10.106 7.608 11.739 1.00 10.77 167 THR D O 1
ATOM 8316 N N . SER D 1 175 ? -11.674 8.845 10.678 1.00 9.71 168 SER D N 1
ATOM 8317 C CA . SER D 1 175 ? -11.367 8.368 9.322 1.00 9.59 168 SER D CA 1
ATOM 8318 C C . SER D 1 175 ? -11.727 9.454 8.356 1.00 10.53 168 SER D C 1
ATOM 8319 O O . SER D 1 175 ? -12.749 10.119 8.526 1.00 10.70 168 SER D O 1
ATOM 8322 N N . GLY D 1 176 ? -10.879 9.609 7.360 1.00 10.45 169 GLY D N 1
ATOM 8323 C CA . GLY D 1 176 ? -11.092 10.563 6.319 1.00 10.32 169 GLY D CA 1
ATOM 8324 C C . GLY D 1 176 ? -11.876 10.043 5.148 1.00 10.51 169 GLY D C 1
ATOM 8325 O O . GLY D 1 176 ? -11.982 10.744 4.142 1.00 11.69 169 GLY D O 1
ATOM 8326 N N . ASP D 1 177 ? -12.427 8.846 5.248 1.00 10.74 170 ASP D N 1
ATOM 8327 C CA . ASP D 1 177 ? -13.208 8.269 4.160 1.00 9.60 170 ASP D CA 1
ATOM 8328 C C . ASP D 1 177 ? -14.665 8.744 4.292 1.00 9.29 170 ASP D C 1
ATOM 8329 O O . ASP D 1 177 ? -15.451 8.206 5.078 1.00 9.22 170 ASP D O 1
ATOM 8334 N N . LEU D 1 178 ? -15.012 9.798 3.562 1.00 9.42 171 LEU D N 1
ATOM 8335 C CA . LEU D 1 178 ? -16.305 10.418 3.734 1.00 10.39 171 LEU D CA 1
ATOM 8336 C C . LEU D 1 178 ? -17.373 9.739 2.901 1.00 9.89 171 LEU D C 1
ATOM 8337 O O . LEU D 1 178 ? -18.563 10.005 3.066 1.00 11.03 171 LEU D O 1
ATOM 8342 N N . TYR D 1 179 ? -16.981 8.811 2.026 1.00 9.05 172 TYR D N 1
ATOM 8343 C CA . TYR D 1 179 ? -17.967 7.851 1.489 1.00 9.14 172 TYR D CA 1
ATOM 8344 C C . TYR D 1 179 ? -18.499 6.947 2.604 1.00 9.48 172 TYR D C 1
ATOM 8345 O O . TYR D 1 179 ? -19.722 6.859 2.813 1.00 10.19 172 TYR D O 1
ATOM 8354 N N . GLN D 1 180 ? -17.585 6.298 3.344 1.00 9.57 173 GLN D N 1
ATOM 8355 C CA . GLN D 1 180 ? -17.979 5.505 4.488 1.00 9.66 173 GLN D CA 1
ATOM 8356 C C . GLN D 1 180 ? -18.781 6.324 5.499 1.00 10.33 173 GLN D C 1
ATOM 8357 O O . GLN D 1 180 ? -19.737 5.812 6.073 1.00 11.15 173 GLN D O 1
ATOM 8363 N N . MET D 1 181 ? -18.410 7.579 5.737 1.00 10.50 174 MET D N 1
ATOM 8364 C CA . MET D 1 181 ? -19.161 8.415 6.688 1.00 10.07 174 MET D CA 1
ATOM 8365 C C . MET D 1 181 ? -20.628 8.471 6.267 1.00 9.75 174 MET D C 1
ATOM 8366 O O . MET D 1 181 ? -21.536 8.299 7.091 1.00 10.53 174 MET D O 1
ATOM 8371 N N . GLU D 1 182 ? -20.872 8.748 4.984 1.00 10.87 175 GLU D N 1
ATOM 8372 C CA . GLU D 1 182 ? -22.233 8.779 4.462 1.00 10.67 175 GLU D CA 1
ATOM 8373 C C . GLU D 1 182 ? -22.909 7.408 4.537 1.00 10.22 175 GLU D C 1
ATOM 8374 O O . GLU D 1 182 ? -24.088 7.301 4.854 1.00 12.21 175 GLU D O 1
ATOM 8380 N N . GLN D 1 183 ? -22.171 6.351 4.247 1.00 10.00 176 GLN D N 1
ATOM 8381 C CA . GLN D 1 183 ? -22.789 5.034 4.287 1.00 9.50 176 GLN D CA 1
ATOM 8382 C C . GLN D 1 183 ? -23.239 4.665 5.711 1.00 9.89 176 GLN D C 1
ATOM 8383 O O . GLN D 1 183 ? -24.273 4.030 5.923 1.00 11.12 176 GLN D O 1
ATOM 8389 N N . ILE D 1 184 ? -22.428 5.017 6.686 1.00 9.76 177 ILE D N 1
ATOM 8390 C CA . ILE D 1 184 ? -22.797 4.769 8.079 1.00 10.03 177 ILE D CA 1
ATOM 8391 C C . ILE D 1 184 ? -24.055 5.566 8.443 1.00 11.11 177 ILE D C 1
ATOM 8392 O O . ILE D 1 184 ? -24.997 5.009 9.014 1.00 12.54 177 ILE D O 1
ATOM 8397 N N . ARG D 1 185 ? -24.118 6.841 8.072 1.00 10.94 178 ARG D N 1
ATOM 8398 C CA . ARG D 1 185 ? -25.318 7.629 8.363 1.00 10.95 178 ARG D CA 1
ATOM 8399 C C . ARG D 1 185 ? -26.541 7.006 7.676 1.00 12.20 178 ARG D C 1
ATOM 8400 O O . ARG D 1 185 ? -27.634 6.907 8.258 1.00 13.00 178 ARG D O 1
ATOM 8408 N N . ARG D 1 186 ? -26.368 6.552 6.431 1.00 12.00 179 ARG D N 1
ATOM 8409 C CA . ARG D 1 186 ? -27.484 6.009 5.679 1.00 12.98 179 ARG D CA 1
ATOM 8410 C C . ARG D 1 186 ? -28.021 4.720 6.329 1.00 13.62 179 ARG D C 1
ATOM 8411 O O . ARG D 1 186 ? -29.231 4.505 6.390 1.00 14.39 179 ARG D O 1
ATOM 8419 N N . GLU D 1 187 ? -27.125 3.895 6.846 1.00 13.51 180 GLU D N 1
ATOM 8420 C CA . GLU D 1 187 ? -27.530 2.659 7.510 1.00 13.85 180 GLU D CA 1
ATOM 8421 C C . GLU D 1 187 ? -28.151 2.907 8.889 1.00 13.39 180 GLU D C 1
ATOM 8422 O O . GLU D 1 187 ? -29.073 2.200 9.311 1.00 13.60 180 GLU D O 1
ATOM 8428 N N . HIS D 1 188 ? -27.650 3.925 9.579 1.00 13.65 181 HIS D N 1
ATOM 8429 C CA . HIS D 1 188 ? -28.040 4.204 10.955 1.00 13.63 181 HIS D CA 1
ATOM 8430 C C . HIS D 1 188 ? -28.530 5.650 11.120 1.00 13.92 181 HIS D C 1
ATOM 8431 O O . HIS D 1 188 ? -27.797 6.513 11.605 1.00 12.49 181 HIS D O 1
ATOM 8438 N N . PRO D 1 189 ? -29.776 5.916 10.701 1.00 15.18 182 PRO D N 1
ATOM 8439 C CA . PRO D 1 189 ? -30.270 7.286 10.716 1.00 16.58 182 PRO D CA 1
ATOM 8440 C C . PRO D 1 189 ? -30.219 7.961 12.074 1.00 17.32 182 PRO D C 1
ATOM 8441 O O . PRO D 1 189 ? -30.118 9.180 12.122 1.00 18.54 182 PRO D O 1
ATOM 8445 N N . ASP D 1 190 ? -30.258 7.199 13.164 1.00 17.60 183 ASP D N 1
ATOM 8446 C CA . ASP D 1 190 ? -30.348 7.783 14.513 1.00 18.71 183 ASP D CA 1
ATOM 8447 C C . ASP D 1 190 ? -29.016 7.766 15.269 1.00 17.33 183 ASP D C 1
ATOM 8448 O O . ASP D 1 190 ? -28.940 8.283 16.392 1.00 18.09 183 ASP D O 1
ATOM 8453 N N . LEU D 1 191 ? -27.975 7.170 14.686 1.00 15.61 184 LEU D N 1
ATOM 8454 C CA . LEU D 1 191 ? -26.710 6.960 15.396 1.00 14.81 184 LEU D CA 1
ATOM 8455 C C . LEU D 1 191 ? -25.984 8.259 15.625 1.00 14.32 184 LEU D C 1
ATOM 8456 O O . LEU D 1 191 ? -25.878 9.069 14.718 1.00 15.62 184 LEU D O 1
ATOM 8461 N N . VAL D 1 192 ? -25.467 8.437 16.831 1.00 14.10 185 VAL D N 1
ATOM 8462 C CA . VAL D 1 192 ? -24.594 9.552 17.125 1.00 13.97 185 VAL D CA 1
ATOM 8463 C C . VAL D 1 192 ? -23.258 9.262 16.459 1.00 12.43 185 VAL D C 1
ATOM 8464 O O . VAL D 1 192 ? -22.666 8.226 16.698 1.00 12.40 185 VAL D O 1
ATOM 8468 N N . LEU D 1 193 ? -22.800 10.171 15.605 1.00 11.36 186 LEU D N 1
ATOM 8469 C CA . LEU D 1 193 ? -21.691 9.898 14.692 1.00 10.81 186 LEU D CA 1
ATOM 8470 C C . LEU D 1 193 ? -20.734 11.107 14.770 1.00 10.56 186 LEU D C 1
ATOM 8471 O O . LEU D 1 193 ? -21.007 12.177 14.226 1.00 11.29 186 LEU D O 1
ATOM 8476 N N . TYR D 1 194 ? -19.607 10.928 15.459 1.00 10.18 187 TYR D N 1
ATOM 8477 C CA . TYR D 1 194 ? -18.651 11.988 15.709 1.00 10.22 187 TYR D CA 1
ATOM 8478 C C . TYR D 1 194 ? -17.558 11.961 14.654 1.00 9.38 187 TYR D C 1
ATOM 8479 O O . TYR D 1 194 ? -16.879 10.937 14.466 1.00 10.20 187 TYR D O 1
ATOM 8488 N N . ASN D 1 195 ? -17.395 13.068 13.960 1.00 10.39 188 ASN D N 1
ATOM 8489 C CA . ASN D 1 195 ? -16.243 13.272 13.094 1.00 10.20 188 ASN D CA 1
ATOM 8490 C C . ASN D 1 195 ? -14.981 13.363 13.930 1.00 10.91 188 ASN D C 1
ATOM 8491 O O . ASN D 1 195 ? -14.919 14.176 14.866 1.00 11.76 188 ASN D O 1
ATOM 8496 N N . GLY D 1 196 ? -13.969 12.568 13.585 1.00 10.13 189 GLY D N 1
ATOM 8497 C CA . GLY D 1 196 ? -12.734 12.469 14.366 1.00 10.00 189 GLY D CA 1
ATOM 8498 C C . GLY D 1 196 ? -11.523 13.250 13.861 1.00 11.60 189 GLY D C 1
ATOM 8499 O O . GLY D 1 196 ? -10.648 13.626 14.660 1.00 12.68 189 GLY D O 1
ATOM 8500 N N . TYR D 1 197 ? -11.460 13.527 12.567 1.00 10.98 190 TYR D N 1
ATOM 8501 C CA . TYR D 1 197 ? -10.388 14.363 12.034 1.00 10.96 190 TYR D CA 1
ATOM 8502 C C . TYR D 1 197 ? -10.855 15.808 11.926 1.00 10.95 190 TYR D C 1
ATOM 8503 O O . TYR D 1 197 ? -11.702 16.133 11.103 1.00 11.17 190 TYR D O 1
ATOM 8512 N N . ASP D 1 198 ? -10.277 16.690 12.742 1.00 11.49 191 ASP D N 1
ATOM 8513 C CA . ASP D 1 198 ? -10.739 18.074 12.854 1.00 11.95 191 ASP D CA 1
ATOM 8514 C C . ASP D 1 198 ? -10.629 18.845 11.527 1.00 11.70 191 ASP D C 1
ATOM 8515 O O . ASP D 1 198 ? -11.411 19.767 11.259 1.00 12.41 191 ASP D O 1
ATOM 8520 N N . ASN D 1 199 ? -9.628 18.467 10.734 1.00 10.75 192 ASN D N 1
ATOM 8521 C CA . ASN D 1 199 ? -9.316 19.167 9.500 1.00 11.26 192 ASN D CA 1
ATOM 8522 C C . ASN D 1 199 ? -10.242 18.862 8.336 1.00 10.73 192 ASN D C 1
ATOM 8523 O O . ASN D 1 199 ? -10.097 19.454 7.254 1.00 12.16 192 ASN D O 1
ATOM 8528 N N . ILE D 1 200 ? -11.236 18.011 8.586 1.00 10.09 193 ILE D N 1
ATOM 8529 C CA . ILE D 1 200 ? -12.307 17.789 7.624 1.00 9.99 193 ILE D CA 1
ATOM 8530 C C . ILE D 1 200 ? -13.706 17.935 8.236 1.00 10.31 193 ILE D C 1
ATOM 8531 O O . ILE D 1 200 ? -14.691 17.511 7.661 1.00 10.53 193 ILE D O 1
ATOM 8536 N N . PHE D 1 201 ? -13.793 18.559 9.408 1.00 10.56 194 PHE D N 1
ATOM 8537 C CA . PHE D 1 201 ? -15.043 18.622 10.188 1.00 11.68 194 PHE D CA 1
ATOM 8538 C C . PHE D 1 201 ? -16.281 19.059 9.366 1.00 10.90 194 PHE D C 1
ATOM 8539 O O . PHE D 1 201 ? -17.318 18.366 9.355 1.00 11.34 194 PHE D O 1
ATOM 8547 N N . ALA D 1 202 ? -16.181 20.173 8.659 1.00 12.31 195 ALA D N 1
ATOM 8548 C CA . ALA D 1 202 ? -17.301 20.679 7.892 1.00 12.29 195 ALA D CA 1
ATOM 8549 C C . ALA D 1 202 ? -17.748 19.655 6.858 1.00 12.36 195 ALA D C 1
ATOM 8550 O O . ALA D 1 202 ? -18.935 19.359 6.718 1.00 12.94 195 ALA D O 1
ATOM 8552 N N . SER D 1 203 ? -16.780 19.098 6.145 1.00 11.06 196 SER D N 1
ATOM 8553 C CA . SER D 1 203 ? -17.082 18.082 5.140 1.00 11.94 196 SER D CA 1
ATOM 8554 C C . SER D 1 203 ? -17.618 16.788 5.770 1.00 11.29 196 SER D C 1
ATOM 8555 O O . SER D 1 203 ? -18.421 16.066 5.158 1.00 11.86 196 SER D O 1
ATOM 8558 N N . GLY D 1 204 ? -17.130 16.437 6.966 1.00 10.64 197 GLY D N 1
ATOM 8559 C CA . GLY D 1 204 ? -17.653 15.281 7.681 1.00 10.54 197 GLY D CA 1
ATOM 8560 C C . GLY D 1 204 ? -19.100 15.458 8.087 1.00 11.58 197 GLY D C 1
ATOM 8561 O O . GLY D 1 204 ? -19.900 14.528 7.950 1.00 11.37 197 GLY D O 1
ATOM 8562 N N . LEU D 1 205 ? -19.457 16.658 8.556 1.00 12.31 198 LEU D N 1
ATOM 8563 C CA . LEU D 1 205 ? -20.855 16.923 8.902 1.00 13.51 198 LEU D CA 1
ATOM 8564 C C . LEU D 1 205 ? -21.718 16.809 7.653 1.00 12.82 198 LEU D C 1
ATOM 8565 O O . LEU D 1 205 ? -22.780 16.189 7.664 1.00 13.26 198 LEU D O 1
ATOM 8570 N N . LEU D 1 206 ? -21.242 17.380 6.554 1.00 12.82 199 LEU D N 1
ATOM 8571 C CA . LEU D 1 206 ? -22.030 17.319 5.342 1.00 13.03 199 LEU D CA 1
ATOM 8572 C C . LEU D 1 206 ? -22.254 15.874 4.896 1.00 12.41 199 LEU D C 1
ATOM 8573 O O . LEU D 1 206 ? -23.300 15.546 4.366 1.00 13.00 199 LEU D O 1
ATOM 8578 N N . ALA D 1 207 ? -21.267 15.002 5.108 1.00 12.18 200 ALA D N 1
ATOM 8579 C CA . ALA D 1 207 ? -21.397 13.606 4.733 1.00 11.82 200 ALA D CA 1
ATOM 8580 C C . ALA D 1 207 ? -22.332 12.818 5.654 1.00 11.63 200 ALA D C 1
ATOM 8581 O O . ALA D 1 207 ? -22.829 11.750 5.274 1.00 12.11 200 ALA D O 1
ATOM 8583 N N . GLY D 1 208 ? -22.527 13.294 6.882 1.00 11.63 201 GLY D N 1
ATOM 8584 C CA . GLY D 1 208 ? -23.487 12.667 7.766 1.00 11.93 201 GLY D CA 1
ATOM 8585 C C . GLY D 1 208 ? -23.136 12.636 9.243 1.00 11.48 201 GLY D C 1
ATOM 8586 O O . GLY D 1 208 ? -23.971 12.238 10.070 1.00 11.85 201 GLY D O 1
ATOM 8587 N N . ALA D 1 209 ? -21.930 13.043 9.595 1.00 11.34 202 ALA D N 1
ATOM 8588 C CA . ALA D 1 209 ? -21.600 13.179 11.020 1.00 11.51 202 ALA D CA 1
ATOM 8589 C C . ALA D 1 209 ? -22.561 14.195 11.608 1.00 12.17 202 ALA D C 1
ATOM 8590 O O . ALA D 1 209 ? -23.021 15.113 10.917 1.00 11.46 202 ALA D O 1
ATOM 8592 N N . ASP D 1 210 ? -22.865 14.043 12.894 1.00 11.28 203 ASP D N 1
ATOM 8593 C CA . ASP D 1 210 ? -23.742 15.002 13.579 1.00 12.80 203 ASP D CA 1
ATOM 8594 C C . ASP D 1 210 ? -23.073 15.726 14.763 1.00 13.71 203 ASP D C 1
ATOM 8595 O O . ASP D 1 210 ? -23.742 16.320 15.616 1.00 15.48 203 ASP D O 1
ATOM 8600 N N . GLY D 1 211 ? -21.748 15.725 14.750 1.00 12.96 204 GLY D N 1
ATOM 8601 C CA . GLY D 1 211 ? -20.926 16.313 15.806 1.00 13.15 204 GLY D CA 1
ATOM 8602 C C . GLY D 1 211 ? -19.495 15.837 15.621 1.00 12.08 204 GLY D C 1
ATOM 8603 O O . GLY D 1 211 ? -19.108 15.325 14.564 1.00 11.02 204 GLY D O 1
ATOM 8604 N N . GLY D 1 212 ? -18.679 16.046 16.645 1.00 12.05 205 GLY D N 1
ATOM 8605 C CA . GLY D 1 212 ? -17.279 15.679 16.541 1.00 11.31 205 GLY D CA 1
ATOM 8606 C C . GLY D 1 212 ? -16.621 15.535 17.880 1.00 11.28 205 GLY D C 1
ATOM 8607 O O . GLY D 1 212 ? -17.119 16.047 18.876 1.00 11.32 205 GLY D O 1
ATOM 8608 N N . ILE D 1 213 ? -15.497 14.830 17.881 1.00 10.45 206 ILE D N 1
ATOM 8609 C CA . ILE D 1 213 ? -14.612 14.760 19.041 1.00 11.67 206 ILE D CA 1
ATOM 8610 C C . ILE D 1 213 ? -13.245 15.068 18.480 1.00 10.86 206 ILE D C 1
ATOM 8611 O O . ILE D 1 213 ? -12.824 14.429 17.490 1.00 11.23 206 ILE D O 1
ATOM 8616 N N . GLY D 1 214 ? -12.553 16.019 19.082 1.00 11.55 207 GLY D N 1
ATOM 8617 C CA . GLY D 1 214 ? -11.277 16.424 18.547 1.00 11.25 207 GLY D CA 1
ATOM 8618 C C . GLY D 1 214 ? -10.329 17.099 19.506 1.00 12.01 207 GLY D C 1
ATOM 8619 O O . GLY D 1 214 ? -10.728 17.780 20.468 1.00 12.50 207 GLY D O 1
ATOM 8620 N N . SER D 1 215 ? -9.056 16.941 19.201 1.00 12.59 208 SER D N 1
ATOM 8621 C CA . SER D 1 215 ? -8.014 17.545 20.025 1.00 12.29 208 SER D CA 1
ATOM 8622 C C . SER D 1 215 ? -8.003 19.073 19.956 1.00 12.62 208 SER D C 1
ATOM 8623 O O . SER D 1 215 ? -7.784 19.724 20.962 1.00 12.12 208 SER D O 1
ATOM 8626 N N . THR D 1 216 ? -8.229 19.652 18.791 1.00 12.19 209 THR D N 1
ATOM 8627 C CA . THR D 1 216 ? -8.079 21.101 18.665 1.00 13.27 209 THR D CA 1
ATOM 8628 C C . THR D 1 216 ? -9.233 21.861 19.292 1.00 12.69 209 THR D C 1
ATOM 8629 O O . THR D 1 216 ? -9.187 23.105 19.410 1.00 13.16 209 THR D O 1
ATOM 8633 N N . TYR D 1 217 ? -10.287 21.145 19.685 1.00 12.22 210 TYR D N 1
ATOM 8634 C CA . TYR D 1 217 ? -11.422 21.786 20.305 1.00 12.92 210 TYR D CA 1
ATOM 8635 C C . TYR D 1 217 ? -11.015 22.395 21.649 1.00 13.90 210 TYR D C 1
ATOM 8636 O O . TYR D 1 217 ? -11.702 23.287 22.170 1.00 15.55 210 TYR D O 1
ATOM 8645 N N . ASN D 1 218 ? -9.909 21.914 22.221 1.00 13.32 211 ASN D N 1
ATOM 8646 C CA . ASN D 1 218 ? -9.423 22.486 23.502 1.00 14.09 211 ASN D CA 1
ATOM 8647 C C . ASN D 1 218 ? -9.101 23.972 23.356 1.00 15.44 211 ASN D C 1
ATOM 8648 O O . ASN D 1 218 ? -9.208 24.726 24.311 1.00 16.05 211 ASN D O 1
ATOM 8653 N N . ILE D 1 219 ? -8.689 24.402 22.170 1.00 14.53 212 ILE D N 1
ATOM 8654 C CA . ILE D 1 219 ? -8.291 25.803 21.990 1.00 15.94 212 ILE D CA 1
ATOM 8655 C C . ILE D 1 219 ? -9.263 26.601 21.126 1.00 16.44 212 ILE D C 1
ATOM 8656 O O . ILE D 1 219 ? -9.204 27.839 21.099 1.00 17.58 212 ILE D O 1
ATOM 8661 N N . MET D 1 220 ? -10.149 25.927 20.401 1.00 16.63 213 MET D N 1
ATOM 8662 C CA . MET D 1 220 ? -11.021 26.677 19.504 1.00 17.44 213 MET D CA 1
ATOM 8663 C C . MET D 1 220 ? -12.304 25.936 19.203 1.00 17.56 213 MET D C 1
ATOM 8664 O O . MET D 1 220 ? -12.824 25.987 18.090 1.00 17.38 213 MET D O 1
ATOM 8669 N N . GLY D 1 221 ? -12.841 25.280 20.225 1.00 18.17 214 GLY D N 1
ATOM 8670 C CA . GLY D 1 221 ? -14.050 24.487 20.095 1.00 18.53 214 GLY D CA 1
ATOM 8671 C C . GLY D 1 221 ? -15.239 25.277 19.566 1.00 18.83 214 GLY D C 1
ATOM 8672 O O . GLY D 1 221 ? -16.061 24.731 18.815 1.00 20.21 214 GLY D O 1
ATOM 8673 N N . TRP D 1 222 ? -15.323 26.549 19.933 1.00 20.44 215 TRP D N 1
ATOM 8674 C CA . TRP D 1 222 ? -16.427 27.383 19.488 1.00 21.20 215 TRP D CA 1
ATOM 8675 C C . TRP D 1 222 ? -16.472 27.500 17.956 1.00 20.53 215 TRP D C 1
ATOM 8676 O O . TRP D 1 222 ? -17.551 27.713 17.380 1.00 21.97 215 TRP D O 1
ATOM 8687 N N . ARG D 1 223 ? -15.327 27.342 17.286 1.00 19.56 216 ARG D N 1
ATOM 8688 C CA . ARG D 1 223 ? -15.310 27.392 15.818 1.00 18.66 216 ARG D CA 1
ATOM 8689 C C . ARG D 1 223 ? -16.056 26.224 15.217 1.00 17.86 216 ARG D C 1
ATOM 8690 O O . ARG D 1 223 ? -16.775 26.361 14.225 1.00 18.03 216 ARG D O 1
ATOM 8698 N N . TYR D 1 224 ? -15.885 25.059 15.827 1.00 16.67 217 TYR D N 1
ATOM 8699 C CA . TYR D 1 224 ? -16.556 23.865 15.348 1.00 16.70 217 TYR D CA 1
ATOM 8700 C C . TYR D 1 224 ? -18.047 23.982 15.627 1.00 17.44 217 TYR D C 1
ATOM 8701 O O . TYR D 1 224 ? -18.862 23.604 14.801 1.00 17.94 217 TYR D O 1
ATOM 8710 N N A GLN D 1 225 ? -18.392 24.530 16.795 0.50 18.78 218 GLN D N 1
ATOM 8711 N N B GLN D 1 225 ? -18.425 24.535 16.770 0.50 18.34 218 GLN D N 1
ATOM 8712 C CA A GLN D 1 225 ? -19.787 24.827 17.127 0.50 19.72 218 GLN D CA 1
ATOM 8713 C CA B GLN D 1 225 ? -19.843 24.746 17.020 0.50 18.93 218 GLN D CA 1
ATOM 8714 C C A GLN D 1 225 ? -20.375 25.748 16.065 0.50 19.87 218 GLN D C 1
ATOM 8715 C C B GLN D 1 225 ? -20.410 25.778 16.059 0.50 19.47 218 GLN D C 1
ATOM 8716 O O A GLN D 1 225 ? -21.526 25.582 15.643 0.50 20.55 218 GLN D O 1
ATOM 8717 O O B GLN D 1 225 ? -21.591 25.726 15.704 0.50 20.32 218 GLN D O 1
ATOM 8728 N N . GLY D 1 226 ? -19.561 26.705 15.628 1.00 19.81 219 GLY D N 1
ATOM 8729 C CA . GLY D 1 226 ? -19.964 27.695 14.631 1.00 20.17 219 GLY D CA 1
ATOM 8730 C C . GLY D 1 226 ? -20.225 27.051 13.278 1.00 19.56 219 GLY D C 1
ATOM 8731 O O . GLY D 1 226 ? -21.156 27.437 12.556 1.00 20.13 219 GLY D O 1
ATOM 8732 N N . ILE D 1 227 ? -19.408 26.051 12.931 1.00 19.15 220 ILE D N 1
ATOM 8733 C CA . ILE D 1 227 ? -19.604 25.302 11.697 1.00 18.28 220 ILE D CA 1
ATOM 8734 C C . ILE D 1 227 ? -20.933 24.543 11.733 1.00 19.07 220 ILE D C 1
ATOM 8735 O O . ILE D 1 227 ? -21.686 24.569 10.760 1.00 19.74 220 ILE D O 1
ATOM 8740 N N . VAL D 1 228 ? -21.222 23.877 12.849 1.00 19.38 221 VAL D N 1
ATOM 8741 C CA . VAL D 1 228 ? -22.508 23.178 13.010 1.00 20.54 221 VAL D CA 1
ATOM 8742 C C . VAL D 1 228 ? -23.685 24.124 12.757 1.00 21.70 221 VAL D C 1
ATOM 8743 O O . VAL D 1 228 ? -24.619 23.783 12.016 1.00 22.84 221 VAL D O 1
ATOM 8747 N N . LYS D 1 229 ? -23.612 25.311 13.352 1.00 22.85 222 LYS D N 1
ATOM 8748 C CA . LYS D 1 229 ? -24.678 26.316 13.250 1.00 24.68 222 LYS D CA 1
ATOM 8749 C C . LYS D 1 229 ? -24.813 26.852 11.832 1.00 24.60 222 LYS D C 1
ATOM 8750 O O . LYS D 1 229 ? -25.914 26.958 11.308 1.00 25.32 222 LYS D O 1
ATOM 8756 N N . ALA D 1 230 ? -23.679 27.170 11.213 1.00 26.37 223 ALA D N 1
ATOM 8757 C CA . ALA D 1 230 ? -23.660 27.684 9.863 1.00 26.34 223 ALA D CA 1
ATOM 8758 C C . ALA D 1 230 ? -24.320 26.698 8.919 1.00 26.30 223 ALA D C 1
ATOM 8759 O O . ALA D 1 230 ? -25.223 27.063 8.166 1.00 27.16 223 ALA D O 1
ATOM 8761 N N . LEU D 1 231 ? -23.884 25.442 8.984 1.00 25.70 224 LEU D N 1
ATOM 8762 C CA . LEU D 1 231 ? -24.454 24.418 8.118 1.00 26.61 224 LEU D CA 1
ATOM 8763 C C . LEU D 1 231 ? -25.956 24.248 8.364 1.00 29.05 224 LEU D C 1
ATOM 8764 O O . LEU D 1 231 ? -26.735 24.151 7.418 1.00 30.49 224 LEU D O 1
ATOM 8769 N N . LYS D 1 232 ? -26.377 24.236 9.623 1.00 30.50 225 LYS D N 1
ATOM 8770 C CA . LYS D 1 232 ? -27.797 24.059 9.907 1.00 33.42 225 LYS D CA 1
ATOM 8771 C C . LYS D 1 232 ? -28.604 25.193 9.303 1.00 34.94 225 LYS D C 1
ATOM 8772 O O . LYS D 1 232 ? -29.733 24.986 8.850 1.00 36.87 225 LYS D O 1
ATOM 8778 N N . GLU D 1 233 ? -28.016 26.387 9.294 1.00 34.82 226 GLU D N 1
ATOM 8779 C CA . GLU D 1 233 ? -28.693 27.584 8.809 1.00 37.02 226 GLU D CA 1
ATOM 8780 C C . GLU D 1 233 ? -28.510 27.791 7.318 1.00 36.56 226 GLU D C 1
ATOM 8781 O O . GLU D 1 233 ? -29.048 28.745 6.758 1.00 38.08 226 GLU D O 1
ATOM 8787 N N . GLY D 1 234 ? -27.753 26.904 6.682 1.00 35.14 227 GLY D N 1
ATOM 8788 C CA . GLY D 1 234 ? -27.448 27.032 5.262 1.00 35.32 227 GLY D CA 1
ATOM 8789 C C . GLY D 1 234 ? -26.484 28.171 4.946 1.00 35.00 227 GLY D C 1
ATOM 8790 O O . GLY D 1 234 ? -26.498 28.713 3.840 1.00 36.86 227 GLY D O 1
ATOM 8791 N N . ASP D 1 235 ? -25.652 28.545 5.912 1.00 33.25 228 ASP D N 1
ATOM 8792 C CA . ASP D 1 235 ? -24.660 29.600 5.711 1.00 32.23 228 ASP D CA 1
ATOM 8793 C C . ASP D 1 235 ? -23.324 28.959 5.370 1.00 30.14 228 ASP D C 1
ATOM 8794 O O . ASP D 1 235 ? -22.441 28.849 6.217 1.00 28.88 228 ASP D O 1
ATOM 8799 N N . ILE D 1 236 ? -23.192 28.509 4.128 1.00 29.42 229 ILE D N 1
ATOM 8800 C CA . ILE D 1 236 ? -22.013 27.754 3.712 1.00 28.22 229 ILE D CA 1
ATOM 8801 C C . ILE D 1 236 ? -20.723 28.572 3.738 1.00 26.99 229 ILE D C 1
ATOM 8802 O O . ILE D 1 236 ? -19.665 28.042 4.088 1.00 24.94 229 ILE D O 1
ATOM 8807 N N . GLN D 1 237 ? -20.795 29.847 3.367 1.00 27.96 230 GLN D N 1
ATOM 8808 C CA . GLN D 1 237 ? -19.598 30.679 3.364 1.00 27.63 230 GLN D CA 1
ATOM 8809 C C . GLN D 1 237 ? -18.995 30.768 4.777 1.00 25.57 230 GLN D C 1
ATOM 8810 O O . GLN D 1 237 ? -17.780 30.656 4.951 1.00 23.63 230 GLN D O 1
ATOM 8816 N N . THR D 1 238 ? -19.837 30.931 5.791 1.00 24.70 231 THR D N 1
ATOM 8817 C CA . THR D 1 238 ? -19.338 30.979 7.156 1.00 23.57 231 THR D CA 1
ATOM 8818 C C . THR D 1 238 ? -18.755 29.630 7.559 1.00 21.43 231 THR D C 1
ATOM 8819 O O . THR D 1 238 ? -17.691 29.582 8.164 1.00 20.75 231 THR D O 1
ATOM 8823 N N . ALA D 1 239 ? -19.430 28.531 7.229 1.00 20.36 232 ALA D N 1
ATOM 8824 C CA . ALA D 1 239 ? -18.883 27.209 7.555 1.00 18.95 232 ALA D CA 1
ATOM 8825 C C . ALA D 1 239 ? -17.504 26.997 6.914 1.00 17.89 232 ALA D C 1
ATOM 8826 O O . ALA D 1 239 ? -16.565 26.490 7.548 1.00 17.10 232 ALA D O 1
ATOM 8828 N N . GLN D 1 240 ? -17.384 27.349 5.642 1.00 18.28 233 GLN D N 1
ATOM 8829 C CA . GLN D 1 240 ? -16.105 27.210 4.935 1.00 18.21 233 GLN D CA 1
ATOM 8830 C C . GLN D 1 240 ? -14.989 28.093 5.501 1.00 18.29 233 GLN D C 1
ATOM 8831 O O . GLN D 1 240 ? -13.849 27.652 5.661 1.00 17.80 233 GLN D O 1
ATOM 8837 N N . LYS D 1 241 ? -15.302 29.346 5.782 1.00 18.59 234 LYS D N 1
ATOM 8838 C CA . LYS D 1 241 ? -14.327 30.241 6.348 1.00 19.55 234 LYS D CA 1
ATOM 8839 C C . LYS D 1 241 ? -13.843 29.729 7.701 1.00 17.69 234 LYS D C 1
ATOM 8840 O O . LYS D 1 241 ? -12.659 29.755 7.983 1.00 17.41 234 LYS D O 1
ATOM 8846 N N . LEU D 1 242 ? -14.757 29.239 8.532 1.00 17.20 235 LEU D N 1
ATOM 8847 C CA . LEU D 1 242 ? -14.358 28.648 9.813 1.00 16.20 235 LEU D CA 1
ATOM 8848 C C . LEU D 1 242 ? -13.433 27.452 9.639 1.00 14.58 235 LEU D C 1
ATOM 8849 O O . LEU D 1 242 ? -12.431 27.341 10.329 1.00 13.91 235 LEU D O 1
ATOM 8854 N N . GLN D 1 243 ? -13.791 26.539 8.749 1.00 14.09 236 GLN D N 1
ATOM 8855 C CA . GLN D 1 243 ? -12.962 25.366 8.506 1.00 14.06 236 GLN D CA 1
ATOM 8856 C C . GLN D 1 243 ? -11.575 25.766 7.994 1.00 13.93 236 GLN D C 1
ATOM 8857 O O . GLN D 1 243 ? -10.573 25.186 8.403 1.00 13.62 236 GLN D O 1
ATOM 8863 N N . THR D 1 244 ? -11.521 26.780 7.131 1.00 14.88 237 THR D N 1
ATOM 8864 C CA . THR D 1 244 ? -10.260 27.307 6.646 1.00 14.51 237 THR D CA 1
ATOM 8865 C C . THR D 1 244 ? -9.404 27.843 7.789 1.00 15.18 237 THR D C 1
ATOM 8866 O O . THR D 1 244 ? -8.216 27.558 7.882 1.00 14.95 237 THR D O 1
ATOM 8870 N N . GLU D 1 245 ? -10.015 28.584 8.696 1.00 14.91 238 GLU D N 1
ATOM 8871 C CA . GLU D 1 245 ? -9.269 29.045 9.857 1.00 15.73 238 GLU D CA 1
ATOM 8872 C C . GLU D 1 245 ? -8.795 27.903 10.752 1.00 14.54 238 GLU D C 1
ATOM 8873 O O . GLU D 1 245 ? -7.673 27.909 11.266 1.00 14.88 238 GLU D O 1
ATOM 8879 N N . CYS D 1 246 ? -9.647 26.915 10.964 1.00 13.45 239 CYS D N 1
ATOM 8880 C CA . CYS D 1 246 ? -9.218 25.755 11.725 1.00 13.42 239 CYS D CA 1
ATOM 8881 C C . CYS D 1 246 ? -8.037 25.076 11.032 1.00 13.29 239 CYS D C 1
ATOM 8882 O O . CYS D 1 246 ? -7.091 24.672 11.695 1.00 12.94 239 CYS D O 1
ATOM 8885 N N . ASN D 1 247 ? -8.070 24.965 9.703 1.00 13.79 240 ASN D N 1
ATOM 8886 C CA . ASN D 1 247 ? -7.029 24.225 8.998 1.00 13.86 240 ASN D CA 1
ATOM 8887 C C . ASN D 1 247 ? -5.703 25.000 8.990 1.00 13.94 240 ASN D C 1
ATOM 8888 O O . ASN D 1 247 ? -4.633 24.407 9.019 1.00 13.76 240 ASN D O 1
ATOM 8893 N N . LYS D 1 248 ? -5.759 26.327 8.997 1.00 14.89 241 LYS D N 1
ATOM 8894 C CA . LYS D 1 248 ? -4.526 27.114 9.125 1.00 15.38 241 LYS D CA 1
ATOM 8895 C C . LYS D 1 248 ? -3.852 26.785 10.466 1.00 15.43 241 LYS D C 1
ATOM 8896 O O . LYS D 1 248 ? -2.630 26.665 10.548 1.00 15.85 241 LYS D O 1
ATOM 8902 N N . VAL D 1 249 ? -4.658 26.637 11.513 1.00 14.40 242 VAL D N 1
ATOM 8903 C CA . VAL D 1 249 ? -4.149 26.285 12.825 1.00 14.83 242 VAL D CA 1
ATOM 8904 C C . VAL D 1 249 ? -3.644 24.833 12.808 1.00 14.44 242 VAL D C 1
ATOM 8905 O O . VAL D 1 249 ? -2.596 24.536 13.340 1.00 15.02 242 VAL D O 1
ATOM 8909 N N . ILE D 1 250 ? -4.366 23.932 12.160 1.00 13.25 243 ILE D N 1
ATOM 8910 C CA . ILE D 1 250 ? -3.945 22.549 12.164 1.00 12.55 243 ILE D CA 1
ATOM 8911 C C . ILE D 1 250 ? -2.639 22.362 11.353 1.00 12.70 243 ILE D C 1
ATOM 8912 O O . ILE D 1 250 ? -1.784 21.554 11.725 1.00 13.38 243 ILE D O 1
ATOM 8917 N N . ASP D 1 251 ? -2.453 23.081 10.252 1.00 13.83 244 ASP D N 1
ATOM 8918 C CA . ASP D 1 251 ? -1.169 23.012 9.548 1.00 13.45 244 ASP D CA 1
ATOM 8919 C C . ASP D 1 251 ? -0.026 23.259 10.533 1.00 14.44 244 ASP D C 1
ATOM 8920 O O . ASP D 1 251 ? 0.972 22.557 10.525 1.00 15.55 244 ASP D O 1
ATOM 8925 N N . LEU D 1 252 ? -0.150 24.307 11.333 1.00 14.18 245 LEU D N 1
ATOM 8926 C CA . LEU D 1 252 ? 0.896 24.676 12.283 1.00 15.47 245 LEU D CA 1
ATOM 8927 C C . LEU D 1 252 ? 1.083 23.533 13.277 1.00 15.11 245 LEU D C 1
ATOM 8928 O O . LEU D 1 252 ? 2.199 23.084 13.529 1.00 16.39 245 LEU D O 1
ATOM 8933 N N . LEU D 1 253 ? -0.016 23.068 13.854 1.00 14.73 246 LEU D N 1
ATOM 8934 C CA . LEU D 1 253 ? 0.078 22.025 14.906 1.00 14.04 246 LEU D CA 1
ATOM 8935 C C . LEU D 1 253 ? 0.682 20.723 14.396 1.00 14.33 246 LEU D C 1
ATOM 8936 O O . LEU D 1 253 ? 1.362 20.006 15.139 1.00 13.98 246 LEU D O 1
ATOM 8941 N N . ILE D 1 254 ? 0.436 20.386 13.140 1.00 14.08 247 ILE D N 1
ATOM 8942 C CA . ILE D 1 254 ? 1.050 19.216 12.544 1.00 15.19 247 ILE D CA 1
ATOM 8943 C C . ILE D 1 254 ? 2.565 19.407 12.421 1.00 15.87 247 ILE D C 1
ATOM 8944 O O . ILE D 1 254 ? 3.337 18.456 12.644 1.00 16.55 247 ILE D O 1
ATOM 8949 N N . LYS D 1 255 ? 2.993 20.638 12.129 1.00 16.46 248 LYS D N 1
ATOM 8950 C CA . LYS D 1 255 ? 4.422 20.964 12.111 1.00 17.90 248 LYS D CA 1
ATOM 8951 C C . LYS D 1 255 ? 5.018 20.851 13.521 1.00 17.21 248 LYS D C 1
ATOM 8952 O O . LYS D 1 255 ? 6.088 20.294 13.692 1.00 17.48 248 LYS D O 1
ATOM 8958 N N . THR D 1 256 ? 4.340 21.401 14.523 1.00 16.38 249 THR D N 1
ATOM 8959 C CA . THR D 1 256 ? 4.890 21.467 15.884 1.00 15.88 249 THR D CA 1
ATOM 8960 C C . THR D 1 256 ? 4.834 20.151 16.604 1.00 14.84 249 THR D C 1
ATOM 8961 O O . THR D 1 256 ? 5.590 19.933 17.538 1.00 14.67 249 THR D O 1
ATOM 8965 N N . GLY D 1 257 ? 3.926 19.302 16.156 1.00 14.03 250 GLY D N 1
ATOM 8966 C CA . GLY D 1 257 ? 3.432 18.161 16.929 1.00 12.64 250 GLY D CA 1
ATOM 8967 C C . GLY D 1 257 ? 2.117 18.595 17.554 1.00 13.05 250 GLY D C 1
ATOM 8968 O O . GLY D 1 257 ? 2.052 19.632 18.216 1.00 13.47 250 GLY D O 1
ATOM 8969 N N . VAL D 1 258 ? 1.064 17.799 17.386 1.00 12.96 251 VAL D N 1
ATOM 8970 C CA . VAL D 1 258 ? -0.257 18.301 17.682 1.00 12.45 251 VAL D CA 1
ATOM 8971 C C . VAL D 1 258 ? -0.491 18.427 19.188 1.00 11.52 251 VAL D C 1
ATOM 8972 O O . VAL D 1 258 ? -0.861 19.492 19.691 1.00 11.27 251 VAL D O 1
ATOM 8976 N N . PHE D 1 259 ? -0.294 17.353 19.938 1.00 11.40 252 PHE D N 1
ATOM 8977 C CA . PHE D 1 259 ? -0.626 17.450 21.366 1.00 11.66 252 PHE D CA 1
ATOM 8978 C C . PHE D 1 259 ? 0.226 18.486 22.070 1.00 12.10 252 PHE D C 1
ATOM 8979 O O . PHE D 1 259 ? -0.296 19.295 22.850 1.00 11.63 252 PHE D O 1
ATOM 8987 N N . ARG D 1 260 ? 1.524 18.467 21.809 1.00 12.32 253 ARG D N 1
ATOM 8988 C CA . ARG D 1 260 ? 2.408 19.446 22.457 1.00 12.45 253 ARG D CA 1
ATOM 8989 C C . ARG D 1 260 ? 2.181 20.902 21.982 1.00 13.44 253 ARG D C 1
ATOM 8990 O O . ARG D 1 260 ? 2.319 21.833 22.756 1.00 14.72 253 ARG D O 1
ATOM 8998 N N . GLY D 1 261 ? 1.800 21.099 20.719 1.00 12.94 254 GLY D N 1
ATOM 8999 C CA . GLY D 1 261 ? 1.486 22.430 20.212 1.00 13.70 254 GLY D CA 1
ATOM 9000 C C . GLY D 1 261 ? 0.237 22.948 20.893 1.00 13.42 254 GLY D C 1
ATOM 9001 O O . GLY D 1 261 ? 0.183 24.083 21.343 1.00 13.77 254 GLY D O 1
ATOM 9002 N N . LEU D 1 262 ? -0.745 22.071 21.062 1.00 11.32 255 LEU D N 1
ATOM 9003 C CA . LEU D 1 262 ? -1.968 22.456 21.775 1.00 12.47 255 LEU D CA 1
ATOM 9004 C C . LEU D 1 262 ? -1.664 22.843 23.209 1.00 12.86 255 LEU D C 1
ATOM 9005 O O . LEU D 1 262 ? -2.173 23.831 23.720 1.00 13.09 255 LEU D O 1
ATOM 9010 N N . LYS D 1 263 ? -0.874 22.023 23.890 1.00 13.26 256 LYS D N 1
ATOM 9011 C CA . LYS D 1 263 ? -0.491 22.320 25.277 1.00 13.46 256 LYS D CA 1
ATOM 9012 C C . LYS D 1 263 ? 0.238 23.648 25.384 1.00 14.59 256 LYS D C 1
ATOM 9013 O O . LYS D 1 263 ? 0.055 24.388 26.339 1.00 14.27 256 LYS D O 1
ATOM 9019 N N . THR D 1 264 ? 1.032 23.965 24.378 1.00 14.15 257 THR D N 1
ATOM 9020 C CA . THR D 1 264 ? 1.784 25.191 24.403 1.00 15.44 257 THR D CA 1
ATOM 9021 C C . THR D 1 264 ? 0.871 26.399 24.222 1.00 16.24 257 THR D C 1
ATOM 9022 O O . THR D 1 264 ? 1.002 27.388 24.939 1.00 16.14 257 THR D O 1
ATOM 9026 N N . VAL D 1 265 ? -0.072 26.318 23.285 1.00 15.48 258 VAL D N 1
ATOM 9027 C CA . VAL D 1 265 ? -1.061 27.384 23.143 1.00 16.08 258 VAL D CA 1
ATOM 9028 C C . VAL D 1 265 ? -1.775 27.583 24.489 1.00 16.19 258 VAL D C 1
ATOM 9029 O O . VAL D 1 265 ? -1.938 28.719 24.957 1.00 16.52 258 VAL D O 1
ATOM 9033 N N . LEU D 1 266 ? -2.166 26.482 25.119 1.00 14.92 259 LEU D N 1
ATOM 9034 C CA . LEU D 1 266 ? -2.894 26.549 26.383 1.00 15.81 259 LEU D CA 1
ATOM 9035 C C . LEU D 1 266 ? -2.039 27.120 27.491 1.00 17.06 259 LEU D C 1
ATOM 9036 O O . LEU D 1 266 ? -2.556 27.753 28.431 1.00 16.49 259 LEU D O 1
ATOM 9041 N N . HIS D 1 267 ? -0.728 26.924 27.375 1.00 16.32 260 HIS D N 1
ATOM 9042 C CA . HIS D 1 267 ? 0.210 27.529 28.312 1.00 17.86 260 HIS D CA 1
ATOM 9043 C C . HIS D 1 267 ? 0.118 29.046 28.204 1.00 19.52 260 HIS D C 1
ATOM 9044 O O . HIS D 1 267 ? 0.041 29.756 29.210 1.00 19.42 260 HIS D O 1
ATOM 9051 N N . TYR D 1 268 ? 0.084 29.547 26.976 1.00 20.14 261 TYR D N 1
ATOM 9052 C CA . TYR D 1 268 ? 0.039 30.995 26.785 1.00 21.73 261 TYR D CA 1
ATOM 9053 C C . TYR D 1 268 ? -1.341 31.593 27.056 1.00 21.44 261 TYR D C 1
ATOM 9054 O O . TYR D 1 268 ? -1.482 32.818 27.222 1.00 22.19 261 TYR D O 1
ATOM 9063 N N . MET D 1 269 ? -2.338 30.721 27.156 1.00 20.35 262 MET D N 1
ATOM 9064 C CA . MET D 1 269 ? -3.679 31.106 27.558 1.00 20.96 262 MET D CA 1
ATOM 9065 C C . MET D 1 269 ? -3.876 30.989 29.080 1.00 20.41 262 MET D C 1
ATOM 9066 O O . MET D 1 269 ? -5.005 31.113 29.557 1.00 20.27 262 MET D O 1
ATOM 9071 N N . ASP D 1 270 ? -2.798 30.712 29.820 1.00 19.96 263 ASP D N 1
ATOM 9072 C CA . ASP D 1 270 ? -2.835 30.631 31.284 1.00 20.17 263 ASP D CA 1
ATOM 9073 C C . ASP D 1 270 ? -3.661 29.468 31.800 1.00 19.52 263 ASP D C 1
ATOM 9074 O O . ASP D 1 270 ? -4.278 29.548 32.857 1.00 20.72 263 ASP D O 1
ATOM 9079 N N . VAL D 1 271 ? -3.664 28.380 31.031 1.00 17.19 264 VAL D N 1
ATOM 9080 C CA . VAL D 1 271 ? -4.323 27.134 31.437 1.00 16.86 264 VAL D CA 1
ATOM 9081 C C . VAL D 1 271 ? -3.312 26.077 31.876 1.00 15.30 264 VAL D C 1
ATOM 9082 O O . VAL D 1 271 ? -3.412 25.515 32.963 1.00 16.47 264 VAL D O 1
ATOM 9086 N N . VAL D 1 272 ? -2.331 25.803 31.014 1.00 15.82 265 VAL D N 1
ATOM 9087 C CA . VAL D 1 272 ? -1.360 24.731 31.229 1.00 15.67 265 VAL D CA 1
ATOM 9088 C C . VAL D 1 272 ? 0.002 25.259 31.699 1.00 16.60 265 VAL D C 1
ATOM 9089 O O . VAL D 1 272 ? 0.658 26.013 30.997 1.00 18.03 265 VAL D O 1
ATOM 9093 N N . SER D 1 273 ? 0.424 24.859 32.897 1.00 16.18 266 SER D N 1
ATOM 9094 C CA . SER D 1 273 ? 1.671 25.387 33.472 1.00 17.47 266 SER D CA 1
ATOM 9095 C C . SER D 1 273 ? 2.916 24.996 32.682 1.00 17.83 266 SER D C 1
ATOM 9096 O O . SER D 1 273 ? 3.817 25.818 32.464 1.00 18.89 266 SER D O 1
ATOM 9099 N N . VAL D 1 274 ? 2.981 23.719 32.318 1.00 17.13 267 VAL D N 1
ATOM 9100 C CA . VAL D 1 274 ? 4.165 23.146 31.703 1.00 17.41 267 VAL D CA 1
ATOM 9101 C C . VAL D 1 274 ? 3.689 22.316 30.520 1.00 15.93 267 VAL D C 1
ATOM 9102 O O . VAL D 1 274 ? 3.088 21.263 30.716 1.00 16.51 267 VAL D O 1
ATOM 9106 N N . PRO D 1 275 ? 3.985 22.759 29.292 1.00 16.29 268 PRO D N 1
ATOM 9107 C CA . PRO D 1 275 ? 3.340 22.154 28.122 1.00 15.78 268 PRO D CA 1
ATOM 9108 C C . PRO D 1 275 ? 4.003 20.916 27.532 1.00 16.48 268 PRO D C 1
ATOM 9109 O O . PRO D 1 275 ? 4.031 20.763 26.309 1.00 17.72 268 PRO D O 1
ATOM 9113 N N . LEU D 1 276 ? 4.459 20.006 28.380 1.00 16.34 269 LEU D N 1
ATOM 9114 C CA . LEU D 1 276 ? 5.151 18.805 27.938 1.00 17.05 269 LEU D CA 1
ATOM 9115 C C . LEU D 1 276 ? 4.185 17.660 27.715 1.00 15.20 269 LEU D C 1
ATOM 9116 O O . LEU D 1 276 ? 3.178 17.531 28.420 1.00 14.35 269 LEU D O 1
ATOM 9121 N N . CYS D 1 277 ? 4.495 16.827 26.715 1.00 14.30 270 CYS D N 1
ATOM 9122 C CA . CYS D 1 277 ? 3.934 15.508 26.582 1.00 13.37 270 CYS D CA 1
ATOM 9123 C C . CYS D 1 277 ? 4.888 14.533 27.266 1.00 12.40 270 CYS D C 1
ATOM 9124 O O . CYS D 1 277 ? 6.013 14.909 27.606 1.00 13.35 270 CYS D O 1
ATOM 9127 N N . ARG D 1 278 ? 4.443 13.304 27.508 1.00 12.01 271 ARG D N 1
ATOM 9128 C CA . ARG D 1 278 ? 5.291 12.297 28.105 1.00 11.49 271 ARG D CA 1
ATOM 9129 C C . ARG D 1 278 ? 6.240 11.635 27.112 1.00 11.19 271 ARG D C 1
ATOM 9130 O O . ARG D 1 278 ? 5.873 11.370 25.949 1.00 10.86 271 ARG D O 1
ATOM 9138 N N . LYS D 1 279 ? 7.440 11.313 27.596 1.00 10.96 272 LYS D N 1
ATOM 9139 C CA . LYS D 1 279 ? 8.439 10.602 26.797 1.00 11.78 272 LYS D CA 1
ATOM 9140 C C . LYS D 1 279 ? 7.826 9.286 26.323 1.00 11.26 272 LYS D C 1
ATOM 9141 O O . LYS D 1 279 ? 7.198 8.592 27.104 1.00 11.83 272 LYS D O 1
ATOM 9147 N N . PRO D 1 280 ? 8.029 8.905 25.045 1.00 11.91 273 PRO D N 1
ATOM 9148 C CA . PRO D 1 280 ? 9.076 9.452 24.174 1.00 11.51 273 PRO D CA 1
ATOM 9149 C C . PRO D 1 280 ? 8.771 10.683 23.347 1.00 11.17 273 PRO D C 1
ATOM 9150 O O . PRO D 1 280 ? 9.631 11.066 22.546 1.00 11.55 273 PRO D O 1
ATOM 9154 N N . PHE D 1 281 ? 7.612 11.322 23.517 1.00 11.05 274 PHE D N 1
ATOM 9155 C CA . PHE D 1 281 ? 7.427 12.631 22.899 1.00 11.29 274 PHE D CA 1
ATOM 9156 C C . PHE D 1 281 ? 8.507 13.550 23.443 1.00 12.80 274 PHE D C 1
ATOM 9157 O O . PHE D 1 281 ? 8.763 13.593 24.659 1.00 12.92 274 PHE D O 1
ATOM 9165 N N . GLY D 1 282 ? 9.116 14.308 22.538 1.00 12.43 275 GLY D N 1
ATOM 9166 C CA . GLY D 1 282 ? 10.039 15.403 22.900 1.00 14.63 275 GLY D CA 1
ATOM 9167 C C . GLY D 1 282 ? 9.332 16.742 22.994 1.00 15.50 275 GLY D C 1
ATOM 9168 O O . GLY D 1 282 ? 8.120 16.833 22.835 1.00 14.44 275 GLY D O 1
ATOM 9169 N N . PRO D 1 283 ? 10.095 17.800 23.283 1.00 17.79 276 PRO D N 1
ATOM 9170 C CA . PRO D 1 283 ? 9.536 19.129 23.462 1.00 18.70 276 PRO D CA 1
ATOM 9171 C C . PRO D 1 283 ? 9.237 19.761 22.124 1.00 19.31 276 PRO D C 1
ATOM 9172 O O . PRO D 1 283 ? 9.711 19.266 21.102 1.00 20.32 276 PRO D O 1
ATOM 9176 N N . VAL D 1 284 ? 8.431 20.819 22.136 1.00 20.08 277 VAL D N 1
ATOM 9177 C CA . VAL D 1 284 ? 8.223 21.667 20.965 1.00 20.96 277 VAL D CA 1
ATOM 9178 C C . VAL D 1 284 ? 9.538 22.360 20.605 1.00 23.03 277 VAL D C 1
ATOM 9179 O O . VAL D 1 284 ? 10.269 22.813 21.484 1.00 23.81 277 VAL D O 1
ATOM 9183 N N . ASP D 1 285 ? 9.854 22.409 19.315 1.00 23.90 278 ASP D N 1
ATOM 9184 C CA . ASP D 1 285 ? 10.988 23.192 18.832 1.00 26.11 278 ASP D CA 1
ATOM 9185 C C . ASP D 1 285 ? 10.756 24.655 19.223 1.00 26.17 278 ASP D C 1
ATOM 9186 O O . ASP D 1 285 ? 9.678 25.207 18.971 1.00 25.27 278 ASP D O 1
ATOM 9191 N N . GLU D 1 286 ? 11.741 25.260 19.885 1.00 28.06 279 GLU D N 1
ATOM 9192 C CA . GLU D 1 286 ? 11.587 26.606 20.438 1.00 28.82 279 GLU D CA 1
ATOM 9193 C C . GLU D 1 286 ? 11.293 27.631 19.347 1.00 28.80 279 GLU D C 1
ATOM 9194 O O . GLU D 1 286 ? 10.714 28.690 19.613 1.00 28.07 279 GLU D O 1
ATOM 9200 N N . LYS D 1 287 ? 11.674 27.314 18.117 1.00 28.85 280 LYS D N 1
ATOM 9201 C CA . LYS D 1 287 ? 11.409 28.224 17.011 1.00 30.25 280 LYS D CA 1
ATOM 9202 C C . LYS D 1 287 ? 9.924 28.535 16.833 1.00 27.95 280 LYS D C 1
ATOM 9203 O O . LYS D 1 287 ? 9.579 29.570 16.256 1.00 29.46 280 LYS D O 1
ATOM 9209 N N . TYR D 1 288 ? 9.050 27.659 17.334 1.00 25.21 281 TYR D N 1
ATOM 9210 C CA . TYR D 1 288 ? 7.605 27.800 17.103 1.00 23.34 281 TYR D CA 1
ATOM 9211 C C . TYR D 1 288 ? 6.921 28.659 18.151 1.00 22.97 281 TYR D C 1
ATOM 9212 O O . TYR D 1 288 ? 5.719 28.945 18.024 1.00 22.42 281 TYR D O 1
ATOM 9221 N N . LEU D 1 289 ? 7.660 29.056 19.189 1.00 23.54 282 LEU D N 1
ATOM 9222 C CA . LEU D 1 289 ? 7.026 29.693 20.327 1.00 23.42 282 LEU D CA 1
ATOM 9223 C C . LEU D 1 289 ? 6.401 31.044 19.957 1.00 24.56 282 LEU D C 1
ATOM 9224 O O . LEU D 1 289 ? 5.273 31.329 20.372 1.00 24.28 282 LEU D O 1
ATOM 9229 N N . PRO D 1 290 ? 7.108 31.882 19.166 1.00 27.03 283 PRO D N 1
ATOM 9230 C CA . PRO D 1 290 ? 6.461 33.130 18.767 1.00 28.52 283 PRO D CA 1
ATOM 9231 C C . PRO D 1 290 ? 5.098 32.920 18.094 1.00 27.35 283 PRO D C 1
ATOM 9232 O O . PRO D 1 290 ? 4.119 33.603 18.435 1.00 26.85 283 PRO D O 1
ATOM 9236 N N . GLU D 1 291 ? 5.015 31.971 17.169 1.00 27.45 284 GLU D N 1
ATOM 9237 C CA . GLU D 1 291 ? 3.763 31.737 16.444 1.00 27.49 284 GLU D CA 1
ATOM 9238 C C . GLU D 1 291 ? 2.686 31.152 17.346 1.00 24.76 284 GLU D C 1
ATOM 9239 O O . GLU D 1 291 ? 1.500 31.467 17.221 1.00 24.65 284 GLU D O 1
ATOM 9245 N N . LEU D 1 292 ? 3.096 30.277 18.247 1.00 22.84 285 LEU D N 1
ATOM 9246 C CA . LEU D 1 292 ? 2.146 29.668 19.132 1.00 20.69 285 LEU D CA 1
ATOM 9247 C C . LEU D 1 292 ? 1.640 30.690 20.152 1.00 20.31 285 LEU D C 1
ATOM 9248 O O . LEU D 1 292 ? 0.448 30.709 20.469 1.00 19.17 285 LEU D O 1
ATOM 9253 N N . LYS D 1 293 ? 2.533 31.572 20.620 1.00 21.21 286 LYS D N 1
ATOM 9254 C CA . LYS D 1 293 ? 2.145 32.715 21.469 1.00 22.38 286 LYS D CA 1
ATOM 9255 C C . LYS D 1 293 ? 1.130 33.613 20.760 1.00 21.99 286 LYS D C 1
ATOM 9256 O O . LYS D 1 293 ? 0.136 34.054 21.357 1.00 21.86 286 LYS D O 1
ATOM 9262 N N . ALA D 1 294 ? 1.394 33.910 19.491 1.00 22.23 287 ALA D N 1
ATOM 9263 C CA . ALA D 1 294 ? 0.520 34.744 18.707 1.00 23.59 287 ALA D CA 1
ATOM 9264 C C . ALA D 1 294 ? -0.844 34.110 18.521 1.00 21.68 287 ALA D C 1
ATOM 9265 O O . ALA D 1 294 ? -1.870 34.794 18.601 1.00 21.86 287 ALA D O 1
ATOM 9267 N N . LEU D 1 295 ? -0.860 32.804 18.304 1.00 20.51 288 LEU D N 1
ATOM 9268 C CA . LEU D 1 295 ? -2.114 32.088 18.124 1.00 19.82 288 LEU D CA 1
ATOM 9269 C C . LEU D 1 295 ? -2.921 32.093 19.413 1.00 19.59 288 LEU D C 1
ATOM 9270 O O . LEU D 1 295 ? -4.141 32.322 19.385 1.00 19.94 288 LEU D O 1
ATOM 9275 N N . ALA D 1 296 ? -2.262 31.858 20.544 1.00 18.49 289 ALA D N 1
ATOM 9276 C CA . ALA D 1 296 ? -2.949 31.968 21.839 1.00 19.19 289 ALA D CA 1
ATOM 9277 C C . ALA D 1 296 ? -3.549 33.366 21.988 1.00 20.43 289 ALA D C 1
ATOM 9278 O O . ALA D 1 296 ? -4.695 33.526 22.428 1.00 20.85 289 ALA D O 1
ATOM 9280 N N . GLN D 1 297 ? -2.783 34.372 21.609 1.00 22.54 290 GLN D N 1
ATOM 9281 C CA . GLN D 1 297 ? -3.244 35.756 21.743 1.00 24.73 290 GLN D CA 1
ATOM 9282 C C . GLN D 1 297 ? -4.454 36.024 20.856 1.00 24.90 290 GLN D C 1
ATOM 9283 O O . GLN D 1 297 ? -5.427 36.665 21.280 1.00 25.86 290 GLN D O 1
ATOM 9289 N N . GLN D 1 298 ? -4.388 35.540 19.621 1.00 24.44 291 GLN D N 1
ATOM 9290 C CA . GLN D 1 298 ? -5.490 35.713 18.703 1.00 25.69 291 GLN D CA 1
ATOM 9291 C C . GLN D 1 298 ? -6.730 35.016 19.228 1.00 24.79 291 GLN D C 1
ATOM 9292 O O . GLN D 1 298 ? -7.805 35.610 19.259 1.00 25.54 291 GLN D O 1
ATOM 9298 N N . LEU D 1 299 ? -6.594 33.746 19.615 1.00 23.66 292 LEU D N 1
ATOM 9299 C CA . LEU D 1 299 ? -7.742 32.993 20.061 1.00 24.23 292 LEU D CA 1
ATOM 9300 C C . LEU D 1 299 ? -8.387 33.638 21.293 1.00 25.68 292 LEU D C 1
ATOM 9301 O O . LEU D 1 299 ? -9.614 33.654 21.416 1.00 27.24 292 LEU D O 1
ATOM 9306 N N . MET D 1 300 ? -7.569 34.184 22.188 1.00 26.40 293 MET D N 1
ATOM 9307 C CA . MET D 1 300 ? -8.095 34.880 23.378 1.00 28.79 293 MET D CA 1
ATOM 9308 C C . MET D 1 300 ? -8.868 36.150 23.008 1.00 30.79 293 MET D C 1
ATOM 9309 O O . MET D 1 300 ? -9.874 36.468 23.638 1.00 32.09 293 MET D O 1
ATOM 9314 N N . GLN D 1 301 ? -8.404 36.875 21.997 1.00 32.07 294 GLN D N 1
ATOM 9315 C CA . GLN D 1 301 ? -9.137 38.052 21.515 1.00 35.52 294 GLN D CA 1
ATOM 9316 C C . GLN D 1 301 ? -10.438 37.618 20.823 1.00 36.95 294 GLN D C 1
ATOM 9317 O O . GLN D 1 301 ? -11.484 38.249 21.002 1.00 38.64 294 GLN D O 1
ATOM 9323 N N . GLU D 1 302 ? -10.374 36.535 20.047 1.00 37.66 295 GLU D N 1
ATOM 9324 C CA . GLU D 1 302 ? -11.548 36.032 19.329 1.00 40.21 295 GLU D CA 1
ATOM 9325 C C . GLU D 1 302 ? -12.600 35.457 20.283 1.00 42.46 295 GLU D C 1
ATOM 9326 O O . GLU D 1 302 ? -13.793 35.749 20.162 1.00 44.28 295 GLU D O 1
ATOM 9332 N N . ARG D 1 303 ? -12.146 34.639 21.227 1.00 27.62 296 ARG D N 1
ATOM 9333 C CA . ARG D 1 303 ? -13.022 34.014 22.216 1.00 28.90 296 ARG D CA 1
ATOM 9334 C C . ARG D 1 303 ? -13.844 35.074 22.951 1.00 29.78 296 ARG D C 1
ATOM 9335 O O . ARG D 1 303 ? -13.327 36.149 23.278 1.00 31.45 296 ARG D O 1
#

Sequence (1188 aa):
HHHATNLRGVMMAALLTPFDQQQALLDKASLRRLVQFNIQQQGIDGLYVGGSTGEAFVQQSLSEREQQVLEIVAEEAKGKIKLIAHVGCVSTAESQQLAASAKRYGFDAVSAVTPFYYPFSFEEHCDHYRAIIDSADGLPMVVYNIPALSGVKLTLDQINTLVTLPGVGALQTSGDLYQMEQIRREHPDLVLYNGYDNIFASGLLAGADGGIGSTYNIMGWRYQGIVKALKEGDIQTAQKKLQTECNKVIDLLIKTGVFRGLKTVLHYMDDVVSVPLCRKPFGPVDEKYLPELKKALAQQLMQERHHHATNLRGVMMAALLTPFDQQQQALDKASLRRRRLVQFNIQQQGIDGLYVGGSTGEAFVQSLSEREQVLEIVAEEAKGKIKLIAHVGCVSTAESQQLAASAKRYGFDAVSAVTPFYYPFSFEEHCDHYRAIIDSADGLPMVVYNIPALSGVKLTLDDQINTLVTLPGVGALQTSGDLYQMEQIRREHPDLVLYNGYDNIFASGLLAGADGGIGSTYNIMGWRYQGIVKALKEGDIQTAQKLQTECNKVIDLLIKTGVFRGLKTVLHYMDVVSVPLCRKPFGPVDEKYLPELKALAQQQLMQERHHHATNLRGVMMAALLTPFDQQQALDKASLRRRLVQFNIQQQGIDGLYVGGSTGEAFVQSLSEREQVLEIVAEEAKGKIKLIAHVGCVSTAESQQLAASAKRYGFDAVSAVTPFYYPFSFEEHCDHYRRAIIDSADGLPMVVYNIPALSGVKLTLDQINTLVTLPGVGALQTSGDLYQMEQIRREHPDLVLYNGYDNIFASGLLAGADGGIGSTYNIMGWRYQGIVKALKEGDIQTAQKLQTECNKVIDLLIKTGVFRGLKTVLHYMDVVSVPLCRKPFGPVDEKYLPELKALAQQLMMQERHHHATNLRGVMMAALLTPFDQQQALLDKASLRRRLVQFNIQQGIDGLYVGGSTGEAFVQSLSEREQVLEIVAEEAKGKIKLIAHVGCVSTAESQQLAASAKRYGFDAVSAVTPFYYPFSFEEHCDHYRAIIDSADGLPMVVYNIPALSGVKLTLDQINTLVTLPGVGALQTSGDLYQMEQIRREHPDLVLYNGYDNIFASGLLAGADGGIGSTYNIMGWRYQQGIVKALKEGDIQTAQKLQTECNKVIDLLIKTGVFRGLKTVLHYMDVVSVPLCRKPFGPVDEKYLPELKALAQQLMQER

CATH classification: 3.20.20.70

GO terms:
  GO:0008747 N-acetylneuraminate lyase activity (F, EXP)
  GO:0005829 cytosol (C, IDA)
  GO:0008747 N-acetylneuraminate lyase activity (F, IDA)
  GO:0042802 identical protein binding (F, IDA)
  GO:0044010 single-species biofilm formation (P, IMP)
  GO:0019262 N-acetylneuraminate catabolic process (P, IMP)